Protein AF-0000000071239216 (afdb_homodimer)

Sequence (1006 aa):
MLRKLKETKEEILTMAYLRHILWLILILTFVYLTLVAFFNEQALPPDGHLFHMFSLFILAHIFGRIAHIVNLPTLLGMLAAGIIYGNLVEFELDKKLVSTIRSLALLIILLRAGLHLVPEYLRYLSFSSIRVIGIPFFVETLTVGAGSIVFFKFNFMWSLLIGFVLAAVSPAVVVPCMIRIQQSGLSEGKGIPTLNIAAASIDDVLSVTGFNIFLGFAIDTGEHSEMSTTMKLLQGPLQIILGIAFGLIMGFILWYIPEHYDNCDDDSKKHHVPRFLLLLMAGMFALFGSNYVEMEAAGPLAVLVMAFMATIKWSQNCWEEDNEHSLKVIWLILKRFLFCLIGCELKFNVLDADVVGKAVACLMIGIVLKVIVSYLVTYNIGLNHKERLFVAFSWVPKATVQAAIGPAALAIAVTEEDKINGKIILTAAALSILITAPLGAIFMDFLCTRLLTKPDINDNINNNNNMPIIMNNTHTSIINIRNSKNLDSPALSVKRFTVDLDLMLRKLKETKEEILTMAYLRHILWLILILTFVYLTLVAFFNEQALPPDGHLFHMFSLFILAHIFGRIAHIVNLPTLLGMLAAGIIYGNLVEFELDKKLVSTIRSLALLIILLRAGLHLVPEYLRYLSFSSIRVIGIPFFVETLTVGAGSIVFFKFNFMWSLLIGFVLAAVSPAVVVPCMIRIQQSGLSEGKGIPTLNIAAASIDDVLSVTGFNIFLGFAIDTGEHSEMSTTMKLLQGPLQIILGIAFGLIMGFILWYIPEHYDNCDDDSKKHHVPRFLLLLMAGMFALFGSNYVEMEAAGPLAVLVMAFMATIKWSQNCWEEDNEHSLKVIWLILKRFLFCLIGCELKFNVLDADVVGKAVACLMIGIVLKVIVSYLVTYNIGLNHKERLFVAFSWVPKATVQAAIGPAALAIAVTEEDKINGKIILTAAALSILITAPLGAIFMDFLCTRLLTKPDINDNINNNNNMPIIMNNTHTSIINIRNSKNLDSPALSVKRFTVDLDL

Solvent-accessible surface area (backbone atoms only — not comparable to full-atom values): 51146 Å² total; per-residue (Å²): 107,66,59,58,51,47,51,52,49,52,49,52,65,30,70,61,36,47,31,44,52,50,41,52,51,50,46,53,49,26,49,50,48,26,42,28,38,72,51,40,73,43,29,34,83,88,73,9,40,50,31,51,52,50,50,45,42,53,40,8,51,52,30,16,48,50,22,44,72,72,71,37,60,38,63,48,17,8,25,49,35,13,28,52,47,39,64,71,47,90,76,68,68,57,63,67,58,54,53,49,50,45,50,49,38,50,50,44,50,33,36,50,44,13,52,63,48,47,64,73,48,48,61,73,30,47,75,60,40,50,51,44,42,48,49,28,37,51,49,18,16,52,44,25,13,53,38,34,34,71,70,68,63,42,55,74,44,53,12,47,27,49,6,23,46,66,39,24,24,20,44,84,63,41,34,62,51,29,51,49,40,56,74,69,33,48,42,60,90,68,41,59,44,37,51,51,43,50,35,20,53,51,31,41,35,51,18,51,32,49,27,54,45,29,44,56,69,56,47,75,45,76,76,65,57,67,54,51,74,65,55,48,62,48,47,42,63,47,22,51,51,50,8,45,49,49,5,48,51,51,8,55,48,51,67,58,38,61,46,82,72,68,58,79,46,85,70,38,63,75,52,47,59,62,38,44,49,45,53,51,35,49,35,45,21,35,38,41,36,22,46,62,72,70,33,61,39,13,8,62,45,14,30,24,39,16,28,31,47,28,28,68,56,27,56,76,43,63,48,42,60,60,47,46,50,54,45,50,57,54,39,63,55,36,51,33,48,42,34,14,51,53,17,33,68,48,43,68,88,75,55,48,67,74,58,46,56,49,37,50,50,29,50,49,53,17,51,53,51,23,32,52,43,29,36,57,55,43,57,85,72,82,55,53,75,48,44,28,51,50,56,21,50,56,57,52,18,20,39,64,62,22,64,63,52,23,53,50,52,34,73,71,37,78,51,69,69,42,37,53,54,16,47,51,39,28,47,37,28,47,49,40,27,68,50,26,34,49,50,24,51,48,46,48,62,58,42,46,74,71,39,44,47,69,65,68,82,72,60,78,73,72,87,82,69,79,73,83,74,85,71,84,80,80,92,87,78,84,66,86,75,75,87,83,64,88,64,72,61,68,77,71,64,78,55,72,79,62,71,79,77,74,134,107,69,59,59,51,47,52,51,48,55,49,52,65,30,71,60,37,48,29,45,51,50,41,51,52,49,45,52,48,27,48,50,48,27,42,29,39,72,51,39,72,43,29,34,83,85,73,9,39,50,32,52,52,50,50,47,43,53,40,8,52,52,32,16,50,51,22,43,69,72,71,37,61,38,64,47,18,8,24,49,35,14,29,52,48,39,63,71,46,91,75,68,68,56,65,66,58,54,53,49,51,45,49,48,38,50,50,44,51,34,36,51,44,13,52,63,47,48,67,73,47,48,61,74,30,48,74,60,40,50,51,44,42,47,50,28,38,52,51,16,17,50,44,24,13,54,38,34,34,71,71,67,63,41,53,73,44,53,12,47,27,47,6,23,47,65,39,26,23,19,44,85,63,41,34,61,52,28,51,50,40,55,73,68,34,48,42,60,89,68,41,59,46,37,51,51,41,50,36,20,52,50,31,42,35,52,18,4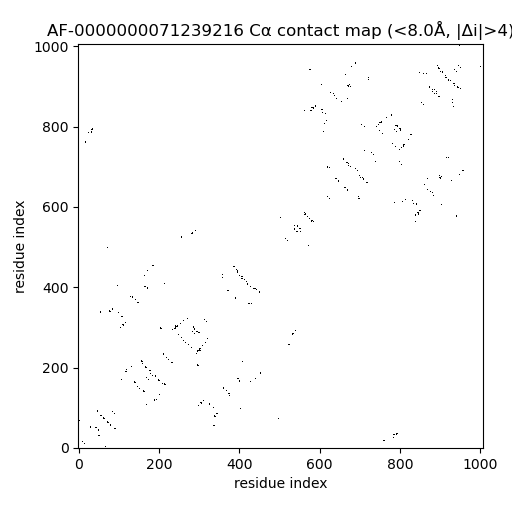9,31,49,26,54,44,29,44,57,68,57,47,75,46,76,76,62,56,69,54,51,72,64,53,48,61,48,46,41,63,47,23,51,52,50,9,44,52,50,5,46,52,52,8,55,47,51,66,56,37,61,49,83,70,68,57,78,46,85,70,38,63,74,51,46,58,61,38,45,50,44,54,50,36,49,35,45,20,36,40,39,35,22,47,63,73,71,33,62,39,13,6,61,45,14,30,25,38,17,29,32,48,27,27,67,55,25,57,77,44,64,50,42,60,60,48,45,49,55,44,51,56,54,38,62,56,35,52,34,48,42,34,14,51,53,16,32,70,48,44,68,89,75,57,48,68,72,59,46,55,49,35,50,51,29,49,50,54,17,50,53,51,23,31,53,44,28,38,57,54,42,59,83,73,82,56,52,74,47,45,26,51,49,56,21,49,57,57,55,16,21,39,63,64,21,64,62,52,23,53,51,53,34,74,70,37,77,51,70,68,42,37,52,54,15,47,50,40,28,49,36,26,47,48,41,27,68,52,25,32,50,49,24,51,49,44,48,63,57,42,46,74,70,40,44,47,68,66,68,82,74,62,78,73,73,86,81,69,78,74,82,74,84,72,83,78,79,90,87,79,87,67,90,75,75,88,82,63,89,65,70,64,68,77,72,65,80,58,73,80,64,73,84,74,77,128

Secondary structure (DSSP, 8-state):
-HHHHHHHHHHHTSHHHHHHHHHHHHHHHHHHHHHHHHHGGGTSTTT-HHHHHHHHHHHHHHHHHHHHHTTS-HHHHHHHHHHHHHHHS-----HHHHHHHHHHHHHHHHHHHHHT--HHHHHHHHHHHHHHHHHHHHHHHHHHHHHHHHHH---HHHHHHHHHHHHPPPHHHHHHHHHHHHHHTTTTTS-HHHHHHHHHHHHHHHHHHHHHHHHHHHS--TTGGGS-HHHHHHHHHHHHHHHHHHHHHHHHHHHHSS-S--SSSGGGGGGHHHHHHHHHHHHHHHHHHHHHTT-TTHHHHHHHHHHHHHHHHHHHHTHHHHHHHHHHHHHHHHHHHHHHHHHHT--GGG--HHHHHHHHHHHHHHHHHHHHHHHHHTTTSS--HHHHHHHHHHT----HHHHHHTTHHHHH--SHHHHHHHHHHHHHHHHHHHHHHHHHHHHHHHHHHHHSPP--SGGGSS--SSS-------S----------------------------/-HHHHHHHHHHHTSHHHHHHHHHHHHHHHHHHHHHHHHHGGGTSTTT-HHHHHHHHHHHHHHHHHHHHHTTS-HHHHHHHHHHHHHHHS-----HHHHHHHHHHHHHHHHHHHHHT--HHHHHHHHHHHHHHHHHHHHHHHHHHHHHHHHHH---HHHHHHHHHHHHPPPHHHHHHHHHHHHHHTTTTTS-HHHHHHHHHHHHHHHHHHHHHHHHHHHS--TTGGGS-HHHHHHHHHHHHHHHHHHHHHHHHHHHHSS-S--SSSGGGGGGHHHHHHHHHHHHHHHHHHHHHTT-TTHHHHHHHHHHHHHHHHHHHHT-HHHHHHHHHHHHHHHHHHHHHHHHHT--GGG--HHHHHHHHHHHHHHHHHHHHHHHHHTTTSS--HHHHHHHHHHT----HHHHHHTTHHHHH--SHHHHHHHHHHHHHHHHHHHHHHHHHHHHHHHHHHHHSPP--SGGGTT--SSS-------S----------------------------

InterPro domains:
  IPR006153 Cation/H+ exchanger, transmembrane domain [PF00999] (59-439)
  IPR038770 Sodium/solute symporter superfamily [G3DSA:1.20.1530.20] (47-447)
  IPR051843 Monovalent cation:proton antiporter 1 [PTHR31102] (13-467)

Structure (mmCIF, N/CA/C/O backbone):
data_AF-0000000071239216-model_v1
#
loop_
_entity.id
_entity.type
_entity.pdbx_description
1 polymer 'Sodium/hydrogen exchanger 9B2'
#
loop_
_atom_site.group_PDB
_atom_site.id
_atom_site.type_symbol
_atom_site.label_atom_id
_atom_site.label_alt_id
_atom_site.label_comp_id
_atom_site.label_asym_id
_atom_site.label_entity_id
_atom_site.label_seq_id
_atom_site.pdbx_PDB_ins_code
_atom_site.Cartn_x
_atom_site.Cartn_y
_atom_site.Cartn_z
_atom_site.occupancy
_atom_site.B_iso_or_equiv
_atom_site.auth_seq_id
_atom_site.auth_comp_id
_atom_site.auth_asym_id
_atom_site.auth_atom_id
_atom_site.pdbx_PDB_model_num
ATOM 1 N N . MET A 1 1 ? -11.891 10.102 37.219 1 36.94 1 MET A N 1
ATOM 2 C CA . MET A 1 1 ? -10.68 9.516 36.656 1 36.94 1 MET A CA 1
ATOM 3 C C . MET A 1 1 ? -10.594 8.031 36.938 1 36.94 1 MET A C 1
ATOM 5 O O . MET A 1 1 ? -10.352 7.219 36.062 1 36.94 1 MET A O 1
ATOM 9 N N . LEU A 1 2 ? -10.812 7.801 38.125 1 40.59 2 LEU A N 1
ATOM 10 C CA . LEU A 1 2 ? -10.703 6.43 38.625 1 40.59 2 LEU A CA 1
ATOM 11 C C . LEU A 1 2 ? -11.844 5.57 38.094 1 40.59 2 LEU A C 1
ATOM 13 O O . LEU A 1 2 ? -11.656 4.387 37.781 1 40.59 2 LEU A O 1
ATOM 17 N N . ARG A 1 3 ? -12.945 6.121 37.938 1 42.97 3 ARG A N 1
ATOM 18 C CA . ARG A 1 3 ? -14.086 5.332 37.5 1 42.97 3 ARG A CA 1
ATOM 19 C C . ARG A 1 3 ? -13.945 4.969 36.031 1 42.97 3 ARG A C 1
ATOM 21 O O . ARG A 1 3 ? -14.273 3.85 35.625 1 42.97 3 ARG A O 1
ATOM 28 N N . LYS A 1 4 ? -13.594 5.98 35.312 1 45.78 4 LYS A N 1
ATOM 29 C CA . LYS A 1 4 ? -13.398 5.711 33.875 1 45.78 4 LYS A CA 1
ATOM 30 C C . LYS A 1 4 ? -12.25 4.727 33.656 1 45.78 4 LYS A C 1
ATOM 32 O O . LYS A 1 4 ? -12.312 3.877 32.781 1 45.78 4 LYS A O 1
ATOM 37 N N . LEU A 1 5 ? -11.336 4.836 34.562 1 46.84 5 LEU A N 1
ATOM 38 C CA . LEU A 1 5 ? -10.297 3.809 34.562 1 46.84 5 LEU A CA 1
ATOM 39 C C . LEU A 1 5 ? -10.898 2.436 34.844 1 46.84 5 LEU A C 1
ATOM 41 O O . LEU A 1 5 ? -10.469 1.434 34.281 1 46.84 5 LEU A O 1
ATOM 45 N N . LYS A 1 6 ? -11.82 2.523 35.75 1 50.38 6 LYS A N 1
ATOM 46 C CA . LYS A 1 6 ? -12.484 1.273 36.125 1 50.38 6 LYS A CA 1
ATOM 47 C C . LYS A 1 6 ? -13.359 0.769 34.969 1 50.38 6 LYS A C 1
ATOM 49 O O . LYS A 1 6 ? -13.398 -0.433 34.688 1 50.38 6 LYS A O 1
ATOM 54 N N . GLU A 1 7 ? -14.062 1.554 34.281 1 51.59 7 GLU A N 1
ATOM 55 C CA . GLU A 1 7 ? -14.93 1.151 33.188 1 51.59 7 GLU A CA 1
ATOM 56 C C . GLU A 1 7 ? -14.125 0.692 31.984 1 51.59 7 GLU A C 1
ATOM 58 O O . GLU A 1 7 ? -14.5 -0.263 31.297 1 51.59 7 GLU A O 1
ATOM 63 N N . THR A 1 8 ? -13.094 1.378 31.672 1 51.38 8 THR A N 1
ATOM 64 C CA . THR A 1 8 ? -12.164 0.942 30.641 1 51.38 8 THR A CA 1
ATOM 65 C C . THR A 1 8 ? -11.531 -0.396 31 1 51.38 8 THR A C 1
ATOM 67 O O . THR A 1 8 ? -11.281 -1.229 30.125 1 51.38 8 THR A O 1
ATOM 70 N N . LYS A 1 9 ? -11.242 -0.506 32.344 1 49.84 9 LYS A N 1
ATOM 71 C CA . LYS A 1 9 ? -10.766 -1.801 32.812 1 49.84 9 LYS A CA 1
ATOM 72 C C . LYS A 1 9 ? -11.805 -2.895 32.562 1 49.84 9 LYS A C 1
ATOM 74 O O . LYS A 1 9 ? -11.453 -4.008 32.156 1 49.84 9 LYS A O 1
ATOM 79 N N . GLU A 1 10 ? -12.945 -2.654 32.812 1 52.94 10 GLU A N 1
ATOM 80 C CA . GLU A 1 10 ? -13.992 -3.65 32.594 1 52.94 10 GLU A CA 1
ATOM 81 C C . GLU A 1 10 ? -14.188 -3.938 31.109 1 52.94 10 GLU A C 1
ATOM 83 O O . GLU A 1 10 ? -14.492 -5.07 30.719 1 52.94 10 GLU A O 1
ATOM 88 N N . GLU A 1 11 ? -14.125 -2.988 30.281 1 52.09 11 GLU A N 1
ATOM 89 C CA . GLU A 1 11 ? -14.234 -3.184 28.828 1 52.09 11 GLU A CA 1
ATOM 90 C C . GLU A 1 11 ? -13.008 -3.906 28.281 1 52.09 11 GLU A C 1
ATOM 92 O O . GLU A 1 11 ? -13.125 -4.727 27.359 1 52.09 11 GLU A O 1
ATOM 97 N N . ILE A 1 12 ? -11.859 -3.498 28.766 1 52.5 12 ILE A N 1
ATOM 98 C CA . ILE A 1 12 ? -10.641 -4.223 28.422 1 52.5 12 ILE A CA 1
ATOM 99 C C . ILE A 1 12 ? -10.789 -5.691 28.797 1 52.5 12 ILE A C 1
ATOM 101 O O . ILE A 1 12 ? -10.273 -6.574 28.094 1 52.5 12 ILE A O 1
ATOM 105 N N . LEU A 1 13 ? -11.594 -5.852 29.859 1 54.41 13 LEU A N 1
ATOM 106 C CA . LEU A 1 13 ? -11.719 -7.219 30.359 1 54.41 13 LEU A CA 1
ATOM 107 C C . LEU A 1 13 ? -12.758 -7.996 29.547 1 54.41 13 LEU A C 1
ATOM 109 O O . LEU A 1 13 ? -13.008 -9.172 29.812 1 54.41 13 LEU A O 1
ATOM 113 N N . THR A 1 14 ? -13.289 -7.344 28.547 1 64.06 14 THR A N 1
ATOM 114 C CA . THR A 1 14 ? -14.266 -8.117 27.781 1 64.06 14 THR A CA 1
ATOM 115 C C . THR A 1 14 ? -13.57 -8.938 26.703 1 64.06 14 THR A C 1
ATOM 117 O O . THR A 1 14 ? -12.477 -8.586 26.25 1 64.06 14 THR A O 1
ATOM 120 N N . MET A 1 15 ? -13.984 -10.156 26.594 1 72.56 15 MET A N 1
ATOM 121 C CA . MET A 1 15 ? -13.469 -11.094 25.609 1 72.56 15 MET A CA 1
ATOM 122 C C . MET A 1 15 ? -13.273 -10.422 24.266 1 72.56 15 MET A C 1
ATOM 124 O O . MET A 1 15 ? -12.336 -10.742 23.531 1 72.56 15 MET A O 1
ATOM 128 N N . ALA A 1 16 ? -14.047 -9.43 24.109 1 72.94 16 ALA A N 1
ATOM 129 C CA . ALA A 1 16 ? -13.945 -8.703 22.844 1 72.94 16 ALA A CA 1
ATOM 130 C C . ALA A 1 16 ? -12.688 -7.844 22.812 1 72.94 16 ALA A C 1
ATOM 132 O O . ALA A 1 16 ? -12.008 -7.762 21.781 1 72.94 16 ALA A O 1
ATOM 133 N N . TYR A 1 17 ? -12.445 -7.316 23.953 1 74.12 17 TYR A N 1
ATOM 134 C CA . TYR A 1 17 ? -11.258 -6.469 24.016 1 74.12 17 TYR A CA 1
ATOM 135 C C . TYR A 1 17 ? -9.984 -7.309 23.938 1 74.12 17 TYR A C 1
ATOM 137 O O . TYR A 1 17 ? -9.023 -6.93 23.266 1 74.12 17 TYR A O 1
ATOM 145 N N . LEU A 1 18 ? -10.031 -8.414 24.562 1 76.44 18 LEU A N 1
ATOM 146 C CA . LEU A 1 18 ? -8.883 -9.305 24.516 1 76.44 18 LEU A CA 1
ATOM 147 C C . LEU A 1 18 ? -8.617 -9.789 23.094 1 76.44 18 LEU A C 1
ATOM 149 O O . LEU A 1 18 ? -7.461 -9.891 22.672 1 76.44 18 LEU A O 1
ATOM 153 N N . ARG A 1 19 ? -9.672 -10.062 22.422 1 80 19 ARG A N 1
ATOM 154 C CA . ARG A 1 19 ? -9.531 -10.5 21.031 1 80 19 ARG A CA 1
ATOM 155 C C . ARG A 1 19 ? -8.953 -9.391 20.156 1 80 19 ARG A C 1
ATOM 157 O O . ARG A 1 19 ? -8.148 -9.656 19.266 1 80 19 ARG A O 1
ATOM 164 N N . HIS A 1 20 ? -9.32 -8.258 20.5 1 79.19 20 HIS A N 1
ATOM 165 C CA . HIS A 1 20 ? -8.812 -7.121 19.75 1 79.19 20 HIS A CA 1
ATOM 166 C C . HIS A 1 20 ? -7.324 -6.902 20.016 1 79.19 20 HIS A C 1
ATOM 168 O O . HIS A 1 20 ? -6.559 -6.629 19.078 1 79.19 20 HIS A O 1
ATOM 174 N N . ILE A 1 21 ? -6.969 -7.059 21.219 1 79.38 21 ILE A N 1
ATOM 175 C CA . ILE A 1 21 ? -5.566 -6.879 21.578 1 79.38 21 ILE A CA 1
ATOM 176 C C . ILE A 1 21 ? -4.723 -7.98 20.938 1 79.38 21 ILE A C 1
ATOM 178 O O . ILE A 1 21 ? -3.621 -7.719 20.438 1 79.38 21 ILE A O 1
ATOM 182 N N . LEU A 1 22 ? -5.242 -9.133 20.984 1 83.5 22 LEU A N 1
ATOM 183 C CA . LEU A 1 22 ? -4.531 -10.242 20.359 1 83.5 22 LEU A CA 1
ATOM 184 C C . LEU A 1 22 ? -4.395 -10.031 18.859 1 83.5 22 LEU A C 1
ATOM 186 O O . LEU A 1 22 ? -3.354 -10.344 18.266 1 83.5 22 LEU A O 1
ATOM 190 N N . TRP A 1 23 ? -5.457 -9.539 18.297 1 84.12 23 TRP A N 1
ATOM 191 C CA . TRP A 1 23 ? -5.41 -9.219 16.875 1 84.12 23 TRP A CA 1
ATOM 192 C C . TRP A 1 23 ? -4.312 -8.195 16.594 1 84.12 23 TRP A C 1
ATOM 194 O O . TRP A 1 23 ? -3.525 -8.375 15.656 1 84.12 23 TRP A O 1
ATOM 204 N N . LEU A 1 24 ? -4.262 -7.223 17.391 1 82.62 24 LEU A N 1
ATOM 205 C CA . LEU A 1 24 ? -3.271 -6.168 17.219 1 82.62 24 LEU A CA 1
ATOM 206 C C . LEU A 1 24 ? -1.858 -6.719 17.375 1 82.62 24 LEU A C 1
ATOM 208 O O . LEU A 1 24 ? -0.971 -6.395 16.578 1 82.62 24 LEU A O 1
ATOM 212 N N . ILE A 1 25 ? -1.685 -7.543 18.312 1 85.12 25 ILE A N 1
ATOM 213 C CA . ILE A 1 25 ? -0.375 -8.133 18.562 1 85.12 25 ILE A CA 1
ATOM 214 C C . ILE A 1 25 ? 0.034 -9.008 17.391 1 85.12 25 ILE A C 1
ATOM 216 O O . ILE A 1 25 ? 1.177 -8.953 16.922 1 85.12 25 ILE A O 1
ATOM 220 N N . LEU A 1 26 ? -0.881 -9.758 16.953 1 88.19 26 LEU A N 1
ATOM 221 C CA . LEU A 1 26 ? -0.583 -10.672 15.844 1 88.19 26 LEU A CA 1
ATOM 222 C C . LEU A 1 26 ? -0.246 -9.891 14.578 1 88.19 26 LEU A C 1
ATOM 224 O O . LEU A 1 26 ? 0.735 -10.203 13.898 1 88.19 26 LEU A O 1
ATOM 228 N N . ILE A 1 27 ? -1.034 -8.906 14.297 1 87.56 27 ILE A N 1
ATOM 229 C CA . ILE A 1 27 ? -0.808 -8.125 13.086 1 87.56 27 ILE A CA 1
ATOM 230 C C . ILE A 1 27 ? 0.547 -7.426 13.164 1 87.56 27 ILE A C 1
ATOM 232 O O . ILE A 1 27 ? 1.316 -7.438 12.203 1 87.56 27 ILE A O 1
ATOM 236 N N . LEU A 1 28 ? 0.819 -6.883 14.266 1 86.12 28 LEU A N 1
ATOM 237 C CA . LEU A 1 28 ? 2.082 -6.172 14.43 1 86.12 28 LEU A CA 1
ATOM 238 C C . LEU A 1 28 ? 3.262 -7.133 14.352 1 86.12 28 LEU A C 1
ATOM 240 O O . LEU A 1 28 ? 4.297 -6.805 13.766 1 86.12 28 LEU A O 1
ATOM 244 N N . THR A 1 29 ? 3.096 -8.273 14.906 1 88.19 29 THR A N 1
ATOM 245 C CA . THR A 1 29 ? 4.152 -9.281 14.867 1 88.19 29 THR A CA 1
ATOM 246 C C . THR A 1 29 ? 4.398 -9.742 13.438 1 88.19 29 THR A C 1
ATOM 248 O O . THR A 1 29 ? 5.547 -9.812 12.984 1 88.19 29 THR A O 1
ATOM 251 N N . PHE A 1 30 ? 3.336 -10.023 12.719 1 90.44 30 PHE A N 1
ATOM 252 C CA . PHE A 1 30 ? 3.492 -10.516 11.352 1 90.44 30 PHE A CA 1
ATOM 253 C C . PHE A 1 30 ? 4.059 -9.422 10.445 1 90.44 30 PHE A C 1
ATOM 255 O O . PHE A 1 30 ? 4.871 -9.703 9.562 1 90.44 30 PHE A O 1
ATOM 262 N N . VAL A 1 31 ? 3.627 -8.234 10.664 1 87.81 31 VAL A N 1
ATOM 263 C CA . VAL A 1 31 ? 4.16 -7.129 9.875 1 87.81 31 VAL A CA 1
ATOM 264 C C . VAL A 1 31 ? 5.66 -6.992 10.125 1 87.81 31 VAL A C 1
ATOM 266 O O . VAL A 1 31 ? 6.449 -6.902 9.18 1 87.81 31 VAL A O 1
ATOM 269 N N . TYR A 1 32 ? 6.035 -7.055 11.352 1 87.88 32 TYR A N 1
ATOM 270 C CA . TYR A 1 32 ? 7.441 -6.879 11.695 1 87.88 32 TYR A CA 1
ATOM 271 C C . TYR A 1 32 ? 8.281 -8.031 11.148 1 87.88 32 TYR A C 1
ATOM 273 O O . TYR A 1 32 ? 9.344 -7.812 10.562 1 87.88 32 TYR A O 1
ATOM 281 N N . LEU A 1 33 ? 7.777 -9.188 11.32 1 87.12 33 LEU A N 1
ATOM 282 C CA . LEU A 1 33 ? 8.539 -10.352 10.867 1 87.12 33 LEU A CA 1
ATOM 283 C C . LEU A 1 33 ? 8.656 -10.367 9.352 1 87.12 33 LEU A C 1
ATOM 285 O O . LEU A 1 33 ? 9.672 -10.805 8.805 1 87.12 33 LEU A O 1
ATOM 289 N N . THR A 1 34 ? 7.625 -9.953 8.695 1 87.12 34 THR A N 1
ATOM 290 C CA . THR A 1 34 ? 7.688 -9.844 7.246 1 87.12 34 THR A CA 1
ATOM 291 C C . THR A 1 34 ? 8.711 -8.797 6.82 1 87.12 34 THR A C 1
ATOM 293 O O . THR A 1 34 ? 9.453 -9 5.855 1 87.12 34 THR A O 1
ATOM 296 N N . LEU A 1 35 ? 8.742 -7.711 7.5 1 84.94 35 LEU A N 1
ATOM 297 C CA . LEU A 1 35 ? 9.734 -6.684 7.219 1 84.94 35 LEU A CA 1
ATOM 298 C C . LEU A 1 35 ? 11.148 -7.23 7.406 1 84.94 35 LEU A C 1
ATOM 300 O O . LEU A 1 35 ? 12.047 -6.938 6.613 1 84.94 35 LEU A O 1
ATOM 304 N N . VAL A 1 36 ? 11.312 -7.996 8.453 1 86.38 36 VAL A N 1
ATOM 305 C CA . VAL A 1 36 ? 12.617 -8.602 8.719 1 86.38 36 VAL A CA 1
ATOM 306 C C . VAL A 1 36 ? 12.984 -9.562 7.59 1 86.38 36 VAL A C 1
ATOM 308 O O . VAL A 1 36 ? 14.125 -9.57 7.121 1 86.38 36 VAL A O 1
ATOM 311 N N . ALA A 1 37 ? 12 -10.266 7.195 1 83.19 37 ALA A N 1
ATOM 312 C CA . ALA A 1 37 ? 12.242 -11.25 6.145 1 83.19 37 ALA A CA 1
ATOM 313 C C . ALA A 1 37 ? 12.578 -10.562 4.824 1 83.19 37 ALA A C 1
ATOM 315 O O . ALA A 1 37 ? 13.422 -11.047 4.062 1 83.19 37 ALA A O 1
ATOM 316 N N . PHE A 1 38 ? 12.016 -9.438 4.578 1 79.94 38 PHE A N 1
ATOM 317 C CA . PHE A 1 38 ? 12.172 -8.766 3.293 1 79.94 38 PHE A CA 1
ATOM 318 C C . PHE A 1 38 ? 13.422 -7.891 3.289 1 79.94 38 PHE A C 1
ATOM 320 O O . PHE A 1 38 ? 14.148 -7.848 2.297 1 79.94 38 PHE A O 1
ATOM 327 N N . PHE A 1 39 ? 13.609 -7.125 4.387 1 79.19 39 PHE A N 1
ATOM 328 C CA . PHE A 1 39 ? 14.664 -6.113 4.367 1 79.19 39 PHE A CA 1
ATOM 329 C C . PHE A 1 39 ? 15.852 -6.559 5.207 1 79.19 39 PHE A C 1
ATOM 331 O O . PHE A 1 39 ? 16.906 -5.93 5.168 1 79.19 39 PHE A O 1
ATOM 338 N N . ASN A 1 40 ? 15.781 -7.625 5.91 1 81.5 40 ASN A N 1
ATOM 339 C CA . ASN A 1 40 ? 16.828 -8.266 6.703 1 81.5 40 ASN A CA 1
ATOM 340 C C . ASN A 1 40 ? 17.547 -7.262 7.594 1 81.5 40 ASN A C 1
ATOM 342 O O . ASN A 1 40 ? 17 -6.809 8.602 1 81.5 40 ASN A O 1
ATOM 346 N N . GLU A 1 41 ? 18.719 -6.641 7.039 1 78.06 41 GLU A N 1
ATOM 347 C CA . GLU A 1 41 ? 19.562 -5.809 7.883 1 78.06 41 GLU A CA 1
ATOM 348 C C . GLU A 1 41 ? 18.875 -4.492 8.234 1 78.06 41 GLU A C 1
ATOM 350 O O . GLU A 1 41 ? 19.078 -3.959 9.328 1 78.06 41 GLU A O 1
ATOM 355 N N . GLN A 1 42 ? 18 -4.07 7.457 1 82.12 42 GLN A N 1
ATOM 356 C CA . GLN A 1 42 ? 17.359 -2.783 7.699 1 82.12 42 GLN A CA 1
ATOM 357 C C . GLN A 1 42 ? 16.234 -2.916 8.727 1 82.12 42 GLN A C 1
ATOM 359 O O . GLN A 1 42 ? 15.797 -1.921 9.312 1 82.12 42 GLN A O 1
ATOM 364 N N . ALA A 1 43 ? 15.828 -4.172 8.945 1 83.62 43 ALA A N 1
ATOM 365 C CA . ALA A 1 43 ? 14.688 -4.371 9.836 1 83.62 43 ALA A CA 1
ATOM 366 C C . ALA A 1 43 ? 15.125 -4.996 11.164 1 83.62 43 ALA A C 1
ATOM 368 O O . ALA A 1 43 ? 14.344 -5.074 12.109 1 83.62 43 ALA A O 1
ATOM 369 N N . LEU A 1 44 ? 16.391 -5.363 11.273 1 79.94 44 LEU A N 1
ATOM 370 C CA . LEU A 1 44 ? 16.859 -6.059 12.469 1 79.94 44 LEU A CA 1
ATOM 371 C C . LEU A 1 44 ? 17.359 -5.066 13.516 1 79.94 44 LEU A C 1
ATOM 373 O O . LEU A 1 44 ? 17.891 -4.016 13.172 1 79.94 44 LEU A O 1
ATOM 377 N N . PRO A 1 45 ? 17.078 -5.391 14.797 1 80.81 45 PRO A N 1
ATOM 378 C CA . PRO A 1 45 ? 17.656 -4.602 15.883 1 80.81 45 PRO A CA 1
ATOM 379 C C . PRO A 1 45 ? 19.156 -4.828 16.031 1 80.81 45 PRO A C 1
ATOM 381 O O . PRO A 1 45 ? 19.672 -5.871 15.625 1 80.81 45 PRO A O 1
ATOM 384 N N . PRO A 1 46 ? 19.859 -3.652 16.422 1 78.56 46 PRO A N 1
ATOM 385 C CA . PRO A 1 46 ? 19.438 -2.404 17.062 1 78.56 46 PRO A CA 1
ATOM 386 C C . PRO A 1 46 ? 19.484 -1.211 16.109 1 78.56 46 PRO A C 1
ATOM 388 O O . PRO A 1 46 ? 18.969 -0.137 16.438 1 78.56 46 PRO A O 1
ATOM 391 N N . ASP A 1 47 ? 20.062 -1.49 14.938 1 78.81 47 ASP A N 1
ATOM 392 C CA . ASP A 1 47 ? 20.359 -0.321 14.117 1 78.81 47 ASP A CA 1
ATOM 393 C C . ASP A 1 47 ? 19.391 -0.219 12.938 1 78.81 47 ASP A C 1
ATOM 395 O O . ASP A 1 47 ? 19.422 0.752 12.18 1 78.81 47 ASP A O 1
ATOM 399 N N . GLY A 1 48 ? 18.562 -1.156 12.836 1 84.31 48 GLY A N 1
ATOM 400 C CA . GLY A 1 48 ? 17.672 -1.133 11.68 1 84.31 48 GLY A CA 1
ATOM 401 C C . GLY A 1 48 ? 16.672 0.012 11.711 1 84.31 48 GLY A C 1
ATOM 402 O O . GLY A 1 48 ? 15.977 0.203 12.711 1 84.31 48 GLY A O 1
ATOM 403 N N . HIS A 1 49 ? 16.641 0.809 10.672 1 86.5 49 HIS A N 1
ATOM 404 C CA . HIS A 1 49 ? 15.719 1.944 10.586 1 86.5 49 HIS A CA 1
ATOM 405 C C . HIS A 1 49 ? 14.266 1.493 10.695 1 86.5 49 HIS A C 1
ATOM 407 O O . HIS A 1 49 ? 13.453 2.17 11.32 1 86.5 49 HIS A O 1
ATOM 413 N N . LEU A 1 50 ? 14.086 0.343 10.133 1 85.69 50 LEU A N 1
ATOM 414 C CA . LEU A 1 50 ? 12.711 -0.141 10.141 1 85.69 50 LEU A CA 1
ATOM 415 C C . LEU A 1 50 ? 12.32 -0.641 11.531 1 85.69 50 LEU A C 1
ATOM 417 O O . LEU A 1 50 ? 11.156 -0.542 11.93 1 85.69 50 LEU A O 1
ATOM 421 N N . PHE A 1 51 ? 13.305 -1.146 12.188 1 86.94 51 PHE A N 1
ATOM 422 C CA . PHE A 1 51 ? 13.055 -1.549 13.562 1 86.94 51 PHE A CA 1
ATOM 423 C C . PHE A 1 51 ? 12.656 -0.349 14.414 1 86.94 51 PHE A C 1
ATOM 425 O O . PHE A 1 51 ? 11.688 -0.417 15.18 1 86.94 51 PHE A O 1
ATOM 432 N N . HIS A 1 52 ? 13.328 0.685 14.281 1 89.31 52 HIS A N 1
ATOM 433 C CA . HIS A 1 52 ? 13.062 1.889 15.062 1 89.31 52 HIS A CA 1
ATOM 434 C C . HIS A 1 52 ? 11.711 2.494 14.688 1 89.31 52 HIS A C 1
ATOM 436 O O . HIS A 1 52 ? 10.977 2.975 15.555 1 89.31 52 HIS A O 1
ATOM 442 N N . MET A 1 53 ? 11.469 2.486 13.414 1 88.38 53 MET A N 1
ATOM 443 C CA . MET A 1 53 ? 10.172 2.998 12.969 1 88.38 53 MET A CA 1
ATOM 444 C C . MET A 1 53 ? 9.031 2.176 13.547 1 88.38 53 MET A C 1
ATOM 446 O O . MET A 1 53 ? 8.016 2.729 13.984 1 88.38 53 MET A O 1
ATOM 450 N N . PHE A 1 54 ? 9.242 0.918 13.508 1 87.12 54 PHE A N 1
ATOM 451 C CA . PHE A 1 54 ? 8.219 0.024 14.039 1 87.12 54 PHE A CA 1
ATOM 452 C C . PHE A 1 54 ? 8.062 0.21 15.547 1 87.12 54 PHE A C 1
ATOM 454 O O . PHE A 1 54 ? 6.945 0.229 16.062 1 87.12 54 PHE A O 1
ATOM 461 N N . SER A 1 55 ? 9.148 0.29 16.234 1 89 55 SER A N 1
ATOM 462 C CA . SER A 1 55 ? 9.125 0.52 17.672 1 89 55 SER A CA 1
ATOM 463 C C . SER A 1 55 ? 8.43 1.837 18.016 1 89 55 SER A C 1
ATOM 465 O O . SER A 1 55 ? 7.652 1.908 18.969 1 89 55 SER A O 1
ATOM 467 N N . LEU A 1 56 ? 8.695 2.812 17.266 1 90.44 56 LEU A N 1
ATOM 468 C CA . LEU A 1 56 ? 8.078 4.117 17.469 1 90.44 56 LEU A CA 1
ATOM 469 C C . LEU A 1 56 ? 6.566 4.043 17.25 1 90.44 56 LEU A C 1
ATOM 471 O O . LEU A 1 56 ? 5.805 4.668 18 1 90.44 56 LEU A O 1
ATOM 475 N N . PHE A 1 57 ? 6.23 3.305 16.312 1 89.38 57 PHE A N 1
ATOM 476 C CA . PHE A 1 57 ? 4.809 3.146 16.031 1 89.38 57 PHE A CA 1
ATOM 477 C C . PHE A 1 57 ? 4.094 2.508 17.219 1 89.38 57 PHE A C 1
ATOM 479 O O . PHE A 1 57 ? 3.012 2.949 17.609 1 89.38 57 PHE A O 1
ATOM 486 N N . ILE A 1 58 ? 4.641 1.474 17.719 1 88.44 58 ILE A N 1
ATOM 487 C CA . ILE A 1 58 ? 4.043 0.758 18.844 1 88.44 58 ILE A CA 1
ATOM 488 C C . ILE A 1 58 ? 4.004 1.666 20.062 1 88.44 58 ILE A C 1
ATOM 490 O O . ILE A 1 58 ? 2.984 1.74 20.75 1 88.44 58 ILE A O 1
ATOM 494 N N . LEU A 1 59 ? 5.039 2.33 20.281 1 91.31 59 LEU A N 1
ATOM 495 C CA . LEU A 1 59 ? 5.105 3.223 21.422 1 91.31 59 LEU A CA 1
ATOM 496 C C . LEU A 1 59 ? 4.098 4.359 21.297 1 91.31 59 LEU A C 1
ATOM 498 O O . LEU A 1 59 ? 3.479 4.762 22.281 1 91.31 59 LEU A O 1
ATOM 502 N N . ALA A 1 60 ? 4.023 4.895 20.109 1 91.81 60 ALA A N 1
ATOM 503 C CA . ALA A 1 60 ? 3.057 5.961 19.875 1 91.81 60 ALA A CA 1
ATOM 504 C C . ALA A 1 60 ? 1.636 5.492 20.172 1 91.81 60 ALA A C 1
ATOM 506 O O . ALA A 1 60 ? 0.832 6.246 20.719 1 91.81 60 ALA A O 1
ATOM 507 N N . HIS A 1 61 ? 1.41 4.27 19.797 1 88 61 HIS A N 1
ATOM 508 C CA . HIS A 1 61 ? 0.092 3.707 20.078 1 88 61 HIS A CA 1
ATOM 509 C C . HIS A 1 61 ? -0.154 3.572 21.578 1 88 61 HIS A C 1
ATOM 511 O O . HIS A 1 61 ? -1.219 3.949 22.062 1 88 61 HIS A O 1
ATOM 517 N N . ILE A 1 62 ? 0.764 3.08 22.281 1 89.19 62 ILE A N 1
ATOM 518 C CA . ILE A 1 62 ? 0.635 2.84 23.719 1 89.19 62 ILE A CA 1
ATOM 519 C C . ILE A 1 62 ? 0.505 4.172 24.453 1 89.19 62 ILE A C 1
ATOM 521 O O . ILE A 1 62 ? -0.414 4.355 25.25 1 89.19 62 ILE A O 1
ATOM 525 N N . PHE A 1 63 ? 1.34 5.07 24.172 1 92.44 63 PHE A N 1
ATOM 526 C CA . PHE A 1 63 ? 1.333 6.355 24.859 1 92.44 63 PHE A CA 1
ATOM 527 C C . PHE A 1 63 ? 0.115 7.18 24.469 1 92.44 63 PHE A C 1
ATOM 529 O O . PHE A 1 63 ? -0.369 8 25.25 1 92.44 63 PHE A O 1
ATOM 536 N N . GLY A 1 64 ? -0.233 7.055 23.188 1 88.5 64 GLY A N 1
ATOM 537 C CA . GLY A 1 64 ? -1.478 7.691 22.797 1 88.5 64 GLY A CA 1
ATOM 538 C C . GLY A 1 64 ? -2.678 7.207 23.578 1 88.5 64 GLY A C 1
ATOM 539 O O . GLY A 1 64 ? -3.52 8.008 24 1 88.5 64 GLY A O 1
ATOM 540 N N . ARG A 1 65 ? -2.707 5.934 23.828 1 84.56 65 ARG A N 1
ATOM 541 C CA . ARG A 1 65 ? -3.781 5.344 24.625 1 84.56 65 ARG A CA 1
ATOM 542 C C . ARG A 1 65 ? -3.705 5.805 26.078 1 84.56 65 ARG A C 1
ATOM 544 O O . ARG A 1 65 ? -4.73 6.059 26.703 1 84.56 65 ARG A O 1
ATOM 551 N N . ILE A 1 66 ? -2.592 5.855 26.578 1 89.81 66 ILE A N 1
ATOM 552 C CA . ILE A 1 66 ? -2.391 6.32 27.953 1 89.81 66 ILE A CA 1
ATOM 553 C C . ILE A 1 66 ? -2.893 7.758 28.078 1 89.81 66 ILE A C 1
ATOM 555 O O . ILE A 1 66 ? -3.566 8.094 29.062 1 89.81 66 ILE A O 1
ATOM 559 N N . ALA A 1 67 ? -2.539 8.602 27.172 1 87.44 67 ALA A N 1
ATOM 560 C CA . ALA A 1 67 ? -2.996 9.984 27.188 1 87.44 67 ALA A CA 1
ATOM 561 C C . ALA A 1 67 ? -4.52 10.062 27.156 1 87.44 67 ALA A C 1
ATOM 563 O O . ALA A 1 67 ? -5.121 10.883 27.859 1 87.44 67 ALA A O 1
ATOM 564 N N . HIS A 1 68 ? -5.023 9.188 26.375 1 80.62 68 HIS A N 1
ATOM 565 C CA . HIS A 1 68 ? -6.48 9.141 26.281 1 80.62 68 HIS A CA 1
ATOM 566 C C . HIS A 1 68 ? -7.109 8.773 27.609 1 80.62 68 HIS A C 1
ATOM 568 O O . HIS A 1 68 ? -8.141 9.336 28 1 80.62 68 HIS A O 1
ATOM 574 N N . ILE A 1 69 ? -6.48 7.906 28.266 1 81.44 69 ILE A N 1
ATOM 575 C CA . ILE A 1 69 ? -6.984 7.434 29.562 1 81.44 69 ILE A CA 1
ATOM 576 C C . ILE A 1 69 ? -6.895 8.555 30.594 1 81.44 69 ILE A C 1
ATOM 578 O O . ILE A 1 69 ? -7.77 8.688 31.438 1 81.44 69 ILE A O 1
ATOM 582 N N . VAL A 1 70 ? -5.926 9.391 30.484 1 82.81 70 VAL A N 1
ATOM 583 C CA . VAL A 1 70 ? -5.746 10.492 31.422 1 82.81 70 VAL A CA 1
ATOM 584 C C . VAL A 1 70 ? -6.5 11.727 30.938 1 82.81 70 VAL A C 1
ATOM 586 O O . VAL A 1 70 ? -6.285 12.828 31.438 1 82.81 70 VAL A O 1
ATOM 589 N N . ASN A 1 71 ? -7.234 11.641 29.875 1 78.75 71 ASN A N 1
ATOM 590 C CA . ASN A 1 71 ? -8.102 12.68 29.328 1 78.75 71 ASN A CA 1
ATOM 591 C C . ASN A 1 71 ? -7.297 13.773 28.625 1 78.75 71 ASN A C 1
ATOM 593 O O . ASN A 1 71 ? -7.59 14.961 28.781 1 78.75 71 ASN A O 1
ATOM 597 N N . LEU A 1 72 ? -6.371 13.391 28.125 1 81.19 72 LEU A N 1
ATOM 598 C CA . LEU A 1 72 ? -5.57 14.273 27.281 1 81.19 72 LEU A CA 1
ATOM 599 C C . LEU A 1 72 ? -5.676 13.883 25.812 1 81.19 72 LEU A C 1
ATOM 601 O O . LEU A 1 72 ? -6.02 12.742 25.5 1 81.19 72 LEU A O 1
ATOM 605 N N . PRO A 1 73 ? -5.512 14.852 24.984 1 80.88 73 PRO A N 1
ATOM 606 C CA . PRO A 1 73 ? -5.488 14.5 23.562 1 80.88 73 PRO A CA 1
ATOM 607 C C . PRO A 1 73 ? -4.434 13.445 23.234 1 80.88 73 PRO A C 1
ATOM 609 O O . PRO A 1 73 ? -3.312 13.508 23.75 1 80.88 73 PRO A O 1
ATOM 612 N N . THR A 1 74 ? -4.773 12.523 22.406 1 86 74 THR A N 1
ATOM 613 C CA . THR A 1 74 ? -3.912 11.398 22.078 1 86 74 THR A CA 1
ATOM 614 C C . THR A 1 74 ? -2.617 11.867 21.438 1 86 74 THR A C 1
ATOM 616 O O . THR A 1 74 ? -1.573 11.227 21.578 1 86 74 THR A O 1
ATOM 619 N N . LEU A 1 75 ? -2.725 12.961 20.75 1 84.44 75 LEU A N 1
ATOM 620 C CA . LEU A 1 75 ? -1.544 13.469 20.062 1 84.44 75 LEU A CA 1
ATOM 621 C C . LEU A 1 75 ? -0.424 13.766 21.047 1 84.44 75 LEU A C 1
ATOM 623 O O . LEU A 1 75 ? 0.756 13.633 20.719 1 84.44 75 LEU A O 1
ATOM 627 N N . LEU A 1 76 ? -0.775 14.148 22.266 1 85.81 76 LEU A N 1
ATOM 628 C CA . LEU A 1 76 ? 0.213 14.453 23.297 1 85.81 76 LEU A CA 1
ATOM 629 C C . LEU A 1 76 ? 0.985 13.203 23.703 1 85.81 76 LEU A C 1
ATOM 631 O O . LEU A 1 76 ? 2.199 13.258 23.922 1 85.81 76 LEU A O 1
ATOM 635 N N . GLY A 1 77 ? 0.248 12.195 23.828 1 89.19 77 GLY A N 1
ATOM 636 C CA . GLY A 1 77 ? 0.911 10.938 24.141 1 89.19 77 GLY A CA 1
ATOM 637 C C . GLY A 1 77 ? 1.855 10.477 23.047 1 89.19 77 GLY A C 1
ATOM 638 O O . GLY A 1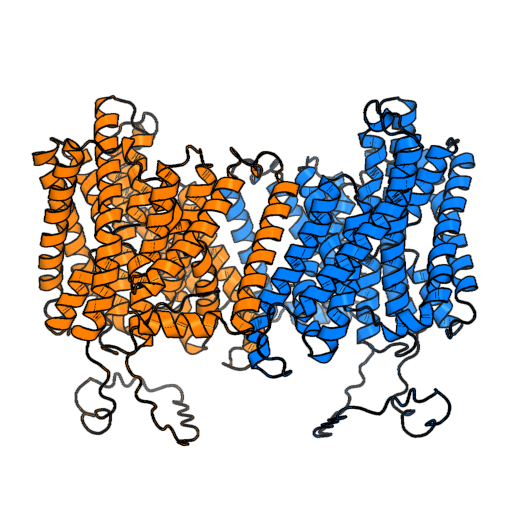 77 ? 2.955 10 23.328 1 89.19 77 GLY A O 1
ATOM 639 N N . MET A 1 78 ? 1.49 10.648 21.875 1 90.62 78 MET A N 1
ATOM 640 C CA . MET A 1 78 ? 2.314 10.25 20.734 1 90.62 78 MET A CA 1
ATOM 641 C C . MET A 1 78 ? 3.58 11.094 20.656 1 90.62 78 MET A C 1
ATOM 643 O O . MET A 1 78 ? 4.664 10.578 20.375 1 90.62 78 MET A O 1
ATOM 647 N N . LEU A 1 79 ? 3.367 12.359 20.891 1 88.06 79 LEU A N 1
ATOM 648 C CA . LEU A 1 79 ? 4.516 13.258 20.922 1 88.06 79 LEU A CA 1
ATOM 649 C C . LEU A 1 79 ? 5.484 12.875 22.031 1 88.06 79 LEU A C 1
ATOM 651 O O . LEU A 1 79 ? 6.699 12.852 21.812 1 88.06 79 LEU A O 1
ATOM 655 N N . ALA A 1 80 ? 4.957 12.602 23.156 1 91.44 80 ALA A N 1
ATOM 656 C CA . ALA A 1 80 ? 5.773 12.203 24.297 1 91.44 80 ALA A CA 1
ATOM 657 C C . ALA A 1 80 ? 6.566 10.938 24 1 91.44 80 ALA A C 1
ATOM 659 O O . ALA A 1 80 ? 7.734 10.82 24.375 1 91.44 80 ALA A O 1
ATOM 660 N N . ALA A 1 81 ? 5.918 10.016 23.375 1 93.56 81 ALA A N 1
ATOM 661 C CA . ALA A 1 81 ? 6.59 8.773 22.984 1 93.56 81 ALA A CA 1
ATOM 662 C C . ALA A 1 81 ? 7.809 9.062 22.109 1 93.56 81 ALA A C 1
ATOM 664 O O . ALA A 1 81 ? 8.875 8.469 22.312 1 93.56 81 ALA A O 1
ATOM 665 N N . GLY A 1 82 ? 7.684 9.891 21.141 1 91.88 82 GLY A N 1
ATOM 666 C CA . GLY A 1 82 ? 8.789 10.266 20.281 1 91.88 82 GLY A CA 1
ATOM 667 C C . GLY A 1 82 ? 9.922 10.953 21.016 1 91.88 82 GLY A C 1
ATOM 668 O O . GLY A 1 82 ? 11.094 10.664 20.766 1 91.88 82 GLY A O 1
ATOM 669 N N . ILE A 1 83 ? 9.547 11.812 21.938 1 89.5 83 ILE A N 1
ATOM 670 C CA . ILE A 1 83 ? 10.539 12.555 22.703 1 89.5 83 ILE A CA 1
ATOM 671 C C . ILE A 1 83 ? 11.352 11.586 23.562 1 89.5 83 ILE A C 1
ATOM 673 O O . ILE A 1 83 ? 12.578 11.648 23.594 1 89.5 83 ILE A O 1
ATOM 677 N N . ILE A 1 84 ? 10.648 10.734 24.203 1 92.94 84 ILE A N 1
ATOM 678 C CA . ILE A 1 84 ? 11.297 9.773 25.078 1 92.94 84 ILE A CA 1
ATOM 679 C C . ILE A 1 84 ? 12.203 8.852 24.266 1 92.94 84 ILE A C 1
ATOM 681 O O . ILE A 1 84 ? 13.375 8.664 24.609 1 92.94 84 ILE A O 1
ATOM 685 N N . TYR A 1 85 ? 11.719 8.344 23.219 1 92.19 85 TYR A N 1
ATOM 686 C CA . TYR A 1 85 ? 12.484 7.422 22.391 1 92.19 85 TYR A CA 1
ATOM 687 C C . TYR A 1 85 ? 13.68 8.125 21.766 1 92.19 85 TYR A C 1
ATOM 689 O O . TYR A 1 85 ? 14.773 7.566 21.703 1 92.19 85 TYR A O 1
ATOM 697 N N . GLY A 1 86 ? 13.523 9.281 21.281 1 89.5 86 GLY A N 1
ATOM 698 C CA . GLY A 1 86 ? 14.57 10.031 20.609 1 89.5 86 GLY A CA 1
ATOM 699 C C . GLY A 1 86 ? 15.711 10.406 21.547 1 89.5 86 GLY A C 1
ATOM 700 O O . GLY A 1 86 ? 16.859 10.523 21.109 1 89.5 86 GLY A O 1
ATOM 701 N N . ASN A 1 87 ? 15.414 10.578 22.781 1 90.88 87 ASN A N 1
ATOM 702 C CA . ASN A 1 87 ? 16.438 11.008 23.719 1 90.88 87 ASN A CA 1
ATOM 703 C C . ASN A 1 87 ? 17.047 9.82 24.453 1 90.88 87 ASN A C 1
ATOM 705 O O . ASN A 1 87 ? 18.141 9.93 25.016 1 90.88 87 ASN A O 1
ATOM 709 N N . LEU A 1 88 ? 16.406 8.664 24.453 1 89.06 88 LEU A N 1
ATOM 710 C CA . LEU A 1 88 ? 16.906 7.5 25.188 1 89.06 88 LEU A CA 1
ATOM 711 C C . LEU A 1 88 ? 17.688 6.574 24.25 1 89.06 88 LEU A C 1
ATOM 713 O O . LEU A 1 88 ? 18.625 5.902 24.688 1 89.06 88 LEU A O 1
ATOM 717 N N . VAL A 1 89 ? 17.25 6.469 23.094 1 86.94 89 VAL A N 1
ATOM 718 C CA . VAL A 1 89 ? 17.859 5.539 22.141 1 86.94 89 VAL A CA 1
ATOM 719 C C . VAL A 1 89 ? 18.578 6.316 21.047 1 86.94 89 VAL A C 1
ATOM 721 O O . VAL A 1 89 ? 18.031 7.266 20.484 1 86.94 89 VAL A O 1
ATOM 724 N N . GLU A 1 90 ? 19.812 6.008 20.844 1 82.44 90 GLU A N 1
ATOM 725 C CA . GLU A 1 90 ? 20.562 6.621 19.75 1 82.44 90 GLU A CA 1
ATOM 726 C C . GLU A 1 90 ? 20.344 5.871 18.438 1 82.44 90 GLU A C 1
ATOM 728 O O . GLU A 1 90 ? 20.703 4.699 18.328 1 82.44 90 GLU A O 1
ATOM 733 N N . PHE A 1 91 ? 19.625 6.43 17.609 1 83.62 91 PHE A N 1
ATOM 734 C CA . PHE A 1 91 ? 19.375 5.805 16.312 1 83.62 91 PHE A CA 1
ATOM 735 C C . PHE A 1 91 ? 19.297 6.855 15.211 1 83.62 91 PHE A C 1
ATOM 737 O O . PHE A 1 91 ? 19.172 8.047 15.492 1 83.62 91 PHE A O 1
ATOM 744 N N . GLU A 1 92 ? 19.594 6.41 13.977 1 80.5 92 GLU A N 1
ATOM 745 C CA . GLU A 1 92 ? 19.438 7.285 12.812 1 80.5 92 GLU A CA 1
ATOM 746 C C . GLU A 1 92 ? 18.375 6.758 11.867 1 80.5 92 GLU A C 1
ATOM 748 O O . GLU A 1 92 ? 18.422 5.602 11.445 1 80.5 92 GLU A O 1
ATOM 753 N N . LEU A 1 93 ? 17.375 7.547 11.773 1 83.44 93 LEU A N 1
ATOM 754 C CA . LEU A 1 93 ? 16.328 7.176 10.836 1 83.44 93 LEU A CA 1
ATOM 755 C C . LEU A 1 93 ? 16.656 7.664 9.43 1 83.44 93 LEU A C 1
ATOM 757 O O . LEU A 1 93 ? 17.422 8.625 9.258 1 83.44 93 LEU A O 1
ATOM 761 N N . ASP A 1 94 ? 16.156 6.984 8.469 1 83.19 94 ASP A N 1
ATOM 762 C CA . ASP A 1 94 ? 16.266 7.43 7.086 1 83.19 94 ASP A CA 1
ATOM 763 C C . ASP A 1 94 ? 15.531 8.75 6.871 1 83.19 94 ASP A C 1
ATOM 765 O O . ASP A 1 94 ? 14.305 8.797 6.957 1 83.19 94 ASP A O 1
ATOM 769 N N . LYS A 1 95 ? 16.25 9.797 6.602 1 80.19 95 LYS A N 1
ATOM 770 C CA . LYS A 1 95 ? 15.688 11.141 6.457 1 80.19 95 LYS A CA 1
ATOM 771 C C . LYS A 1 95 ? 14.641 11.188 5.348 1 80.19 95 LYS A C 1
ATOM 773 O O . LYS A 1 95 ? 13.641 11.891 5.461 1 80.19 95 LYS A O 1
ATOM 778 N N . LYS A 1 96 ? 14.914 10.461 4.328 1 82.38 96 LYS A N 1
ATOM 779 C CA . LYS A 1 96 ? 13.969 10.445 3.217 1 82.38 96 LYS A CA 1
ATOM 780 C C . LYS A 1 96 ? 12.648 9.797 3.627 1 82.38 96 LYS A C 1
ATOM 782 O O . LYS A 1 96 ? 11.57 10.297 3.279 1 82.38 96 LYS A O 1
ATOM 787 N N . LEU A 1 97 ? 12.742 8.773 4.359 1 82.44 97 LEU A N 1
ATOM 788 C CA . LEU A 1 97 ? 11.547 8.078 4.824 1 82.44 97 LEU A CA 1
ATOM 789 C C . LEU A 1 97 ? 10.734 8.969 5.766 1 82.44 97 LEU A C 1
ATOM 791 O O . LEU A 1 97 ? 9.508 9.039 5.66 1 82.44 97 LEU A O 1
ATOM 795 N N . VAL A 1 98 ? 11.391 9.625 6.645 1 84 98 VAL A N 1
ATOM 796 C CA . VAL A 1 98 ? 10.742 10.5 7.613 1 84 98 VAL A CA 1
ATOM 797 C C . VAL A 1 98 ? 10.023 11.633 6.891 1 84 98 VAL A C 1
ATOM 799 O O . VAL A 1 98 ? 8.859 11.922 7.176 1 84 98 VAL A O 1
ATOM 802 N N . SER A 1 99 ? 10.688 12.227 5.926 1 83.31 99 SER A N 1
ATOM 803 C CA . SER A 1 99 ? 10.117 13.328 5.16 1 83.31 99 SER A CA 1
ATOM 804 C C . SER A 1 99 ? 8.898 12.867 4.355 1 83.31 99 SER A C 1
ATOM 806 O O . SER A 1 99 ? 7.918 13.602 4.234 1 83.31 99 SER A O 1
ATOM 808 N N . THR A 1 100 ? 9.008 11.703 3.871 1 85.5 100 THR A N 1
ATOM 809 C CA . THR A 1 100 ? 7.914 11.156 3.076 1 85.5 100 THR A CA 1
ATOM 810 C C . THR A 1 100 ? 6.684 10.922 3.943 1 85.5 100 THR A C 1
ATOM 812 O O . THR A 1 100 ? 5.562 11.25 3.547 1 85.5 100 THR A O 1
ATOM 815 N N . ILE A 1 101 ? 6.836 10.383 5.062 1 87 101 ILE A N 1
ATOM 816 C CA . ILE A 1 101 ? 5.73 10.102 5.973 1 87 101 ILE A CA 1
ATOM 817 C C . ILE A 1 101 ? 5.07 11.414 6.395 1 87 101 ILE A C 1
ATOM 819 O O . ILE A 1 101 ? 3.842 11.516 6.438 1 87 101 ILE A O 1
ATOM 823 N N . ARG A 1 102 ? 5.84 12.352 6.684 1 84.19 102 ARG A N 1
ATOM 824 C CA . ARG A 1 102 ? 5.328 13.664 7.062 1 84.19 102 ARG A CA 1
ATOM 825 C C . ARG A 1 102 ? 4.496 14.273 5.934 1 84.19 102 ARG A C 1
ATOM 827 O O . ARG A 1 102 ? 3.432 14.836 6.176 1 84.19 102 ARG A O 1
ATOM 834 N N . SER A 1 103 ? 5.008 14.156 4.762 1 86.88 103 SER A N 1
ATOM 835 C CA . SER A 1 103 ? 4.309 14.68 3.596 1 86.88 103 SER A CA 1
ATOM 836 C C . SER A 1 103 ? 2.984 13.953 3.373 1 86.88 103 SER A C 1
ATOM 838 O O . SER A 1 103 ? 1.981 14.578 3.018 1 86.88 103 SER A O 1
ATOM 840 N N . LEU A 1 104 ? 3.057 12.703 3.576 1 89.62 104 LEU A N 1
ATOM 841 C CA . LEU A 1 104 ? 1.831 11.93 3.422 1 89.62 104 LEU A CA 1
ATOM 842 C C . LEU A 1 104 ? 0.801 12.32 4.477 1 89.62 104 LEU A C 1
ATOM 844 O O . LEU A 1 104 ? -0.395 12.398 4.184 1 89.62 104 LEU A O 1
ATOM 848 N N . ALA A 1 105 ? 1.259 12.469 5.648 1 88.25 105 ALA A N 1
ATOM 849 C CA . ALA A 1 105 ? 0.361 12.914 6.715 1 88.25 105 ALA A CA 1
ATOM 850 C C . ALA A 1 105 ? -0.275 14.258 6.375 1 88.25 105 ALA A C 1
ATOM 852 O O . ALA A 1 105 ? -1.478 14.453 6.566 1 88.25 105 ALA A O 1
ATOM 853 N N . LEU A 1 106 ? 0.5 15.109 5.898 1 84.56 106 LEU A N 1
ATOM 854 C CA . LEU A 1 106 ? 0.009 16.422 5.484 1 84.56 106 LEU A CA 1
ATOM 855 C C . LEU A 1 106 ? -1.009 16.281 4.355 1 84.56 106 LEU A C 1
ATOM 857 O O . LEU A 1 106 ? -2.035 16.969 4.355 1 84.56 106 LEU A O 1
ATOM 861 N N . LEU A 1 107 ? -0.67 15.43 3.436 1 91 107 LEU A N 1
ATOM 862 C CA . LEU A 1 107 ? -1.574 15.18 2.318 1 91 107 LEU A CA 1
ATOM 863 C C . LEU A 1 107 ? -2.947 14.742 2.816 1 91 107 LEU A C 1
ATOM 865 O O . LEU A 1 107 ? -3.967 15.305 2.418 1 91 107 LEU A O 1
ATOM 869 N N . ILE A 1 108 ? -2.945 13.812 3.688 1 90.75 108 ILE A N 1
ATOM 870 C CA . ILE A 1 108 ? -4.191 13.211 4.152 1 90.75 108 ILE A CA 1
ATOM 871 C C . ILE A 1 108 ? -4.984 14.234 4.961 1 90.75 108 ILE A C 1
ATOM 873 O O . ILE A 1 108 ? -6.199 14.367 4.789 1 90.75 108 ILE A O 1
ATOM 877 N N . ILE A 1 109 ? -4.379 14.914 5.797 1 85.62 109 ILE A N 1
ATOM 878 C CA . ILE A 1 109 ? -5.082 15.867 6.645 1 85.62 109 ILE A CA 1
ATOM 879 C C . ILE A 1 109 ? -5.652 17 5.789 1 85.62 109 ILE A C 1
ATOM 881 O O . ILE A 1 109 ? -6.754 17.484 6.051 1 85.62 109 ILE A O 1
ATOM 885 N N . LEU A 1 110 ? -4.934 17.453 4.781 1 88.12 110 LEU A N 1
ATOM 886 C CA . LEU A 1 110 ? -5.414 18.516 3.918 1 88.12 110 LEU A CA 1
ATOM 887 C C . LEU A 1 110 ? -6.586 18.047 3.068 1 88.12 110 LEU A C 1
ATOM 889 O O . LEU A 1 110 ? -7.496 18.828 2.771 1 88.12 110 LEU A O 1
ATOM 893 N N . LEU A 1 111 ? -6.48 16.828 2.65 1 92.62 111 LEU A N 1
ATOM 894 C CA . LEU A 1 111 ? -7.625 16.266 1.933 1 92.62 111 LEU A CA 1
ATOM 895 C C . LEU A 1 111 ? -8.867 16.25 2.816 1 92.62 111 LEU A C 1
ATOM 897 O O . LEU A 1 111 ? -9.953 16.625 2.375 1 92.62 111 LEU A O 1
ATOM 901 N N . ARG A 1 112 ? -8.711 15.836 4.004 1 88.31 112 ARG A N 1
ATOM 902 C CA . ARG A 1 112 ? -9.836 15.828 4.938 1 88.31 112 ARG A CA 1
ATOM 903 C C . ARG A 1 112 ? -10.352 17.234 5.188 1 88.31 112 ARG A C 1
ATOM 905 O O . ARG A 1 112 ? -11.562 17.469 5.219 1 88.31 112 ARG A O 1
ATOM 912 N N . ALA A 1 113 ? -9.445 18.094 5.414 1 86.38 113 ALA A N 1
ATOM 913 C CA . ALA A 1 113 ? -9.805 19.484 5.641 1 86.38 113 ALA A CA 1
ATOM 914 C C . ALA A 1 113 ? -10.617 20.047 4.477 1 86.38 113 ALA A C 1
ATOM 916 O O . ALA A 1 113 ? -11.641 20.703 4.688 1 86.38 113 ALA A O 1
ATOM 917 N N . GLY A 1 114 ? -10.195 19.812 3.301 1 88.38 114 GLY A N 1
ATOM 918 C CA . GLY A 1 114 ? -10.898 20.312 2.125 1 88.38 114 GLY A CA 1
ATOM 919 C C . GLY A 1 114 ? -12.297 19.75 1.99 1 88.38 114 GLY A C 1
ATOM 920 O O . GLY A 1 114 ? -13.219 20.469 1.571 1 88.38 114 GLY A O 1
ATOM 921 N N . LEU A 1 115 ? -12.453 18.531 2.342 1 88.94 115 LEU A N 1
ATOM 922 C CA . LEU A 1 115 ? -13.758 17.875 2.232 1 88.94 115 LEU A CA 1
ATOM 923 C C . LEU A 1 115 ? -14.727 18.453 3.26 1 88.94 115 LEU A C 1
ATOM 925 O O . LEU A 1 115 ? -15.945 18.312 3.115 1 88.94 115 LEU A O 1
ATOM 929 N N . HIS A 1 116 ? -14.219 19.031 4.305 1 82.94 116 HIS A N 1
ATOM 930 C CA . HIS A 1 116 ? -15.078 19.531 5.371 1 82.94 116 HIS A CA 1
ATOM 931 C C . HIS A 1 116 ? -15.305 21.031 5.246 1 82.94 116 HIS A C 1
ATOM 933 O O . HIS A 1 116 ? -15.953 21.641 6.098 1 82.94 116 HIS A O 1
ATOM 939 N N . LEU A 1 117 ? -14.742 21.609 4.23 1 84.5 117 LEU A N 1
ATOM 940 C CA . LEU A 1 117 ? -15.008 23.016 3.963 1 84.5 117 LEU A CA 1
ATOM 941 C C . LEU A 1 117 ? -16.406 23.203 3.363 1 84.5 117 LEU A C 1
ATOM 943 O O . LEU A 1 117 ? -16.797 22.453 2.467 1 84.5 117 LEU A O 1
ATOM 947 N N . VAL A 1 118 ? -17.125 24.094 3.934 1 80.62 118 VAL A N 1
ATOM 948 C CA . VAL A 1 118 ? -18.469 24.391 3.453 1 80.62 118 VAL A CA 1
ATOM 949 C C . VAL A 1 118 ? -18.453 25.656 2.604 1 80.62 118 VAL A C 1
ATOM 951 O O . VAL A 1 118 ? -18.203 26.75 3.113 1 80.62 118 VAL A O 1
ATOM 954 N N . PRO A 1 119 ? -18.719 25.469 1.342 1 79.12 119 PRO A N 1
ATOM 955 C CA . PRO A 1 119 ? -18.609 26.609 0.423 1 79.12 119 PRO A CA 1
ATOM 956 C C . PRO A 1 119 ? -19.5 27.781 0.833 1 79.12 119 PRO A C 1
ATOM 958 O O . PRO A 1 119 ? -19.109 28.938 0.656 1 79.12 119 PRO A O 1
ATOM 961 N N . GLU A 1 120 ? -20.672 27.562 1.337 1 76.75 120 GLU A N 1
ATOM 962 C CA . GLU A 1 120 ? -21.594 28.625 1.726 1 76.75 120 GLU A CA 1
ATOM 963 C C . GLU A 1 120 ? -20.969 29.531 2.789 1 76.75 120 GLU A C 1
ATOM 965 O O . GLU A 1 120 ? -21.109 30.75 2.721 1 76.75 120 GLU A O 1
ATOM 970 N N . TYR A 1 121 ? -20.297 28.969 3.611 1 73.88 121 TYR A N 1
ATOM 971 C CA . TYR A 1 121 ? -19.688 29.734 4.688 1 73.88 121 TYR A CA 1
ATOM 972 C C . TYR A 1 121 ? -18.453 30.484 4.191 1 73.88 121 TYR A C 1
ATOM 974 O O . TYR A 1 121 ? -18.188 31.609 4.609 1 73.88 121 TYR A O 1
ATOM 982 N N . LEU A 1 122 ? -17.734 29.859 3.338 1 73.56 122 LEU A N 1
ATOM 983 C CA . LEU A 1 122 ? -16.516 30.484 2.812 1 73.56 122 LEU A CA 1
ATOM 984 C C . LEU A 1 122 ? -16.859 31.703 1.968 1 73.56 122 LEU A C 1
ATOM 986 O O . LEU A 1 122 ? -16.125 32.688 1.975 1 73.56 122 LEU A O 1
ATOM 990 N N . ARG A 1 123 ? -17.906 31.5 1.258 1 72.5 123 ARG A N 1
ATOM 991 C CA . ARG A 1 123 ? -18.344 32.594 0.419 1 72.5 123 ARG A CA 1
ATOM 992 C C . ARG A 1 123 ? -18.75 33.812 1.269 1 72.5 123 ARG A C 1
ATOM 994 O O . ARG A 1 123 ? -18.516 34.938 0.896 1 72.5 123 ARG A O 1
ATOM 1001 N N . TYR A 1 124 ? -19.422 33.5 2.295 1 64.56 124 TYR A N 1
ATOM 1002 C CA . TYR A 1 124 ? -19.891 34.531 3.191 1 64.56 124 TYR A CA 1
ATOM 1003 C C . TYR A 1 124 ? -18.703 35.281 3.814 1 64.56 124 TYR A C 1
ATOM 1005 O O . TYR A 1 124 ? -18.75 36.5 3.963 1 64.56 124 TYR A O 1
ATOM 1013 N N . LEU A 1 125 ? -17.688 34.5 3.971 1 61.44 125 LEU A N 1
ATOM 1014 C CA . LEU A 1 125 ? -16.516 35.062 4.664 1 61.44 125 LEU A CA 1
ATOM 1015 C C . LEU A 1 125 ? -15.508 35.594 3.674 1 61.44 125 LEU A C 1
ATOM 1017 O O . LEU A 1 125 ? -14.492 36.188 4.074 1 61.44 125 LEU A O 1
ATOM 1021 N N . SER A 1 126 ? -15.711 35.531 2.396 1 65 126 SER A N 1
ATOM 1022 C CA . SER A 1 126 ? -14.703 35.688 1.354 1 65 126 SER A CA 1
ATOM 1023 C C . SER A 1 126 ? -13.805 36.906 1.635 1 65 126 SER A C 1
ATOM 1025 O O . SER A 1 126 ? -12.594 36.75 1.808 1 65 126 SER A O 1
ATOM 1027 N N . PHE A 1 127 ? -14.289 38.125 1.673 1 63.88 127 PHE A N 1
ATOM 1028 C CA . PHE A 1 127 ? -13.406 39.281 1.877 1 63.88 127 PHE A CA 1
ATOM 1029 C C . PHE A 1 127 ? -12.984 39.375 3.34 1 63.88 127 PHE A C 1
ATOM 1031 O O . PHE A 1 127 ? -11.828 39.656 3.641 1 63.88 127 PHE A O 1
ATOM 1038 N N . SER A 1 128 ? -13.883 39.062 4.191 1 68.44 128 SER A N 1
ATOM 1039 C CA . SER A 1 128 ? -13.609 39.125 5.621 1 68.44 128 SER A CA 1
ATOM 1040 C C . SER A 1 128 ? -12.672 38 6.055 1 68.44 128 SER A C 1
ATOM 1042 O O . SER A 1 128 ? -11.852 38.188 6.961 1 68.44 128 SER A O 1
ATOM 1044 N N . SER A 1 129 ? -12.734 37 5.242 1 73.62 129 SER A N 1
ATOM 1045 C CA . SER A 1 129 ? -11.906 35.844 5.605 1 73.62 129 SER A CA 1
ATOM 1046 C C . SER A 1 129 ? -10.438 36.125 5.324 1 73.62 129 SER A C 1
ATOM 1048 O O . SER A 1 129 ? -9.57 35.719 6.098 1 73.62 129 SER A O 1
ATOM 1050 N N . ILE A 1 130 ? -10.227 36.844 4.316 1 78.06 130 ILE A N 1
ATOM 1051 C CA . ILE A 1 130 ? -8.844 37.156 3.975 1 78.06 130 ILE A CA 1
ATOM 1052 C C . ILE A 1 130 ? -8.219 38 5.07 1 78.06 130 ILE A C 1
ATOM 1054 O O . ILE A 1 130 ? -7.078 37.781 5.477 1 78.06 130 ILE A O 1
ATOM 1058 N N . ARG A 1 131 ? -8.953 38.938 5.523 1 81.62 131 ARG A N 1
ATOM 1059 C CA . ARG A 1 131 ? -8.484 39.781 6.598 1 81.62 131 ARG A CA 1
ATOM 1060 C C . ARG A 1 131 ? -8.336 39.031 7.902 1 81.62 131 ARG A C 1
ATOM 1062 O O . ARG A 1 131 ? -7.348 39.188 8.625 1 81.62 131 ARG A O 1
ATOM 1069 N N . VAL A 1 132 ? -9.305 38.188 8.133 1 83.81 132 VAL A N 1
ATOM 1070 C CA . VAL A 1 132 ? -9.352 37.469 9.391 1 83.81 132 VAL A CA 1
ATOM 1071 C C . VAL A 1 132 ? -8.211 36.469 9.453 1 83.81 132 VAL A C 1
ATOM 1073 O O . VAL A 1 132 ? -7.621 36.219 10.516 1 83.81 132 VAL A O 1
ATOM 1076 N N . ILE A 1 133 ? -7.859 35.969 8.266 1 84.69 133 ILE A N 1
ATOM 1077 C CA . ILE A 1 133 ? -6.805 34.969 8.227 1 84.69 133 ILE A CA 1
ATOM 1078 C C . ILE A 1 133 ? -5.445 35.656 8.062 1 84.69 133 ILE A C 1
ATOM 1080 O O . ILE A 1 133 ? -4.484 35.312 8.758 1 84.69 133 ILE A O 1
ATOM 1084 N N . GLY A 1 134 ? -5.309 36.656 7.289 1 89.19 134 GLY A N 1
ATOM 1085 C CA . GLY A 1 134 ? -4.059 37.281 6.906 1 89.19 134 GLY A CA 1
ATOM 1086 C C . GLY A 1 134 ? -3.467 38.156 8 1 89.19 134 GLY A C 1
ATOM 1087 O O . GLY A 1 134 ? -2.279 38.062 8.312 1 89.19 134 GLY A O 1
ATOM 1088 N N . ILE A 1 135 ? -4.27 38.906 8.609 1 92.5 135 ILE A N 1
ATOM 1089 C CA . ILE A 1 135 ? -3.777 39.938 9.539 1 92.5 135 ILE A CA 1
ATOM 1090 C C . ILE A 1 135 ? -3.129 39.25 10.742 1 92.5 135 ILE A C 1
ATOM 1092 O O . ILE A 1 135 ? -1.986 39.562 11.094 1 92.5 135 ILE A O 1
ATOM 1096 N N . PRO A 1 136 ? -3.855 38.344 11.398 1 94.75 136 PRO A N 1
ATOM 1097 C CA . PRO A 1 136 ? -3.205 37.719 12.539 1 94.75 136 PRO A CA 1
ATOM 1098 C C . PRO A 1 136 ? -1.913 37 12.164 1 94.75 136 PRO A C 1
ATOM 1100 O O . PRO A 1 136 ? -0.951 37 12.938 1 94.75 136 PRO A O 1
ATOM 1103 N N . PHE A 1 137 ? -1.865 36.406 11.023 1 94.56 137 PHE A N 1
ATOM 1104 C CA . PHE A 1 137 ? -0.682 35.688 10.555 1 94.56 137 PHE A CA 1
ATOM 1105 C C . PHE A 1 137 ? 0.5 36.625 10.406 1 94.56 137 PHE A C 1
ATOM 1107 O O . PHE A 1 137 ? 1.59 36.344 10.922 1 94.56 137 PHE A O 1
ATOM 1114 N N . PHE A 1 138 ? 0.297 37.719 9.75 1 95.62 138 PHE A N 1
ATOM 1115 C CA . PHE A 1 138 ? 1.383 38.656 9.477 1 95.62 138 PHE A CA 1
ATOM 1116 C C . PHE A 1 138 ? 1.788 39.406 10.742 1 95.62 138 PHE A C 1
ATOM 1118 O O . PHE A 1 138 ? 2.961 39.719 10.93 1 95.62 138 PHE A O 1
ATOM 1125 N N . VAL A 1 139 ? 0.84 39.625 11.555 1 96.25 139 VAL A N 1
ATOM 1126 C CA . VAL A 1 139 ? 1.166 40.281 12.812 1 96.25 139 VAL A CA 1
ATOM 1127 C C . VAL A 1 139 ? 2.062 39.375 13.656 1 96.25 139 VAL A C 1
ATOM 1129 O O . VAL A 1 139 ? 3.045 39.844 14.242 1 96.25 139 VAL A O 1
ATOM 1132 N N . GLU A 1 140 ? 1.677 38.156 13.719 1 96.75 140 GLU A N 1
ATOM 1133 C CA . GLU A 1 140 ? 2.516 37.219 14.469 1 96.75 140 GLU A CA 1
ATOM 1134 C C . GLU A 1 140 ? 3.895 37.094 13.828 1 96.75 140 GLU A C 1
ATOM 1136 O O . GLU A 1 140 ? 4.91 37.062 14.523 1 96.75 140 GLU A O 1
ATOM 1141 N N . THR A 1 141 ? 3.959 37 12.531 1 96.88 141 THR A N 1
ATOM 1142 C CA . THR A 1 141 ? 5.215 36.906 11.797 1 96.88 141 THR A CA 1
ATOM 1143 C C . THR A 1 141 ? 6.129 38.062 12.102 1 96.88 141 THR A C 1
ATOM 1145 O O . THR A 1 141 ? 7.305 37.906 12.43 1 96.88 141 THR A O 1
ATOM 1148 N N . LEU A 1 142 ? 5.566 39.25 12.07 1 97 142 LEU A N 1
ATOM 1149 C CA . LEU A 1 142 ? 6.348 40.469 12.273 1 97 142 LEU A CA 1
ATOM 1150 C C . LEU A 1 142 ? 6.738 40.594 13.742 1 97 142 LEU A C 1
ATOM 1152 O O . LEU A 1 142 ? 7.832 41.094 14.047 1 97 142 LEU A O 1
ATOM 1156 N N . THR A 1 143 ? 5.852 40.219 14.602 1 97.5 143 THR A N 1
ATOM 1157 C CA . THR A 1 143 ? 6.145 40.312 16.031 1 97.5 143 THR A CA 1
ATOM 1158 C C . THR A 1 143 ? 7.277 39.375 16.406 1 97.5 143 THR A C 1
ATOM 1160 O O . THR A 1 143 ? 8.203 39.75 17.125 1 97.5 143 THR A O 1
ATOM 1163 N N . VAL A 1 144 ? 7.176 38.188 15.945 1 97.19 144 VAL A N 1
ATOM 1164 C CA . VAL A 1 144 ? 8.227 37.219 16.219 1 97.19 144 VAL A CA 1
ATOM 1165 C C . VAL A 1 144 ? 9.531 37.656 15.547 1 97.19 144 VAL A C 1
ATOM 1167 O O . VAL A 1 144 ? 10.609 37.531 16.125 1 97.19 144 VAL A O 1
ATOM 1170 N N . GLY A 1 145 ? 9.438 38.125 14.328 1 96.69 145 GLY A N 1
ATOM 1171 C CA . GLY A 1 145 ? 10.602 38.688 13.656 1 96.69 145 GLY A CA 1
ATOM 1172 C C . GLY A 1 145 ? 11.273 39.812 14.43 1 96.69 145 GLY A C 1
ATOM 1173 O O . GLY A 1 145 ? 12.492 39.781 14.625 1 96.69 145 GLY A O 1
ATOM 1174 N N . ALA A 1 146 ? 10.508 40.719 14.898 1 96.75 146 ALA A N 1
ATOM 1175 C CA . ALA A 1 146 ? 11.023 41.812 15.688 1 96.75 146 ALA A CA 1
ATOM 1176 C C . ALA A 1 146 ? 11.633 41.312 17 1 96.75 146 ALA A C 1
ATOM 1178 O O . ALA A 1 146 ? 12.688 41.812 17.422 1 96.75 146 ALA A O 1
ATOM 1179 N N . GLY A 1 147 ? 10.953 40.469 17.625 1 96.44 147 GLY A N 1
ATOM 1180 C CA . GLY A 1 147 ? 11.484 39.875 18.828 1 96.44 147 GLY A CA 1
ATOM 1181 C C . GLY A 1 147 ? 12.82 39.156 18.625 1 96.44 147 GLY A C 1
ATOM 1182 O O . GLY A 1 147 ? 13.711 39.25 19.469 1 96.44 147 GLY A O 1
ATOM 1183 N N . SER A 1 148 ? 12.984 38.531 17.5 1 96.12 148 SER A N 1
ATOM 1184 C CA . SER A 1 148 ? 14.211 37.812 17.234 1 96.12 148 SER A CA 1
ATOM 1185 C C . SER A 1 148 ? 15.383 38.75 17 1 96.12 148 SER A C 1
ATOM 1187 O O . SER A 1 148 ? 16.531 38.375 17.266 1 96.12 148 SER A O 1
ATOM 1189 N N . ILE A 1 149 ? 15.141 39.938 16.469 1 96 149 ILE A N 1
ATOM 1190 C CA . ILE A 1 149 ? 16.188 40.938 16.297 1 96 149 ILE A CA 1
ATOM 1191 C C . ILE A 1 149 ? 16.688 41.406 17.672 1 96 149 ILE A C 1
ATOM 1193 O O . ILE A 1 149 ? 17.891 41.562 17.875 1 96 149 ILE A O 1
ATOM 1197 N N . VAL A 1 150 ? 15.828 41.5 18.578 1 95.19 150 VAL A N 1
ATOM 1198 C CA . VAL A 1 150 ? 16.156 42 19.906 1 95.19 150 VAL A CA 1
ATOM 1199 C C . VAL A 1 150 ? 16.797 40.906 20.734 1 95.19 150 VAL A C 1
ATOM 1201 O O . VAL A 1 150 ? 17.828 41.125 21.391 1 95.19 150 VAL A O 1
ATOM 1204 N N . PHE A 1 151 ? 16.297 39.75 20.672 1 94.94 151 PHE A N 1
ATOM 1205 C CA . PHE A 1 151 ? 16.734 38.688 21.562 1 94.94 151 PHE A CA 1
ATOM 1206 C C . PHE A 1 151 ? 17.953 37.969 21 1 94.94 151 PHE A C 1
ATOM 1208 O O . PHE A 1 151 ? 18.844 37.562 21.75 1 94.94 151 PHE A O 1
ATOM 1215 N N . PHE A 1 152 ? 18.031 37.781 19.641 1 95.12 152 PHE A N 1
ATOM 1216 C CA . PHE A 1 152 ? 19.078 36.969 19.047 1 95.12 152 PHE A CA 1
ATOM 1217 C C . PHE A 1 152 ? 19.984 37.781 18.141 1 95.12 152 PHE A C 1
ATOM 1219 O O . PHE A 1 152 ? 20.969 37.281 17.609 1 95.12 152 PHE A O 1
ATOM 1226 N N . LYS A 1 153 ? 19.656 39 17.859 1 93.75 153 LYS A N 1
ATOM 1227 C CA . LYS A 1 153 ? 20.422 39.906 17.016 1 93.75 153 LYS A CA 1
ATOM 1228 C C . LYS A 1 153 ? 20.469 39.406 15.57 1 93.75 153 LYS A C 1
ATOM 1230 O O . LYS A 1 153 ? 21.516 39.406 14.93 1 93.75 153 LYS A O 1
ATOM 1235 N N . PHE A 1 154 ? 19.312 38.906 15.203 1 94.81 154 PHE A N 1
ATOM 1236 C CA . PHE A 1 154 ? 19.172 38.438 13.828 1 94.81 154 PHE A CA 1
ATOM 1237 C C . PHE A 1 154 ? 19.203 39.625 12.859 1 94.81 154 PHE A C 1
ATOM 1239 O O . PHE A 1 154 ? 18.797 40.719 13.211 1 94.81 154 PHE A O 1
ATOM 1246 N N . ASN A 1 155 ? 19.766 39.438 11.688 1 93.56 155 ASN A N 1
ATOM 1247 C CA . ASN A 1 155 ? 19.547 40.375 10.609 1 93.56 155 ASN A CA 1
ATOM 1248 C C . ASN A 1 155 ? 18.109 40.312 10.086 1 93.56 155 ASN A C 1
ATOM 1250 O O . ASN A 1 155 ? 17.328 39.438 10.5 1 93.56 155 ASN A O 1
ATOM 1254 N N . PHE A 1 156 ? 17.75 41.188 9.234 1 93.5 156 PHE A N 1
ATOM 1255 C CA . PHE A 1 156 ? 16.391 41.375 8.766 1 93.5 156 PHE A CA 1
ATOM 1256 C C . PHE A 1 156 ? 15.898 40.094 8.07 1 93.5 156 PHE A C 1
ATOM 1258 O O . PHE A 1 156 ? 14.766 39.656 8.289 1 93.5 156 PHE A O 1
ATOM 1265 N N . MET A 1 157 ? 16.688 39.469 7.332 1 91.69 157 MET A N 1
ATOM 1266 C CA . MET A 1 157 ? 16.297 38.281 6.57 1 91.69 157 MET A CA 1
ATOM 1267 C C . MET A 1 157 ? 16.047 37.094 7.492 1 91.69 157 MET A C 1
ATOM 1269 O O . MET A 1 157 ? 15.047 36.406 7.367 1 91.69 157 MET A O 1
ATOM 1273 N N . TRP A 1 158 ? 16.906 36.875 8.414 1 94.44 158 TRP A N 1
ATOM 1274 C CA . TRP A 1 158 ? 16.781 35.781 9.367 1 94.44 158 TRP A CA 1
ATOM 1275 C C . TRP A 1 158 ? 15.594 36.031 10.297 1 94.44 158 TRP A C 1
ATOM 1277 O O . TRP A 1 158 ? 14.953 35.062 10.75 1 94.44 158 TRP A O 1
ATOM 1287 N N . SER A 1 159 ? 15.391 37.312 10.57 1 96.31 159 SER A N 1
ATOM 1288 C CA . SER A 1 159 ? 14.289 37.625 11.461 1 96.31 159 SER A CA 1
ATOM 1289 C C . SER A 1 159 ? 12.945 37.281 10.828 1 96.31 159 SER A C 1
ATOM 1291 O O . SER A 1 159 ? 12.055 36.781 11.508 1 96.31 159 SER A O 1
ATOM 1293 N N . LEU A 1 160 ? 12.758 37.562 9.602 1 94.56 160 LEU A N 1
ATOM 1294 C CA . LEU A 1 160 ? 11.516 37.188 8.922 1 94.56 160 LEU A CA 1
ATOM 1295 C C . LEU A 1 160 ? 11.422 35.688 8.719 1 94.56 160 LEU A C 1
ATOM 1297 O O . LEU A 1 160 ? 10.32 35.125 8.742 1 94.56 160 LEU A O 1
ATOM 1301 N N . LEU A 1 161 ? 12.562 35.125 8.578 1 93.94 161 LEU A N 1
ATOM 1302 C CA . LEU A 1 161 ? 12.586 33.656 8.414 1 93.94 161 LEU A CA 1
ATOM 1303 C C . LEU A 1 161 ? 11.992 32.969 9.633 1 93.94 161 LEU A C 1
ATOM 1305 O O . LEU A 1 161 ? 11.109 32.125 9.5 1 93.94 161 LEU A O 1
ATOM 1309 N N . ILE A 1 162 ? 12.445 33.312 10.758 1 95.38 162 ILE A N 1
ATOM 1310 C CA . ILE A 1 162 ? 11.945 32.688 11.977 1 95.38 162 ILE A CA 1
ATOM 1311 C C . ILE A 1 162 ? 10.477 33.062 12.18 1 95.38 162 ILE A C 1
ATOM 1313 O O . ILE A 1 162 ? 9.695 32.25 12.688 1 95.38 162 ILE A O 1
ATOM 1317 N N . GLY A 1 163 ? 10.094 34.281 11.828 1 96.25 163 GLY A N 1
ATOM 1318 C CA . GLY A 1 163 ? 8.703 34.719 11.906 1 96.25 163 GLY A CA 1
ATOM 1319 C C . GLY A 1 163 ? 7.766 33.844 11.078 1 96.25 163 GLY A C 1
ATOM 1320 O O . GLY A 1 163 ? 6.727 33.406 11.57 1 96.25 163 GLY A O 1
ATOM 1321 N N . PHE A 1 164 ? 8.164 33.531 9.891 1 94.25 164 PHE A N 1
ATOM 1322 C CA . PHE A 1 164 ? 7.336 32.719 9 1 94.25 164 PHE A CA 1
ATOM 1323 C C . PHE A 1 164 ? 7.273 31.281 9.492 1 94.25 164 PHE A C 1
ATOM 1325 O O . PHE A 1 164 ? 6.258 30.609 9.32 1 94.25 164 PHE A O 1
ATOM 1332 N N . VAL A 1 165 ? 8.281 30.828 10.102 1 93.69 165 VAL A N 1
ATOM 1333 C CA . VAL A 1 165 ? 8.305 29.469 10.625 1 93.69 165 VAL A CA 1
ATOM 1334 C C . VAL A 1 165 ? 7.332 29.344 11.797 1 93.69 165 VAL A C 1
ATOM 1336 O O . VAL A 1 165 ? 6.559 28.391 11.867 1 93.69 165 VAL A O 1
ATOM 1339 N N . LEU A 1 166 ? 7.273 30.312 12.625 1 95.31 166 LEU A N 1
ATOM 1340 C CA . LEU A 1 166 ? 6.555 30.188 13.891 1 95.31 166 LEU A CA 1
ATOM 1341 C C . LEU A 1 166 ? 5.105 30.625 13.734 1 95.31 166 LEU A C 1
ATOM 1343 O O . LEU A 1 166 ? 4.258 30.312 14.57 1 95.31 166 LEU A O 1
ATOM 1347 N N . ALA A 1 167 ? 4.797 31.328 12.711 1 94.38 167 ALA A N 1
ATOM 1348 C CA . ALA A 1 167 ? 3.479 31.938 12.594 1 94.38 167 ALA A CA 1
ATOM 1349 C C . ALA A 1 167 ? 2.443 30.938 12.094 1 94.38 167 ALA A C 1
ATOM 1351 O O . ALA A 1 167 ? 1.239 31.141 12.266 1 94.38 167 ALA A O 1
ATOM 1352 N N . ALA A 1 168 ? 2.818 29.875 11.57 1 92.25 168 ALA A N 1
ATOM 1353 C CA . ALA A 1 168 ? 1.899 28.922 10.953 1 92.25 168 ALA A CA 1
ATOM 1354 C C . ALA A 1 168 ? 1.146 28.125 12.016 1 92.25 168 ALA A C 1
ATOM 1356 O O . ALA A 1 168 ? 1.739 27.688 13 1 92.25 168 ALA A O 1
ATOM 1357 N N . VAL A 1 169 ? -0.216 28.047 11.781 1 92.69 169 VAL A N 1
ATOM 1358 C CA . VAL A 1 169 ? -1.073 27.219 12.625 1 92.69 169 VAL A CA 1
ATOM 1359 C C . VAL A 1 169 ? -1.096 25.781 12.094 1 92.69 169 VAL A C 1
ATOM 1361 O O . VAL A 1 169 ? -1.104 25.562 10.875 1 92.69 169 VAL A O 1
ATOM 1364 N N . SER A 1 170 ? -1.146 24.828 12.945 1 89.94 170 SER A N 1
ATOM 1365 C CA . SER A 1 170 ? -1.038 23.422 12.523 1 89.94 170 SER A CA 1
ATOM 1366 C C . SER A 1 170 ? -2.406 22.844 12.195 1 89.94 170 SER A C 1
ATOM 1368 O O . SER A 1 170 ? -3.223 22.625 13.094 1 89.94 170 SER A O 1
ATOM 1370 N N . PRO A 1 171 ? -2.598 22.469 10.969 1 87.75 171 PRO A N 1
ATOM 1371 C CA . PRO A 1 171 ? -3.848 21.781 10.617 1 87.75 171 PRO A CA 1
ATOM 1372 C C . PRO A 1 171 ? -3.988 20.422 11.297 1 87.75 171 PRO A C 1
ATOM 1374 O O . PRO A 1 171 ? -5.105 19.984 11.586 1 87.75 171 PRO A O 1
ATOM 1377 N N . ALA A 1 172 ? -2.875 19.766 11.5 1 86.19 172 ALA A N 1
ATOM 1378 C CA . ALA A 1 172 ? -2.895 18.438 12.086 1 86.19 172 ALA A CA 1
ATOM 1379 C C . ALA A 1 172 ? -3.539 18.453 13.469 1 86.19 172 ALA A C 1
ATOM 1381 O O . ALA A 1 172 ? -4.137 17.453 13.891 1 86.19 172 ALA A O 1
ATOM 1382 N N . VAL A 1 173 ? -3.455 19.547 14.109 1 87.31 173 VAL A N 1
ATOM 1383 C CA . VAL A 1 173 ? -4.02 19.656 15.453 1 87.31 173 VAL A CA 1
ATOM 1384 C C . VAL A 1 173 ? -5.422 20.266 15.375 1 87.31 173 VAL A C 1
ATOM 1386 O O . VAL A 1 173 ? -6.348 19.781 16.031 1 87.31 173 VAL A O 1
ATOM 1389 N N . VAL A 1 174 ? -5.613 21.172 14.547 1 90.31 174 VAL A N 1
ATOM 1390 C CA . VAL A 1 174 ? -6.828 21.969 14.523 1 90.31 174 VAL A CA 1
ATOM 1391 C C . VAL A 1 174 ? -7.922 21.25 13.742 1 90.31 174 VAL A C 1
ATOM 1393 O O . VAL A 1 174 ? -9.078 21.219 14.172 1 90.31 174 VAL A O 1
ATOM 1396 N N . VAL A 1 175 ? -7.539 20.641 12.68 1 87.38 175 VAL A N 1
ATOM 1397 C CA . VAL A 1 175 ? -8.516 20.109 11.734 1 87.38 175 VAL A CA 1
ATOM 1398 C C . VAL A 1 175 ? -9.32 19 12.383 1 87.38 175 VAL A C 1
ATOM 1400 O O . VAL A 1 175 ? -10.555 19 12.336 1 87.38 175 VAL A O 1
ATOM 1403 N N . PRO A 1 176 ? -8.688 18.078 12.984 1 85.69 176 PRO A N 1
ATOM 1404 C CA . PRO A 1 176 ? -9.5 17.031 13.609 1 85.69 176 PRO A CA 1
ATOM 1405 C C . PRO A 1 176 ? -10.445 17.578 14.68 1 85.69 176 PRO A C 1
ATOM 1407 O O . PRO A 1 176 ? -11.57 17.094 14.812 1 85.69 176 PRO A O 1
ATOM 1410 N N . CYS A 1 177 ? -10.039 18.547 15.367 1 86.12 177 CYS A N 1
ATOM 1411 C CA . CYS A 1 177 ? -10.883 19.156 16.375 1 86.12 177 CYS A CA 1
ATOM 1412 C C . CYS A 1 177 ? -12.07 19.875 15.734 1 86.12 177 CYS A C 1
ATOM 1414 O O . CYS A 1 177 ? -13.203 19.766 16.219 1 86.12 177 CYS A O 1
ATOM 1416 N N . MET A 1 178 ? -11.844 20.5 14.703 1 88.62 178 MET A N 1
ATOM 1417 C CA . MET A 1 178 ? -12.891 21.234 14.008 1 88.62 178 MET A CA 1
ATOM 1418 C C . MET A 1 178 ? -13.898 20.266 13.375 1 88.62 178 MET A C 1
ATOM 1420 O O . MET A 1 178 ? -15.094 20.562 13.32 1 88.62 178 MET A O 1
ATOM 1424 N N . ILE A 1 179 ? -13.344 19.234 12.852 1 84.94 179 ILE A N 1
ATOM 1425 C CA . ILE A 1 179 ? -14.234 18.234 12.281 1 84.94 179 ILE A CA 1
ATOM 1426 C C . ILE A 1 179 ? -15.156 17.688 13.367 1 84.94 179 ILE A C 1
ATOM 1428 O O . ILE A 1 179 ? -16.359 17.516 13.141 1 84.94 179 ILE A O 1
ATOM 1432 N N . ARG A 1 180 ? -14.617 17.5 14.477 1 82.62 180 ARG A N 1
ATOM 1433 C CA . ARG A 1 180 ? -15.414 17.016 15.594 1 82.62 180 ARG A CA 1
ATOM 1434 C C . ARG A 1 180 ? -16.469 18.031 16 1 82.62 180 ARG A C 1
ATOM 1436 O O . ARG A 1 180 ? -17.609 17.672 16.297 1 82.62 180 ARG A O 1
ATOM 1443 N N . ILE A 1 181 ? -16.109 19.188 16.062 1 84.5 181 ILE A N 1
ATOM 1444 C CA . ILE A 1 181 ? -17.016 20.266 16.422 1 84.5 181 ILE A CA 1
ATOM 1445 C C . ILE A 1 181 ? -18.125 20.375 15.375 1 84.5 181 ILE A C 1
ATOM 1447 O O . ILE A 1 181 ? -19.312 20.516 15.727 1 84.5 181 ILE A O 1
ATOM 1451 N N . GLN A 1 182 ? -17.781 20.219 14.172 1 83.44 182 GLN A N 1
ATOM 1452 C CA . GLN A 1 182 ? -18.75 20.266 13.086 1 83.44 182 GLN A CA 1
ATOM 1453 C C . GLN A 1 182 ? -19.734 19.109 13.188 1 83.44 182 GLN A C 1
ATOM 1455 O O . GLN A 1 182 ? -20.953 19.297 13.016 1 83.44 182 GLN A O 1
ATOM 1460 N N . GLN A 1 183 ? -19.25 18.047 13.484 1 78.69 183 GLN A N 1
ATOM 1461 C CA . GLN A 1 183 ? -20.094 16.859 13.578 1 78.69 183 GLN A CA 1
ATOM 1462 C C . GLN A 1 183 ? -20.984 16.906 14.82 1 78.69 183 GLN A C 1
ATOM 1464 O O . GLN A 1 183 ? -22.078 16.344 14.828 1 78.69 183 GLN A O 1
ATOM 1469 N N . SER A 1 184 ? -20.578 17.609 15.852 1 78.25 184 SER A N 1
ATOM 1470 C CA . SER A 1 184 ? -21.344 17.719 17.094 1 78.25 184 SER A CA 1
ATOM 1471 C C . SER A 1 184 ? -22.438 18.75 16.969 1 78.25 184 SER A C 1
ATOM 1473 O O . SER A 1 184 ? -23.375 18.781 17.766 1 78.25 184 SER A O 1
ATOM 1475 N N . GLY A 1 185 ? -22.312 19.547 15.977 1 76.06 185 GLY A N 1
ATOM 1476 C CA . GLY A 1 185 ? -23.344 20.547 15.727 1 76.06 185 GLY A CA 1
ATOM 1477 C C . GLY A 1 185 ? -23.172 21.797 16.594 1 76.06 185 GLY A C 1
ATOM 1478 O O . GLY A 1 185 ? -24.078 22.625 16.672 1 76.06 185 GLY A O 1
ATOM 1479 N N . LEU A 1 186 ? -22.125 21.875 17.328 1 73.25 186 LEU A N 1
ATOM 1480 C CA . LEU A 1 186 ? -21.859 23.062 18.141 1 73.25 186 LEU A CA 1
ATOM 1481 C C . LEU A 1 186 ? -21.766 24.312 17.266 1 73.25 186 LEU A C 1
ATOM 1483 O O . LEU A 1 186 ? -21.047 24.328 16.281 1 73.25 186 LEU A O 1
ATOM 1487 N N . SER A 1 187 ? -22.5 25.375 17.703 1 67.31 187 SER A N 1
ATOM 1488 C CA . SER A 1 187 ? -22.547 26.641 16.984 1 67.31 187 SER A CA 1
ATOM 1489 C C . SER A 1 187 ? -22.719 26.422 15.484 1 67.31 187 SER A C 1
ATOM 1491 O O . SER A 1 187 ? -22.016 27.016 14.664 1 67.31 187 SER A O 1
ATOM 1493 N N . GLU A 1 188 ? -23.625 25.453 15.32 1 69.31 188 GLU A N 1
ATOM 1494 C CA . GLU A 1 188 ? -23.938 25.078 13.945 1 69.31 188 GLU A CA 1
ATOM 1495 C C . GLU A 1 188 ? -24.453 26.281 13.148 1 69.31 188 GLU A C 1
ATOM 1497 O O . GLU A 1 188 ? -25.172 27.125 13.688 1 69.31 188 GLU A O 1
ATOM 1502 N N . GLY A 1 189 ? -23.953 26.547 12.047 1 65.88 189 GLY A N 1
ATOM 1503 C CA . GLY A 1 189 ? -24.484 27.594 11.18 1 65.88 189 GLY A CA 1
ATOM 1504 C C . GLY A 1 189 ? -23.609 28.844 11.164 1 65.88 189 GLY A C 1
ATOM 1505 O O . GLY A 1 189 ? -23.891 29.781 10.414 1 65.88 189 GLY A O 1
ATOM 1506 N N . LYS A 1 190 ? -22.672 28.859 12.055 1 76.94 190 LYS A N 1
ATOM 1507 C CA . LYS A 1 190 ? -21.875 30.078 12.094 1 76.94 190 LYS A CA 1
ATOM 1508 C C . LYS A 1 190 ? -20.562 29.906 11.328 1 76.94 190 LYS A C 1
ATOM 1510 O O . LYS A 1 190 ? -19.797 30.859 11.156 1 76.94 190 LYS A O 1
ATOM 1515 N N . GLY A 1 191 ? -20.188 28.719 10.953 1 83.69 191 GLY A N 1
ATOM 1516 C CA . GLY A 1 191 ? -19.078 28.469 10.055 1 83.69 191 GLY A CA 1
ATOM 1517 C C . GLY A 1 191 ? -17.734 28.5 10.758 1 83.69 191 GLY A C 1
ATOM 1518 O O . GLY A 1 191 ? -16.703 28.781 10.125 1 83.69 191 GLY A O 1
ATOM 1519 N N . ILE A 1 192 ? -17.672 28.344 12.078 1 86.81 192 ILE A N 1
ATOM 1520 C CA . ILE A 1 192 ? -16.453 28.438 12.875 1 86.81 192 ILE A CA 1
ATOM 1521 C C . ILE A 1 192 ? -15.477 27.344 12.43 1 86.81 192 ILE A C 1
ATOM 1523 O O . ILE A 1 192 ? -14.305 27.625 12.148 1 86.81 192 ILE A O 1
ATOM 1527 N N . PRO A 1 193 ? -15.969 26.094 12.281 1 88 193 PRO A N 1
ATOM 1528 C CA . PRO A 1 193 ? -15.047 25.047 11.836 1 88 193 PRO A CA 1
ATOM 1529 C C . PRO A 1 193 ? -14.469 25.312 10.453 1 88 193 PRO A C 1
ATOM 1531 O O . PRO A 1 193 ? -13.273 25.125 10.227 1 88 193 PRO A O 1
ATOM 1534 N N . THR A 1 194 ? -15.234 25.828 9.562 1 86.38 194 THR A N 1
ATOM 1535 C CA . THR A 1 194 ? -14.812 26.125 8.195 1 86.38 194 THR A CA 1
ATOM 1536 C C . THR A 1 194 ? -13.758 27.234 8.195 1 86.38 194 THR A C 1
ATOM 1538 O O . THR A 1 194 ? -12.75 27.125 7.492 1 86.38 194 THR A O 1
ATOM 1541 N N . LEU A 1 195 ? -13.992 28.203 8.992 1 86.31 195 LEU A N 1
ATOM 1542 C CA . LEU A 1 195 ? -13.062 29.328 9.086 1 86.31 195 LEU A CA 1
ATOM 1543 C C . LEU A 1 195 ? -11.711 28.859 9.625 1 86.31 195 LEU A C 1
ATOM 1545 O O . LEU A 1 195 ? -10.664 29.219 9.086 1 86.31 195 LEU A O 1
ATOM 1549 N N . ASN A 1 196 ? -11.742 28.094 10.641 1 89.62 196 ASN A N 1
ATOM 1550 C CA . ASN A 1 196 ? -10.508 27.625 11.266 1 89.62 196 ASN A CA 1
ATOM 1551 C C . ASN A 1 196 ? -9.734 26.672 10.352 1 89.62 196 ASN A C 1
ATOM 1553 O O . ASN A 1 196 ? -8.508 26.75 10.281 1 89.62 196 ASN A O 1
ATOM 1557 N N . ILE A 1 197 ? -10.43 25.828 9.695 1 87.44 197 ILE A N 1
ATOM 1558 C CA . ILE A 1 197 ? -9.789 24.891 8.773 1 87.44 197 ILE A CA 1
ATOM 1559 C C . ILE A 1 197 ? -9.141 25.672 7.629 1 87.44 197 ILE A C 1
ATOM 1561 O O . ILE A 1 197 ? -7.992 25.406 7.27 1 87.44 197 ILE A O 1
ATOM 1565 N N . ALA A 1 198 ? -9.852 26.609 7.105 1 84.06 198 ALA A N 1
ATOM 1566 C CA . ALA A 1 198 ? -9.336 27.422 6.016 1 84.06 198 ALA A CA 1
ATOM 1567 C C . ALA A 1 198 ? -8.125 28.234 6.465 1 84.06 198 ALA A C 1
ATOM 1569 O O . ALA A 1 198 ? -7.117 28.312 5.758 1 84.06 198 ALA A O 1
ATOM 1570 N N . ALA A 1 199 ? -8.258 28.781 7.609 1 87.75 199 ALA A N 1
ATOM 1571 C CA . ALA A 1 199 ? -7.184 29.609 8.148 1 87.75 199 ALA A CA 1
ATOM 1572 C C . ALA A 1 199 ? -5.914 28.781 8.359 1 87.75 199 ALA A C 1
ATOM 1574 O O . ALA A 1 199 ? -4.82 29.203 7.98 1 87.75 199 ALA A O 1
ATOM 1575 N N . ALA A 1 200 ? -6.031 27.656 8.953 1 88.81 200 ALA A N 1
ATOM 1576 C CA . ALA A 1 200 ? -4.883 26.797 9.227 1 88.81 200 ALA A CA 1
ATOM 1577 C C . ALA A 1 200 ? -4.195 26.375 7.93 1 88.81 200 ALA A C 1
ATOM 1579 O O . ALA A 1 200 ? -2.967 26.297 7.867 1 88.81 200 ALA A O 1
ATOM 1580 N N . SER A 1 201 ? -4.969 26.156 6.953 1 83.19 201 SER A N 1
ATOM 1581 C CA . SER A 1 201 ? -4.43 25.703 5.676 1 83.19 201 SER A CA 1
ATOM 1582 C C . SER A 1 201 ? -3.732 26.828 4.934 1 83.19 201 SER A C 1
ATOM 1584 O O . SER A 1 201 ? -2.646 26.641 4.379 1 83.19 201 SER A O 1
ATOM 1586 N N . ILE A 1 202 ? -4.34 27.953 4.938 1 82.62 202 ILE A N 1
ATOM 1587 C CA . ILE A 1 202 ? -3.768 29.109 4.254 1 82.62 202 ILE A CA 1
ATOM 1588 C C . ILE A 1 202 ? -2.5 29.562 4.973 1 82.62 202 ILE A C 1
ATOM 1590 O O . ILE A 1 202 ? -1.518 29.953 4.336 1 82.62 202 ILE A O 1
ATOM 1594 N N . ASP A 1 203 ? -2.527 29.516 6.281 1 89.06 203 ASP A N 1
ATOM 1595 C CA . ASP A 1 203 ? -1.349 29.844 7.074 1 89.06 203 ASP A CA 1
ATOM 1596 C C . ASP A 1 203 ? -0.148 29 6.652 1 89.06 203 ASP A C 1
ATOM 1598 O O . ASP A 1 203 ? 0.973 29.5 6.566 1 89.06 203 ASP A O 1
ATOM 1602 N N . ASP A 1 204 ? -0.433 27.781 6.434 1 85.06 204 ASP A N 1
ATOM 1603 C CA . ASP A 1 204 ? 0.643 26.875 6.051 1 85.06 204 ASP A CA 1
ATOM 1604 C C . ASP A 1 204 ? 1.252 27.266 4.711 1 85.06 204 ASP A C 1
ATOM 1606 O O . ASP A 1 204 ? 2.473 27.219 4.539 1 85.06 204 ASP A O 1
ATOM 1610 N N . VAL A 1 205 ? 0.41 27.672 3.814 1 79.94 205 VAL A N 1
ATOM 1611 C CA . VAL A 1 205 ? 0.869 28.062 2.486 1 79.94 205 VAL A CA 1
ATOM 1612 C C . VAL A 1 205 ? 1.696 29.344 2.582 1 79.94 205 VAL A C 1
ATOM 1614 O O . VAL A 1 205 ? 2.77 29.438 1.981 1 79.94 205 VAL A O 1
ATOM 1617 N N . LEU A 1 206 ? 1.228 30.234 3.33 1 85.31 206 LEU A N 1
ATOM 1618 C CA . LEU A 1 206 ? 1.921 31.5 3.486 1 85.31 206 LEU A CA 1
ATOM 1619 C C . LEU A 1 206 ? 3.256 31.312 4.199 1 85.31 206 LEU A C 1
ATOM 1621 O O . LEU A 1 206 ? 4.258 31.922 3.82 1 85.31 206 LEU A O 1
ATOM 1625 N N . SER A 1 207 ? 3.195 30.516 5.133 1 91.25 207 SER A N 1
ATOM 1626 C CA . SER A 1 207 ? 4.395 30.266 5.93 1 91.25 207 SER A CA 1
ATOM 1627 C C . SER A 1 207 ? 5.492 29.625 5.09 1 91.25 207 SER A C 1
ATOM 1629 O O . SER A 1 207 ? 6.625 30.109 5.062 1 91.25 207 SER A O 1
ATOM 1631 N N . VAL A 1 208 ? 5.18 28.578 4.414 1 84.12 208 VAL A N 1
ATOM 1632 C CA . VAL A 1 208 ? 6.164 27.859 3.615 1 84.12 208 VAL A CA 1
ATOM 1633 C C . VAL A 1 208 ? 6.668 28.75 2.482 1 84.12 208 VAL A C 1
ATOM 1635 O O . VAL A 1 208 ? 7.863 28.766 2.184 1 84.12 208 VAL A O 1
ATOM 1638 N N . THR A 1 209 ? 5.789 29.469 1.893 1 81.69 209 THR A N 1
ATOM 1639 C CA . THR A 1 209 ? 6.16 30.375 0.819 1 81.69 209 THR A CA 1
ATOM 1640 C C . THR A 1 209 ? 7.102 31.469 1.334 1 81.69 209 THR A C 1
ATOM 1642 O O . THR A 1 209 ? 8.148 31.719 0.738 1 81.69 209 THR A O 1
ATOM 1645 N N . GLY A 1 210 ? 6.703 32.125 2.32 1 86.62 210 GLY A N 1
ATOM 1646 C CA . GLY A 1 210 ? 7.547 33.156 2.902 1 86.62 210 GLY A CA 1
ATOM 1647 C C . GLY A 1 210 ? 8.898 32.625 3.359 1 86.62 210 GLY A C 1
ATOM 1648 O O . GLY A 1 210 ? 9.922 33.281 3.129 1 86.62 210 GLY A O 1
ATOM 1649 N N . PHE A 1 211 ? 8.883 31.484 3.98 1 88.75 211 PHE A N 1
ATOM 1650 C CA . PHE A 1 211 ? 10.117 30.875 4.445 1 88.75 211 PHE A CA 1
ATOM 1651 C C . PHE A 1 211 ? 11.078 30.641 3.285 1 88.75 211 PHE A C 1
ATOM 1653 O O . PHE A 1 211 ? 12.266 30.969 3.377 1 88.75 211 PHE A O 1
ATOM 1660 N N . ASN A 1 212 ? 10.562 30.109 2.258 1 79 212 ASN A N 1
ATOM 1661 C CA . ASN A 1 212 ? 11.414 29.781 1.114 1 79 212 ASN A CA 1
ATOM 1662 C C . ASN A 1 212 ? 11.984 31.047 0.474 1 79 212 ASN A C 1
ATOM 1664 O O . ASN A 1 212 ? 13.141 31.062 0.042 1 79 212 ASN A O 1
ATOM 1668 N N . ILE A 1 213 ? 11.227 32.062 0.399 1 79.5 213 ILE A N 1
ATOM 1669 C CA . ILE A 1 213 ? 11.664 33.344 -0.166 1 79.5 213 ILE A CA 1
ATOM 1670 C C . ILE A 1 213 ? 12.805 33.906 0.673 1 79.5 213 ILE A C 1
ATOM 1672 O O . ILE A 1 213 ? 13.867 34.25 0.142 1 79.5 213 ILE A O 1
ATOM 1676 N N . PHE A 1 214 ? 12.656 33.938 1.915 1 87 214 PHE A N 1
ATOM 1677 C CA . PHE A 1 214 ? 13.625 34.594 2.773 1 87 214 PHE A CA 1
ATOM 1678 C C . PHE A 1 214 ? 14.82 33.688 3.045 1 87 214 PHE A C 1
ATOM 1680 O O . PHE A 1 214 ? 15.914 34.188 3.354 1 87 214 PHE A O 1
ATOM 1687 N N . LEU A 1 215 ? 14.578 32.375 3 1 85.56 215 LEU A N 1
ATOM 1688 C CA . LEU A 1 215 ? 15.703 31.469 3.08 1 85.56 215 LEU A CA 1
ATOM 1689 C C . LEU A 1 215 ? 16.688 31.703 1.936 1 85.56 215 LEU A C 1
ATOM 1691 O O . LEU A 1 215 ? 17.906 31.656 2.133 1 85.56 215 LEU A O 1
ATOM 1695 N N . GLY A 1 216 ? 16.156 31.906 0.759 1 78.69 216 GLY A N 1
ATOM 1696 C CA . GLY A 1 216 ? 16.984 32.188 -0.397 1 78.69 216 GLY A CA 1
ATOM 1697 C C . GLY A 1 216 ? 17.797 33.469 -0.233 1 78.69 216 GLY A C 1
ATOM 1698 O O . GLY A 1 216 ? 18.922 33.562 -0.752 1 78.69 216 GLY A O 1
ATOM 1699 N N . PHE A 1 217 ? 17.281 34.406 0.53 1 81.31 217 PHE A N 1
ATOM 1700 C CA . PHE A 1 217 ? 17.969 35.656 0.746 1 81.31 217 PHE A CA 1
ATOM 1701 C C . PHE A 1 217 ? 18.938 35.562 1.907 1 81.31 217 PHE A C 1
ATOM 1703 O O . PHE A 1 217 ? 19.984 36.219 1.917 1 81.31 217 PHE A O 1
ATOM 1710 N N . ALA A 1 218 ? 18.609 34.75 2.832 1 85.44 218 ALA A N 1
ATOM 1711 C CA . ALA A 1 218 ? 19.422 34.656 4.043 1 85.44 218 ALA A CA 1
ATOM 1712 C C . ALA A 1 218 ? 20.688 33.844 3.789 1 85.44 218 ALA A C 1
ATOM 1714 O O . ALA A 1 218 ? 21.766 34.188 4.289 1 85.44 218 ALA A O 1
ATOM 1715 N N . ILE A 1 219 ? 20.5 32.719 3.115 1 81.44 219 ILE A N 1
ATOM 1716 C CA . ILE A 1 219 ? 21.641 31.859 2.871 1 81.44 219 ILE A CA 1
ATOM 1717 C C . ILE A 1 219 ? 22 31.875 1.387 1 81.44 219 ILE A C 1
ATOM 1719 O O . ILE A 1 219 ? 21.172 31.516 0.541 1 81.44 219 ILE A O 1
ATOM 1723 N N . ASP A 1 220 ? 23 32.438 0.985 1 66 220 ASP A N 1
ATOM 1724 C CA . ASP A 1 220 ? 23.484 32.531 -0.392 1 66 220 ASP A CA 1
ATOM 1725 C C . ASP A 1 220 ? 24.094 31.188 -0.822 1 66 220 ASP A C 1
ATOM 1727 O O . ASP A 1 220 ? 25.25 30.906 -0.488 1 66 220 ASP A O 1
ATOM 1731 N N . THR A 1 221 ? 23.234 30.203 -0.96 1 57.66 221 THR A N 1
ATOM 1732 C CA . THR A 1 221 ? 23.891 29 -1.454 1 57.66 221 THR A CA 1
ATOM 1733 C C . THR A 1 221 ? 24.203 29.125 -2.941 1 57.66 221 THR A C 1
ATOM 1735 O O . THR A 1 221 ? 23.406 29.688 -3.705 1 57.66 221 THR A O 1
ATOM 1738 N N . GLY A 1 222 ? 25.406 29.219 -3.322 1 51.38 222 GLY A N 1
ATOM 1739 C CA . GLY A 1 222 ? 25.891 29.297 -4.688 1 51.38 222 GLY A CA 1
ATOM 1740 C C . GLY A 1 222 ? 24.844 28.922 -5.723 1 51.38 222 GLY A C 1
ATOM 1741 O O . GLY A 1 222 ? 24.75 29.547 -6.777 1 51.38 222 GLY A O 1
ATOM 1742 N N . GLU A 1 223 ? 24.219 27.969 -5.527 1 48.22 223 GLU A N 1
ATOM 1743 C CA . GLU A 1 223 ? 23.281 27.453 -6.516 1 48.22 223 GLU A CA 1
ATOM 1744 C C . GLU A 1 223 ? 22.031 28.297 -6.59 1 48.22 223 GLU A C 1
ATOM 1746 O O . GLU A 1 223 ? 21.469 28.5 -7.672 1 48.22 223 GLU A O 1
ATOM 1751 N N . HIS A 1 224 ? 21.453 28.719 -5.586 1 50.38 224 HIS A N 1
ATOM 1752 C CA . HIS A 1 224 ? 20.281 29.562 -5.586 1 50.38 224 HIS A CA 1
ATOM 1753 C C . HIS A 1 224 ? 20.641 31.016 -5.914 1 50.38 224 HIS A C 1
ATOM 1755 O O . HIS A 1 224 ? 19.766 31.875 -6.016 1 50.38 224 HIS A O 1
ATOM 1761 N N . SER A 1 225 ? 21.844 31.312 -5.82 1 49.16 225 SER A N 1
ATOM 1762 C CA . SER A 1 225 ? 22.344 32.656 -6.145 1 49.16 225 SER A CA 1
ATOM 1763 C C . SER A 1 225 ? 21.969 33.062 -7.562 1 49.16 225 SER A C 1
ATOM 1765 O O . SER A 1 225 ? 21.859 34.25 -7.863 1 49.16 225 SER A O 1
ATOM 1767 N N . GLU A 1 226 ? 21.953 32 -8.336 1 50.88 226 GLU A N 1
ATOM 1768 C CA . GLU A 1 226 ? 21.766 32.469 -9.703 1 50.88 226 GLU A CA 1
ATOM 1769 C C . GLU A 1 226 ? 20.328 32.938 -9.938 1 50.88 226 GLU A C 1
ATOM 1771 O O . GLU A 1 226 ? 20.016 33.469 -11.008 1 50.88 226 GLU A O 1
ATOM 1776 N N . MET A 1 227 ? 19.453 32.5 -9.141 1 54.66 227 MET A N 1
ATOM 1777 C CA . MET A 1 227 ? 18.109 32.969 -9.469 1 54.66 227 MET A CA 1
ATOM 1778 C C . MET A 1 227 ? 17.969 34.438 -9.07 1 54.66 227 MET A C 1
ATOM 1780 O O . MET A 1 227 ? 18.281 34.812 -7.941 1 54.66 227 MET A O 1
ATOM 1784 N N . SER A 1 228 ? 17.844 35.312 -10.016 1 60.69 228 SER A N 1
ATOM 1785 C CA . SER A 1 228 ? 17.641 36.75 -9.82 1 60.69 228 SER A CA 1
ATOM 1786 C C . SER A 1 228 ? 16.625 37 -8.711 1 60.69 228 SER A C 1
ATOM 1788 O O . SER A 1 228 ? 15.766 36.156 -8.43 1 60.69 228 SER A O 1
ATOM 1790 N N . THR A 1 229 ? 16.922 37.875 -7.785 1 63.28 229 THR A N 1
ATOM 1791 C CA . THR A 1 229 ? 16.062 38.344 -6.707 1 63.28 229 THR A CA 1
ATOM 1792 C C . THR A 1 229 ? 14.602 38.438 -7.168 1 63.28 229 THR A C 1
ATOM 1794 O O . THR A 1 229 ? 13.688 38.062 -6.422 1 63.28 229 THR A O 1
ATOM 1797 N N . THR A 1 230 ? 14.438 38.75 -8.398 1 64.31 230 THR A N 1
ATOM 1798 C CA . THR A 1 230 ? 13.094 38.938 -8.945 1 64.31 230 THR A CA 1
ATOM 1799 C C . THR A 1 230 ? 12.406 37.562 -9.102 1 64.31 230 THR A C 1
ATOM 1801 O O . THR A 1 230 ? 11.219 37.438 -8.82 1 64.31 230 THR A O 1
ATOM 1804 N N . MET A 1 231 ? 13.203 36.625 -9.414 1 65.19 231 MET A N 1
ATOM 1805 C CA . MET A 1 231 ? 12.609 35.312 -9.648 1 65.19 231 MET A CA 1
ATOM 1806 C C . MET A 1 231 ? 12.227 34.656 -8.336 1 65.19 231 MET A C 1
ATOM 1808 O O . MET A 1 231 ? 11.219 33.969 -8.258 1 65.19 231 MET A O 1
ATOM 1812 N N . LYS A 1 232 ? 12.922 35 -7.352 1 65.88 232 LYS A N 1
ATOM 1813 C CA . LYS A 1 232 ? 12.609 34.406 -6.047 1 65.88 232 LYS A CA 1
ATOM 1814 C C . LYS A 1 232 ? 11.312 35 -5.484 1 65.88 232 LYS A C 1
ATOM 1816 O O . LYS A 1 232 ? 10.516 34.281 -4.887 1 65.88 232 LYS A O 1
ATOM 1821 N N . LEU A 1 233 ? 11.148 36.25 -5.797 1 66.94 233 LEU A N 1
ATOM 1822 C CA . LEU A 1 233 ? 9.961 36.938 -5.293 1 66.94 233 LEU A CA 1
ATOM 1823 C C . LEU A 1 233 ? 8.719 36.5 -6.062 1 66.94 233 LEU A C 1
ATOM 1825 O O . LEU A 1 233 ? 7.633 36.406 -5.488 1 66.94 233 LEU A O 1
ATOM 1829 N N . LEU A 1 234 ? 8.914 36.156 -7.285 1 73.5 234 LEU A N 1
ATOM 1830 C CA . LEU A 1 234 ? 7.777 35.781 -8.117 1 73.5 234 LEU A CA 1
ATOM 1831 C C . LEU A 1 234 ? 7.395 34.312 -7.902 1 73.5 234 LEU A C 1
ATOM 1833 O O . LEU A 1 234 ? 6.285 33.906 -8.25 1 73.5 234 LEU A O 1
ATOM 1837 N N . GLN A 1 235 ? 8.273 33.656 -7.309 1 75.19 235 GLN A N 1
ATOM 1838 C CA . GLN A 1 235 ? 8.023 32.25 -7.082 1 75.19 235 GLN A CA 1
ATOM 1839 C C . GLN A 1 235 ? 6.879 32.031 -6.094 1 75.19 235 GLN A C 1
ATOM 1841 O O . GLN A 1 235 ? 6.117 31.078 -6.211 1 75.19 235 GLN A O 1
ATOM 1846 N N . GLY A 1 236 ? 6.695 32.969 -5.199 1 75.56 236 GLY A N 1
ATOM 1847 C CA . GLY A 1 236 ? 5.633 32.875 -4.211 1 75.56 236 GLY A CA 1
ATOM 1848 C C . GLY A 1 236 ? 4.246 32.938 -4.816 1 75.56 236 GLY A C 1
ATOM 1849 O O . GLY A 1 236 ? 3.508 31.953 -4.832 1 75.56 236 GLY A O 1
ATOM 1850 N N . PRO A 1 237 ? 3.967 34.094 -5.438 1 79.5 237 PRO A N 1
ATOM 1851 C CA . PRO A 1 237 ? 2.65 34.219 -6.062 1 79.5 237 PRO A CA 1
ATOM 1852 C C . PRO A 1 237 ? 2.393 33.156 -7.137 1 79.5 237 PRO A C 1
ATOM 1854 O O . PRO A 1 237 ? 1.258 32.719 -7.305 1 79.5 237 PRO A O 1
ATOM 1857 N N . LEU A 1 238 ? 3.383 32.812 -7.801 1 83.56 238 LEU A N 1
ATOM 1858 C CA . LEU A 1 238 ? 3.223 31.797 -8.844 1 83.56 238 LEU A CA 1
ATOM 1859 C C . LEU A 1 238 ? 2.826 30.453 -8.242 1 83.56 238 LEU A C 1
ATOM 1861 O O . LEU A 1 238 ? 2.018 29.734 -8.828 1 83.56 238 LEU A O 1
ATOM 1865 N N . GLN A 1 239 ? 3.381 30.141 -7.18 1 85 239 GLN A N 1
ATOM 1866 C CA . GLN A 1 239 ? 3.057 28.891 -6.516 1 85 239 GLN A CA 1
ATOM 1867 C C . GLN A 1 239 ? 1.592 28.859 -6.09 1 85 239 GLN A C 1
ATOM 1869 O O . GLN A 1 239 ? 0.925 27.828 -6.219 1 85 239 GLN A O 1
ATOM 1874 N N . ILE A 1 240 ? 1.193 29.938 -5.656 1 82.94 240 ILE A N 1
ATOM 1875 C CA . ILE A 1 240 ? -0.191 30.031 -5.203 1 82.94 240 ILE A CA 1
ATOM 1876 C C . ILE A 1 240 ? -1.134 29.875 -6.395 1 82.94 240 ILE A C 1
ATOM 1878 O O . ILE A 1 240 ? -2.09 29.094 -6.34 1 82.94 240 ILE A O 1
ATOM 1882 N N . ILE A 1 241 ? -0.814 30.531 -7.449 1 89.12 241 ILE A N 1
ATOM 1883 C CA . ILE A 1 241 ? -1.659 30.5 -8.641 1 89.12 241 ILE A CA 1
ATOM 1884 C C . ILE A 1 241 ? -1.676 29.078 -9.211 1 89.12 241 ILE A C 1
ATOM 1886 O O . ILE A 1 241 ? -2.738 28.547 -9.547 1 89.12 241 ILE A O 1
ATOM 1890 N N . LEU A 1 242 ? -0.549 28.531 -9.266 1 90.38 242 LEU A N 1
ATOM 1891 C CA . LEU A 1 242 ? -0.448 27.188 -9.82 1 90.38 242 LEU A CA 1
ATOM 1892 C C . LEU A 1 242 ? -1.166 26.172 -8.93 1 90.38 242 LEU A C 1
ATOM 1894 O O . LEU A 1 242 ? -1.807 25.25 -9.43 1 90.38 242 LEU A O 1
ATOM 1898 N N . GLY A 1 243 ? -0.98 26.281 -7.668 1 91.31 243 GLY A N 1
ATOM 1899 C CA . GLY A 1 243 ? -1.665 25.406 -6.73 1 91.31 243 GLY A CA 1
ATOM 1900 C C . GLY A 1 243 ? -3.176 25.484 -6.836 1 91.31 243 GLY A C 1
ATOM 1901 O O . GLY A 1 243 ? -3.854 24.453 -6.926 1 91.31 243 GLY A O 1
ATOM 1902 N N . ILE A 1 244 ? -3.641 26.688 -6.93 1 90.62 244 ILE A N 1
ATOM 1903 C CA . ILE A 1 244 ? -5.082 26.906 -7.027 1 90.62 244 ILE A CA 1
ATOM 1904 C C . ILE A 1 244 ? -5.586 26.391 -8.375 1 90.62 244 ILE A C 1
ATOM 1906 O O . ILE A 1 244 ? -6.621 25.734 -8.445 1 90.62 244 ILE A O 1
ATOM 1910 N N . ALA A 1 245 ? -4.875 26.734 -9.398 1 94.56 245 ALA A N 1
ATOM 1911 C CA . ALA A 1 245 ? -5.273 26.312 -10.734 1 94.56 245 ALA A CA 1
ATOM 1912 C C . ALA A 1 245 ? -5.367 24.781 -10.828 1 94.56 245 ALA A C 1
ATOM 1914 O O . ALA A 1 245 ? -6.367 24.25 -11.312 1 94.56 245 ALA A O 1
ATOM 1915 N N . PHE A 1 246 ? -4.363 24.156 -10.391 1 94.38 246 PHE A N 1
ATOM 1916 C CA . PHE A 1 246 ? -4.371 22.703 -10.406 1 94.38 246 PHE A CA 1
ATOM 1917 C C . PHE A 1 246 ? -5.523 22.156 -9.57 1 94.38 246 PHE A C 1
ATOM 1919 O O . PHE A 1 246 ? -6.207 21.219 -9.992 1 94.38 246 PHE A O 1
ATOM 1926 N N . GLY A 1 247 ? -5.656 22.656 -8.391 1 95.06 247 GLY A N 1
ATOM 1927 C CA . GLY A 1 247 ? -6.73 22.203 -7.52 1 95.06 247 GLY A CA 1
ATOM 1928 C C . GLY A 1 247 ? -8.109 22.359 -8.133 1 95.06 247 GLY A C 1
ATOM 1929 O O . GLY A 1 247 ? -8.938 21.453 -8.062 1 95.06 247 GLY A O 1
ATOM 1930 N N . LEU A 1 248 ? -8.305 23.484 -8.773 1 94.56 248 LEU A N 1
ATOM 1931 C CA . LEU A 1 248 ? -9.594 23.766 -9.391 1 94.56 248 LEU A CA 1
ATOM 1932 C C . LEU A 1 248 ? -9.844 22.828 -10.57 1 94.56 248 LEU A C 1
ATOM 1934 O O . LEU A 1 248 ? -10.93 22.266 -10.703 1 94.56 248 LEU A O 1
ATOM 1938 N N . ILE A 1 249 ? -8.891 22.688 -11.359 1 95.56 249 ILE A N 1
ATOM 1939 C CA . ILE A 1 249 ? -9.023 21.859 -12.547 1 95.56 249 ILE A CA 1
ATOM 1940 C C . ILE A 1 249 ? -9.266 20.406 -12.133 1 95.56 249 ILE A C 1
ATOM 1942 O O . ILE A 1 249 ? -10.203 19.766 -12.609 1 95.56 249 ILE A O 1
ATOM 1946 N N . MET A 1 250 ? -8.438 19.953 -11.297 1 94.38 250 MET A N 1
ATOM 1947 C CA . MET A 1 250 ? -8.562 18.562 -10.875 1 94.38 250 MET A CA 1
ATOM 1948 C C . MET A 1 250 ? -9.852 18.328 -10.102 1 94.38 250 MET A C 1
ATOM 1950 O O . MET A 1 250 ? -10.469 17.266 -10.203 1 94.38 250 MET A O 1
ATOM 1954 N N . GLY A 1 251 ? -10.18 19.25 -9.227 1 93.56 251 GLY A N 1
ATOM 1955 C CA . GLY A 1 251 ? -11.453 19.156 -8.547 1 93.56 251 GLY A CA 1
ATOM 1956 C C . GLY A 1 251 ? -12.633 19.062 -9.492 1 93.56 251 GLY A C 1
ATOM 1957 O O . GLY A 1 251 ? -13.57 18.297 -9.25 1 93.56 251 GLY A O 1
ATOM 1958 N N . PHE A 1 252 ? -12.555 19.859 -10.531 1 92.38 252 PHE A N 1
ATOM 1959 C CA . PHE A 1 252 ? -13.602 19.844 -11.547 1 92.38 252 PHE A CA 1
ATOM 1960 C C . PHE A 1 252 ? -13.648 18.484 -12.258 1 92.38 252 PHE A C 1
ATOM 1962 O O . PHE A 1 252 ? -14.727 17.969 -12.539 1 92.38 252 PHE A O 1
ATOM 1969 N N . ILE A 1 253 ? -12.594 17.953 -12.523 1 92.38 253 ILE A N 1
ATOM 1970 C CA . ILE A 1 253 ? -12.5 16.656 -13.18 1 92.38 253 ILE A CA 1
ATOM 1971 C C . ILE A 1 253 ? -13.109 15.578 -12.281 1 92.38 253 ILE A C 1
ATOM 1973 O O . ILE A 1 253 ? -13.797 14.672 -12.758 1 92.38 253 ILE A O 1
ATOM 1977 N N . LEU A 1 254 ? -12.93 15.664 -11.031 1 90.88 254 LEU A N 1
ATOM 1978 C CA . LEU A 1 254 ? -13.414 14.688 -10.062 1 90.88 254 LEU A CA 1
ATOM 1979 C C . LEU A 1 254 ? -14.938 14.734 -9.961 1 90.88 254 LEU A C 1
ATOM 1981 O O . LEU A 1 254 ? -15.555 13.82 -9.414 1 90.88 254 LEU A O 1
ATOM 1985 N N . TRP A 1 255 ? -15.508 15.812 -10.469 1 86.81 255 TRP A N 1
ATOM 1986 C CA . TRP A 1 255 ? -16.953 15.906 -10.5 1 86.81 255 TRP A CA 1
ATOM 1987 C C . TRP A 1 255 ? -17.547 14.883 -11.461 1 86.81 255 TRP A C 1
ATOM 1989 O O . TRP A 1 255 ? -18.656 14.383 -11.234 1 86.81 255 TRP A O 1
ATOM 1999 N N . TYR A 1 256 ? -16.766 14.57 -12.453 1 83.38 256 TYR A N 1
ATOM 2000 C CA . TYR A 1 256 ? -17.359 13.789 -13.539 1 83.38 256 TYR A CA 1
ATOM 2001 C C . TYR A 1 256 ? -16.719 12.414 -13.625 1 83.38 256 TYR A C 1
ATOM 2003 O O . TYR A 1 256 ? -17.297 11.492 -14.203 1 83.38 256 TYR A O 1
ATOM 2011 N N . ILE A 1 257 ? -15.523 12.281 -13.266 1 81.5 257 ILE A N 1
ATOM 2012 C CA . ILE A 1 257 ? -14.781 11.023 -13.32 1 81.5 257 ILE A CA 1
ATOM 2013 C C . ILE A 1 257 ? -14.68 10.422 -11.922 1 81.5 257 ILE A C 1
ATOM 2015 O O . ILE A 1 257 ? -14.289 11.102 -10.969 1 81.5 257 ILE A O 1
ATOM 2019 N N . PRO A 1 258 ? -15.07 8.906 -11.539 1 70.06 258 PRO A N 1
ATOM 2020 C CA . PRO A 1 258 ? -15.344 7.84 -12.508 1 70.06 258 PRO A CA 1
ATOM 2021 C C . PRO A 1 258 ? -16.828 7.746 -12.883 1 70.06 258 PRO A C 1
ATOM 2023 O O . PRO A 1 258 ? -17.688 8.016 -12.047 1 70.06 258 PRO A O 1
ATOM 2026 N N . GLU A 1 259 ? -17.734 7.859 -13.359 1 55.53 259 GLU A N 1
ATOM 2027 C CA . GLU A 1 259 ? -19.078 8.203 -13.781 1 55.53 259 GLU A CA 1
ATOM 2028 C C . GLU A 1 259 ? -20.109 7.32 -13.086 1 55.53 259 GLU A C 1
ATOM 2030 O O . GLU A 1 259 ? -21.219 7.773 -12.766 1 55.53 259 GLU A O 1
ATOM 2035 N N . HIS A 1 260 ? -20.188 6.023 -13.016 1 52.97 260 HIS A N 1
ATOM 2036 C CA . HIS A 1 260 ? -21.516 5.723 -13.547 1 52.97 260 HIS A CA 1
ATOM 2037 C C . HIS A 1 260 ? -22.594 6.488 -12.789 1 52.97 260 HIS A C 1
ATOM 2039 O O . HIS A 1 260 ? -23.5 7.074 -13.398 1 52.97 260 HIS A O 1
ATOM 2045 N N . TYR A 1 261 ? -23.359 5.66 -11.898 1 46 261 TYR A N 1
ATOM 2046 C CA . TYR A 1 261 ? -24.75 5.785 -11.453 1 46 261 TYR A CA 1
ATOM 2047 C C . TYR A 1 261 ? -24.844 6.719 -10.25 1 46 261 TYR A C 1
ATOM 2049 O O . TYR A 1 261 ? -24.109 6.574 -9.281 1 46 261 TYR A O 1
ATOM 2057 N N . ASP A 1 262 ? -25.047 8.008 -10.523 1 45.69 262 ASP A N 1
ATOM 2058 C CA . ASP A 1 262 ? -25.469 9.164 -9.742 1 45.69 262 ASP A CA 1
ATOM 2059 C C . ASP A 1 262 ? -26.234 8.734 -8.492 1 45.69 262 ASP A C 1
ATOM 2061 O O . ASP A 1 262 ? -26.422 9.523 -7.566 1 45.69 262 ASP A O 1
ATOM 2065 N N . ASN A 1 263 ? -27.266 7.988 -8.461 1 47.19 263 ASN A N 1
ATOM 2066 C CA . ASN A 1 263 ? -28.234 8.172 -7.383 1 47.19 263 ASN A CA 1
ATOM 2067 C C . ASN A 1 263 ? -27.719 7.59 -6.07 1 47.19 263 ASN A C 1
ATOM 2069 O O . ASN A 1 263 ? -26.906 6.668 -6.07 1 47.19 263 ASN A O 1
ATOM 2073 N N . CYS A 1 264 ? -27.703 8.469 -5.059 1 49.97 264 CYS A N 1
ATOM 2074 C CA . CYS A 1 264 ? -27.469 8.062 -3.676 1 49.97 264 CYS A CA 1
ATOM 2075 C C . CYS A 1 264 ? -27.812 6.59 -3.475 1 49.97 264 CYS A C 1
ATOM 2077 O O . CYS A 1 264 ? -28.047 6.152 -2.348 1 49.97 264 CYS A O 1
ATOM 2079 N N . ASP A 1 265 ? -27.984 5.762 -4.547 1 50 265 ASP A N 1
ATOM 2080 C CA . ASP A 1 265 ? -28.453 4.398 -4.344 1 50 265 ASP A CA 1
ATOM 2081 C C . ASP A 1 265 ? -27.297 3.457 -4.012 1 50 265 ASP A C 1
ATOM 2083 O O . ASP A 1 265 ? -26.141 3.812 -4.191 1 50 265 ASP A O 1
ATOM 2087 N N . ASP A 1 266 ? -27.547 2.373 -3.33 1 50.59 266 ASP A N 1
ATOM 2088 C CA . ASP A 1 266 ? -26.766 1.263 -2.793 1 50.59 266 ASP A CA 1
ATOM 2089 C C . ASP A 1 266 ? -25.656 0.858 -3.754 1 50.59 266 ASP A C 1
ATOM 2091 O O . ASP A 1 266 ? -24.578 0.406 -3.326 1 50.59 266 ASP A O 1
ATOM 2095 N N . ASP A 1 267 ? -25.875 1.092 -4.973 1 49.84 267 ASP A N 1
ATOM 2096 C CA . ASP A 1 267 ? -24.922 0.643 -5.984 1 49.84 267 ASP A CA 1
ATOM 2097 C C . ASP A 1 267 ? -23.734 1.604 -6.094 1 49.84 267 ASP A C 1
ATOM 2099 O O . ASP A 1 267 ? -22.766 1.314 -6.781 1 49.84 267 ASP A O 1
ATOM 2103 N N . SER A 1 268 ? -24 2.707 -5.535 1 51.12 268 SER A N 1
ATOM 2104 C CA . SER A 1 268 ? -23.016 3.777 -5.629 1 51.12 268 SER A CA 1
ATOM 2105 C C . SER A 1 268 ? -21.734 3.416 -4.883 1 51.12 268 SER A C 1
ATOM 2107 O O . SER A 1 268 ? -20.656 3.939 -5.188 1 51.12 268 SER A O 1
ATOM 2109 N N . LYS A 1 269 ? -21.828 2.457 -4.141 1 55.25 269 LYS A N 1
ATOM 2110 C CA . LYS A 1 269 ? -20.688 2.074 -3.312 1 55.25 269 LYS A CA 1
ATOM 2111 C C . LYS A 1 269 ? -19.625 1.359 -4.137 1 55.25 269 LYS A C 1
ATOM 2113 O O . LYS A 1 269 ? -18.438 1.382 -3.787 1 55.25 269 LYS A O 1
ATOM 2118 N N . LYS A 1 270 ? -20.172 0.975 -5.312 1 57.81 270 LYS A N 1
ATOM 2119 C CA . LYS A 1 270 ? -19.25 0.201 -6.137 1 57.81 270 LYS A CA 1
ATOM 2120 C C . LYS A 1 270 ? -18.141 1.087 -6.699 1 57.81 270 LYS A C 1
ATOM 2122 O O . LYS A 1 270 ? -17.031 0.61 -6.98 1 57.81 270 LYS A O 1
ATOM 2127 N N . HIS A 1 271 ? -18.453 2.477 -6.73 1 66.56 271 HIS A N 1
ATOM 2128 C CA . HIS A 1 271 ? -17.453 3.297 -7.391 1 66.56 271 HIS A CA 1
ATOM 2129 C C . HIS A 1 271 ? -16.719 4.188 -6.387 1 66.56 271 HIS A C 1
ATOM 2131 O O . HIS A 1 271 ? -16.078 5.168 -6.773 1 66.56 271 HIS A O 1
ATOM 2137 N N . HIS A 1 272 ? -16.828 3.949 -5.16 1 76.56 272 HIS A N 1
ATOM 2138 C CA . HIS A 1 272 ? -16.156 4.719 -4.125 1 76.56 272 HIS A CA 1
ATOM 2139 C C . HIS A 1 272 ? -14.641 4.555 -4.219 1 76.56 272 HIS A C 1
ATOM 2141 O O . HIS A 1 272 ? -13.906 5.539 -4.164 1 76.56 272 HIS A O 1
ATOM 2147 N N . VAL A 1 273 ? -14.266 3.412 -4.582 1 77.69 273 VAL A N 1
ATOM 2148 C CA . VAL A 1 273 ? -12.836 3.098 -4.531 1 77.69 273 VAL A CA 1
ATOM 2149 C C . VAL A 1 273 ? -12.109 3.811 -5.672 1 77.69 273 VAL A C 1
ATOM 2151 O O . VAL A 1 273 ? -11.109 4.492 -5.445 1 77.69 273 VAL A O 1
ATOM 2154 N N . PRO A 1 274 ? -12.703 3.799 -6.859 1 80.5 274 PRO A N 1
ATOM 2155 C CA . PRO A 1 274 ? -12.008 4.504 -7.938 1 80.5 274 PRO A CA 1
ATOM 2156 C C . PRO A 1 274 ? -11.953 6.012 -7.719 1 80.5 274 PRO A C 1
ATOM 2158 O O . PRO A 1 274 ? -10.977 6.66 -8.094 1 80.5 274 PRO A O 1
ATOM 2161 N N . ARG A 1 275 ? -13.031 6.539 -7.164 1 86.12 275 ARG A N 1
ATOM 2162 C CA . ARG A 1 275 ? -13.047 7.973 -6.883 1 86.12 275 ARG A CA 1
ATOM 2163 C C . ARG A 1 275 ? -12.008 8.336 -5.832 1 86.12 275 ARG A C 1
ATOM 2165 O O . ARG A 1 275 ? -11.281 9.32 -5.98 1 86.12 275 ARG A O 1
ATOM 2172 N N . PHE A 1 276 ? -11.977 7.535 -4.832 1 88.31 276 PHE A N 1
ATOM 2173 C CA . PHE A 1 276 ? -11.023 7.75 -3.748 1 88.31 276 PHE A CA 1
ATOM 2174 C C . PHE A 1 276 ? -9.594 7.637 -4.258 1 88.31 276 PHE A C 1
ATOM 2176 O O . PHE A 1 276 ? -8.734 8.445 -3.896 1 88.31 276 PHE A O 1
ATOM 2183 N N . LEU A 1 277 ? -9.336 6.691 -5.055 1 87.38 277 LEU A N 1
ATOM 2184 C CA . LEU A 1 277 ? -7.988 6.461 -5.574 1 87.38 277 LEU A CA 1
ATOM 2185 C C . LEU A 1 277 ? -7.531 7.633 -6.434 1 87.38 277 LEU A C 1
ATOM 2187 O O . LEU A 1 277 ? -6.371 8.039 -6.371 1 87.38 277 LEU A O 1
ATOM 2191 N N . LEU A 1 278 ? -8.438 8.109 -7.242 1 90.44 278 LEU A N 1
ATOM 2192 C CA . LEU A 1 278 ? -8.078 9.242 -8.094 1 90.44 278 LEU A CA 1
ATOM 2193 C C . LEU A 1 278 ? -7.773 10.477 -7.254 1 90.44 278 LEU A C 1
ATOM 2195 O O . LEU A 1 278 ? -6.824 11.211 -7.547 1 90.44 278 LEU A O 1
ATOM 2199 N N . LEU A 1 279 ? -8.594 10.711 -6.262 1 93.06 279 LEU A N 1
ATOM 2200 C CA . LEU A 1 279 ? -8.359 11.828 -5.348 1 93.06 279 LEU A CA 1
ATOM 2201 C C . LEU A 1 279 ? -6.992 11.703 -4.68 1 93.06 279 LEU A C 1
ATOM 2203 O O . LEU A 1 279 ? -6.223 12.664 -4.652 1 93.06 279 LEU A O 1
ATOM 2207 N N . LEU A 1 280 ? -6.723 10.539 -4.215 1 93.38 280 LEU A N 1
ATOM 2208 C CA . LEU A 1 280 ? -5.48 10.289 -3.492 1 93.38 280 LEU A CA 1
ATOM 2209 C C . LEU A 1 280 ? -4.277 10.43 -4.418 1 93.38 280 LEU A C 1
ATOM 2211 O O . LEU A 1 280 ? -3.293 11.078 -4.066 1 93.38 280 LEU A O 1
ATOM 2215 N N . MET A 1 281 ? -4.348 9.891 -5.574 1 92.56 281 MET A N 1
ATOM 2216 C CA . MET A 1 281 ? -3.211 9.906 -6.488 1 92.56 281 MET A CA 1
ATOM 2217 C C . MET A 1 281 ? -2.984 11.312 -7.047 1 92.56 281 MET A C 1
ATOM 2219 O O . MET A 1 281 ? -1.842 11.719 -7.254 1 92.56 281 MET A O 1
ATOM 2223 N N . ALA A 1 282 ? -4.07 11.961 -7.348 1 94.12 282 ALA A N 1
ATOM 2224 C CA . ALA A 1 282 ? -3.936 13.344 -7.781 1 94.12 282 ALA A CA 1
ATOM 2225 C C . ALA A 1 282 ? -3.289 14.203 -6.695 1 94.12 282 ALA A C 1
ATOM 2227 O O . ALA A 1 282 ? -2.453 15.055 -6.984 1 94.12 282 ALA A O 1
ATOM 2228 N N . GLY A 1 283 ? -3.721 13.969 -5.484 1 94.5 283 GLY A N 1
ATOM 2229 C CA . GLY A 1 283 ? -3.113 14.672 -4.363 1 94.5 283 GLY A CA 1
ATOM 2230 C C . GLY A 1 283 ? -1.641 14.352 -4.188 1 94.5 283 GLY A C 1
ATOM 2231 O O . GLY A 1 283 ? -0.832 15.25 -3.93 1 94.5 283 GLY A O 1
ATOM 2232 N N . MET A 1 284 ? -1.336 13.125 -4.297 1 93.5 284 MET A N 1
ATOM 2233 C CA . MET A 1 284 ? 0.06 12.711 -4.191 1 93.5 284 MET A CA 1
ATOM 2234 C C . MET A 1 284 ? 0.909 13.375 -5.273 1 93.5 284 MET A C 1
ATOM 2236 O O . MET A 1 284 ? 2.02 13.836 -5 1 93.5 284 MET A O 1
ATOM 2240 N N . PHE A 1 285 ? 0.404 13.406 -6.398 1 93.12 285 PHE A N 1
ATOM 2241 C CA . PHE A 1 285 ? 1.113 14.055 -7.496 1 93.12 285 PHE A CA 1
ATOM 2242 C C . PHE A 1 285 ? 1.301 15.547 -7.211 1 93.12 285 PHE A C 1
ATOM 2244 O O . PHE A 1 285 ? 2.379 16.094 -7.445 1 93.12 285 PHE A O 1
ATOM 2251 N N . ALA A 1 286 ? 0.25 16.125 -6.801 1 92.69 286 ALA A N 1
ATOM 2252 C CA . ALA A 1 286 ? 0.328 17.547 -6.508 1 92.69 286 ALA A CA 1
ATOM 2253 C C . ALA A 1 286 ? 1.388 17.844 -5.449 1 92.69 286 ALA A C 1
ATOM 2255 O O . ALA A 1 286 ? 2.189 18.766 -5.602 1 92.69 286 ALA A O 1
ATOM 2256 N N . LEU A 1 287 ? 1.373 17.078 -4.461 1 89.62 287 LEU A N 1
ATOM 2257 C CA . LEU A 1 287 ? 2.271 17.312 -3.334 1 89.62 287 LEU A CA 1
ATOM 2258 C C . LEU A 1 287 ? 3.711 16.984 -3.709 1 89.62 287 LEU A C 1
ATOM 2260 O O . LEU A 1 287 ? 4.602 17.828 -3.58 1 89.62 287 LEU A O 1
ATOM 2264 N N . PHE A 1 288 ? 3.967 15.82 -4.207 1 88.81 288 PHE A N 1
ATOM 2265 C CA . PHE A 1 288 ? 5.328 15.383 -4.504 1 88.81 288 PHE A CA 1
ATOM 2266 C C . PHE A 1 288 ? 5.816 15.992 -5.812 1 88.81 288 PHE A C 1
ATOM 2268 O O . PHE A 1 288 ? 7.012 16.25 -5.973 1 88.81 288 PHE A O 1
ATOM 2275 N N . GLY A 1 289 ? 4.91 16.156 -6.746 1 87.62 289 GLY A N 1
ATOM 2276 C CA . GLY A 1 289 ? 5.277 16.812 -7.988 1 87.62 289 GLY A CA 1
ATOM 2277 C C . GLY A 1 289 ? 5.73 18.25 -7.789 1 87.62 289 GLY A C 1
ATOM 2278 O O . GLY A 1 289 ? 6.672 18.703 -8.438 1 87.62 289 GLY A O 1
ATOM 2279 N N . SER A 1 290 ? 5.027 18.922 -6.926 1 88 290 SER A N 1
ATOM 2280 C CA . SER A 1 290 ? 5.406 20.297 -6.648 1 88 290 SER A CA 1
ATOM 2281 C C . SER A 1 290 ? 6.773 20.375 -5.977 1 88 290 SER A C 1
ATOM 2283 O O . SER A 1 290 ? 7.555 21.297 -6.238 1 88 290 SER A O 1
ATOM 2285 N N . ASN A 1 291 ? 7.051 19.438 -5.133 1 81.56 291 ASN A N 1
ATOM 2286 C CA . ASN A 1 291 ? 8.367 19.375 -4.5 1 81.56 291 ASN A CA 1
ATOM 2287 C C . ASN A 1 291 ? 9.469 19.125 -5.523 1 81.56 291 ASN A C 1
ATOM 2289 O O . ASN A 1 291 ? 10.57 19.656 -5.395 1 81.56 291 ASN A O 1
ATOM 2293 N N . TYR A 1 292 ? 9.133 18.297 -6.473 1 82.06 292 TYR A N 1
ATOM 2294 C CA . TYR A 1 292 ? 10.086 17.953 -7.52 1 82.06 292 TYR A CA 1
ATOM 2295 C C . TYR A 1 292 ? 10.484 19.172 -8.328 1 82.06 292 TYR A C 1
ATOM 2297 O O . TYR A 1 292 ? 11.641 19.297 -8.742 1 82.06 292 TYR A O 1
ATOM 2305 N N . VAL A 1 293 ? 9.562 20.141 -8.539 1 82.06 293 VAL A N 1
ATOM 2306 C CA . VAL A 1 293 ? 9.828 21.328 -9.328 1 82.06 293 VAL A CA 1
ATOM 2307 C C . VAL A 1 293 ? 10.227 22.484 -8.406 1 82.06 293 VAL A C 1
ATOM 2309 O O . VAL A 1 293 ? 10.234 23.641 -8.828 1 82.06 293 VAL A O 1
ATOM 2312 N N . GLU A 1 294 ? 10.398 22.219 -7.133 1 78.06 294 GLU A N 1
ATOM 2313 C CA . GLU A 1 294 ? 10.852 23.188 -6.133 1 78.06 294 GLU A CA 1
ATOM 2314 C C . GLU A 1 294 ? 9.797 24.25 -5.867 1 78.06 294 GLU A C 1
ATOM 2316 O O . GLU A 1 294 ? 10.117 25.438 -5.754 1 78.06 294 GLU A O 1
ATOM 2321 N N . MET A 1 295 ? 8.625 23.938 -6.039 1 82.69 295 MET A N 1
ATOM 2322 C CA . MET A 1 295 ? 7.484 24.781 -5.668 1 82.69 295 MET A CA 1
ATOM 2323 C C . MET A 1 295 ? 6.699 24.156 -4.523 1 82.69 295 MET A C 1
ATOM 2325 O O . MET A 1 295 ? 5.527 23.797 -4.684 1 82.69 295 MET A O 1
ATOM 2329 N N . GLU A 1 296 ? 7.188 24.141 -3.4 1 78.12 296 GLU A N 1
ATOM 2330 C CA . GLU A 1 296 ? 6.727 23.344 -2.264 1 78.12 296 GLU A CA 1
ATOM 2331 C C . GLU A 1 296 ? 5.391 23.859 -1.739 1 78.12 296 GLU A C 1
ATOM 2333 O O . GLU A 1 296 ? 4.586 23.094 -1.206 1 78.12 296 GLU A O 1
ATOM 2338 N N . ALA A 1 297 ? 5.137 25.141 -1.957 1 79 297 ALA A N 1
ATOM 2339 C CA . ALA A 1 297 ? 3.912 25.719 -1.408 1 79 297 ALA A CA 1
ATOM 2340 C C . ALA A 1 297 ? 2.711 25.406 -2.295 1 79 297 ALA A C 1
ATOM 2342 O O . ALA A 1 297 ? 1.563 25.469 -1.845 1 79 297 ALA A O 1
ATOM 2343 N N . ALA A 1 298 ? 2.955 25.094 -3.486 1 86.75 298 ALA A N 1
ATOM 2344 C CA . ALA A 1 298 ? 1.873 24.859 -4.438 1 86.75 298 ALA A CA 1
ATOM 2345 C C . ALA A 1 298 ? 1.155 23.547 -4.137 1 86.75 298 ALA A C 1
ATOM 2347 O O . ALA A 1 298 ? -0.062 23.438 -4.309 1 86.75 298 ALA A O 1
ATOM 2348 N N . GLY A 1 299 ? 1.869 22.578 -3.723 1 88.75 299 GLY A N 1
ATOM 2349 C CA . GLY A 1 299 ? 1.324 21.25 -3.498 1 88.75 299 GLY A CA 1
ATOM 2350 C C . GLY A 1 299 ? 0.217 21.234 -2.461 1 88.75 299 GLY A C 1
ATOM 2351 O O . GLY A 1 299 ? -0.92 20.859 -2.768 1 88.75 299 GLY A O 1
ATOM 2352 N N . PRO A 1 300 ? 0.521 21.656 -1.27 1 86.56 300 PRO A N 1
ATOM 2353 C CA . PRO A 1 300 ? -0.495 21.656 -0.214 1 86.56 300 PRO A CA 1
ATOM 2354 C C . PRO A 1 300 ? -1.736 22.453 -0.589 1 86.56 300 PRO A C 1
ATOM 2356 O O . PRO A 1 300 ? -2.859 22.031 -0.3 1 86.56 300 PRO A O 1
ATOM 2359 N N . LEU A 1 301 ? -1.531 23.562 -1.19 1 87.94 301 LEU A N 1
ATOM 2360 C CA . LEU A 1 301 ? -2.664 24.375 -1.604 1 87.94 301 LEU A CA 1
ATOM 2361 C C . LEU A 1 301 ? -3.496 23.672 -2.664 1 87.94 301 LEU A C 1
ATOM 2363 O O . LEU A 1 301 ? -4.727 23.703 -2.627 1 87.94 301 LEU A O 1
ATOM 2367 N N . ALA A 1 302 ? -2.816 23.062 -3.572 1 93.5 302 ALA A N 1
ATOM 2368 C CA . ALA A 1 302 ? -3.506 22.312 -4.617 1 93.5 302 ALA A CA 1
ATOM 2369 C C . ALA A 1 302 ? -4.371 21.219 -4.02 1 93.5 302 ALA A C 1
ATOM 2371 O O . ALA A 1 302 ? -5.512 21.016 -4.445 1 93.5 302 ALA A O 1
ATOM 2372 N N . VAL A 1 303 ? -3.85 20.531 -3.062 1 93.12 303 VAL A N 1
ATOM 2373 C CA . VAL A 1 303 ? -4.551 19.422 -2.422 1 93.12 303 VAL A CA 1
ATOM 2374 C C . VAL A 1 303 ? -5.797 19.938 -1.714 1 93.12 303 VAL A C 1
ATOM 2376 O O . VAL A 1 303 ? -6.883 19.375 -1.86 1 93.12 303 VAL A O 1
ATOM 2379 N N . LEU A 1 304 ? -5.68 21 -1.023 1 89.25 304 LEU A N 1
ATOM 2380 C CA . LEU A 1 304 ? -6.793 21.594 -0.289 1 89.25 304 LEU A CA 1
ATOM 2381 C C . LEU A 1 304 ? -7.891 22.047 -1.244 1 89.25 304 LEU A C 1
ATOM 2383 O O . LEU A 1 304 ? -9.062 21.734 -1.054 1 89.25 304 LEU A O 1
ATOM 2387 N N . VAL A 1 305 ? -7.496 22.781 -2.23 1 91.44 305 VAL A N 1
ATOM 2388 C CA . VAL A 1 305 ? -8.445 23.344 -3.189 1 91.44 305 VAL A CA 1
ATOM 2389 C C . VAL A 1 305 ? -9.117 22.203 -3.965 1 91.44 305 VAL A C 1
ATOM 2391 O O . VAL A 1 305 ? -10.32 22.266 -4.238 1 91.44 305 VAL A O 1
ATOM 2394 N N . MET A 1 306 ? -8.352 21.234 -4.309 1 95.19 306 MET A N 1
ATOM 2395 C CA . MET A 1 306 ? -8.898 20.094 -5.035 1 95.19 306 MET A CA 1
ATOM 2396 C C . MET A 1 306 ? -9.977 19.391 -4.215 1 95.19 306 MET A C 1
ATOM 2398 O O . MET A 1 306 ? -11.07 19.125 -4.715 1 95.19 306 MET A O 1
ATOM 2402 N N . ALA A 1 307 ? -9.688 19.078 -3.021 1 93.06 307 ALA A N 1
ATOM 2403 C CA . ALA A 1 307 ? -10.648 18.406 -2.145 1 93.06 307 ALA A CA 1
ATOM 2404 C C . ALA A 1 307 ? -11.891 19.266 -1.929 1 93.06 307 ALA A C 1
ATOM 2406 O O . ALA A 1 307 ? -13.008 18.75 -1.919 1 93.06 307 ALA A O 1
ATOM 2407 N N . PHE A 1 308 ? -11.711 20.531 -1.791 1 90.25 308 PHE A N 1
ATOM 2408 C CA . PHE A 1 308 ? -12.82 21.469 -1.603 1 90.25 308 PHE A CA 1
ATOM 2409 C C . PHE A 1 308 ? -13.711 21.5 -2.84 1 90.25 308 PHE A C 1
ATOM 2411 O O . PHE A 1 308 ? -14.938 21.422 -2.732 1 90.25 308 PHE A O 1
ATOM 2418 N N . MET A 1 309 ? -13.055 21.656 -3.951 1 91.56 309 MET A N 1
ATOM 2419 C CA . MET A 1 309 ? -13.797 21.688 -5.207 1 91.56 309 MET A CA 1
ATOM 2420 C C . MET A 1 309 ? -14.555 20.391 -5.426 1 91.56 309 MET A C 1
ATOM 2422 O O . MET A 1 309 ? -15.703 20.391 -5.863 1 91.56 309 MET A O 1
ATOM 2426 N N . ALA A 1 310 ? -13.977 19.344 -5.148 1 91.25 310 ALA A N 1
ATOM 2427 C CA . ALA A 1 310 ? -14.609 18.031 -5.312 1 91.25 310 ALA A CA 1
ATOM 2428 C C . ALA A 1 310 ? -15.828 17.891 -4.41 1 91.25 310 ALA A C 1
ATOM 2430 O O . ALA A 1 310 ? -16.859 17.359 -4.832 1 91.25 310 ALA A O 1
ATOM 2431 N N . THR A 1 311 ? -15.727 18.359 -3.215 1 88.12 311 THR A N 1
ATOM 2432 C CA . THR A 1 311 ? -16.781 18.172 -2.217 1 88.12 311 THR A CA 1
ATOM 2433 C C . THR A 1 311 ? -18.031 18.938 -2.602 1 88.12 311 THR A C 1
ATOM 2435 O O . THR A 1 311 ? -19.141 18.547 -2.227 1 88.12 311 THR A O 1
ATOM 2438 N N . ILE A 1 312 ? -17.938 20.047 -3.291 1 86.75 312 ILE A N 1
ATOM 2439 C CA . ILE A 1 312 ? -19.078 20.859 -3.689 1 86.75 312 ILE A CA 1
ATOM 2440 C C . ILE A 1 312 ? -20.109 19.984 -4.414 1 86.75 312 ILE A C 1
ATOM 2442 O O . ILE A 1 312 ? -21.297 20.016 -4.094 1 86.75 312 ILE A O 1
ATOM 2446 N N . LYS A 1 313 ? -19.703 19.141 -5.258 1 84.69 313 LYS A N 1
ATOM 2447 C CA . LYS A 1 313 ? -20.609 18.266 -5.98 1 84.69 313 LYS A CA 1
ATOM 2448 C C . LYS A 1 313 ? -20.828 16.953 -5.23 1 84.69 313 LYS A C 1
ATOM 2450 O O . LYS A 1 313 ? -21.906 16.359 -5.277 1 84.69 313 LYS A O 1
ATOM 2455 N N . TRP A 1 314 ? -19.781 16.469 -4.625 1 84.25 314 TRP A N 1
ATOM 2456 C CA . TRP A 1 314 ? -19.844 15.195 -3.926 1 84.25 314 TRP A CA 1
ATOM 2457 C C . TRP A 1 314 ? -20.859 15.258 -2.781 1 84.25 314 TRP A C 1
ATOM 2459 O O . TRP A 1 314 ? -21.484 14.25 -2.441 1 84.25 314 TRP A O 1
ATOM 2469 N N . SER A 1 315 ? -20.953 16.391 -2.143 1 78.81 315 SER A N 1
ATOM 2470 C CA . SER A 1 315 ? -21.875 16.547 -1.022 1 78.81 315 SER A CA 1
ATOM 2471 C C . SER A 1 315 ? -23.312 16.391 -1.47 1 78.81 315 SER A C 1
ATOM 2473 O O . SER A 1 315 ? -24.172 15.938 -0.695 1 78.81 315 SER A O 1
ATOM 2475 N N . GLN A 1 316 ? -23.578 16.672 -2.674 1 75.38 316 GLN A N 1
ATOM 2476 C CA . GLN A 1 316 ? -24.922 16.531 -3.225 1 75.38 316 GLN A CA 1
ATOM 2477 C C . GLN A 1 316 ? -25.266 15.062 -3.457 1 75.38 316 GLN A C 1
ATOM 2479 O O . GLN A 1 316 ? -26.438 14.672 -3.371 1 75.38 316 GLN A O 1
ATOM 2484 N N . ASN A 1 317 ? -24.297 14.211 -3.684 1 72.69 317 ASN A N 1
ATOM 2485 C CA . ASN A 1 317 ? -24.531 12.812 -4.012 1 72.69 317 ASN A CA 1
ATOM 2486 C C . ASN A 1 317 ? -24.109 11.891 -2.867 1 72.69 317 ASN A C 1
ATOM 2488 O O . ASN A 1 317 ? -24.078 10.672 -3.023 1 72.69 317 ASN A O 1
ATOM 2492 N N . CYS A 1 318 ? -23.75 12.391 -1.724 1 69.88 318 CYS A N 1
ATOM 2493 C CA . CYS A 1 318 ? -23.375 11.664 -0.515 1 69.88 318 CYS A CA 1
ATOM 2494 C C . CYS A 1 318 ? -22.062 10.906 -0.712 1 69.88 318 CYS A C 1
ATOM 2496 O O . CYS A 1 318 ? -21.875 9.836 -0.136 1 69.88 318 CYS A O 1
ATOM 2498 N N . TRP A 1 319 ? -21.344 11.391 -1.653 1 72.88 319 TRP A N 1
ATOM 2499 C CA . TRP A 1 319 ? -20.062 10.727 -1.922 1 72.88 319 TRP A CA 1
ATOM 2500 C C . TRP A 1 319 ? -19 11.172 -0.927 1 72.88 319 TRP A C 1
ATOM 2502 O O . TRP A 1 319 ? -17.969 10.508 -0.771 1 72.88 319 TRP A O 1
ATOM 2512 N N . GLU A 1 320 ? -19.266 12.219 -0.239 1 78.81 320 GLU A N 1
ATOM 2513 C CA . GLU A 1 320 ? -18.281 12.844 0.636 1 78.81 320 GLU A CA 1
ATOM 2514 C C . GLU A 1 320 ? -18.031 12 1.883 1 78.81 320 GLU A C 1
ATOM 2516 O O . GLU A 1 320 ? -16.906 11.891 2.354 1 78.81 320 GLU A O 1
ATOM 2521 N N . GLU A 1 321 ? -19.016 11.352 2.316 1 76.62 321 GLU A N 1
ATOM 2522 C CA . GLU A 1 321 ? -18.922 10.609 3.568 1 76.62 321 GLU A CA 1
ATOM 2523 C C . GLU A 1 321 ? -18 9.398 3.418 1 76.62 321 GLU A C 1
ATOM 2525 O O . GLU A 1 321 ? -17.156 9.133 4.281 1 76.62 321 GLU A O 1
ATOM 2530 N N . ASP A 1 322 ? -18.156 8.758 2.305 1 78 322 ASP A N 1
ATOM 2531 C CA . ASP A 1 322 ? -17.344 7.559 2.084 1 78 322 ASP A CA 1
ATOM 2532 C C . ASP A 1 322 ? -15.875 7.914 1.905 1 78 322 ASP A C 1
ATOM 2534 O O . ASP A 1 322 ? -15 7.234 2.439 1 78 322 ASP A O 1
ATOM 2538 N N . ASN A 1 323 ? -15.656 8.938 1.181 1 84.62 323 ASN A N 1
ATOM 2539 C CA . ASN A 1 323 ? -14.281 9.367 0.966 1 84.62 323 ASN A CA 1
ATOM 2540 C C . ASN A 1 323 ? -13.648 9.891 2.254 1 84.62 323 ASN A C 1
ATOM 2542 O O . ASN A 1 323 ? -12.477 9.625 2.527 1 84.62 323 ASN A O 1
ATOM 2546 N N . GLU A 1 324 ? -14.438 10.547 3.035 1 85.31 324 GLU A N 1
ATOM 2547 C CA . GLU A 1 324 ? -13.945 11.062 4.312 1 85.31 324 GLU A CA 1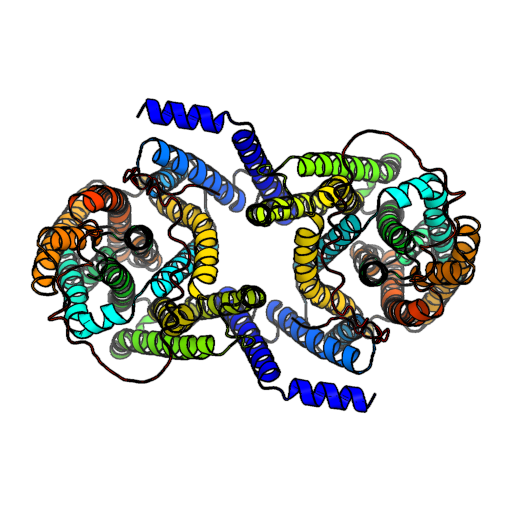
ATOM 2548 C C . GLU A 1 324 ? -13.617 9.914 5.27 1 85.31 324 GLU A C 1
ATOM 2550 O O . GLU A 1 324 ? -12.633 9.984 6.012 1 85.31 324 GLU A O 1
ATOM 2555 N N . HIS A 1 325 ? -14.461 8.969 5.223 1 82.06 325 HIS A N 1
ATOM 2556 C CA . HIS A 1 325 ? -14.219 7.82 6.086 1 82.06 325 HIS A CA 1
ATOM 2557 C C . HIS A 1 325 ? -12.906 7.137 5.738 1 82.06 325 HIS A C 1
ATOM 2559 O O . HIS A 1 325 ? -12.133 6.777 6.629 1 82.06 325 HIS A O 1
ATOM 2565 N N . SER A 1 326 ? -12.688 6.984 4.488 1 85.06 326 SER A N 1
ATOM 2566 C CA . SER A 1 326 ? -11.445 6.363 4.051 1 85.06 326 SER A CA 1
ATOM 2567 C C . SER A 1 326 ? -10.234 7.195 4.461 1 85.06 326 SER A C 1
ATOM 2569 O O . SER A 1 326 ? -9.227 6.652 4.914 1 85.06 326 SER A O 1
ATOM 2571 N N . LEU A 1 327 ? -10.336 8.445 4.332 1 89.5 327 LEU A N 1
ATOM 2572 C CA . LEU A 1 327 ? -9.242 9.336 4.703 1 89.5 327 LEU A CA 1
ATOM 2573 C C . LEU A 1 327 ? -9.016 9.32 6.211 1 89.5 327 LEU A C 1
ATOM 2575 O O . LEU A 1 327 ? -7.875 9.391 6.672 1 89.5 327 LEU A O 1
ATOM 2579 N N . LYS A 1 328 ? -10.086 9.188 6.926 1 86.06 328 LYS A N 1
ATOM 2580 C CA . LYS A 1 328 ? -10.008 9.148 8.383 1 86.06 328 LYS A CA 1
ATOM 2581 C C . LYS A 1 328 ? -9.227 7.93 8.859 1 86.06 328 LYS A C 1
ATOM 2583 O O . LYS A 1 328 ? -8.391 8.031 9.766 1 86.06 328 LYS A O 1
ATOM 2588 N N . VAL A 1 329 ? -9.422 6.898 8.25 1 81.81 329 VAL A N 1
ATOM 2589 C CA . VAL A 1 329 ? -8.75 5.652 8.617 1 81.81 329 VAL A CA 1
ATOM 2590 C C . VAL A 1 329 ? -7.254 5.773 8.352 1 81.81 329 VAL A C 1
ATOM 2592 O O . VAL A 1 329 ? -6.434 5.402 9.195 1 81.81 329 VAL A O 1
ATOM 2595 N N . ILE A 1 330 ? -6.902 6.273 7.23 1 87.88 330 ILE A N 1
ATOM 2596 C CA . ILE A 1 330 ? -5.496 6.453 6.883 1 87.88 330 ILE A CA 1
ATOM 2597 C C . ILE A 1 330 ? -4.844 7.43 7.855 1 87.88 330 ILE A C 1
ATOM 2599 O O . ILE A 1 330 ? -3.707 7.227 8.281 1 87.88 330 ILE A O 1
ATOM 2603 N N . TRP A 1 331 ? -5.582 8.391 8.203 1 87.5 331 TRP A N 1
ATOM 2604 C CA . TRP A 1 331 ? -5.074 9.414 9.117 1 87.5 331 TRP A CA 1
ATOM 2605 C C . TRP A 1 331 ? -4.758 8.812 10.484 1 87.5 331 TRP A C 1
ATOM 2607 O O . TRP A 1 331 ? -3.781 9.203 11.133 1 87.5 331 TRP A O 1
ATOM 2617 N N . LEU A 1 332 ? -5.504 7.906 10.922 1 84 332 LEU A N 1
ATOM 2618 C CA . LEU A 1 332 ? -5.305 7.289 12.227 1 84 332 LEU A CA 1
ATOM 2619 C C . LEU A 1 332 ? -3.939 6.613 12.305 1 84 332 LEU A C 1
ATOM 2621 O O . LEU A 1 332 ? -3.297 6.621 13.359 1 84 332 LEU A O 1
ATOM 2625 N N . ILE A 1 333 ? -3.514 6.145 11.188 1 85.44 333 ILE A N 1
ATOM 2626 C CA . ILE A 1 333 ? -2.219 5.477 11.141 1 85.44 333 ILE A CA 1
ATOM 2627 C C . ILE A 1 333 ? -1.105 6.512 11.008 1 85.44 333 ILE A C 1
ATOM 2629 O O . ILE A 1 333 ? -0.126 6.477 11.758 1 85.44 333 ILE A O 1
ATOM 2633 N N . LEU A 1 334 ? -1.315 7.41 10.125 1 88.19 334 LEU A N 1
ATOM 2634 C CA . LEU A 1 334 ? -0.274 8.391 9.828 1 88.19 334 LEU A CA 1
ATOM 2635 C C . LEU A 1 334 ? -0.071 9.344 10.992 1 88.19 334 LEU A C 1
ATOM 2637 O O . LEU A 1 334 ? 1.043 9.82 11.227 1 88.19 334 LEU A O 1
ATOM 2641 N N . LYS A 1 335 ? -1.192 9.602 11.711 1 87.81 335 LYS A N 1
ATOM 2642 C CA . LYS A 1 335 ? -1.13 10.492 12.867 1 87.81 335 LYS A CA 1
ATOM 2643 C C . LYS A 1 335 ? -0.137 9.984 13.906 1 87.81 335 LYS A C 1
ATOM 2645 O O . LYS A 1 335 ? 0.614 10.766 14.492 1 87.81 335 LYS A O 1
ATOM 2650 N N . ARG A 1 336 ? -0.06 8.727 14.078 1 88.75 336 ARG A N 1
ATOM 2651 C CA . ARG A 1 336 ? 0.853 8.102 15.031 1 88.75 336 ARG A CA 1
ATOM 2652 C C . ARG A 1 336 ? 2.305 8.289 14.602 1 88.75 336 ARG A C 1
ATOM 2654 O O . ARG A 1 336 ? 3.162 8.625 15.422 1 88.75 336 ARG A O 1
ATOM 2661 N N . PHE A 1 337 ? 2.469 8.156 13.352 1 89.38 337 PHE A N 1
ATOM 2662 C CA . PHE A 1 337 ? 3.822 8.32 12.836 1 89.38 337 PHE A CA 1
ATOM 2663 C C . PHE A 1 337 ? 4.234 9.789 12.859 1 89.38 337 PHE A C 1
ATOM 2665 O O . PHE A 1 337 ? 5.355 10.117 13.258 1 89.38 337 PHE A O 1
ATOM 2672 N N . LEU A 1 338 ? 3.314 10.578 12.461 1 87.19 338 LEU A N 1
ATOM 2673 C CA . LEU A 1 338 ? 3.633 12 12.312 1 87.19 338 LEU A CA 1
ATOM 2674 C C . LEU A 1 338 ? 4.094 12.594 13.641 1 87.19 338 LEU A C 1
ATOM 2676 O O . LEU A 1 338 ? 5.195 13.141 13.727 1 87.19 338 LEU A O 1
ATOM 2680 N N . PHE A 1 339 ? 3.354 12.383 14.695 1 87.31 339 PHE A N 1
ATOM 2681 C CA . PHE A 1 339 ? 3.629 13.07 15.953 1 87.31 339 PHE A CA 1
ATOM 2682 C C . PHE A 1 339 ? 4.77 12.391 16.703 1 87.31 339 PHE A C 1
ATOM 2684 O O . PHE A 1 339 ? 5.547 13.055 17.391 1 87.31 339 PHE A O 1
ATOM 2691 N N . CYS A 1 340 ? 4.855 11.164 16.5 1 90.25 340 CYS A N 1
ATOM 2692 C CA . CYS A 1 340 ? 5.992 10.477 17.094 1 90.25 340 CYS A CA 1
ATOM 2693 C C . CYS A 1 340 ? 7.301 10.914 16.453 1 90.25 340 CYS A C 1
ATOM 2695 O O . CYS A 1 340 ? 8.297 11.117 17.141 1 90.25 340 CYS A O 1
ATOM 2697 N N . LEU A 1 341 ? 7.309 11.039 15.219 1 87.44 341 LEU A N 1
ATOM 2698 C CA . LEU A 1 341 ? 8.508 11.445 14.492 1 87.44 341 LEU A CA 1
ATOM 2699 C C . LEU A 1 341 ? 8.883 12.883 14.828 1 87.44 341 LEU A C 1
ATOM 2701 O O . LEU A 1 341 ? 10.07 13.219 14.938 1 87.44 341 LEU A O 1
ATOM 2705 N N . ILE A 1 342 ? 7.875 13.703 14.922 1 83.38 342 ILE A N 1
ATOM 2706 C CA . ILE A 1 342 ? 8.117 15.078 15.344 1 83.38 342 ILE A CA 1
ATOM 2707 C C . ILE A 1 342 ? 8.781 15.086 16.719 1 83.38 342 ILE A C 1
ATOM 2709 O O . ILE A 1 342 ? 9.75 15.812 16.953 1 83.38 342 ILE A O 1
ATOM 2713 N N . GLY A 1 343 ? 8.312 14.266 17.594 1 85.69 343 GLY A N 1
ATOM 2714 C CA . GLY A 1 343 ? 8.883 14.164 18.938 1 85.69 343 GLY A CA 1
ATOM 2715 C C . GLY A 1 343 ? 10.32 13.672 18.938 1 85.69 343 GLY A C 1
ATOM 2716 O O . GLY A 1 343 ? 11.148 14.164 19.703 1 85.69 343 GLY A O 1
ATOM 2717 N N . CYS A 1 344 ? 10.625 12.797 18.062 1 86.25 344 CYS A N 1
ATOM 2718 C CA . CYS A 1 344 ? 11.961 12.211 17.984 1 86.25 344 CYS A CA 1
ATOM 2719 C C . CYS A 1 344 ? 12.992 13.266 17.609 1 86.25 344 CYS A C 1
ATOM 2721 O O . CYS A 1 344 ? 14.172 13.133 17.953 1 86.25 344 CYS A O 1
ATOM 2723 N N . GLU A 1 345 ? 12.594 14.219 16.922 1 77.94 345 GLU A N 1
ATOM 2724 C CA . GLU A 1 345 ? 13.5 15.258 16.453 1 77.94 345 GLU A CA 1
ATOM 2725 C C . GLU A 1 345 ? 13.805 16.266 17.578 1 77.94 345 GLU A C 1
ATOM 2727 O O . GLU A 1 345 ? 14.75 17.047 17.469 1 77.94 345 GLU A O 1
ATOM 2732 N N . LEU A 1 346 ? 13.008 16.188 18.562 1 78.94 346 LEU A N 1
ATOM 2733 C CA . LEU A 1 346 ? 13.203 17.078 19.703 1 78.94 346 LEU A CA 1
ATOM 2734 C C . LEU A 1 346 ? 14.227 16.516 20.672 1 78.94 346 LEU A C 1
ATOM 2736 O O . LEU A 1 346 ? 13.859 15.883 21.672 1 78.94 346 LEU A O 1
ATOM 2740 N N . LYS A 1 347 ? 15.453 16.812 20.359 1 81.88 347 LYS A N 1
ATOM 2741 C CA . LYS A 1 347 ? 16.531 16.328 21.219 1 81.88 347 LYS A CA 1
ATOM 2742 C C . LYS A 1 347 ? 16.906 17.375 22.266 1 81.88 347 LYS A C 1
ATOM 2744 O O . LYS A 1 347 ? 17.109 18.547 21.938 1 81.88 347 LYS A O 1
ATOM 2749 N N . PHE A 1 348 ? 17.062 16.953 23.453 1 80.5 348 PHE A N 1
ATOM 2750 C CA . PHE A 1 348 ? 17.328 17.844 24.562 1 80.5 348 PHE A CA 1
ATOM 2751 C C . PHE A 1 348 ? 18.797 18.281 24.562 1 80.5 348 PHE A C 1
ATOM 2753 O O . PHE A 1 348 ? 19.125 19.359 25.062 1 80.5 348 PHE A O 1
ATOM 2760 N N . ASN A 1 349 ? 19.594 17.469 23.969 1 75.75 349 ASN A N 1
ATOM 2761 C CA . ASN A 1 349 ? 21.016 17.797 23.953 1 75.75 349 ASN A CA 1
ATOM 2762 C C . ASN A 1 349 ? 21.312 19 23.062 1 75.75 349 ASN A C 1
ATOM 2764 O O . ASN A 1 349 ? 22.312 19.688 23.25 1 75.75 349 ASN A O 1
ATOM 2768 N N . VAL A 1 350 ? 20.406 19.266 22.156 1 67.81 350 VAL A N 1
ATOM 2769 C CA . VAL A 1 350 ? 20.641 20.359 21.219 1 67.81 350 VAL A CA 1
ATOM 2770 C C . VAL A 1 350 ? 20.016 21.641 21.766 1 67.81 350 VAL A C 1
ATOM 2772 O O . VAL A 1 350 ? 20.297 22.734 21.266 1 67.81 350 VAL A O 1
ATOM 2775 N N . LEU A 1 351 ? 19.328 21.516 22.812 1 74.38 351 LEU A N 1
ATOM 2776 C CA . LEU A 1 351 ? 18.625 22.672 23.359 1 74.38 351 LEU A CA 1
ATOM 2777 C C . LEU A 1 351 ? 19.516 23.453 24.328 1 74.38 351 LEU A C 1
ATOM 2779 O O . LEU A 1 351 ? 19.859 22.938 25.406 1 74.38 351 LEU A O 1
ATOM 2783 N N . ASP A 1 352 ? 20.109 24.547 23.812 1 79.44 352 ASP A N 1
ATOM 2784 C CA . ASP A 1 352 ? 20.859 25.469 24.672 1 79.44 352 ASP A CA 1
ATOM 2785 C C . ASP A 1 352 ? 19.922 26.297 25.531 1 79.44 352 ASP A C 1
ATOM 2787 O O . ASP A 1 352 ? 19.031 26.984 25.031 1 79.44 352 ASP A O 1
ATOM 2791 N N . ALA A 1 353 ? 20.078 26.328 26.828 1 82.38 353 ALA A N 1
ATOM 2792 C CA . ALA A 1 353 ? 19.203 26.953 27.797 1 82.38 353 ALA A CA 1
ATOM 2793 C C . ALA A 1 353 ? 19 28.438 27.5 1 82.38 353 ALA A C 1
ATOM 2795 O O . ALA A 1 353 ? 17.891 28.969 27.641 1 82.38 353 ALA A O 1
ATOM 2796 N N . ASP A 1 354 ? 20.125 29.047 27.109 1 85.12 354 ASP A N 1
ATOM 2797 C CA . ASP A 1 354 ? 20.031 30.484 26.812 1 85.12 354 ASP A CA 1
ATOM 2798 C C . ASP A 1 354 ? 19.141 30.734 25.609 1 85.12 354 ASP A C 1
ATOM 2800 O O . ASP A 1 354 ? 18.344 31.672 25.594 1 85.12 354 ASP A O 1
ATOM 2804 N N . VAL A 1 355 ? 19.281 29.906 24.672 1 89.69 355 VAL A N 1
ATOM 2805 C CA . VAL A 1 355 ? 18.5 30.031 23.453 1 89.69 355 VAL A CA 1
ATOM 2806 C C . VAL A 1 355 ? 17.047 29.656 23.75 1 89.69 355 VAL A C 1
ATOM 2808 O O . VAL A 1 355 ? 16.125 30.297 23.219 1 89.69 355 VAL A O 1
ATOM 2811 N N . VAL A 1 356 ? 16.844 28.766 24.656 1 91.88 356 VAL A N 1
ATOM 2812 C CA . VAL A 1 356 ? 15.508 28.266 24.969 1 91.88 356 VAL A CA 1
ATOM 2813 C C . VAL A 1 356 ? 14.672 29.391 25.594 1 91.88 356 VAL A C 1
ATOM 2815 O O . VAL A 1 356 ? 13.539 29.625 25.172 1 91.88 356 VAL A O 1
ATOM 2818 N N . GLY A 1 357 ? 15.227 29.984 26.562 1 92.62 357 GLY A N 1
ATOM 2819 C CA . GLY A 1 357 ? 14.5 31.062 27.219 1 92.62 357 GLY A CA 1
ATOM 2820 C C . GLY A 1 357 ? 14.102 32.188 26.281 1 92.62 357 GLY A C 1
ATOM 2821 O O . GLY A 1 357 ? 12.961 32.656 26.312 1 92.62 357 GLY A O 1
ATOM 2822 N N . LYS A 1 358 ? 15.008 32.594 25.469 1 94.5 358 LYS A N 1
ATOM 2823 C CA . LYS A 1 358 ? 14.75 33.688 24.516 1 94.5 358 LYS A CA 1
ATOM 2824 C C . LYS A 1 358 ? 13.734 33.25 23.453 1 94.5 358 LYS A C 1
ATOM 2826 O O . LYS A 1 358 ? 12.883 34.062 23.062 1 94.5 358 LYS A O 1
ATOM 2831 N N . ALA A 1 359 ? 13.898 32.062 23.062 1 94.06 359 ALA A N 1
ATOM 2832 C CA . ALA A 1 359 ? 12.977 31.531 22.062 1 94.06 359 ALA A CA 1
ATOM 2833 C C . ALA A 1 359 ? 11.555 31.453 22.594 1 94.06 359 ALA A C 1
ATOM 2835 O O . ALA A 1 359 ? 10.602 31.781 21.891 1 94.06 359 ALA A O 1
ATOM 2836 N N . VAL A 1 360 ? 11.398 31.031 23.812 1 94.12 360 VAL A N 1
ATOM 2837 C CA . VAL A 1 360 ? 10.086 30.938 24.438 1 94.12 360 VAL A CA 1
ATOM 2838 C C . VAL A 1 360 ? 9.477 32.312 24.594 1 94.12 360 VAL A C 1
ATOM 2840 O O . VAL A 1 360 ? 8.273 32.5 24.375 1 94.12 360 VAL A O 1
ATOM 2843 N N . ALA A 1 361 ? 10.305 33.188 24.984 1 94.75 361 ALA A N 1
ATOM 2844 C CA . ALA A 1 361 ? 9.82 34.562 25.125 1 94.75 361 ALA A CA 1
ATOM 2845 C C . ALA A 1 361 ? 9.312 35.125 23.797 1 94.75 361 ALA A C 1
ATOM 2847 O O . ALA A 1 361 ? 8.242 35.719 23.734 1 94.75 361 ALA A O 1
ATOM 2848 N N . CYS A 1 362 ? 10.086 34.969 22.828 1 94.56 362 CYS A N 1
ATOM 2849 C CA . CYS A 1 362 ? 9.703 35.406 21.484 1 94.56 362 CYS A CA 1
ATOM 2850 C C . CYS A 1 362 ? 8.406 34.75 21.047 1 94.56 362 CYS A C 1
ATOM 2852 O O . CYS A 1 362 ? 7.527 35.406 20.484 1 94.56 362 CYS A O 1
ATOM 2854 N N . LEU A 1 363 ? 8.305 33.469 21.266 1 95.12 363 LEU A N 1
ATOM 2855 C CA . LEU A 1 363 ? 7.129 32.688 20.906 1 95.12 363 LEU A CA 1
ATOM 2856 C C . LEU A 1 363 ? 5.895 33.188 21.641 1 95.12 363 LEU A C 1
ATOM 2858 O O . LEU A 1 363 ? 4.836 33.375 21.047 1 95.12 363 LEU A O 1
ATOM 2862 N N . MET A 1 364 ? 6.027 33.406 22.922 1 95.69 364 MET A N 1
ATOM 2863 C CA . MET A 1 364 ? 4.902 33.844 23.75 1 95.69 364 MET A CA 1
ATOM 2864 C C . MET A 1 364 ? 4.406 35.219 23.344 1 95.69 364 MET A C 1
ATOM 2866 O O . MET A 1 364 ? 3.199 35.469 23.312 1 95.69 364 MET A O 1
ATOM 2870 N N . ILE A 1 365 ? 5.309 36.062 23.109 1 95.94 365 ILE A N 1
ATOM 2871 C CA . ILE A 1 365 ? 4.926 37.406 22.688 1 95.94 365 ILE A CA 1
ATOM 2872 C C . ILE A 1 365 ? 4.156 37.312 21.359 1 95.94 365 ILE A C 1
ATOM 2874 O O . ILE A 1 365 ? 3.137 38 21.203 1 95.94 365 ILE A O 1
ATOM 2878 N N . GLY A 1 366 ? 4.672 36.594 20.453 1 95.75 366 GLY A N 1
ATOM 2879 C CA . GLY A 1 366 ? 3.992 36.375 19.188 1 95.75 366 GLY A CA 1
ATOM 2880 C C . GLY A 1 366 ? 2.602 35.812 19.344 1 95.75 366 GLY A C 1
ATOM 2881 O O . GLY A 1 366 ? 1.646 36.281 18.734 1 95.75 366 GLY A O 1
ATOM 2882 N N . ILE A 1 367 ? 2.441 34.781 20.172 1 95.56 367 ILE A N 1
ATOM 2883 C CA . ILE A 1 367 ? 1.176 34.094 20.375 1 95.56 367 ILE A CA 1
ATOM 2884 C C . ILE A 1 367 ? 0.166 35.031 21.031 1 95.56 367 ILE A C 1
ATOM 2886 O O . ILE A 1 367 ? -0.998 35.094 20.625 1 95.56 367 ILE A O 1
ATOM 2890 N N . VAL A 1 368 ? 0.602 35.75 22.047 1 95.94 368 VAL A N 1
ATOM 2891 C CA . VAL A 1 368 ? -0.288 36.625 22.766 1 95.94 368 VAL A CA 1
ATOM 2892 C C . VAL A 1 368 ? -0.82 37.719 21.812 1 95.94 368 VAL A C 1
ATOM 2894 O O . VAL A 1 368 ? -2.02 38 21.797 1 95.94 368 VAL A O 1
ATOM 2897 N N . LEU A 1 369 ? 0.032 38.281 21.078 1 96.25 369 LEU A N 1
ATOM 2898 C CA . LEU A 1 369 ? -0.404 39.312 20.141 1 96.25 369 LEU A CA 1
ATOM 2899 C C . LEU A 1 369 ? -1.315 38.719 19.062 1 96.25 369 LEU A C 1
ATOM 2901 O O . LEU A 1 369 ? -2.256 39.375 18.625 1 96.25 369 LEU A O 1
ATOM 2905 N N . LYS A 1 370 ? -0.981 37.562 18.609 1 95.69 370 LYS A N 1
ATOM 2906 C CA . LYS A 1 370 ? -1.835 36.906 17.625 1 95.69 370 LYS A CA 1
ATOM 2907 C C . LYS A 1 370 ? -3.24 36.688 18.172 1 95.69 370 LYS A C 1
ATOM 2909 O O . LYS A 1 370 ? -4.23 36.875 17.469 1 95.69 370 LYS A O 1
ATOM 2914 N N . VAL A 1 371 ? -3.318 36.219 19.375 1 94.75 371 VAL A N 1
ATOM 2915 C CA . VAL A 1 371 ? -4.605 35.969 20.016 1 94.75 371 VAL A CA 1
ATOM 2916 C C . VAL A 1 371 ? -5.406 37.25 20.125 1 94.75 371 VAL A C 1
ATOM 2918 O O . VAL A 1 371 ? -6.602 37.281 19.828 1 94.75 371 VAL A O 1
ATOM 2921 N N . ILE A 1 372 ? -4.734 38.281 20.469 1 95.88 372 ILE A N 1
ATOM 2922 C CA . ILE A 1 372 ? -5.395 39.562 20.625 1 95.88 372 ILE A CA 1
ATOM 2923 C C . ILE A 1 372 ? -5.887 40.062 19.266 1 95.88 372 ILE A C 1
ATOM 2925 O O . ILE A 1 372 ? -7.043 40.469 19.125 1 95.88 372 ILE A O 1
ATOM 2929 N N . VAL A 1 373 ? -5.051 40.031 18.328 1 95.31 373 VAL A N 1
ATOM 2930 C CA . VAL A 1 373 ? -5.387 40.5 17 1 95.31 373 VAL A CA 1
ATOM 2931 C C . VAL A 1 373 ? -6.488 39.656 16.391 1 95.31 373 VAL A C 1
ATOM 2933 O O . VAL A 1 373 ? -7.395 40.156 15.727 1 95.31 373 VAL A O 1
ATOM 2936 N N . SER A 1 374 ? -6.383 38.344 16.562 1 93.5 374 SER A N 1
ATOM 2937 C CA . SER A 1 374 ? -7.406 37.438 16.047 1 93.5 374 SER A CA 1
ATOM 2938 C C . SER A 1 374 ? -8.773 37.75 16.656 1 93.5 374 SER A C 1
ATOM 2940 O O . SER A 1 374 ? -9.789 37.719 15.961 1 93.5 374 SER A O 1
ATOM 2942 N N . TYR A 1 375 ? -8.758 38 17.922 1 93.69 375 TYR A N 1
ATOM 2943 C CA . TYR A 1 375 ? -10 38.375 18.609 1 93.69 375 TYR A CA 1
ATOM 2944 C C . TYR A 1 375 ? -10.578 39.656 18.047 1 93.69 375 TYR A C 1
ATOM 2946 O O . TYR A 1 375 ? -11.797 39.781 17.875 1 93.69 375 TYR A O 1
ATOM 2954 N N . LEU A 1 376 ? -9.766 40.562 17.719 1 93.19 376 LEU A N 1
ATOM 2955 C CA . LEU A 1 376 ? -10.211 41.844 17.25 1 93.19 376 LEU A CA 1
ATOM 2956 C C . LEU A 1 376 ? -10.68 41.781 15.805 1 93.19 376 LEU A C 1
ATOM 2958 O O . LEU A 1 376 ? -11.664 42.438 15.438 1 93.19 376 LEU A O 1
ATOM 2962 N N . VAL A 1 377 ? -10.016 41.031 15.016 1 90.69 377 VAL A N 1
ATOM 2963 C CA . VAL A 1 377 ? -10.312 41.031 13.586 1 90.69 377 VAL A CA 1
ATOM 2964 C C . VAL A 1 377 ? -11.602 40.219 13.336 1 90.69 377 VAL A C 1
ATOM 2966 O O . VAL A 1 377 ? -12.242 40.406 12.297 1 90.69 377 VAL A O 1
ATOM 2969 N N . THR A 1 378 ? -11.906 39.375 14.227 1 88.62 378 THR A N 1
ATOM 2970 C CA . THR A 1 378 ? -13.125 38.594 14.07 1 88.62 378 THR A CA 1
ATOM 2971 C C . THR A 1 378 ? -14.336 39.375 14.555 1 88.62 378 THR A C 1
ATOM 2973 O O . THR A 1 378 ? -15.445 38.844 14.648 1 88.62 378 THR A O 1
ATOM 2976 N N . TYR A 1 379 ? -14.016 40.625 14.641 1 83.81 379 TYR A N 1
ATOM 2977 C CA . TYR A 1 379 ? -15.117 41.5 15.031 1 83.81 379 TYR A CA 1
ATOM 2978 C C . TYR A 1 379 ? -16.078 41.719 13.867 1 83.81 379 TYR A C 1
ATOM 2980 O O . TYR A 1 379 ? -15.648 41.969 12.734 1 83.81 379 TYR A O 1
ATOM 2988 N N . ASN A 1 380 ? -17.375 41.406 13.961 1 76.81 380 ASN A N 1
ATOM 2989 C CA . ASN A 1 380 ? -18.453 41.719 13.023 1 76.81 380 ASN A CA 1
ATOM 2990 C C . ASN A 1 380 ? -18.609 40.625 11.961 1 76.81 380 ASN A C 1
ATOM 2992 O O . ASN A 1 380 ? -18.969 40.938 10.82 1 76.81 380 ASN A O 1
ATOM 2996 N N . ILE A 1 381 ? -18.078 39.594 12.195 1 79.88 381 ILE A N 1
ATOM 2997 C CA . ILE A 1 381 ? -18.297 38.531 11.227 1 79.88 381 ILE A CA 1
ATOM 2998 C C . ILE A 1 381 ? -19.422 37.625 11.711 1 79.88 381 ILE A C 1
ATOM 3000 O O . ILE A 1 381 ? -19.531 36.469 11.266 1 79.88 381 ILE A O 1
ATOM 3004 N N . GLY A 1 382 ? -20.203 38.094 12.633 1 79.06 382 GLY A N 1
ATOM 3005 C CA . GLY A 1 382 ? -21.375 37.344 13.062 1 79.06 382 GLY A CA 1
ATOM 3006 C C . GLY A 1 382 ? -21.094 36.375 14.211 1 79.06 382 GLY A C 1
ATOM 3007 O O . GLY A 1 382 ? -21.875 35.469 14.461 1 79.06 382 GLY A O 1
ATOM 3008 N N . LEU A 1 383 ? -19.938 36.562 14.852 1 86.81 383 LEU A N 1
ATOM 3009 C CA . LEU A 1 383 ? -19.609 35.688 15.984 1 86.81 383 LEU A CA 1
ATOM 3010 C C . LEU A 1 383 ? -19.766 36.438 17.297 1 86.81 383 LEU A C 1
ATOM 3012 O O . LEU A 1 383 ? -19.578 37.656 17.359 1 86.81 383 LEU A O 1
ATOM 3016 N N . ASN A 1 384 ? -20.188 35.719 18.297 1 88.44 384 ASN A N 1
ATOM 3017 C CA . ASN A 1 384 ? -20.281 36.281 19.641 1 88.44 384 ASN A CA 1
ATOM 3018 C C . ASN A 1 384 ? -18.922 36.312 20.328 1 88.44 384 ASN A C 1
ATOM 3020 O O . ASN A 1 384 ? -17.938 35.844 19.781 1 88.44 384 ASN A O 1
ATOM 3024 N N . HIS A 1 385 ? -18.875 37 21.453 1 91.31 385 HIS A N 1
ATOM 3025 C CA . HIS A 1 385 ? -17.625 37.188 22.156 1 91.31 385 HIS A CA 1
ATOM 3026 C C . HIS A 1 385 ? -16.984 35.875 22.547 1 91.31 385 HIS A C 1
ATOM 3028 O O . HIS A 1 385 ? -15.766 35.719 22.453 1 91.31 385 HIS A O 1
ATOM 3034 N N . LYS A 1 386 ? -17.75 34.938 22.922 1 91.75 386 LYS A N 1
ATOM 3035 C CA . LYS A 1 386 ? -17.234 33.625 23.312 1 91.75 386 LYS A CA 1
ATOM 3036 C C . LYS A 1 386 ? -16.703 32.844 22.109 1 91.75 386 LYS A C 1
ATOM 3038 O O . LYS A 1 386 ? -15.656 32.188 22.203 1 91.75 386 LYS A O 1
ATOM 3043 N N . GLU A 1 387 ? -17.406 32.969 21.109 1 91.38 387 GLU A N 1
ATOM 3044 C CA . GLU A 1 387 ? -17.016 32.281 19.875 1 91.38 387 GLU A CA 1
ATOM 3045 C C . GLU A 1 387 ? -15.742 32.906 19.297 1 91.38 387 GLU A C 1
ATOM 3047 O O . GLU A 1 387 ? -14.875 32.188 18.781 1 91.38 387 GLU A O 1
ATOM 3052 N N . ARG A 1 388 ? -15.648 34.188 19.422 1 92 388 ARG A N 1
ATOM 3053 C CA . ARG A 1 388 ? -14.453 34.906 18.938 1 92 388 ARG A CA 1
ATOM 3054 C C . ARG A 1 388 ? -13.227 34.5 19.75 1 92 388 ARG A C 1
ATOM 3056 O O . ARG A 1 388 ? -12.133 34.344 19.188 1 92 388 ARG A O 1
ATOM 3063 N N . LEU A 1 389 ? -13.445 34.344 20.984 1 92.25 389 LEU A N 1
ATOM 3064 C CA . LEU A 1 389 ? -12.359 33.906 21.859 1 92.25 389 LEU A CA 1
ATOM 3065 C C . LEU A 1 389 ? -11.922 32.469 21.516 1 92.25 389 LEU A C 1
ATOM 3067 O O . LEU A 1 389 ? -10.734 32.156 21.531 1 92.25 389 LEU A O 1
ATOM 3071 N N . PHE A 1 390 ? -12.875 31.656 21.188 1 93 390 PHE A N 1
ATOM 3072 C CA . PHE A 1 390 ? -12.562 30.281 20.797 1 93 390 PHE A CA 1
ATOM 3073 C C . PHE A 1 390 ? -11.727 30.266 19.516 1 93 390 PHE A C 1
ATOM 3075 O O . PHE A 1 390 ? -10.742 29.531 19.422 1 93 390 PHE A O 1
ATOM 3082 N N . VAL A 1 391 ? -12.109 31.062 18.578 1 90.94 391 VAL A N 1
ATOM 3083 C CA . VAL A 1 391 ? -11.391 31.141 17.312 1 90.94 391 VAL A CA 1
ATOM 3084 C C . VAL A 1 391 ? -9.961 31.625 17.547 1 90.94 391 VAL A C 1
ATOM 3086 O O . VAL A 1 391 ? -9.016 31.078 16.969 1 90.94 391 VAL A O 1
ATOM 3089 N N . ALA A 1 392 ? -9.828 32.562 18.391 1 92.44 392 ALA A N 1
ATOM 3090 C CA . ALA A 1 392 ? -8.508 33.125 18.672 1 92.44 392 ALA A CA 1
ATOM 3091 C C . ALA A 1 392 ? -7.59 32.062 19.312 1 92.44 392 ALA A C 1
ATOM 3093 O O . ALA A 1 392 ? -6.418 31.969 18.938 1 92.44 392 ALA A O 1
ATOM 3094 N N . PHE A 1 393 ? -8.07 31.266 20.156 1 91.88 393 PHE A N 1
ATOM 3095 C CA . PHE A 1 393 ? -7.266 30.281 20.844 1 91.88 393 PHE A CA 1
ATOM 3096 C C . PHE A 1 393 ? -7.008 29.078 19.953 1 91.88 393 PHE A C 1
ATOM 3098 O O . PHE A 1 393 ? -6.004 28.375 20.109 1 91.88 393 PHE A O 1
ATOM 3105 N N . SER A 1 394 ? -7.883 28.844 19.016 1 92.25 394 SER A N 1
ATOM 3106 C CA . SER A 1 394 ? -7.73 27.703 18.109 1 92.25 394 SER A CA 1
ATOM 3107 C C . SER A 1 394 ? -6.559 27.906 17.156 1 92.25 394 SER A C 1
ATOM 3109 O O . SER A 1 394 ? -6.102 26.969 16.516 1 92.25 394 SER A O 1
ATOM 3111 N N . TRP A 1 395 ? -6.008 29.078 17.078 1 92.25 395 TRP A N 1
ATOM 3112 C CA . TRP A 1 395 ? -4.938 29.391 16.141 1 92.25 395 TRP A CA 1
ATOM 3113 C C . TRP A 1 395 ? -3.58 29.375 16.828 1 92.25 395 TRP A C 1
ATOM 3115 O O . TRP A 1 395 ? -2.578 29.812 16.25 1 92.25 395 TRP A O 1
ATOM 3125 N N . VAL A 1 396 ? -3.518 28.797 17.953 1 92 396 VAL A N 1
ATOM 3126 C CA . VAL A 1 396 ? -2.311 28.797 18.781 1 92 396 VAL A CA 1
ATOM 3127 C C . VAL A 1 396 ? -1.448 27.594 18.438 1 92 396 VAL A C 1
ATOM 3129 O O . VAL A 1 396 ? -0.223 27.703 18.344 1 92 396 VAL A O 1
ATOM 3132 N N . PRO A 1 397 ? -1.998 26.469 18.141 1 93.06 397 PRO A N 1
ATOM 3133 C CA . PRO A 1 397 ? -1.176 25.266 17.984 1 93.06 397 PRO A CA 1
ATOM 3134 C C . PRO A 1 397 ? -0.288 25.328 16.75 1 93.06 397 PRO A C 1
ATOM 3136 O O . PRO A 1 397 ? -0.74 25.734 15.672 1 93.06 397 PRO A O 1
ATOM 3139 N N . LYS A 1 398 ? 0.983 24.906 16.969 1 91.75 398 LYS A N 1
ATOM 3140 C CA . LYS A 1 398 ? 2.008 24.844 15.93 1 91.75 398 LYS A CA 1
ATOM 3141 C C . LYS A 1 398 ? 2.678 23.469 15.891 1 91.75 398 LYS A C 1
ATOM 3143 O O . LYS A 1 398 ? 3.129 22.969 16.922 1 91.75 398 LYS A O 1
ATOM 3148 N N . ALA A 1 399 ? 2.752 22.828 14.656 1 86.88 399 ALA A N 1
ATOM 3149 C CA . ALA A 1 399 ? 3.371 21.5 14.688 1 86.88 399 ALA A CA 1
ATOM 3150 C C . ALA A 1 399 ? 3.91 21.109 13.312 1 86.88 399 ALA A C 1
ATOM 3152 O O . ALA A 1 399 ? 5.105 21.266 13.047 1 86.88 399 ALA A O 1
ATOM 3153 N N . THR A 1 400 ? 3.111 20.859 12.328 1 80.06 400 THR A N 1
ATOM 3154 C CA . THR A 1 400 ? 3.445 20.188 11.07 1 80.06 400 THR A CA 1
ATOM 3155 C C . THR A 1 400 ? 4.438 21.016 10.266 1 80.06 400 THR A C 1
ATOM 3157 O O . THR A 1 400 ? 5.461 20.5 9.805 1 80.06 400 THR A O 1
ATOM 3160 N N . VAL A 1 401 ? 4.148 22.266 10.078 1 84.69 401 VAL A N 1
ATOM 3161 C CA . VAL A 1 401 ? 5.008 23.109 9.258 1 84.69 401 VAL A CA 1
ATOM 3162 C C . VAL A 1 401 ? 6.328 23.359 9.984 1 84.69 401 VAL A C 1
ATOM 3164 O O . VAL A 1 401 ? 7.398 23.328 9.367 1 84.69 401 VAL A O 1
ATOM 3167 N N . GLN A 1 402 ? 6.285 23.625 11.281 1 88.56 402 GLN A N 1
ATOM 3168 C CA . GLN A 1 402 ? 7.492 23.859 12.07 1 88.56 402 GLN A CA 1
ATOM 3169 C C . GLN A 1 402 ? 8.414 22.641 12.023 1 88.56 402 GLN A C 1
ATOM 3171 O O . GLN A 1 402 ? 9.641 22.781 11.945 1 88.56 402 GLN A O 1
ATOM 3176 N N . ALA A 1 403 ? 7.836 21.547 12.055 1 81.75 403 ALA A N 1
ATOM 3177 C CA . ALA A 1 403 ? 8.625 20.312 12.008 1 81.75 403 ALA A CA 1
ATOM 3178 C C . ALA A 1 403 ? 9.242 20.109 10.625 1 81.75 403 ALA A C 1
ATOM 3180 O O . ALA A 1 403 ? 10.344 19.562 10.5 1 81.75 403 ALA A O 1
ATOM 3181 N N . ALA A 1 404 ? 8.625 20.594 9.68 1 78.19 404 ALA A N 1
ATOM 3182 C CA . ALA A 1 404 ? 9.062 20.375 8.305 1 78.19 404 ALA A CA 1
ATOM 3183 C C . ALA A 1 404 ? 10.156 21.359 7.918 1 78.19 404 ALA A C 1
ATOM 3185 O O . ALA A 1 404 ? 11.172 20.984 7.336 1 78.19 404 ALA A O 1
ATOM 3186 N N . ILE A 1 405 ? 9.945 22.625 8.227 1 85.56 405 ILE A N 1
ATOM 3187 C CA . ILE A 1 405 ? 10.852 23.625 7.684 1 85.56 405 ILE A CA 1
ATOM 3188 C C . ILE A 1 405 ? 11.812 24.109 8.773 1 85.56 405 ILE A C 1
ATOM 3190 O O . ILE A 1 405 ? 12.828 24.734 8.484 1 85.56 405 ILE A O 1
ATOM 3194 N N . GLY A 1 406 ? 11.578 23.766 9.961 1 85.25 406 GLY A N 1
ATOM 3195 C CA . GLY A 1 406 ? 12.43 24.172 11.062 1 85.25 406 GLY A CA 1
ATOM 3196 C C . GLY A 1 406 ? 13.883 23.781 10.859 1 85.25 406 GLY A C 1
ATOM 3197 O O . GLY A 1 406 ? 14.773 24.641 10.938 1 85.25 406 GLY A O 1
ATOM 3198 N N . PRO A 1 407 ? 14.102 22.578 10.469 1 83.12 407 PRO A N 1
ATOM 3199 C CA . PRO A 1 407 ? 15.492 22.141 10.305 1 83.12 407 PRO A CA 1
ATOM 3200 C C . PRO A 1 407 ? 16.094 22.562 8.969 1 83.12 407 PRO A C 1
ATOM 3202 O O . PRO A 1 407 ? 17.312 22.438 8.766 1 83.12 407 PRO A O 1
ATOM 3205 N N . ALA A 1 408 ? 15.328 23.062 8.109 1 80.81 408 ALA A N 1
ATOM 3206 C CA . ALA A 1 408 ? 15.734 23.281 6.727 1 80.81 408 ALA A CA 1
ATOM 3207 C C . ALA A 1 408 ? 16.844 24.312 6.641 1 80.81 408 ALA A C 1
ATOM 3209 O O . ALA A 1 408 ? 17.797 24.156 5.863 1 80.81 408 ALA A O 1
ATOM 3210 N N . ALA A 1 409 ? 16.781 25.328 7.434 1 84.44 409 ALA A N 1
ATOM 3211 C CA . ALA A 1 409 ? 17.797 26.391 7.402 1 84.44 409 ALA A CA 1
ATOM 3212 C C . ALA A 1 409 ? 19.141 25.859 7.883 1 84.44 409 ALA A C 1
ATOM 3214 O O . ALA A 1 409 ? 20.188 26.188 7.297 1 84.44 409 ALA A O 1
ATOM 3215 N N . LEU A 1 410 ? 19.109 25.125 8.867 1 85.5 410 LEU A N 1
ATOM 3216 C CA . LEU A 1 410 ? 20.344 24.562 9.406 1 85.5 410 LEU A CA 1
ATOM 3217 C C . LEU A 1 410 ? 20.969 23.578 8.422 1 85.5 410 LEU A C 1
ATOM 3219 O O . LEU A 1 410 ? 22.188 23.5 8.312 1 85.5 410 LEU A O 1
ATOM 3223 N N . ALA A 1 411 ? 20.203 22.891 7.758 1 79.38 411 ALA A N 1
ATOM 3224 C CA . ALA A 1 411 ? 20.656 21.859 6.828 1 79.38 411 ALA A CA 1
ATOM 3225 C C . ALA A 1 411 ? 21.469 22.469 5.684 1 79.38 411 ALA A C 1
ATOM 3227 O O . ALA A 1 411 ? 22.375 21.828 5.145 1 79.38 411 ALA A O 1
ATOM 3228 N N . ILE A 1 412 ? 21.234 23.672 5.289 1 79.38 412 ILE A N 1
ATOM 3229 C CA . ILE A 1 412 ? 21.922 24.25 4.133 1 79.38 412 ILE A CA 1
ATOM 3230 C C . ILE A 1 412 ? 22.906 25.312 4.598 1 79.38 412 ILE A C 1
ATOM 3232 O O . ILE A 1 412 ? 23.562 25.953 3.775 1 79.38 412 ILE A O 1
ATOM 3236 N N . ALA A 1 413 ? 23 25.453 5.879 1 85.06 413 ALA A N 1
ATOM 3237 C CA . ALA A 1 413 ? 23.891 26.469 6.434 1 85.06 413 ALA A CA 1
ATOM 3238 C C . ALA A 1 413 ? 25.359 26.125 6.188 1 85.06 413 ALA A C 1
ATOM 3240 O O . ALA A 1 413 ? 25.766 24.984 6.402 1 85.06 413 ALA A O 1
ATOM 3241 N N . VAL A 1 414 ? 26.062 27.047 5.68 1 83.38 414 VAL A N 1
ATOM 3242 C CA . VAL A 1 414 ? 27.453 26.812 5.355 1 83.38 414 VAL A CA 1
ATOM 3243 C C . VAL A 1 414 ? 28.359 27.578 6.324 1 83.38 414 VAL A C 1
ATOM 3245 O O . VAL A 1 414 ? 29.266 27 6.93 1 83.38 414 VAL A O 1
ATOM 3248 N N . THR A 1 415 ? 28.062 28.812 6.5 1 89.19 415 THR A N 1
ATOM 3249 C CA . THR A 1 415 ? 28.891 29.656 7.371 1 89.19 415 THR A CA 1
ATOM 3250 C C . THR A 1 415 ? 28.578 29.375 8.836 1 89.19 415 THR A C 1
ATOM 3252 O O . THR A 1 415 ? 27.484 28.891 9.164 1 89.19 415 THR A O 1
ATOM 3255 N N . GLU A 1 416 ? 29.484 29.641 9.672 1 90.19 416 GLU A N 1
ATOM 3256 C CA . GLU A 1 416 ? 29.281 29.422 11.109 1 90.19 416 GLU A CA 1
ATOM 3257 C C . GLU A 1 416 ? 28.125 30.266 11.633 1 90.19 416 GLU A C 1
ATOM 3259 O O . GLU A 1 416 ? 27.375 29.812 12.492 1 90.19 416 GLU A O 1
ATOM 3264 N N . GLU A 1 417 ? 28.094 31.469 11.227 1 89.88 417 GLU A N 1
ATOM 3265 C CA . GLU A 1 417 ? 26.984 32.344 11.625 1 89.88 417 GLU A CA 1
ATOM 3266 C C . GLU A 1 417 ? 25.641 31.75 11.188 1 89.88 417 GLU A C 1
ATOM 3268 O O . GLU A 1 417 ? 24.672 31.797 11.938 1 89.88 417 GLU A O 1
ATOM 3273 N N . ASP A 1 418 ? 25.609 31.234 10 1 90.69 418 ASP A N 1
ATOM 3274 C CA . ASP A 1 418 ? 24.391 30.625 9.484 1 90.69 418 ASP A CA 1
ATOM 3275 C C . ASP A 1 418 ? 24.016 29.375 10.281 1 90.69 418 ASP A C 1
ATOM 3277 O O . ASP A 1 418 ? 22.828 29.109 10.5 1 90.69 418 ASP A O 1
ATOM 3281 N N . LYS A 1 419 ? 24.984 28.703 10.672 1 88.69 419 LYS A N 1
ATOM 3282 C CA . LYS A 1 419 ? 24.734 27.5 11.453 1 88.69 419 LYS A CA 1
ATOM 3283 C C . LYS A 1 419 ? 24.141 27.844 12.812 1 88.69 419 LYS A C 1
ATOM 3285 O O . LYS A 1 419 ? 23.219 27.156 13.289 1 88.69 419 LYS A O 1
ATOM 3290 N N . ILE A 1 420 ? 24.688 28.859 13.367 1 89.5 420 ILE A N 1
ATOM 3291 C CA . ILE A 1 420 ? 24.172 29.297 14.664 1 89.5 420 ILE A CA 1
ATOM 3292 C C . ILE A 1 420 ? 22.734 29.75 14.516 1 89.5 420 ILE A C 1
ATOM 3294 O O . ILE A 1 420 ? 21.859 29.359 15.312 1 89.5 420 ILE A O 1
ATOM 3298 N N . ASN A 1 421 ? 22.469 30.562 13.555 1 92.5 421 ASN A N 1
ATOM 3299 C CA . ASN A 1 421 ? 21.109 31.047 13.297 1 92.5 421 ASN A CA 1
ATOM 3300 C C . ASN A 1 421 ? 20.156 29.891 12.984 1 92.5 421 ASN A C 1
ATOM 3302 O O . ASN A 1 421 ? 19.016 29.891 13.453 1 92.5 421 ASN A O 1
ATOM 3306 N N . GLY A 1 422 ? 20.641 29 12.219 1 90 422 GLY A N 1
ATOM 3307 C CA . GLY A 1 422 ? 19.844 27.828 11.898 1 90 422 GLY A CA 1
ATOM 3308 C C . GLY A 1 422 ? 19.484 27 13.117 1 90 422 GLY A C 1
ATOM 3309 O O . GLY A 1 422 ? 18.375 26.484 13.227 1 90 422 GLY A O 1
ATOM 3310 N N . LYS A 1 423 ? 20.391 26.891 13.961 1 88.12 423 LYS A N 1
ATOM 3311 C CA . LYS A 1 423 ? 20.156 26.156 15.195 1 88.12 423 LYS A CA 1
ATOM 3312 C C . LYS A 1 423 ? 19.109 26.844 16.062 1 88.12 423 LYS A C 1
ATOM 3314 O O . LYS A 1 423 ? 18.297 26.172 16.719 1 88.12 423 LYS A O 1
ATOM 3319 N N . ILE A 1 424 ? 19.156 28.078 16.109 1 91.88 424 ILE A N 1
ATOM 3320 C CA . ILE A 1 424 ? 18.188 28.859 16.875 1 91.88 424 ILE A CA 1
ATOM 3321 C C . ILE A 1 424 ? 16.781 28.625 16.312 1 91.88 424 ILE A C 1
ATOM 3323 O O . ILE A 1 424 ? 15.836 28.391 17.062 1 91.88 424 ILE A O 1
ATOM 3327 N N . ILE A 1 425 ? 16.641 28.656 15.023 1 92.25 425 ILE A N 1
ATOM 3328 C CA . ILE A 1 425 ? 15.352 28.453 14.383 1 92.25 425 ILE A CA 1
ATOM 3329 C C . ILE A 1 425 ? 14.852 27.031 14.656 1 92.25 425 ILE A C 1
ATOM 3331 O O . ILE A 1 425 ? 13.672 26.828 14.945 1 92.25 425 ILE A O 1
ATOM 3335 N N . LEU A 1 426 ? 15.773 26.156 14.539 1 87.69 426 LEU A N 1
ATOM 3336 C CA . LEU A 1 426 ? 15.422 24.781 14.836 1 87.69 426 LEU A CA 1
ATOM 3337 C C . LEU A 1 426 ? 14.914 24.641 16.266 1 87.69 426 LEU A C 1
ATOM 3339 O O . LEU A 1 426 ? 13.898 23.984 16.5 1 87.69 426 LEU A O 1
ATOM 3343 N N . THR A 1 427 ? 15.562 25.203 17.141 1 87.5 427 THR A N 1
ATOM 3344 C CA . THR A 1 427 ? 15.188 25.156 18.547 1 87.5 427 THR A CA 1
ATOM 3345 C C . THR A 1 427 ? 13.844 25.828 18.781 1 87.5 427 THR A C 1
ATOM 3347 O O . THR A 1 427 ? 12.992 25.312 19.5 1 87.5 427 THR A O 1
ATOM 3350 N N . ALA A 1 428 ? 13.688 26.953 18.219 1 91.88 428 ALA A N 1
ATOM 3351 C CA . ALA A 1 428 ? 12.43 27.672 18.359 1 91.88 428 ALA A CA 1
ATOM 3352 C C . ALA A 1 428 ? 11.266 26.875 17.797 1 91.88 428 ALA A C 1
ATOM 3354 O O . ALA A 1 428 ? 10.18 26.844 18.391 1 91.88 428 ALA A O 1
ATOM 3355 N N . ALA A 1 429 ? 11.477 26.328 16.656 1 90.62 429 ALA A N 1
ATOM 3356 C CA . ALA A 1 429 ? 10.453 25.484 16.047 1 90.62 429 ALA A CA 1
ATOM 3357 C C . ALA A 1 429 ? 10.094 24.312 16.938 1 90.62 429 ALA A C 1
ATOM 3359 O O . ALA A 1 429 ? 8.914 24.016 17.156 1 90.62 429 ALA A O 1
ATOM 3360 N N . ALA A 1 430 ? 11.055 23.703 17.453 1 85.56 430 ALA A N 1
ATOM 3361 C CA . ALA A 1 430 ? 10.852 22.562 18.344 1 85.56 430 ALA A CA 1
ATOM 3362 C C . ALA A 1 430 ? 10.062 22.969 19.578 1 85.56 430 ALA A C 1
ATOM 3364 O O . ALA A 1 430 ? 9.133 22.266 20 1 85.56 430 ALA A O 1
ATOM 3365 N N . LEU A 1 431 ? 10.414 24.016 20.125 1 88.44 431 LEU A N 1
ATOM 3366 C CA . LEU A 1 431 ? 9.75 24.5 21.328 1 88.44 431 LEU A CA 1
ATOM 3367 C C . LEU A 1 431 ? 8.312 24.906 21.031 1 88.44 431 LEU A C 1
ATOM 3369 O O . LEU A 1 431 ? 7.426 24.734 21.875 1 88.44 431 LEU A O 1
ATOM 3373 N N . SER A 1 432 ? 8.141 25.516 19.891 1 93 432 SER A N 1
ATOM 3374 C CA . SER A 1 432 ? 6.789 25.891 19.516 1 93 432 SER A CA 1
ATOM 3375 C C . SER A 1 432 ? 5.867 24.688 19.438 1 93 432 SER A C 1
ATOM 3377 O O . SER A 1 432 ? 4.707 24.75 19.859 1 93 432 SER A O 1
ATOM 3379 N N . ILE A 1 433 ? 6.328 23.625 18.938 1 88.25 433 ILE A N 1
ATOM 3380 C CA . ILE A 1 433 ? 5.555 22.391 18.859 1 88.25 433 ILE A CA 1
ATOM 3381 C C . ILE A 1 433 ? 5.273 21.844 20.266 1 88.25 433 ILE A C 1
ATOM 3383 O O . ILE A 1 433 ? 4.125 21.547 20.594 1 88.25 433 ILE A O 1
ATOM 3387 N N . LEU A 1 434 ? 6.312 21.812 21.047 1 85.12 434 LEU A N 1
ATOM 3388 C CA . LEU A 1 434 ? 6.258 21.219 22.375 1 85.12 434 LEU A CA 1
ATOM 3389 C C . LEU A 1 434 ? 5.266 21.969 23.25 1 85.12 434 LEU A C 1
ATOM 3391 O O . LEU A 1 434 ? 4.559 21.359 24.062 1 85.12 434 LEU A O 1
ATOM 3395 N N . ILE A 1 435 ? 5.176 23.172 23.062 1 89.5 435 ILE A N 1
ATOM 3396 C CA . ILE A 1 435 ? 4.383 23.984 23.969 1 89.5 435 ILE A CA 1
ATOM 3397 C C . ILE A 1 435 ? 2.98 24.188 23.406 1 89.5 435 ILE A C 1
ATOM 3399 O O . ILE A 1 435 ? 1.985 23.953 24.094 1 89.5 435 ILE A O 1
ATOM 3403 N N . THR A 1 436 ? 2.896 24.531 22.188 1 93 436 THR A N 1
ATOM 3404 C CA . THR A 1 436 ? 1.633 25.031 21.656 1 93 436 THR A CA 1
ATOM 3405 C C . THR A 1 436 ? 0.744 23.875 21.203 1 93 436 THR A C 1
ATOM 3407 O O . THR A 1 436 ? -0.484 23.984 21.25 1 93 436 THR A O 1
ATOM 3410 N N . ALA A 1 437 ? 1.338 22.859 20.688 1 87.62 437 ALA A N 1
ATOM 3411 C CA . ALA A 1 437 ? 0.515 21.75 20.203 1 87.62 437 ALA A CA 1
ATOM 3412 C C . ALA A 1 437 ? -0.312 21.141 21.328 1 87.62 437 ALA A C 1
ATOM 3414 O O . ALA A 1 437 ? -1.537 21.047 21.219 1 87.62 437 ALA A O 1
ATOM 3415 N N . PRO A 1 438 ? 0.314 20.75 22.406 1 86 438 PRO A N 1
ATOM 3416 C CA . PRO A 1 438 ? -0.474 20.219 23.516 1 86 438 PRO A CA 1
ATOM 3417 C C . PRO A 1 438 ? -1.425 21.25 24.125 1 86 438 PRO A C 1
ATOM 3419 O O . PRO A 1 438 ? -2.586 20.922 24.406 1 86 438 PRO A O 1
ATOM 3422 N N . LEU A 1 439 ? -0.955 22.391 24.297 1 88.44 439 LEU A N 1
ATOM 3423 C CA . LEU A 1 439 ? -1.783 23.438 24.891 1 88.44 439 LEU A CA 1
ATOM 3424 C C . LEU A 1 439 ? -2.967 23.766 24 1 88.44 439 LEU A C 1
ATOM 3426 O O . LEU A 1 439 ? -4.086 23.953 24.484 1 88.44 439 LEU A O 1
ATOM 3430 N N . GLY A 1 440 ? -2.66 23.891 22.766 1 89.38 440 GLY A N 1
ATOM 3431 C CA . GLY A 1 440 ? -3.732 24.156 21.828 1 89.38 440 GLY A CA 1
ATOM 3432 C C . GLY A 1 440 ? -4.789 23.062 21.797 1 89.38 440 GLY A C 1
ATOM 3433 O O . GLY A 1 440 ? -5.988 23.359 21.797 1 89.38 440 GLY A O 1
ATOM 3434 N N . ALA A 1 441 ? -4.336 21.875 21.812 1 86.75 441 ALA A N 1
ATOM 3435 C CA . ALA A 1 441 ? -5.258 20.75 21.812 1 86.75 441 ALA A CA 1
ATOM 3436 C C . ALA A 1 441 ? -6.109 20.734 23.078 1 86.75 441 ALA A C 1
ATOM 3438 O O . ALA A 1 441 ? -7.324 20.516 23.016 1 86.75 441 ALA A O 1
ATOM 3439 N N . ILE A 1 442 ? -5.48 20.969 24.172 1 86.94 442 ILE A N 1
ATOM 3440 C CA . ILE A 1 442 ? -6.184 20.984 25.453 1 86.94 442 ILE A CA 1
ATOM 3441 C C . ILE A 1 442 ? -7.176 22.141 25.5 1 86.94 442 ILE A C 1
ATOM 3443 O O . ILE A 1 442 ? -8.336 21.953 25.875 1 86.94 442 ILE A O 1
ATOM 3447 N N . PHE A 1 443 ? -6.758 23.234 25.062 1 88.31 443 PHE A N 1
ATOM 3448 C CA . PHE A 1 443 ? -7.609 24.422 25.078 1 88.31 443 PHE A CA 1
ATOM 3449 C C . PHE A 1 443 ? -8.828 24.219 24.188 1 88.31 443 PHE A C 1
ATOM 3451 O O . PHE A 1 443 ? -9.953 24.547 24.578 1 88.31 443 PHE A O 1
ATOM 3458 N N . MET A 1 444 ? -8.609 23.703 23.031 1 88.69 444 MET A N 1
ATOM 3459 C CA . MET A 1 444 ? -9.727 23.516 22.109 1 88.69 444 MET A CA 1
ATOM 3460 C C . MET A 1 444 ? -10.719 22.484 22.656 1 88.69 444 MET A C 1
ATOM 3462 O O . MET A 1 444 ? -11.93 22.656 22.531 1 88.69 444 MET A O 1
ATOM 3466 N N . ASP A 1 445 ? -10.195 21.547 23.266 1 82.5 445 ASP A N 1
ATOM 3467 C CA . ASP A 1 445 ? -11.07 20.531 23.844 1 82.5 445 ASP A CA 1
ATOM 3468 C C . ASP A 1 445 ? -11.859 21.094 25.031 1 82.5 445 ASP A C 1
ATOM 3470 O O . ASP A 1 445 ? -13.039 20.781 25.188 1 82.5 445 ASP A O 1
ATOM 3474 N N . PHE A 1 446 ? -11.211 21.875 25.781 1 83.31 446 PHE A N 1
ATOM 3475 C CA . PHE A 1 446 ? -11.82 22.391 26.984 1 83.31 446 PHE A CA 1
ATOM 3476 C C . PHE A 1 446 ? -12.727 23.578 26.672 1 83.31 446 PHE A C 1
ATOM 3478 O O . PHE A 1 446 ? -13.805 23.719 27.25 1 83.31 446 PHE A O 1
ATOM 3485 N N . LEU A 1 447 ? -12.391 24.359 25.812 1 86.19 447 LEU A N 1
ATOM 3486 C CA . LEU A 1 447 ? -13.094 25.609 25.547 1 86.19 447 LEU A CA 1
ATOM 3487 C C . LEU A 1 447 ? -14.258 25.391 24.578 1 86.19 447 LEU A C 1
ATOM 3489 O O . LEU A 1 447 ? -15.195 26.188 24.531 1 86.19 447 LEU A O 1
ATOM 3493 N N . CYS A 1 448 ? -14.133 24.359 23.875 1 83.31 448 CYS A N 1
ATOM 3494 C CA . CYS A 1 448 ? -15.195 24.109 22.906 1 83.31 448 CYS A CA 1
ATOM 3495 C C . CYS A 1 448 ? -16.547 23.938 23.594 1 83.31 448 CYS A C 1
ATOM 3497 O O . CYS A 1 448 ? -17.547 24.5 23.156 1 83.31 448 CYS A O 1
ATOM 3499 N N . THR A 1 449 ? -16.625 23.297 24.656 1 80.88 449 THR A N 1
ATOM 3500 C CA . THR A 1 449 ? -17.875 23 25.359 1 80.88 449 THR A CA 1
ATOM 3501 C C . THR A 1 449 ? -18.312 24.203 26.203 1 80.88 449 THR A C 1
ATOM 3503 O O . THR A 1 449 ? -19.484 24.359 26.516 1 80.88 449 THR A O 1
ATOM 3506 N N . ARG A 1 450 ? -17.344 25.031 26.438 1 83.5 450 ARG A N 1
ATOM 3507 C CA . ARG A 1 450 ? -17.656 26.141 27.344 1 83.5 450 ARG A CA 1
ATOM 3508 C C . ARG A 1 450 ? -17.984 27.406 26.562 1 83.5 450 ARG A C 1
ATOM 3510 O O . ARG A 1 450 ? -18.797 28.219 27.016 1 83.5 450 ARG A O 1
ATOM 3517 N N . LEU A 1 451 ? -17.422 27.531 25.469 1 86.62 451 LEU A N 1
ATOM 3518 C CA . LEU A 1 451 ? -17.547 28.797 24.766 1 86.62 451 LEU A CA 1
ATOM 3519 C C . LEU A 1 451 ? -18.5 28.656 23.594 1 86.62 451 LEU A C 1
ATOM 3521 O O . LEU A 1 451 ? -19.094 29.656 23.141 1 86.62 451 LEU A O 1
ATOM 3525 N N . LEU A 1 452 ? -18.703 27.5 23.109 1 85.81 452 LEU A N 1
ATOM 3526 C CA . LEU A 1 452 ? -19.562 27.344 21.938 1 85.81 452 LEU A CA 1
ATOM 3527 C C . LEU A 1 452 ? -20.984 26.969 22.344 1 85.81 452 LEU A C 1
ATOM 3529 O O . LEU A 1 452 ? -21.188 26.328 23.375 1 85.81 452 LEU A O 1
ATOM 3533 N N . THR A 1 453 ? -21.984 27.422 21.484 1 76.38 453 THR A N 1
ATOM 3534 C CA . THR A 1 453 ? -23.406 27.266 21.797 1 76.38 453 THR A CA 1
ATOM 3535 C C . THR A 1 453 ? -23.938 25.953 21.219 1 76.38 453 THR A C 1
ATOM 3537 O O . THR A 1 453 ? -23.625 25.594 20.078 1 76.38 453 THR A O 1
ATOM 3540 N N . LYS A 1 454 ? -24.734 25.328 21.984 1 68.88 454 LYS A N 1
ATOM 3541 C CA . LYS A 1 454 ? -25.375 24.094 21.562 1 68.88 454 LYS A CA 1
ATOM 3542 C C . LYS A 1 454 ? -26.578 24.391 20.656 1 68.88 454 LYS A C 1
ATOM 3544 O O . LYS A 1 454 ? -27.25 25.406 20.812 1 68.88 454 LYS A O 1
ATOM 3549 N N . PRO A 1 455 ? -26.781 23.688 19.609 1 61.25 455 PRO A N 1
ATOM 3550 C CA . PRO A 1 455 ? -27.953 23.922 18.781 1 61.25 455 PRO A CA 1
ATOM 3551 C C . PRO A 1 455 ? -29.266 23.891 19.562 1 61.25 455 PRO A C 1
ATOM 3553 O O . PRO A 1 455 ? -29.391 23.141 20.531 1 61.25 455 PRO A O 1
ATOM 3556 N N . ASP A 1 456 ? -30.031 24.984 19.688 1 49.38 456 ASP A N 1
ATOM 3557 C CA . ASP A 1 456 ? -31.344 24.969 20.312 1 49.38 456 ASP A CA 1
ATOM 3558 C C . ASP A 1 456 ? -32.25 23.938 19.625 1 49.38 456 ASP A C 1
ATOM 3560 O O . ASP A 1 456 ? -32.469 24 18.422 1 49.38 456 ASP A O 1
ATOM 3564 N N . ILE A 1 457 ? -32.438 22.812 19.984 1 45 457 ILE A N 1
ATOM 3565 C CA . ILE A 1 457 ? -33.469 21.922 19.484 1 45 457 ILE A CA 1
ATOM 3566 C C . ILE A 1 457 ? -34.781 22.703 19.297 1 45 457 ILE A C 1
ATOM 3568 O O . ILE A 1 457 ? -35.562 22.422 18.375 1 45 457 ILE A O 1
ATOM 3572 N N . ASN A 1 458 ? -35.25 23.594 20.141 1 37.31 458 AS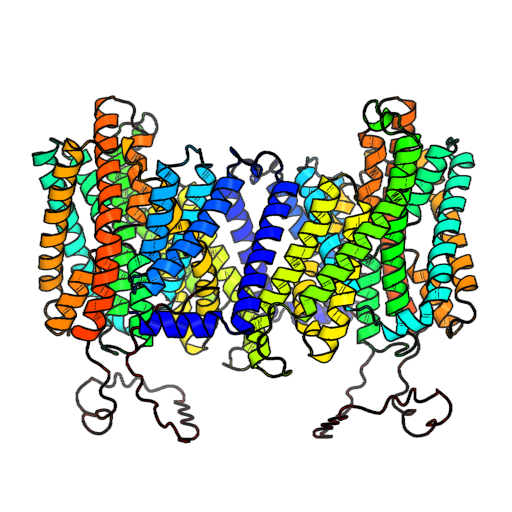N A N 1
ATOM 3573 C CA . ASN A 1 458 ? -36.594 24.172 20.109 1 37.31 458 ASN A CA 1
ATOM 3574 C C . ASN A 1 458 ? -36.719 25.25 19.031 1 37.31 458 ASN A C 1
ATOM 3576 O O . ASN A 1 458 ? -37.812 25.75 18.75 1 37.31 458 ASN A O 1
ATOM 3580 N N . ASP A 1 459 ? -35.781 26 18.594 1 36.91 459 ASP A N 1
ATOM 3581 C CA . ASP A 1 459 ? -36.062 27.203 17.828 1 36.91 459 ASP A CA 1
ATOM 3582 C C . ASP A 1 459 ? -36.406 26.859 16.375 1 36.91 459 ASP A C 1
ATOM 3584 O O . ASP A 1 459 ? -36.531 27.734 15.531 1 36.91 459 ASP A O 1
ATOM 3588 N N . ASN A 1 460 ? -36.406 25.703 15.781 1 35.19 460 ASN A N 1
ATOM 3589 C CA . ASN A 1 460 ? -37.062 25.609 14.492 1 35.19 460 ASN A CA 1
ATOM 3590 C C . ASN A 1 460 ? -38.5 26.109 14.562 1 35.19 460 ASN A C 1
ATOM 3592 O O . ASN A 1 460 ? -39.25 26.031 13.586 1 35.19 460 ASN A O 1
ATOM 3596 N N . ILE A 1 461 ? -39.281 26.109 15.625 1 31.89 461 ILE A N 1
ATOM 3597 C CA . ILE A 1 461 ? -40.688 26.453 15.328 1 31.89 461 ILE A CA 1
ATOM 3598 C C . ILE A 1 461 ? -40.75 27.938 14.938 1 31.89 461 ILE A C 1
ATOM 3600 O O . ILE A 1 461 ? -41.438 28.281 13.977 1 31.89 461 ILE A O 1
ATOM 3604 N N . ASN A 1 462 ? -40.375 29.047 15.656 1 29.67 462 ASN A N 1
ATOM 3605 C CA . ASN A 1 462 ? -41 30.344 15.398 1 29.67 462 ASN A CA 1
ATOM 3606 C C . ASN A 1 462 ? -40.188 31.156 14.391 1 29.67 462 ASN A C 1
ATOM 3608 O O . ASN A 1 462 ? -40.719 32.031 13.703 1 29.67 462 ASN A O 1
ATOM 3612 N N . ASN A 1 463 ? -38.906 31.578 14.461 1 29.27 463 ASN A N 1
ATOM 3613 C CA . ASN A 1 463 ? -38.406 32.781 13.758 1 29.27 463 ASN A CA 1
ATOM 3614 C C . ASN A 1 463 ? -38.062 32.469 12.305 1 29.27 463 ASN A C 1
ATOM 3616 O O . ASN A 1 463 ? -37 31.922 12.016 1 29.27 463 ASN A O 1
ATOM 3620 N N . ASN A 1 464 ? -39 32.219 11.234 1 29.36 464 ASN A N 1
ATOM 3621 C CA . ASN A 1 464 ? -39.188 32.25 9.789 1 29.36 464 ASN A CA 1
ATOM 3622 C C . ASN A 1 464 ? -38.531 33.5 9.195 1 29.36 464 ASN A C 1
ATOM 3624 O O . ASN A 1 464 ? -38.594 33.719 7.988 1 29.36 464 ASN A O 1
ATOM 3628 N N . ASN A 1 465 ? -38.469 34.719 9.789 1 26.08 465 ASN A N 1
ATOM 3629 C CA . ASN A 1 465 ? -38.438 35.938 9.008 1 26.08 465 ASN A CA 1
ATOM 3630 C C . ASN A 1 465 ? -37.094 36.125 8.305 1 26.08 465 ASN A C 1
ATOM 3632 O O . ASN A 1 465 ? -37.062 36.438 7.113 1 26.08 465 ASN A O 1
ATOM 3636 N N . ASN A 1 466 ? -36 36.781 8.852 1 26.53 466 ASN A N 1
ATOM 3637 C CA . ASN A 1 466 ? -35.188 37.781 8.148 1 26.53 466 ASN A CA 1
ATOM 3638 C C . ASN A 1 466 ? -34.094 37.094 7.355 1 26.53 466 ASN A C 1
ATOM 3640 O O . ASN A 1 466 ? -33.156 37.781 6.914 1 26.53 466 ASN A O 1
ATOM 3644 N N . MET A 1 467 ? -33.625 35.844 7.539 1 27.05 467 MET A N 1
ATOM 3645 C CA . MET A 1 467 ? -32.5 35.688 6.637 1 27.05 467 MET A CA 1
ATOM 3646 C C . MET A 1 467 ? -32.969 35.625 5.188 1 27.05 467 MET A C 1
ATOM 3648 O O . MET A 1 467 ? -33.969 34.938 4.895 1 27.05 467 MET A O 1
ATOM 3652 N N . PRO A 1 468 ? -32.625 36.562 4.191 1 26.11 468 PRO A N 1
ATOM 3653 C CA . PRO A 1 468 ? -33.062 36.531 2.799 1 26.11 468 PRO A CA 1
ATOM 3654 C C . PRO A 1 468 ? -33.031 35.156 2.184 1 26.11 468 PRO A C 1
ATOM 3656 O O . PRO A 1 468 ? -32.062 34.406 2.408 1 26.11 468 PRO A O 1
ATOM 3659 N N . ILE A 1 469 ? -34.188 34.438 1.961 1 27.97 469 ILE A N 1
ATOM 3660 C CA . ILE A 1 469 ? -34.5 33.281 1.1 1 27.97 469 ILE A CA 1
ATOM 3661 C C . ILE A 1 469 ? -33.844 33.469 -0.264 1 27.97 469 ILE A C 1
ATOM 3663 O O . ILE A 1 469 ? -34.219 34.375 -1.021 1 27.97 469 ILE A O 1
ATOM 3667 N N . ILE A 1 470 ? -32.531 33.438 -0.445 1 26.62 470 ILE A N 1
ATOM 3668 C CA . ILE A 1 470 ? -32.156 33.438 -1.853 1 26.62 470 ILE A CA 1
ATOM 3669 C C . ILE A 1 470 ? -33 32.406 -2.611 1 26.62 470 ILE A C 1
ATOM 3671 O O . ILE A 1 470 ? -32.938 31.203 -2.344 1 26.62 470 ILE A O 1
ATOM 3675 N N . MET A 1 471 ? -34.281 32.688 -3.107 1 23.86 471 MET A N 1
ATOM 3676 C CA . MET A 1 471 ? -35.344 32.062 -3.9 1 23.86 471 MET A CA 1
ATOM 3677 C C . MET A 1 471 ? -34.812 31.547 -5.23 1 23.86 471 MET A C 1
ATOM 3679 O O . MET A 1 471 ? -35.031 32.156 -6.273 1 23.86 471 MET A O 1
ATOM 3683 N N . ASN A 1 472 ? -33.594 31.297 -5.66 1 23.38 472 ASN A N 1
ATOM 3684 C CA . ASN A 1 472 ? -33.688 30.781 -7.02 1 23.38 472 ASN A CA 1
ATOM 3685 C C . ASN A 1 472 ? -34.562 29.516 -7.078 1 23.38 472 ASN A C 1
ATOM 3687 O O . ASN A 1 472 ? -34.562 28.719 -6.148 1 23.38 472 ASN A O 1
ATOM 3691 N N . ASN A 1 473 ? -35.688 29.281 -7.918 1 23.53 473 ASN A N 1
ATOM 3692 C CA . ASN A 1 473 ? -36.812 28.484 -8.352 1 23.53 473 ASN A CA 1
ATOM 3693 C C . ASN A 1 473 ? -36.406 27.031 -8.602 1 23.53 473 ASN A C 1
ATOM 3695 O O . ASN A 1 473 ? -37.25 26.188 -8.898 1 23.53 473 ASN A O 1
ATOM 3699 N N . THR A 1 474 ? -35.375 26.578 -9.344 1 22.48 474 THR A N 1
ATOM 3700 C CA . THR A 1 474 ? -35.625 25.328 -10.023 1 22.48 474 THR A CA 1
ATOM 3701 C C . THR A 1 474 ? -35.875 24.203 -9.016 1 22.48 474 THR A C 1
ATOM 3703 O O . THR A 1 474 ? -36.875 23.484 -9.094 1 22.48 474 THR A O 1
ATOM 3706 N N . HIS A 1 475 ? -35.188 22.844 -9.227 1 22.84 475 HIS A N 1
ATOM 3707 C CA . HIS A 1 475 ? -35.625 21.469 -8.977 1 22.84 475 HIS A CA 1
ATOM 3708 C C . HIS A 1 475 ? -35.844 21.234 -7.488 1 22.84 475 HIS A C 1
ATOM 3710 O O . HIS A 1 475 ? -35.344 21.969 -6.648 1 22.84 475 HIS A O 1
ATOM 3716 N N . THR A 1 476 ? -36.5 19.797 -7.172 1 21.34 476 THR A N 1
ATOM 3717 C CA . THR A 1 476 ? -37.344 18.984 -6.312 1 21.34 476 THR A CA 1
ATOM 3718 C C . THR A 1 476 ? -36.656 18.719 -4.969 1 21.34 476 THR A C 1
ATOM 3720 O O . THR A 1 476 ? -35.531 18.25 -4.926 1 21.34 476 THR A O 1
ATOM 3723 N N . SER A 1 477 ? -37.281 19.156 -3.855 1 22.58 477 SER A N 1
ATOM 3724 C CA . SER A 1 477 ? -37.094 19.188 -2.406 1 22.58 477 SER A CA 1
ATOM 3725 C C . SER A 1 477 ? -37.281 17.797 -1.803 1 22.58 477 SER A C 1
ATOM 3727 O O . SER A 1 477 ? -38.312 17.5 -1.22 1 22.58 477 SER A O 1
ATOM 3729 N N . ILE A 1 478 ? -37 16.531 -2.422 1 21.05 478 ILE A N 1
ATOM 3730 C CA . ILE A 1 478 ? -37.562 15.367 -1.735 1 21.05 478 ILE A CA 1
ATOM 3731 C C . ILE A 1 478 ? -37.031 15.305 -0.307 1 21.05 478 ILE A C 1
ATOM 3733 O O . ILE A 1 478 ? -35.844 15.148 -0.095 1 21.05 478 ILE A O 1
ATOM 3737 N N . ILE A 1 479 ? -37.844 15.883 0.696 1 22.31 479 ILE A N 1
ATOM 3738 C CA . ILE A 1 479 ? -37.844 15.898 2.154 1 22.31 479 ILE A CA 1
ATOM 3739 C C . ILE A 1 479 ? -38.156 14.492 2.682 1 22.31 479 ILE A C 1
ATOM 3741 O O . ILE A 1 479 ? -38.656 14.336 3.797 1 22.31 479 ILE A O 1
ATOM 3745 N N . ASN A 1 480 ? -37.938 13.266 2.107 1 21.89 480 ASN A N 1
ATOM 3746 C CA . ASN A 1 480 ? -38.5 12.141 2.832 1 21.89 480 ASN A CA 1
ATOM 3747 C C . ASN A 1 480 ? -38 12.102 4.281 1 21.89 480 ASN A C 1
ATOM 3749 O O . ASN A 1 480 ? -36.844 11.875 4.539 1 21.89 480 ASN A O 1
ATOM 3753 N N . ILE A 1 481 ? -38.781 12.859 5.246 1 21.25 481 ILE A N 1
ATOM 3754 C CA . ILE A 1 481 ? -38.781 12.875 6.703 1 21.25 481 ILE A CA 1
ATOM 3755 C C . ILE A 1 481 ? -39.156 11.5 7.242 1 21.25 481 ILE A C 1
ATOM 3757 O O . ILE A 1 481 ? -40.344 11.164 7.297 1 21.25 481 ILE A O 1
ATOM 3761 N N . ARG A 1 482 ? -38.75 10.305 6.828 1 23.17 482 ARG A N 1
ATOM 3762 C CA . ARG A 1 482 ? -39.25 9.07 7.406 1 23.17 482 ARG A CA 1
ATOM 3763 C C . ARG A 1 482 ? -39.469 9.227 8.906 1 23.17 482 ARG A C 1
ATOM 3765 O O . ARG A 1 482 ? -38.906 10.125 9.539 1 23.17 482 ARG A O 1
ATOM 3772 N N . ASN A 1 483 ? -40.094 8.023 9.664 1 21.45 483 ASN A N 1
ATOM 3773 C CA . ASN A 1 483 ? -40.719 7.688 10.93 1 21.45 483 ASN A CA 1
ATOM 3774 C C . ASN A 1 483 ? -39.906 8.188 12.117 1 21.45 483 ASN A C 1
ATOM 3776 O O . ASN A 1 483 ? -38.688 8.133 12.086 1 21.45 483 ASN A O 1
ATOM 3780 N N . SER A 1 484 ? -40.562 9.016 13.031 1 20.67 484 SER A N 1
ATOM 3781 C CA . SER A 1 484 ? -40.406 9.562 14.383 1 20.67 484 SER A CA 1
ATOM 3782 C C . SER A 1 484 ? -40.156 8.461 15.406 1 20.67 484 SER A C 1
ATOM 3784 O O . SER A 1 484 ? -41 8.203 16.266 1 20.67 484 SER A O 1
ATOM 3786 N N . LYS A 1 485 ? -40.156 7.145 15.117 1 24.8 485 LYS A N 1
ATOM 3787 C CA . LYS A 1 485 ? -40.031 6.262 16.266 1 24.8 485 LYS A CA 1
ATOM 3788 C C . LYS A 1 485 ? -39.094 6.867 17.312 1 24.8 485 LYS A C 1
ATOM 3790 O O . LYS A 1 485 ? -38.281 7.75 17 1 24.8 485 LYS A O 1
ATOM 3795 N N . ASN A 1 486 ? -39.125 6.113 18.625 1 23.03 486 ASN A N 1
ATOM 3796 C CA . ASN A 1 486 ? -38.625 6.438 19.953 1 23.03 486 ASN A CA 1
ATOM 3797 C C . ASN A 1 486 ? -37.219 7.059 19.875 1 23.03 486 ASN A C 1
ATOM 3799 O O . ASN A 1 486 ? -36.219 6.34 19.797 1 23.03 486 ASN A O 1
ATOM 3803 N N . LEU A 1 487 ? -37.219 8.109 19.172 1 23.94 487 LEU A N 1
ATOM 3804 C 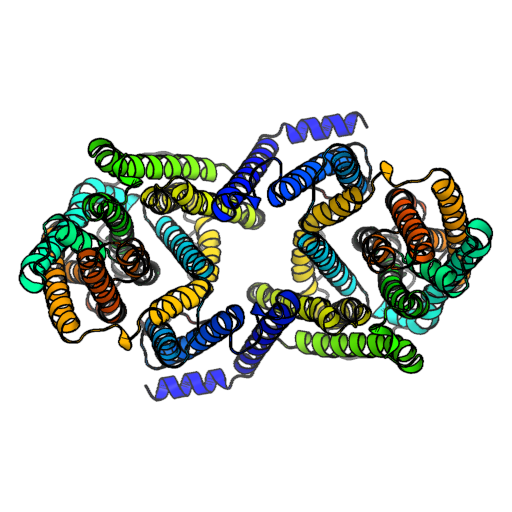CA . LEU A 1 487 ? -36 8.914 19.281 1 23.94 487 LEU A CA 1
ATOM 3805 C C . LEU A 1 487 ? -35.75 9.32 20.719 1 23.94 487 LEU A C 1
ATOM 3807 O O . LEU A 1 487 ? -36.188 10.383 21.172 1 23.94 487 LEU A O 1
ATOM 3811 N N . ASP A 1 488 ? -36.375 8.508 21.734 1 23.45 488 ASP A N 1
ATOM 3812 C CA . ASP A 1 488 ? -35.75 8.836 23.016 1 23.45 488 ASP A CA 1
ATOM 3813 C C . ASP A 1 488 ? -34.281 9.211 22.828 1 23.45 488 ASP A C 1
ATOM 3815 O O . ASP A 1 488 ? -33.5 8.414 22.312 1 23.45 488 ASP A O 1
ATOM 3819 N N . SER A 1 489 ? -34.25 10.359 22.484 1 23.59 489 SER A N 1
ATOM 3820 C CA . SER A 1 489 ? -33.031 11.148 22.328 1 23.59 489 SER A CA 1
ATOM 3821 C C . SER A 1 489 ? -32.031 10.844 23.438 1 23.59 489 SER A C 1
ATOM 3823 O O . SER A 1 489 ? -32.25 11.156 24.609 1 23.59 489 SER A O 1
ATOM 3825 N N . PRO A 1 490 ? -31.625 9.617 23.656 1 27.09 490 PRO A N 1
ATOM 3826 C CA . PRO A 1 490 ? -30.766 9.648 24.844 1 27.09 490 PRO A CA 1
ATOM 3827 C C . PRO A 1 490 ? -29.938 10.93 24.922 1 27.09 490 PRO A C 1
ATOM 3829 O O . PRO A 1 490 ? -29.625 11.531 23.891 1 27.09 490 PRO A O 1
ATOM 3832 N N . ALA A 1 491 ? -30.25 11.898 25.922 1 25.92 491 ALA A N 1
ATOM 3833 C CA . ALA A 1 491 ? -29.375 12.992 26.328 1 25.92 491 ALA A CA 1
ATOM 3834 C C . ALA A 1 491 ? -27.922 12.727 25.938 1 25.92 491 ALA A C 1
ATOM 3836 O O . ALA A 1 491 ? -27.328 11.734 26.344 1 25.92 491 ALA A O 1
ATOM 3837 N N . LEU A 1 492 ? -27.734 13.031 24.797 1 26.33 492 LEU A N 1
ATOM 3838 C CA . LEU A 1 492 ? -26.328 13.109 24.391 1 26.33 492 LEU A CA 1
ATOM 3839 C C . LEU A 1 492 ? -25.469 13.68 25.5 1 26.33 492 LEU A C 1
ATOM 3841 O O . LEU A 1 492 ? -25.547 14.875 25.797 1 26.33 492 LEU A O 1
ATOM 3845 N N . SER A 1 493 ? -25.609 13.195 26.781 1 25.53 493 SER A N 1
ATOM 3846 C CA . SER A 1 493 ? -24.5 13.555 27.672 1 25.53 493 SER A CA 1
ATOM 3847 C C . SER A 1 493 ? -23.234 13.883 26.875 1 25.53 493 SER A C 1
ATOM 3849 O O . SER A 1 493 ? -22.812 13.102 26.031 1 25.53 493 SER A O 1
ATOM 3851 N N . VAL A 1 494 ? -23.203 15.18 26.484 1 26.56 494 VAL A N 1
ATOM 3852 C CA . VAL A 1 494 ? -21.922 15.75 26.031 1 26.56 494 VAL A CA 1
ATOM 3853 C C . VAL A 1 494 ? -20.766 14.969 26.641 1 26.56 494 VAL A C 1
ATOM 3855 O O . VAL A 1 494 ? -20.297 15.297 27.734 1 26.56 494 VAL A O 1
ATOM 3858 N N . LYS A 1 495 ? -21 13.719 26.891 1 28.91 495 LYS A N 1
ATOM 3859 C CA . LYS A 1 495 ? -19.781 13.016 27.266 1 28.91 495 LYS A CA 1
ATOM 3860 C C . LYS A 1 495 ? -18.578 13.516 26.469 1 28.91 495 LYS A C 1
ATOM 3862 O O . LYS A 1 495 ? -18.719 13.828 25.281 1 28.91 495 LYS A O 1
ATOM 3867 N N . ARG A 1 496 ? -17.656 14 27.312 1 27.53 496 ARG A N 1
ATOM 3868 C CA . ARG A 1 496 ? -16.344 14.438 26.828 1 27.53 496 ARG A CA 1
ATOM 3869 C C . ARG A 1 496 ? -15.992 13.727 25.531 1 27.53 496 ARG A C 1
ATOM 3871 O O . ARG A 1 496 ? -16.25 12.531 25.375 1 27.53 496 ARG A O 1
ATOM 3878 N N . PHE A 1 497 ? -16.234 14.477 24.484 1 30.88 497 PHE A N 1
ATOM 3879 C CA . PHE A 1 497 ? -15.742 14.109 23.156 1 30.88 497 PHE A CA 1
ATOM 3880 C C . PHE A 1 497 ? -14.562 13.156 23.281 1 30.88 497 PHE A C 1
ATOM 3882 O O . PHE A 1 497 ? -13.406 13.594 23.359 1 30.88 497 PHE A O 1
ATOM 3889 N N . THR A 1 498 ? -14.711 12.258 24.203 1 27.03 498 THR A N 1
ATOM 3890 C CA . THR A 1 498 ? -13.57 11.359 24.156 1 27.03 498 THR A CA 1
ATOM 3891 C C . THR A 1 498 ? -13.297 10.906 22.734 1 27.03 498 THR A C 1
ATOM 3893 O O . THR A 1 498 ? -14.227 10.617 21.969 1 27.03 498 THR A O 1
ATOM 3896 N N . VAL A 1 499 ? -12.188 11.383 22.203 1 30.7 499 VAL A N 1
ATOM 3897 C CA . VAL A 1 499 ? -11.414 11.055 21 1 30.7 499 VAL A CA 1
ATOM 3898 C C . VAL A 1 499 ? -11.695 9.617 20.578 1 30.7 499 VAL A C 1
ATOM 3900 O O . VAL A 1 499 ? -11.516 8.688 21.375 1 30.7 499 VAL A O 1
ATOM 3903 N N . ASP A 1 500 ? -12.867 9.383 19.984 1 31.58 500 ASP A N 1
ATOM 3904 C CA . ASP A 1 500 ? -13.117 8.117 19.297 1 31.58 500 ASP A CA 1
ATOM 3905 C C . ASP A 1 500 ? -11.812 7.41 18.969 1 31.58 500 ASP A C 1
ATOM 3907 O O . ASP A 1 500 ? -10.961 7.961 18.266 1 31.58 500 ASP A O 1
ATOM 3911 N N . LEU A 1 501 ? -11.398 6.809 19.828 1 29.09 501 LEU A N 1
ATOM 3912 C CA . LEU A 1 501 ? -10.25 5.91 19.797 1 29.09 501 LEU A CA 1
ATOM 3913 C C . LEU A 1 501 ? -10.07 5.301 18.422 1 29.09 501 LEU A C 1
ATOM 3915 O O . LEU A 1 501 ? -11 5.285 17.609 1 29.09 501 LEU A O 1
ATOM 3919 N N . ASP A 1 502 ? -9.086 4.277 18.469 1 31.75 502 ASP A N 1
ATOM 3920 C CA . ASP A 1 502 ? -7.977 3.412 18.078 1 31.75 502 ASP A CA 1
ATOM 3921 C C . ASP A 1 502 ? -8.453 2.289 17.156 1 31.75 502 ASP A C 1
ATOM 3923 O O . ASP A 1 502 ? -9.578 1.799 17.297 1 31.75 502 ASP A O 1
ATOM 3927 N N . LEU A 1 503 ? -7.871 2.232 16.062 1 30.38 503 LEU A N 1
ATOM 3928 C CA . LEU A 1 503 ? -7.836 0.952 15.367 1 30.38 503 LEU A CA 1
ATOM 3929 C C . LEU A 1 503 ? -7.941 -0.207 16.344 1 30.38 503 LEU A C 1
ATOM 3931 O O . LEU A 1 503 ? -7.234 -0.23 17.359 1 30.38 503 LEU A O 1
ATOM 3935 N N . MET B 1 1 ? -17.297 -12.93 -34.219 1 38.47 1 MET B N 1
ATOM 3936 C CA . MET B 1 1 ? -16.109 -12.141 -33.906 1 38.47 1 MET B CA 1
ATOM 3937 C C . MET B 1 1 ? -16.328 -10.664 -34.219 1 38.47 1 MET B C 1
ATOM 3939 O O . MET B 1 1 ? -16.047 -9.805 -33.375 1 38.47 1 MET B O 1
ATOM 3943 N N . LEU B 1 2 ? -16.797 -10.5 -35.344 1 40.75 2 LEU B N 1
ATOM 3944 C CA . LEU B 1 2 ? -17 -9.141 -35.844 1 40.75 2 LEU B CA 1
ATOM 3945 C C . LEU B 1 2 ? -18.141 -8.461 -35.062 1 40.75 2 LEU B C 1
ATOM 3947 O O . LEU B 1 2 ? -18.078 -7.262 -34.812 1 40.75 2 LEU B O 1
ATOM 3951 N N . ARG B 1 3 ? -19.047 -9.188 -34.688 1 42.62 3 ARG B N 1
ATOM 3952 C CA . ARG B 1 3 ? -20.188 -8.586 -34 1 42.62 3 ARG B CA 1
ATOM 3953 C C . ARG B 1 3 ? -19.828 -8.148 -32.594 1 42.62 3 ARG B C 1
ATOM 3955 O O . ARG B 1 3 ? -20.234 -7.086 -32.125 1 42.62 3 ARG B O 1
ATOM 3962 N N . LYS B 1 4 ? -19.172 -9.078 -31.938 1 45.53 4 LYS B N 1
ATOM 3963 C CA . LYS B 1 4 ? -18.75 -8.719 -30.594 1 45.53 4 LYS B CA 1
ATOM 3964 C C . LYS B 1 4 ? -17.766 -7.555 -30.625 1 45.53 4 LYS B C 1
ATOM 3966 O O . LYS B 1 4 ? -17.797 -6.688 -29.75 1 45.53 4 LYS B O 1
ATOM 3971 N N . LEU B 1 5 ? -17.062 -7.547 -31.719 1 47.38 5 LEU B N 1
ATOM 3972 C CA . LEU B 1 5 ? -16.234 -6.367 -31.938 1 47.38 5 LEU B CA 1
ATOM 3973 C C . LEU B 1 5 ? -17.094 -5.117 -32.094 1 47.38 5 LEU B C 1
ATOM 3975 O O . LEU B 1 5 ? -16.734 -4.047 -31.609 1 47.38 5 LEU B O 1
ATOM 3979 N N . LYS B 1 6 ? -18.172 -5.352 -32.75 1 50.28 6 LYS B N 1
ATOM 3980 C CA . LYS B 1 6 ? -19.094 -4.238 -32.938 1 50.28 6 LYS B CA 1
ATOM 3981 C C . LYS B 1 6 ? -19.781 -3.854 -31.641 1 50.28 6 LYS B C 1
ATOM 3983 O O . LYS B 1 6 ? -19.969 -2.668 -31.359 1 50.28 6 LYS B O 1
ATOM 3988 N N . GLU B 1 7 ? -20.203 -4.727 -30.891 1 51.41 7 GLU B N 1
ATOM 3989 C CA . GLU B 1 7 ? -20.891 -4.445 -29.625 1 51.41 7 GLU B CA 1
ATOM 3990 C C . GLU B 1 7 ? -19.938 -3.84 -28.609 1 51.41 7 GLU B C 1
ATOM 3992 O O . GLU B 1 7 ? -20.312 -2.936 -27.859 1 51.41 7 GLU B O 1
ATOM 3997 N N . THR B 1 8 ? -18.781 -4.355 -28.531 1 51.69 8 THR B N 1
ATOM 3998 C CA . THR B 1 8 ? -17.75 -3.758 -27.703 1 51.69 8 THR B CA 1
ATOM 3999 C C . THR B 1 8 ? -17.422 -2.344 -28.172 1 51.69 8 THR B C 1
ATOM 4001 O O . THR B 1 8 ? -17.141 -1.46 -27.359 1 51.69 8 THR B O 1
ATOM 4004 N N . LYS B 1 9 ? -17.438 -2.207 -29.516 1 50.34 9 LYS B N 1
ATOM 4005 C CA . LYS B 1 9 ? -17.281 -0.863 -30.062 1 50.34 9 LYS B CA 1
ATOM 4006 C C . LYS B 1 9 ? -18.406 0.053 -29.594 1 50.34 9 LYS B C 1
ATOM 4008 O O . LYS B 1 9 ? -18.172 1.216 -29.266 1 50.34 9 LYS B O 1
ATOM 4013 N N . GLU B 1 10 ? -19.516 -0.357 -29.578 1 53.47 10 GLU B N 1
ATOM 4014 C CA . GLU B 1 10 ? -20.641 0.469 -29.141 1 53.47 10 GLU B CA 1
ATOM 4015 C C . GLU B 1 10 ? -20.562 0.75 -27.641 1 53.47 10 GLU B C 1
ATOM 4017 O O . GLU B 1 10 ? -20.953 1.828 -27.188 1 53.47 10 GLU B O 1
ATOM 4022 N N . GLU B 1 11 ? -20.172 -0.158 -26.875 1 52.56 11 GLU B N 1
ATOM 4023 C CA . GLU B 1 11 ? -20 0.038 -25.438 1 52.56 11 GLU B CA 1
ATOM 4024 C C . GLU B 1 11 ? -18.828 0.954 -25.141 1 52.56 11 GLU B C 1
ATOM 4026 O O . GLU B 1 11 ? -18.875 1.759 -24.203 1 52.56 11 GLU B O 1
ATOM 4031 N N . ILE B 1 12 ? -17.766 0.737 -25.859 1 53.19 12 ILE B N 1
ATOM 4032 C CA . ILE B 1 12 ? -16.625 1.638 -25.75 1 53.19 12 ILE B CA 1
ATOM 4033 C C . ILE B 1 12 ? -17.047 3.066 -26.078 1 53.19 12 ILE B C 1
ATOM 4035 O O . ILE B 1 12 ? -16.547 4.023 -25.484 1 53.19 12 ILE B O 1
ATOM 4039 N N . LEU B 1 13 ? -18.062 3.086 -26.938 1 54.72 13 LEU B N 1
ATOM 4040 C CA . LEU B 1 13 ? -18.469 4.418 -27.359 1 54.72 13 LEU B CA 1
ATOM 4041 C C . LEU B 1 13 ? -19.453 5.035 -26.375 1 54.72 13 LEU B C 1
ATOM 4043 O O . LEU B 1 13 ? -19.906 6.16 -26.562 1 54.72 13 LEU B O 1
ATOM 4047 N N . THR B 1 14 ? -19.688 4.316 -25.281 1 63.62 14 THR B N 1
ATOM 4048 C CA . THR B 1 14 ? -20.609 4.934 -24.328 1 63.62 14 THR B CA 1
ATOM 4049 C C . THR B 1 14 ? -19.859 5.891 -23.406 1 63.62 14 THR B C 1
ATOM 4051 O O . THR B 1 14 ? -18.656 5.742 -23.188 1 63.62 14 THR B O 1
ATOM 4054 N N . MET B 1 15 ? -20.469 7.016 -23.156 1 72.25 15 MET B N 1
ATOM 4055 C CA . MET B 1 15 ? -19.922 8.055 -22.281 1 72.25 15 MET B CA 1
ATOM 4056 C C . MET B 1 15 ? -19.359 7.438 -21 1 72.25 15 MET B C 1
ATOM 4058 O O . MET B 1 15 ? -18.359 7.922 -20.469 1 72.25 15 MET B O 1
ATOM 4062 N N . ALA B 1 16 ? -19.922 6.355 -20.703 1 72.62 16 ALA B N 1
ATOM 4063 C CA . ALA B 1 16 ? -19.453 5.684 -19.5 1 72.62 16 ALA B CA 1
ATOM 4064 C C . ALA B 1 16 ? -18.094 5.043 -19.719 1 72.62 16 ALA B C 1
ATOM 4066 O O . ALA B 1 16 ? -17.219 5.09 -18.859 1 72.62 16 ALA B O 1
ATOM 4067 N N . TYR B 1 17 ? -18 4.543 -20.906 1 73.75 17 TYR B N 1
ATOM 4068 C CA . TYR B 1 17 ? -16.719 3.9 -21.219 1 73.75 17 TYR B CA 1
ATOM 4069 C C . TYR B 1 17 ? -15.617 4.938 -21.391 1 73.75 17 TYR B C 1
ATOM 4071 O O . TYR B 1 17 ? -14.492 4.734 -20.922 1 73.75 17 TYR B O 1
ATOM 4079 N N . LEU B 1 18 ? -15.969 6 -21.969 1 76.06 18 LEU B N 1
ATOM 4080 C CA . LEU B 1 18 ? -14.992 7.07 -22.156 1 76.06 18 LEU B CA 1
ATOM 4081 C C . LEU B 1 18 ? -14.531 7.621 -20.812 1 76.06 18 LEU B C 1
ATOM 4083 O O . LEU B 1 18 ? -13.352 7.922 -20.625 1 76.06 18 LEU B O 1
ATOM 4087 N N . ARG B 1 19 ? -15.461 7.73 -19.922 1 79.75 19 ARG B N 1
ATOM 4088 C CA . ARG B 1 19 ? -15.117 8.211 -18.594 1 79.75 19 ARG B CA 1
ATOM 4089 C C . ARG B 1 19 ? -14.203 7.227 -17.875 1 79.75 19 ARG B C 1
ATOM 4091 O O . ARG B 1 19 ? -13.289 7.633 -17.156 1 79.75 19 ARG B O 1
ATOM 4098 N N . HIS B 1 20 ? -14.438 6.051 -18.141 1 79.12 20 HIS B N 1
ATOM 4099 C CA . HIS B 1 20 ? -13.609 5.031 -17.516 1 79.12 20 HIS B CA 1
ATOM 4100 C C . HIS B 1 20 ? -12.188 5.051 -18.078 1 79.12 20 HIS B C 1
ATOM 4102 O O . HIS B 1 20 ? -11.219 4.922 -17.328 1 79.12 20 HIS B O 1
ATOM 4108 N N . ILE B 1 21 ? -12.109 5.234 -19.312 1 79.06 21 ILE B N 1
ATOM 4109 C CA . ILE B 1 21 ? -10.805 5.281 -19.953 1 79.06 21 ILE B CA 1
ATOM 4110 C C . ILE B 1 21 ? -10.039 6.516 -19.484 1 79.06 21 ILE B C 1
ATOM 4112 O O . ILE B 1 21 ? -8.836 6.449 -19.219 1 79.06 21 ILE B O 1
ATOM 4116 N N . LEU B 1 22 ? -10.742 7.574 -19.406 1 83.31 22 LEU B N 1
ATOM 4117 C CA . LEU B 1 22 ? -10.109 8.797 -18.938 1 83.31 22 LEU B CA 1
ATOM 4118 C C . LEU B 1 22 ? -9.641 8.641 -17.484 1 83.31 22 LEU B C 1
ATOM 4120 O O . LEU B 1 22 ? -8.562 9.125 -17.125 1 83.31 22 LEU B O 1
ATOM 4124 N N . TRP B 1 23 ? -10.469 7.984 -16.75 1 84.06 23 TRP B N 1
ATOM 4125 C CA . TRP B 1 23 ? -10.086 7.699 -15.367 1 84.06 23 TRP B CA 1
ATOM 4126 C C . TRP B 1 23 ? -8.797 6.879 -15.32 1 84.06 23 TRP B C 1
ATOM 4128 O O . TRP B 1 23 ? -7.883 7.199 -14.562 1 84.06 23 TRP B O 1
ATOM 4138 N N . LEU B 1 24 ? -8.766 5.914 -16.141 1 82.25 24 LEU B N 1
ATOM 4139 C CA . LEU B 1 24 ? -7.598 5.039 -16.172 1 82.25 24 LEU B CA 1
ATOM 4140 C C . LEU B 1 24 ? -6.352 5.809 -16.609 1 82.25 24 LEU B C 1
ATOM 4142 O O . LEU B 1 24 ? -5.285 5.648 -16.016 1 82.25 24 LEU B O 1
ATOM 4146 N N . ILE B 1 25 ? -6.496 6.625 -17.531 1 84.94 25 ILE B N 1
ATOM 4147 C CA . ILE B 1 25 ? -5.379 7.41 -18.047 1 84.94 25 ILE B CA 1
ATOM 4148 C C . ILE B 1 25 ? -4.887 8.367 -16.969 1 84.94 25 ILE B C 1
ATOM 4150 O O . ILE B 1 25 ? -3.682 8.508 -16.75 1 84.94 25 ILE B O 1
ATOM 4154 N N . LEU B 1 26 ? -5.809 8.969 -16.344 1 88.19 26 LEU B N 1
ATOM 4155 C CA . LEU B 1 26 ? -5.441 9.938 -15.312 1 88.19 26 LEU B CA 1
ATOM 4156 C C . LEU B 1 26 ? -4.738 9.25 -14.148 1 88.19 26 LEU B C 1
ATOM 4158 O O . LEU B 1 26 ? -3.703 9.727 -13.68 1 88.19 26 LEU B O 1
ATOM 4162 N N . ILE B 1 27 ? -5.285 8.156 -13.734 1 87.31 27 ILE B N 1
ATOM 4163 C CA . ILE B 1 27 ? -4.695 7.453 -12.602 1 87.31 27 ILE B CA 1
ATOM 4164 C C . ILE B 1 27 ? -3.289 6.977 -12.961 1 87.31 27 ILE B C 1
ATOM 4166 O O . ILE B 1 27 ? -2.354 7.129 -12.172 1 87.31 27 ILE B O 1
ATOM 4170 N N . LEU B 1 28 ? -3.16 6.461 -14.094 1 85.88 28 LEU B N 1
ATOM 4171 C CA . LEU B 1 28 ? -1.861 5.957 -14.523 1 85.88 28 LEU B CA 1
ATOM 4172 C C . LEU B 1 28 ? -0.857 7.098 -14.672 1 85.88 28 LEU B C 1
ATOM 4174 O O . LEU B 1 28 ? 0.312 6.949 -14.305 1 85.88 28 LEU B O 1
ATOM 4178 N N . THR B 1 29 ? -1.31 8.188 -15.164 1 87.94 29 THR B N 1
ATOM 4179 C CA . THR B 1 29 ? -0.441 9.344 -15.328 1 87.94 29 THR B CA 1
ATOM 4180 C C . THR B 1 29 ? 0.008 9.875 -13.969 1 87.94 29 THR B C 1
ATOM 4182 O O . THR B 1 29 ? 1.195 10.141 -13.758 1 87.94 29 THR B O 1
ATOM 4185 N N . PHE B 1 30 ? -0.917 9.992 -13.055 1 90.19 30 PHE B N 1
ATOM 4186 C CA . PHE B 1 30 ? -0.573 10.531 -11.742 1 90.19 30 PHE B CA 1
ATOM 4187 C C . PHE B 1 30 ? 0.331 9.562 -10.984 1 90.19 30 PHE B C 1
ATOM 4189 O O . PHE B 1 30 ? 1.251 9.992 -10.281 1 90.19 30 PHE B O 1
ATOM 4196 N N . VAL B 1 31 ? 0.06 8.328 -11.117 1 87.62 31 VAL B N 1
ATOM 4197 C CA . VAL B 1 31 ? 0.913 7.336 -10.469 1 87.62 31 VAL B CA 1
ATOM 4198 C C . VAL B 1 31 ? 2.332 7.438 -11.016 1 87.62 31 VAL B C 1
ATOM 4200 O O . VAL B 1 31 ? 3.299 7.496 -10.258 1 87.62 31 VAL B O 1
ATOM 4203 N N . TYR B 1 32 ? 2.434 7.523 -12.297 1 87.5 32 TYR B N 1
ATOM 4204 C CA . TYR B 1 32 ? 3.754 7.57 -12.922 1 87.5 32 TYR B CA 1
ATOM 4205 C C . TYR B 1 32 ? 4.488 8.852 -12.539 1 87.5 32 TYR B C 1
ATOM 4207 O O . TYR B 1 32 ? 5.672 8.812 -12.188 1 87.5 32 TYR B O 1
ATOM 4215 N N . LEU B 1 33 ? 3.787 9.906 -12.586 1 86.81 33 LEU B N 1
ATOM 4216 C CA . LEU B 1 33 ? 4.426 11.18 -12.281 1 86.81 33 LEU B CA 1
ATOM 4217 C C . LEU B 1 33 ? 4.84 11.25 -10.812 1 86.81 33 LEU B C 1
ATOM 4219 O O . LEU B 1 33 ? 5.863 11.852 -10.484 1 86.81 33 LEU B O 1
ATOM 4223 N N . THR B 1 34 ? 4.047 10.68 -9.977 1 86.81 34 THR B N 1
ATOM 4224 C CA . THR B 1 34 ? 4.414 10.617 -8.562 1 86.81 34 THR B CA 1
ATOM 4225 C C . THR B 1 34 ? 5.656 9.75 -8.367 1 86.81 34 THR B C 1
ATOM 4227 O O . THR B 1 34 ? 6.535 10.086 -7.574 1 86.81 34 THR B O 1
ATOM 4230 N N . LEU B 1 35 ? 5.715 8.68 -9.062 1 84.75 35 LEU B N 1
ATOM 4231 C CA . LEU B 1 35 ? 6.902 7.832 -9 1 84.75 35 LEU B CA 1
ATOM 4232 C C . LEU B 1 35 ? 8.141 8.594 -9.469 1 84.75 35 LEU B C 1
ATOM 4234 O O . LEU B 1 35 ? 9.211 8.461 -8.875 1 84.75 35 LEU B O 1
ATOM 4238 N N . VAL B 1 36 ? 7.973 9.352 -10.516 1 86.12 36 VAL B N 1
ATOM 4239 C CA . VAL B 1 36 ? 9.078 10.148 -11.031 1 86.12 36 VAL B CA 1
ATOM 4240 C C . VAL B 1 36 ? 9.508 11.18 -9.984 1 86.12 36 VAL B C 1
ATOM 4242 O O . VAL B 1 36 ? 10.703 11.375 -9.758 1 86.12 36 VAL B O 1
ATOM 4245 N N . ALA B 1 37 ? 8.516 11.711 -9.383 1 82.88 37 ALA B N 1
ATOM 4246 C CA . ALA B 1 37 ? 8.812 12.734 -8.391 1 82.88 37 ALA B CA 1
ATOM 4247 C C . ALA B 1 37 ? 9.516 12.133 -7.176 1 82.88 37 ALA B C 1
ATOM 4249 O O . ALA B 1 37 ? 10.406 12.766 -6.598 1 82.88 37 ALA B O 1
ATOM 4250 N N . PHE B 1 38 ? 9.195 10.938 -6.836 1 79.56 38 PHE B N 1
ATOM 4251 C CA . PHE B 1 38 ? 9.719 10.312 -5.625 1 79.56 38 PHE B CA 1
ATOM 4252 C C . PHE B 1 38 ? 11.07 9.656 -5.891 1 79.56 38 PHE B C 1
ATOM 4254 O O . PHE B 1 38 ? 11.984 9.75 -5.074 1 79.56 38 PHE B O 1
ATOM 4261 N N . PHE B 1 39 ? 11.148 8.914 -7.008 1 78.94 39 PHE B N 1
ATOM 4262 C CA . PHE B 1 39 ? 12.328 8.086 -7.227 1 78.94 39 PHE B CA 1
ATOM 4263 C C . PHE B 1 39 ? 13.234 8.703 -8.281 1 78.94 39 PHE B C 1
ATOM 4265 O O . PHE B 1 39 ? 14.367 8.25 -8.477 1 78.94 39 PHE B O 1
ATOM 4272 N N . ASN B 1 40 ? 12.844 9.727 -8.938 1 81.31 40 ASN B N 1
ATOM 4273 C CA . ASN B 1 40 ? 13.586 10.516 -9.922 1 81.31 40 ASN B CA 1
ATOM 4274 C C . ASN B 1 40 ? 14.266 9.625 -10.961 1 81.31 40 ASN B C 1
ATOM 4276 O O . ASN B 1 40 ? 13.602 9.07 -11.836 1 81.31 40 ASN B O 1
ATOM 4280 N N . GLU B 1 41 ? 15.609 9.211 -10.664 1 77.81 41 GLU B N 1
ATOM 4281 C CA . GLU B 1 41 ? 16.391 8.508 -11.68 1 77.81 41 GLU B CA 1
ATOM 4282 C C . GLU B 1 41 ? 15.867 7.094 -11.906 1 77.81 41 GLU B C 1
ATOM 4284 O O . GLU B 1 41 ? 15.922 6.578 -13.023 1 77.81 41 GLU B O 1
ATOM 4289 N N . GLN B 1 42 ? 15.242 6.551 -10.969 1 81.81 42 GLN B N 1
ATOM 4290 C CA . GLN B 1 42 ? 14.773 5.176 -11.094 1 81.81 42 GLN B CA 1
ATOM 4291 C C . GLN B 1 42 ? 13.461 5.113 -11.875 1 81.81 42 GLN B C 1
ATOM 4293 O O . GLN B 1 42 ? 13.086 4.055 -12.375 1 81.81 42 GLN B O 1
ATOM 4298 N N . ALA B 1 43 ? 12.828 6.273 -11.984 1 83 43 ALA B N 1
ATOM 4299 C CA . ALA B 1 43 ? 11.516 6.277 -12.625 1 83 43 ALA B CA 1
ATOM 4300 C C . ALA B 1 43 ? 11.578 6.941 -14 1 83 43 ALA B C 1
ATOM 4302 O O . ALA B 1 43 ? 10.617 6.867 -14.773 1 83 43 ALA B O 1
ATOM 4303 N N . LEU B 1 44 ? 12.711 7.508 -14.352 1 79.62 44 LEU B N 1
ATOM 4304 C CA . LEU B 1 44 ? 12.812 8.25 -15.602 1 79.62 44 LEU B CA 1
ATOM 4305 C C . LEU B 1 44 ? 13.234 7.336 -16.75 1 79.62 44 LEU B C 1
ATOM 4307 O O . LEU B 1 44 ? 13.992 6.387 -16.547 1 79.62 44 LEU B O 1
ATOM 4311 N N . PRO B 1 45 ? 12.648 7.59 -17.938 1 80.44 45 PRO B N 1
ATOM 4312 C CA . PRO B 1 45 ? 13.117 6.891 -19.141 1 80.44 45 PRO B CA 1
ATOM 4313 C C . PRO B 1 45 ? 14.5 7.348 -19.578 1 80.44 45 PRO B C 1
ATOM 4315 O O . PRO B 1 45 ? 14.914 8.469 -19.281 1 80.44 45 PRO B O 1
ATOM 4318 N N . PRO B 1 46 ? 15.297 6.293 -20.141 1 78.25 46 PRO B N 1
ATOM 4319 C CA . PRO B 1 46 ? 14.961 4.984 -20.688 1 78.25 46 PRO B CA 1
ATOM 4320 C C . PRO B 1 46 ? 15.391 3.828 -19.797 1 78.25 46 PRO B C 1
ATOM 4322 O O . PRO B 1 46 ? 15 2.682 -20.016 1 78.25 46 PRO B O 1
ATOM 4325 N N . ASP B 1 47 ? 16.125 4.227 -18.766 1 78.56 47 ASP B N 1
ATOM 4326 C CA . ASP B 1 47 ? 16.766 3.135 -18.047 1 78.56 47 ASP B CA 1
ATOM 4327 C C . ASP B 1 47 ? 16.078 2.898 -16.703 1 78.56 47 ASP B C 1
ATOM 4329 O O . ASP B 1 47 ? 16.422 1.963 -15.969 1 78.56 47 ASP B O 1
ATOM 4333 N N . GLY B 1 48 ? 15.141 3.682 -16.391 1 84.31 48 GLY B N 1
ATOM 4334 C CA . GLY B 1 48 ? 14.523 3.537 -15.094 1 84.31 48 GLY B CA 1
ATOM 4335 C C . GLY B 1 48 ? 13.742 2.246 -14.945 1 84.31 48 GLY B C 1
ATOM 4336 O O . GLY B 1 48 ? 12.898 1.924 -15.781 1 84.31 48 GLY B O 1
ATOM 4337 N N . HIS B 1 49 ? 14.047 1.474 -13.93 1 86.19 49 HIS B N 1
ATOM 4338 C CA . HIS B 1 49 ? 13.367 0.208 -13.688 1 86.19 49 HIS B CA 1
ATOM 4339 C C . HIS B 1 49 ? 11.867 0.416 -13.492 1 86.19 49 HIS B C 1
ATOM 4341 O O . HIS B 1 49 ? 11.055 -0.397 -13.945 1 86.19 49 HIS B O 1
ATOM 4347 N N . LEU B 1 50 ? 11.609 1.53 -12.883 1 85.62 50 LEU B N 1
ATOM 4348 C CA . LEU B 1 50 ? 10.203 1.784 -12.609 1 85.62 50 LEU B CA 1
ATOM 4349 C C . LEU B 1 50 ? 9.469 2.191 -13.883 1 85.62 50 LEU B C 1
ATOM 4351 O O . LEU B 1 50 ? 8.281 1.895 -14.047 1 85.62 50 LEU B O 1
ATOM 4355 N N . PHE B 1 51 ? 10.203 2.84 -14.703 1 86.69 51 PHE B N 1
ATOM 4356 C CA . PHE B 1 51 ? 9.625 3.174 -16 1 86.69 51 PHE B CA 1
ATOM 4357 C C . PHE B 1 51 ? 9.258 1.911 -16.766 1 86.69 51 PHE B C 1
ATOM 4359 O O . PHE B 1 51 ? 8.156 1.812 -17.328 1 86.69 51 PHE B O 1
ATOM 4366 N N . HIS B 1 52 ? 10.102 1.006 -16.797 1 89 52 HIS B N 1
ATOM 4367 C CA . HIS B 1 52 ? 9.875 -0.237 -17.531 1 89 52 HIS B CA 1
ATOM 4368 C C . HIS B 1 52 ? 8.75 -1.047 -16.891 1 89 52 HIS B C 1
ATOM 4370 O O . HIS B 1 52 ? 7.945 -1.654 -17.609 1 89 52 HIS B O 1
ATOM 4376 N N . MET B 1 53 ? 8.758 -1.056 -15.609 1 88.25 53 MET B N 1
ATOM 4377 C CA . MET B 1 53 ? 7.684 -1.76 -14.914 1 88.25 53 MET B CA 1
ATOM 4378 C C . MET B 1 53 ? 6.328 -1.142 -15.25 1 88.25 53 MET B C 1
ATOM 4380 O O . MET B 1 53 ? 5.352 -1.859 -15.477 1 88.25 53 MET B O 1
ATOM 4384 N N . PHE B 1 54 ? 6.344 0.128 -15.219 1 86.88 54 PHE B N 1
ATOM 4385 C CA . PHE B 1 54 ? 5.105 0.835 -15.516 1 86.88 54 PHE B CA 1
ATOM 4386 C C . PHE B 1 54 ? 4.688 0.604 -16.969 1 86.88 54 PHE B C 1
ATOM 4388 O O . PHE B 1 54 ? 3.504 0.398 -17.25 1 86.88 54 PHE B O 1
ATOM 4395 N N . SER B 1 55 ? 5.602 0.686 -17.875 1 88.69 55 SER B N 1
ATOM 4396 C CA . SER B 1 55 ? 5.324 0.429 -19.281 1 88.69 55 SER B CA 1
ATOM 4397 C C . SER B 1 55 ? 4.801 -0.987 -19.484 1 88.69 55 SER B C 1
ATOM 4399 O O . SER B 1 55 ? 3.863 -1.2 -20.266 1 88.69 55 SER B O 1
ATOM 4401 N N . LEU B 1 56 ? 5.367 -1.899 -18.828 1 90.31 56 LEU B N 1
ATOM 4402 C CA . LEU B 1 56 ? 4.938 -3.291 -18.922 1 90.31 56 LEU B CA 1
ATOM 4403 C C . LEU B 1 56 ? 3.51 -3.457 -18.406 1 90.31 56 LEU B C 1
ATOM 4405 O O . LEU B 1 56 ? 2.723 -4.207 -19 1 90.31 56 LEU B O 1
ATOM 4409 N N . PHE B 1 57 ? 3.246 -2.756 -17.391 1 89 57 PHE B N 1
ATOM 4410 C CA . PHE B 1 57 ? 1.901 -2.826 -16.844 1 89 57 PHE B CA 1
ATOM 4411 C C . PHE B 1 57 ? 0.87 -2.328 -17.844 1 89 57 PHE B C 1
ATOM 4413 O O . PHE B 1 57 ? -0.179 -2.951 -18.016 1 89 57 PHE B O 1
ATOM 4420 N N . ILE B 1 58 ? 1.135 -1.229 -18.422 1 88.19 58 ILE B N 1
ATOM 4421 C CA . ILE B 1 58 ? 0.219 -0.637 -19.391 1 88.19 58 ILE B CA 1
ATOM 4422 C C . ILE B 1 58 ? 0.076 -1.56 -20.594 1 88.19 58 ILE B C 1
ATOM 4424 O O . ILE B 1 58 ? -1.035 -1.807 -21.062 1 88.19 58 ILE B O 1
ATOM 4428 N N . LEU B 1 59 ? 1.142 -2.059 -21.031 1 91.12 59 LEU B N 1
ATOM 4429 C CA . LEU B 1 59 ? 1.117 -2.949 -22.188 1 91.12 59 LEU B CA 1
ATOM 4430 C C . LEU B 1 59 ? 0.351 -4.23 -21.859 1 91.12 59 LEU B C 1
ATOM 4432 O O . LEU B 1 59 ? -0.382 -4.746 -22.719 1 91.12 59 LEU B O 1
ATOM 4436 N N . ALA B 1 60 ? 0.6 -4.754 -20.703 1 91.69 60 ALA B N 1
ATOM 4437 C CA . ALA B 1 60 ? -0.115 -5.953 -20.281 1 91.69 60 ALA B CA 1
ATOM 4438 C C . ALA B 1 60 ? -1.623 -5.723 -20.281 1 91.69 60 ALA B C 1
ATOM 4440 O O . ALA B 1 60 ? -2.393 -6.602 -20.672 1 91.69 60 ALA B O 1
ATOM 4441 N N . HIS B 1 61 ? -1.964 -4.547 -19.859 1 87.75 61 HIS B N 1
ATOM 4442 C CA . HIS B 1 61 ? -3.383 -4.207 -19.844 1 87.75 61 HIS B CA 1
ATOM 4443 C C . HIS B 1 61 ? -3.945 -4.141 -21.266 1 87.75 61 HIS B C 1
ATOM 4445 O O . HIS B 1 61 ? -5.012 -4.691 -21.531 1 87.75 61 HIS B O 1
ATOM 4451 N N . ILE B 1 62 ? -3.277 -3.521 -22.125 1 88.94 62 ILE B N 1
ATOM 4452 C CA . ILE B 1 62 ? -3.729 -3.33 -23.5 1 88.94 62 ILE B CA 1
ATOM 4453 C C . ILE B 1 62 ? -3.789 -4.676 -24.219 1 88.94 62 ILE B C 1
ATOM 4455 O O . ILE B 1 62 ? -4.809 -5.023 -24.828 1 88.94 62 ILE B O 1
ATOM 4459 N N . PHE B 1 63 ? -2.783 -5.438 -24.141 1 92.31 63 PHE B N 1
ATOM 4460 C CA . PHE B 1 63 ? -2.725 -6.719 -24.828 1 92.31 63 PHE B CA 1
ATOM 4461 C C . PHE B 1 63 ? -3.688 -7.719 -24.203 1 92.31 63 PHE B C 1
ATOM 4463 O O . PHE B 1 63 ? -4.184 -8.617 -24.891 1 92.31 63 PHE B O 1
ATOM 4470 N N . GLY B 1 64 ? -3.777 -7.629 -22.875 1 88.38 64 GLY B N 1
ATOM 4471 C CA . GLY B 1 64 ? -4.797 -8.453 -22.25 1 88.38 64 GLY B CA 1
ATOM 4472 C C . GLY B 1 64 ? -6.195 -8.18 -22.781 1 88.38 64 GLY B C 1
ATOM 4473 O O . GLY B 1 64 ? -6.961 -9.109 -23.016 1 88.38 64 GLY B O 1
ATOM 4474 N N . ARG B 1 65 ? -6.484 -6.938 -22.984 1 84.31 65 ARG B N 1
ATOM 4475 C CA . ARG B 1 65 ? -7.777 -6.543 -23.547 1 84.31 65 ARG B CA 1
ATOM 4476 C C . ARG B 1 65 ? -7.922 -7.008 -24.984 1 84.31 65 ARG B C 1
ATOM 4478 O O . ARG B 1 65 ? -9 -7.438 -25.406 1 84.31 65 ARG B O 1
ATOM 4485 N N . ILE B 1 66 ? -6.949 -6.887 -25.719 1 89.62 66 ILE B N 1
ATOM 4486 C CA . ILE B 1 66 ? -6.957 -7.336 -27.094 1 89.62 66 ILE B CA 1
ATOM 4487 C C . ILE B 1 66 ? -7.238 -8.836 -27.156 1 89.62 66 ILE B C 1
ATOM 4489 O O . ILE B 1 66 ? -8.031 -9.297 -27.984 1 89.62 66 ILE B O 1
ATOM 4493 N N . ALA B 1 67 ? -6.57 -9.602 -26.344 1 87.19 67 ALA B N 1
ATOM 4494 C CA . ALA B 1 67 ? -6.789 -11.047 -26.281 1 87.19 67 ALA B CA 1
ATOM 4495 C C . ALA B 1 67 ? -8.242 -11.367 -25.953 1 87.19 67 ALA B C 1
ATOM 4497 O O . ALA B 1 67 ? -8.828 -12.281 -26.531 1 87.19 67 ALA B O 1
ATOM 4498 N N . HIS B 1 68 ? -8.711 -10.57 -25.062 1 80.56 68 HIS B N 1
ATOM 4499 C CA . HIS B 1 68 ? -10.102 -10.758 -24.672 1 80.56 68 HIS B CA 1
ATOM 4500 C C . HIS B 1 68 ? -11.047 -10.516 -25.844 1 80.56 68 HIS B C 1
ATOM 4502 O O . HIS B 1 68 ? -12.023 -11.242 -26.031 1 80.56 68 HIS B O 1
ATOM 4508 N N . ILE B 1 69 ? -10.719 -9.562 -26.594 1 81.19 69 ILE B N 1
ATOM 4509 C CA . ILE B 1 69 ? -11.539 -9.203 -27.75 1 81.19 69 ILE B CA 1
ATOM 4510 C C . ILE B 1 69 ? -11.484 -10.312 -28.797 1 81.19 69 ILE B C 1
ATOM 4512 O O . ILE B 1 69 ? -12.484 -10.594 -29.453 1 81.19 69 ILE B O 1
ATOM 4516 N N . VAL B 1 70 ? -10.391 -10.984 -28.906 1 82.62 70 VAL B N 1
ATOM 4517 C CA . VAL B 1 70 ? -10.234 -12.055 -29.875 1 82.62 70 VAL B CA 1
ATOM 4518 C C . VAL B 1 70 ? -10.664 -13.383 -29.266 1 82.62 70 VAL B C 1
ATOM 4520 O O . VAL B 1 70 ? -10.383 -14.453 -29.812 1 82.62 70 VAL B O 1
ATOM 4523 N N . ASN B 1 71 ? -11.18 -13.398 -28.078 1 78.69 71 ASN B N 1
ATOM 4524 C CA . ASN B 1 71 ? -11.734 -14.547 -27.375 1 78.69 71 ASN B CA 1
ATOM 4525 C C . ASN B 1 71 ? -10.648 -15.492 -26.891 1 78.69 71 ASN B C 1
ATOM 4527 O O . ASN B 1 71 ? -10.773 -16.719 -27 1 78.69 71 ASN B O 1
ATOM 4531 N N . LEU B 1 72 ? -9.711 -14.945 -26.578 1 81 72 LEU B N 1
ATOM 4532 C CA . LEU B 1 72 ? -8.625 -15.688 -25.938 1 81 72 LEU B CA 1
ATOM 4533 C C . LEU B 1 72 ? -8.5 -15.289 -24.469 1 81 72 LEU B C 1
ATOM 4535 O O . LEU B 1 72 ? -8.945 -14.211 -24.062 1 81 72 LEU B O 1
ATOM 4539 N N . PRO B 1 73 ? -8.008 -16.219 -23.703 1 80.75 73 PRO B N 1
ATOM 4540 C CA . PRO B 1 73 ? -7.754 -15.844 -22.312 1 80.75 73 PRO B CA 1
ATOM 4541 C C . PRO B 1 73 ? -6.84 -14.633 -22.188 1 80.75 73 PRO B C 1
ATOM 4543 O O . PRO B 1 73 ? -5.848 -14.523 -22.906 1 80.75 73 PRO B O 1
ATOM 4546 N N . THR B 1 74 ? -7.145 -13.75 -21.281 1 85.88 74 THR B N 1
ATOM 4547 C CA . THR B 1 74 ? -6.43 -12.484 -21.125 1 85.88 74 THR B CA 1
ATOM 4548 C C . THR B 1 74 ? -4.969 -12.734 -20.75 1 85.88 74 THR B C 1
ATOM 4550 O O . THR B 1 74 ? -4.094 -11.938 -21.094 1 85.88 74 THR B O 1
ATOM 4553 N N . LEU B 1 75 ? -4.754 -13.836 -20.078 1 84.12 75 LEU B N 1
ATOM 4554 C CA . LEU B 1 75 ? -3.395 -14.133 -19.656 1 84.12 75 LEU B CA 1
ATOM 4555 C C . LEU B 1 75 ? -2.463 -14.266 -20.859 1 84.12 75 LEU B C 1
ATOM 4557 O O . LEU B 1 75 ? -1.279 -13.93 -20.766 1 84.12 75 LEU B O 1
ATOM 4561 N N . LEU B 1 76 ? -2.988 -14.703 -21.984 1 85.69 76 LEU B N 1
ATOM 4562 C CA . LEU B 1 76 ? -2.191 -14.867 -23.188 1 85.69 76 LEU B CA 1
ATOM 4563 C C . LEU B 1 76 ? -1.729 -13.516 -23.719 1 85.69 76 LEU B C 1
ATOM 4565 O O . LEU B 1 76 ? -0.59 -13.375 -24.188 1 85.69 76 LEU B O 1
ATOM 4569 N N . GLY B 1 77 ? -2.625 -12.641 -23.688 1 89.06 77 GLY B N 1
ATOM 4570 C CA . GLY B 1 77 ? -2.25 -11.297 -24.094 1 89.06 77 GLY B CA 1
ATOM 4571 C C . GLY B 1 77 ? -1.188 -10.672 -23.203 1 89.06 77 GLY B C 1
ATOM 4572 O O . GLY B 1 77 ? -0.261 -10.031 -23.703 1 89.06 77 GLY B O 1
ATOM 4573 N N . MET B 1 78 ? -1.285 -10.883 -21.984 1 90.5 78 MET B N 1
ATOM 4574 C CA . MET B 1 78 ? -0.324 -10.336 -21.031 1 90.5 78 MET B CA 1
ATOM 4575 C C . MET B 1 78 ? 1.052 -10.969 -21.234 1 90.5 78 MET B C 1
ATOM 4577 O O . MET B 1 78 ? 2.07 -10.273 -21.172 1 90.5 78 MET B O 1
ATOM 4581 N N . LEU B 1 79 ? 1.003 -12.242 -21.453 1 87.94 79 LEU B N 1
ATOM 4582 C CA . LEU B 1 79 ? 2.25 -12.945 -21.719 1 87.94 79 LEU B CA 1
ATOM 4583 C C . LEU B 1 79 ? 2.9 -12.43 -23 1 87.94 79 LEU B C 1
ATOM 4585 O O . LEU B 1 79 ? 4.113 -12.203 -23.047 1 87.94 79 LEU B O 1
ATOM 4589 N N . ALA B 1 80 ? 2.123 -12.266 -24 1 91.31 80 ALA B N 1
ATOM 4590 C CA . ALA B 1 80 ? 2.615 -11.766 -25.281 1 91.31 80 ALA B CA 1
ATOM 4591 C C . ALA B 1 80 ? 3.236 -10.383 -25.125 1 91.31 80 ALA B C 1
ATOM 4593 O O . ALA B 1 80 ? 4.27 -10.086 -25.719 1 91.31 80 ALA B O 1
ATOM 4594 N N . ALA B 1 81 ? 2.59 -9.562 -24.359 1 93.5 81 ALA B N 1
ATOM 4595 C CA . ALA B 1 81 ? 3.117 -8.227 -24.094 1 93.5 81 ALA B CA 1
ATOM 4596 C C . ALA B 1 81 ? 4.516 -8.297 -23.5 1 93.5 81 ALA B C 1
ATOM 4598 O O . ALA B 1 81 ? 5.41 -7.547 -23.891 1 93.5 81 ALA B O 1
ATOM 4599 N N . GLY B 1 82 ? 4.73 -9.125 -22.531 1 91.81 82 GLY B N 1
ATOM 4600 C CA . GLY B 1 82 ? 6.035 -9.297 -21.906 1 91.81 82 GLY B CA 1
ATOM 4601 C C . GLY B 1 82 ? 7.09 -9.805 -22.875 1 91.81 82 GLY B C 1
ATOM 4602 O O . GLY B 1 82 ? 8.227 -9.336 -22.859 1 91.81 82 GLY B O 1
ATOM 4603 N N . ILE B 1 83 ? 6.676 -10.727 -23.703 1 89.44 83 ILE B N 1
ATOM 4604 C CA . ILE B 1 83 ? 7.602 -11.305 -24.672 1 89.44 83 ILE B CA 1
ATOM 4605 C C . ILE B 1 83 ? 8.047 -10.234 -25.672 1 89.44 83 ILE B C 1
ATOM 4607 O O . ILE B 1 83 ? 9.242 -10.102 -25.953 1 89.44 83 ILE B O 1
ATOM 4611 N N . ILE B 1 84 ? 7.109 -9.523 -26.125 1 92.81 84 ILE B N 1
ATOM 4612 C CA . ILE B 1 84 ? 7.406 -8.492 -27.109 1 92.81 84 ILE B CA 1
ATOM 4613 C C . ILE B 1 84 ? 8.305 -7.426 -26.484 1 92.81 84 ILE B C 1
ATOM 4615 O O . ILE B 1 84 ? 9.328 -7.055 -27.047 1 92.81 84 ILE B O 1
ATOM 4619 N N . TYR B 1 85 ? 7.941 -6.973 -25.344 1 92.12 85 TYR B N 1
ATOM 4620 C CA . TYR B 1 85 ? 8.711 -5.93 -24.672 1 92.12 85 TYR B CA 1
ATOM 4621 C C . TYR B 1 85 ? 10.109 -6.422 -24.312 1 92.12 85 TYR B C 1
ATOM 4623 O O . TYR B 1 85 ? 11.086 -5.695 -24.469 1 92.12 85 TYR B O 1
ATOM 4631 N N . GLY B 1 86 ? 10.234 -7.578 -23.828 1 89.44 86 GLY B N 1
ATOM 4632 C CA . GLY B 1 86 ? 11.508 -8.141 -23.406 1 89.44 86 GLY B CA 1
ATOM 4633 C C . GLY B 1 86 ? 12.477 -8.336 -24.562 1 89.44 86 GLY B C 1
ATOM 4634 O O . GLY B 1 86 ? 13.695 -8.273 -24.359 1 89.44 86 GLY B O 1
ATOM 4635 N N . ASN B 1 87 ? 11.961 -8.578 -25.703 1 90.75 87 ASN B N 1
ATOM 4636 C CA . ASN B 1 87 ? 12.836 -8.852 -26.844 1 90.75 87 ASN B CA 1
ATOM 4637 C C . ASN B 1 87 ? 13.086 -7.59 -27.672 1 90.75 87 ASN B C 1
ATOM 4639 O O . ASN B 1 87 ? 14.055 -7.527 -28.422 1 90.75 87 ASN B O 1
ATOM 4643 N N . LEU B 1 88 ? 12.266 -6.562 -27.531 1 88.81 88 LEU B N 1
ATOM 4644 C CA . LEU B 1 88 ? 12.422 -5.344 -28.312 1 88.81 88 LEU B CA 1
ATOM 4645 C C . LEU B 1 88 ? 13.211 -4.289 -27.547 1 88.81 88 LEU B C 1
ATOM 4647 O O . LEU B 1 88 ? 13.93 -3.486 -28.141 1 88.81 88 LEU B O 1
ATOM 4651 N N . VAL B 1 89 ? 13.031 -4.223 -26.312 1 86.56 89 VAL B N 1
ATOM 4652 C CA . VAL B 1 89 ? 13.648 -3.195 -25.5 1 86.56 89 VAL B CA 1
ATOM 4653 C C . VAL B 1 89 ? 14.695 -3.826 -24.578 1 86.56 89 VAL B C 1
ATOM 4655 O O . VAL B 1 89 ? 14.438 -4.844 -23.938 1 86.56 89 VAL B O 1
ATOM 4658 N N . GLU B 1 90 ? 15.875 -3.322 -24.609 1 82 90 GLU B N 1
ATOM 4659 C CA . GLU B 1 90 ? 16.922 -3.787 -23.703 1 82 90 GLU B CA 1
ATOM 4660 C C . GLU B 1 90 ? 16.859 -3.059 -22.375 1 82 90 GLU B C 1
ATOM 4662 O O . GLU B 1 90 ? 17.031 -1.84 -22.312 1 82 90 GLU B O 1
ATOM 4667 N N . PHE B 1 91 ? 16.422 -3.715 -21.422 1 83.56 91 PHE B N 1
ATOM 4668 C CA . PHE B 1 91 ? 16.328 -3.115 -20.094 1 83.56 91 PHE B CA 1
ATOM 4669 C C . PHE B 1 91 ? 16.656 -4.141 -19.016 1 83.56 91 PHE B C 1
ATOM 4671 O O . PHE B 1 91 ? 16.688 -5.34 -19.281 1 83.56 91 PHE B O 1
ATOM 4678 N N . GLU B 1 92 ? 17.109 -3.613 -17.859 1 80.56 92 GLU B N 1
ATOM 4679 C CA . GLU B 1 92 ? 17.344 -4.477 -16.703 1 80.56 92 GLU B CA 1
ATOM 4680 C C . GLU B 1 92 ? 16.406 -4.117 -15.555 1 80.56 92 GLU B C 1
ATOM 4682 O O . GLU B 1 92 ? 16.328 -2.957 -15.148 1 80.56 92 GLU B O 1
ATOM 4687 N N . LEU B 1 93 ? 15.609 -5.059 -15.273 1 83.5 93 LEU B N 1
ATOM 4688 C CA . LEU B 1 93 ? 14.719 -4.852 -14.141 1 83.5 93 LEU B CA 1
ATOM 4689 C C . LEU B 1 93 ? 15.406 -5.246 -12.836 1 83.5 93 LEU B C 1
ATOM 4691 O O . LEU B 1 93 ? 16.328 -6.055 -12.836 1 83.5 93 LEU B O 1
ATOM 4695 N N . ASP B 1 94 ? 14.984 -4.633 -11.789 1 83.19 94 ASP B N 1
ATOM 4696 C CA . ASP B 1 94 ? 15.453 -5.023 -10.469 1 83.19 94 ASP B CA 1
ATOM 4697 C C . ASP B 1 94 ? 15.008 -6.441 -10.117 1 83.19 94 ASP B C 1
ATOM 4699 O O . ASP B 1 94 ? 13.812 -6.695 -9.953 1 83.19 94 ASP B O 1
ATOM 4703 N N . LYS B 1 95 ? 15.93 -7.355 -10.016 1 80.19 95 LYS B N 1
ATOM 4704 C CA . LYS B 1 95 ? 15.641 -8.766 -9.781 1 80.19 95 LYS B CA 1
ATOM 4705 C C . LYS B 1 95 ? 14.867 -8.961 -8.484 1 80.19 95 LYS B C 1
ATOM 4707 O O . LYS B 1 95 ? 13.992 -9.828 -8.406 1 80.19 95 LYS B O 1
ATOM 4712 N N . LYS B 1 96 ? 15.211 -8.18 -7.531 1 82.5 96 LYS B N 1
ATOM 4713 C CA . LYS B 1 96 ? 14.516 -8.297 -6.25 1 82.5 96 LYS B CA 1
ATOM 4714 C C . LYS B 1 96 ? 13.055 -7.887 -6.375 1 82.5 96 LYS B C 1
ATOM 4716 O O . LYS B 1 96 ? 12.164 -8.547 -5.824 1 82.5 96 LYS B O 1
ATOM 4721 N N . LEU B 1 97 ? 12.828 -6.867 -7.098 1 82.5 97 LEU B N 1
ATOM 4722 C CA . LEU B 1 97 ? 11.469 -6.391 -7.301 1 82.5 97 LEU B CA 1
ATOM 4723 C C . LEU B 1 97 ? 10.641 -7.414 -8.078 1 82.5 97 LEU B C 1
ATOM 4725 O O . LEU B 1 97 ? 9.492 -7.684 -7.723 1 82.5 97 LEU B O 1
ATOM 4729 N N . VAL B 1 98 ? 11.203 -7.973 -9.07 1 83.94 98 VAL B N 1
ATOM 4730 C CA . VAL B 1 98 ? 10.523 -8.961 -9.906 1 83.94 98 VAL B CA 1
ATOM 4731 C C . VAL B 1 98 ? 10.164 -10.188 -9.07 1 83.94 98 VAL B C 1
ATOM 4733 O O . VAL B 1 98 ? 9.031 -10.664 -9.117 1 83.94 98 VAL B O 1
ATOM 4736 N N . SER B 1 99 ? 11.102 -10.648 -8.273 1 83.31 99 SER B N 1
ATOM 4737 C CA . SER B 1 99 ? 10.875 -11.812 -7.422 1 83.31 99 SER B CA 1
ATOM 4738 C C . SER B 1 99 ? 9.789 -11.547 -6.383 1 83.31 99 SER B C 1
ATOM 4740 O O . SER B 1 99 ? 8.984 -12.422 -6.078 1 83.31 99 SER B O 1
ATOM 4742 N N . THR B 1 100 ? 9.797 -10.367 -5.914 1 85.5 100 THR B N 1
ATOM 4743 C CA . THR B 1 100 ? 8.812 -9.992 -4.906 1 85.5 100 THR B CA 1
ATOM 4744 C C . THR B 1 100 ? 7.41 -9.977 -5.504 1 85.5 100 THR B C 1
ATOM 4746 O O . THR B 1 100 ? 6.465 -10.484 -4.898 1 85.5 100 THR B O 1
ATOM 4749 N N . ILE B 1 101 ? 7.242 -9.438 -6.621 1 87 101 ILE B N 1
ATOM 4750 C CA . ILE B 1 101 ? 5.945 -9.367 -7.285 1 87 101 ILE B CA 1
ATOM 4751 C C . ILE B 1 101 ? 5.438 -10.773 -7.586 1 87 101 ILE B C 1
ATOM 4753 O O . ILE B 1 101 ? 4.262 -11.07 -7.383 1 87 101 ILE B O 1
ATOM 4757 N N . ARG B 1 102 ? 6.281 -11.57 -8.039 1 84.25 102 ARG B N 1
ATOM 4758 C CA . ARG B 1 102 ? 5.926 -12.961 -8.32 1 84.25 102 ARG B CA 1
ATOM 4759 C C . ARG B 1 102 ? 5.453 -13.672 -7.062 1 84.25 102 ARG B C 1
ATOM 4761 O O . ARG B 1 102 ? 4.465 -14.406 -7.094 1 84.25 102 ARG B O 1
ATOM 4768 N N . SER B 1 103 ? 6.16 -13.461 -6.012 1 86.75 103 SER B N 1
ATOM 4769 C CA . SER B 1 103 ? 5.805 -14.078 -4.738 1 86.75 103 SER B CA 1
ATOM 4770 C C . SER B 1 103 ? 4.453 -13.57 -4.238 1 86.75 103 SER B C 1
ATOM 4772 O O . SER B 1 103 ? 3.658 -14.344 -3.701 1 86.75 103 SER B O 1
ATOM 4774 N N . LEU B 1 104 ? 4.281 -12.328 -4.43 1 89.56 104 LEU B N 1
ATOM 4775 C CA . LEU B 1 104 ? 3.002 -11.758 -4.016 1 89.56 104 LEU B CA 1
ATOM 4776 C C . LEU B 1 104 ? 1.859 -12.336 -4.848 1 89.56 104 LEU B C 1
ATOM 4778 O O . LEU B 1 104 ? 0.776 -12.602 -4.32 1 89.56 104 LEU B O 1
ATOM 4782 N N . ALA B 1 105 ? 2.086 -12.43 -6.09 1 88.19 105 ALA B N 1
ATOM 4783 C CA . ALA B 1 105 ? 1.077 -13.031 -6.961 1 88.19 105 ALA B CA 1
ATOM 4784 C C . ALA B 1 105 ? 0.752 -14.453 -6.52 1 88.19 105 ALA B C 1
ATOM 4786 O O . ALA B 1 105 ? -0.417 -14.844 -6.469 1 88.19 105 ALA B O 1
ATOM 4787 N N . LEU B 1 106 ? 1.736 -15.156 -6.227 1 84.5 106 LEU B N 1
ATOM 4788 C CA . LEU B 1 106 ? 1.557 -16.516 -5.742 1 84.5 106 LEU B CA 1
ATOM 4789 C C . LEU B 1 106 ? 0.778 -16.531 -4.43 1 84.5 106 LEU B C 1
ATOM 4791 O O . LEU B 1 106 ? -0.104 -17.375 -4.238 1 84.5 106 LEU B O 1
ATOM 4795 N N . LEU B 1 107 ? 1.149 -15.625 -3.584 1 90.94 107 LEU B N 1
ATOM 4796 C CA . LEU B 1 107 ? 0.46 -15.508 -2.303 1 90.94 107 LEU B CA 1
ATOM 4797 C C . LEU B 1 107 ? -1.037 -15.305 -2.51 1 90.94 107 LEU B C 1
ATOM 4799 O O . LEU B 1 107 ? -1.852 -16.016 -1.923 1 90.94 107 LEU B O 1
ATOM 4803 N N . ILE B 1 108 ? -1.365 -14.398 -3.35 1 90.69 108 ILE B N 1
ATOM 4804 C CA . ILE B 1 108 ? -2.76 -14.016 -3.545 1 90.69 108 ILE B CA 1
ATOM 4805 C C . ILE B 1 108 ? -3.523 -15.172 -4.195 1 90.69 108 ILE B C 1
ATOM 4807 O O . ILE B 1 108 ? -4.641 -15.492 -3.783 1 90.69 108 ILE B O 1
ATOM 4811 N N . ILE B 1 109 ? -2.992 -15.742 -5.141 1 85.44 109 ILE B N 1
ATOM 4812 C CA . ILE B 1 109 ? -3.688 -16.812 -5.848 1 85.44 109 ILE B CA 1
ATOM 4813 C C . ILE B 1 109 ? -3.885 -18 -4.914 1 85.44 109 ILE B C 1
ATOM 4815 O O . ILE B 1 109 ? -4.922 -18.672 -4.957 1 85.44 109 ILE B O 1
ATOM 4819 N N . LEU B 1 110 ? -2.916 -18.328 -4.078 1 88 110 LEU B N 1
ATOM 4820 C CA . LEU B 1 110 ? -3.035 -19.453 -3.15 1 88 110 LEU B CA 1
ATOM 4821 C C . LEU B 1 110 ? -4.074 -19.156 -2.074 1 88 110 LEU B C 1
ATOM 4823 O O . LEU B 1 110 ? -4.77 -20.062 -1.613 1 88 110 LEU B O 1
ATOM 4827 N N . LEU B 1 111 ? -4.086 -17.922 -1.664 1 92.56 111 LEU B N 1
ATOM 4828 C CA . LEU B 1 111 ? -5.137 -17.547 -0.721 1 92.56 111 LEU B CA 1
ATOM 4829 C C . LEU B 1 111 ? -6.516 -17.75 -1.337 1 92.56 111 LEU B C 1
ATOM 4831 O O . LEU B 1 111 ? -7.418 -18.281 -0.691 1 92.56 111 LEU B O 1
ATOM 4835 N N . ARG B 1 112 ? -6.672 -17.328 -2.529 1 88.12 112 ARG B N 1
ATOM 4836 C CA . ARG B 1 112 ? -7.945 -17.516 -3.215 1 88.12 112 ARG B CA 1
ATOM 4837 C C . ARG B 1 112 ? -8.266 -19 -3.377 1 88.12 112 ARG B C 1
ATOM 4839 O O . ARG B 1 112 ? -9.406 -19.422 -3.166 1 88.12 112 ARG B O 1
ATOM 4846 N N . ALA B 1 113 ? -7.301 -19.703 -3.789 1 86.25 113 ALA B N 1
ATOM 4847 C CA . ALA B 1 113 ? -7.461 -21.141 -3.959 1 86.25 113 ALA B CA 1
ATOM 4848 C C . ALA B 1 113 ? -7.926 -21.797 -2.664 1 86.25 113 ALA B C 1
ATOM 4850 O O . ALA B 1 113 ? -8.852 -22.625 -2.672 1 86.25 113 ALA B O 1
ATOM 4851 N N . GLY B 1 114 ? -7.32 -21.484 -1.593 1 88.31 114 GLY B N 1
ATOM 4852 C CA . GLY B 1 114 ? -7.68 -22.062 -0.309 1 88.31 114 GLY B CA 1
ATOM 4853 C C . GLY B 1 114 ? -9.094 -21.734 0.117 1 88.31 114 GLY B C 1
ATOM 4854 O O . GLY B 1 114 ? -9.781 -22.578 0.7 1 88.31 114 GLY B O 1
ATOM 4855 N N . LEU B 1 115 ? -9.508 -20.562 -0.173 1 88.81 115 LEU B N 1
ATOM 4856 C CA . LEU B 1 115 ? -10.852 -20.141 0.206 1 88.81 115 LEU B CA 1
ATOM 4857 C C . LEU B 1 115 ? -11.906 -20.875 -0.61 1 88.81 115 LEU B C 1
ATOM 4859 O O . LEU B 1 115 ? -13.078 -20.922 -0.218 1 88.81 115 LEU B O 1
ATOM 4863 N N . HIS B 1 116 ? -11.531 -21.391 -1.744 1 82.69 116 HIS B N 1
ATOM 4864 C CA . HIS B 1 116 ? -12.5 -22.031 -2.621 1 82.69 116 HIS B CA 1
ATOM 4865 C C . HIS B 1 116 ? -12.445 -23.547 -2.482 1 82.69 116 HIS B C 1
ATOM 4867 O O . HIS B 1 116 ? -13.148 -24.266 -3.193 1 82.69 116 HIS B O 1
ATOM 4873 N N . LEU B 1 117 ? -11.602 -24 -1.607 1 84.25 117 LEU B N 1
ATOM 4874 C CA . LEU B 1 117 ? -11.578 -25.438 -1.313 1 84.25 117 LEU B CA 1
ATOM 4875 C C . LEU B 1 117 ? -12.773 -25.828 -0.449 1 84.25 117 LEU B C 1
ATOM 4877 O O . LEU B 1 117 ? -13.094 -25.141 0.521 1 84.25 117 LEU B O 1
ATOM 4881 N N . VAL B 1 118 ? -13.445 -26.844 -0.876 1 80.25 118 VAL B N 1
ATOM 4882 C CA . VAL B 1 118 ? -14.602 -27.344 -0.139 1 80.25 118 VAL B CA 1
ATOM 4883 C C . VAL B 1 118 ? -14.211 -28.578 0.671 1 80.25 118 VAL B C 1
ATOM 4885 O O . VAL B 1 118 ? -13.891 -29.625 0.103 1 80.25 118 VAL B O 1
ATOM 4888 N N . PRO B 1 119 ? -14.25 -28.406 1.963 1 79 119 PRO B N 1
ATOM 4889 C CA . PRO B 1 119 ? -13.773 -29.484 2.822 1 79 119 PRO B CA 1
ATOM 4890 C C . PRO B 1 119 ? -14.516 -30.797 2.584 1 79 119 PRO B C 1
ATOM 4892 O O . PRO B 1 119 ? -13.922 -31.875 2.662 1 79 119 PRO B O 1
ATOM 4895 N N . GLU B 1 120 ? -15.789 -30.781 2.328 1 76.5 120 GLU B N 1
ATOM 4896 C CA . GLU B 1 120 ? -16.594 -31.984 2.119 1 76.5 120 GLU B CA 1
ATOM 4897 C C . GLU B 1 120 ? -16.062 -32.812 0.941 1 76.5 120 GLU B C 1
ATOM 4899 O O . GLU B 1 120 ? -15.977 -34.031 1.017 1 76.5 120 GLU B O 1
ATOM 4904 N N . TYR B 1 121 ? -15.664 -32.156 0.005 1 73.69 121 TYR B N 1
ATOM 4905 C CA . TYR B 1 121 ? -15.164 -32.812 -1.185 1 73.69 121 TYR B CA 1
ATOM 4906 C C . TYR B 1 121 ? -13.758 -33.344 -0.957 1 73.69 121 TYR B C 1
ATOM 4908 O O . TYR B 1 121 ? -13.414 -34.438 -1.431 1 73.69 121 TYR B O 1
ATOM 4916 N N . LEU B 1 122 ? -12.977 -32.594 -0.254 1 73.31 122 LEU B N 1
ATOM 4917 C CA . LEU B 1 122 ? -11.602 -33 0.003 1 73.31 122 LEU B CA 1
ATOM 4918 C C . LEU B 1 122 ? -11.555 -34.25 0.882 1 73.31 122 LEU B C 1
ATOM 4920 O O . LEU B 1 122 ? -10.688 -35.125 0.711 1 73.31 122 LEU B O 1
ATOM 4924 N N . ARG B 1 123 ? -12.453 -34.219 1.8 1 72.5 123 ARG B N 1
ATOM 4925 C CA . ARG B 1 123 ? -12.523 -35.344 2.693 1 72.5 123 ARG B CA 1
ATOM 4926 C C . ARG B 1 123 ? -12.906 -36.625 1.932 1 72.5 123 ARG B C 1
ATOM 4928 O O . ARG B 1 123 ? -12.406 -37.719 2.227 1 72.5 123 ARG B O 1
ATOM 4935 N N . TYR B 1 124 ? -13.812 -36.438 1.066 1 64.5 124 TYR B N 1
ATOM 4936 C CA . TYR B 1 124 ? -14.281 -37.562 0.27 1 64.5 124 TYR B CA 1
ATOM 4937 C C . TYR B 1 124 ? -13.156 -38.125 -0.59 1 64.5 124 TYR B C 1
ATOM 4939 O O . TYR B 1 124 ? -13.023 -39.344 -0.735 1 64.5 124 TYR B O 1
ATOM 4947 N N . LEU B 1 125 ? -12.312 -37.188 -0.958 1 61.5 125 LEU B N 1
ATOM 4948 C CA . LEU B 1 125 ? -11.258 -37.562 -1.886 1 61.5 125 LEU B CA 1
ATOM 4949 C C . LEU B 1 125 ? -9.984 -37.938 -1.133 1 61.5 125 LEU B C 1
ATOM 4951 O O . LEU B 1 125 ? -9 -38.375 -1.741 1 61.5 125 LEU B O 1
ATOM 4955 N N . SER B 1 126 ? -9.93 -37.844 0.169 1 64.88 126 SER B N 1
ATOM 4956 C CA . SER B 1 126 ? -8.711 -37.812 0.976 1 64.88 126 SER B CA 1
ATOM 4957 C C . SER B 1 126 ? -7.711 -38.875 0.5 1 64.88 126 SER B C 1
ATOM 4959 O O . SER B 1 126 ? -6.602 -38.531 0.082 1 64.88 126 SER B O 1
ATOM 4961 N N . PHE B 1 127 ? -7.988 -40.156 0.551 1 63.81 127 PHE B N 1
ATOM 4962 C CA . PHE B 1 127 ? -6.992 -41.156 0.151 1 63.81 127 PHE B CA 1
ATOM 4963 C C . PHE B 1 127 ? -6.875 -41.219 -1.366 1 63.81 127 PHE B C 1
ATOM 4965 O O . PHE B 1 127 ? -5.77 -41.344 -1.902 1 63.81 127 PHE B O 1
ATOM 4972 N N . SER B 1 128 ? -7.957 -41.062 -2.018 1 68.38 128 SER B N 1
ATOM 4973 C CA . SER B 1 128 ? -7.973 -41.094 -3.475 1 68.38 128 SER B CA 1
ATOM 4974 C C . SER B 1 128 ? -7.332 -39.844 -4.066 1 68.38 128 SER B C 1
ATOM 4976 O O . SER B 1 128 ? -6.703 -39.906 -5.125 1 68.38 128 SER B O 1
ATOM 4978 N N . SER B 1 129 ? -7.391 -38.844 -3.244 1 73.38 129 SER B N 1
ATOM 4979 C CA . SER B 1 129 ? -6.844 -37.594 -3.744 1 73.38 129 SER B CA 1
ATOM 4980 C C . SER B 1 129 ? -5.32 -37.625 -3.777 1 73.38 129 SER B C 1
ATOM 4982 O O . SER B 1 129 ? -4.703 -37.094 -4.703 1 73.38 129 SER B O 1
ATOM 4984 N N . ILE B 1 130 ? -4.801 -38.281 -2.832 1 77.75 130 ILE B N 1
ATOM 4985 C CA . ILE B 1 130 ? -3.346 -38.375 -2.783 1 77.75 130 ILE B CA 1
ATOM 4986 C C . ILE B 1 130 ? -2.832 -39.125 -3.996 1 77.75 130 ILE B C 1
ATOM 4988 O O . ILE B 1 130 ? -1.845 -38.75 -4.621 1 77.75 130 ILE B O 1
ATOM 4992 N N . ARG B 1 131 ? -3.494 -40.156 -4.316 1 81.56 131 ARG B N 1
ATOM 4993 C CA . ARG B 1 131 ? -3.119 -40.969 -5.48 1 81.56 131 ARG B CA 1
ATOM 4994 C C . ARG B 1 131 ? -3.367 -40.188 -6.773 1 81.56 131 ARG B C 1
ATOM 4996 O O . ARG B 1 131 ? -2.531 -40.219 -7.68 1 81.56 131 ARG B O 1
ATOM 5003 N N . VAL B 1 132 ? -4.477 -39.531 -6.789 1 83.69 132 VAL B N 1
ATOM 5004 C CA . VAL B 1 132 ? -4.895 -38.844 -8.008 1 83.69 132 VAL B CA 1
ATOM 5005 C C . VAL B 1 132 ? -3.965 -37.656 -8.273 1 83.69 132 VAL B C 1
ATOM 5007 O O . VAL B 1 132 ? -3.65 -37.375 -9.43 1 83.69 132 VAL B O 1
ATOM 5010 N N . ILE B 1 133 ? -3.457 -37.125 -7.176 1 84.69 133 ILE B N 1
ATOM 5011 C CA . ILE B 1 133 ? -2.592 -35.969 -7.332 1 84.69 133 ILE B CA 1
ATOM 5012 C C . ILE B 1 133 ? -1.138 -36.406 -7.457 1 84.69 133 ILE B C 1
ATOM 5014 O O . ILE B 1 133 ? -0.405 -35.938 -8.328 1 84.69 133 ILE B O 1
ATOM 5018 N N . GLY B 1 134 ? -0.685 -37.375 -6.746 1 89.12 134 GLY B N 1
ATOM 5019 C CA . GLY B 1 134 ? 0.704 -37.781 -6.637 1 89.12 134 GLY B CA 1
ATOM 5020 C C . GLY B 1 134 ? 1.188 -38.562 -7.844 1 89.12 134 GLY B C 1
ATOM 5021 O O . GLY B 1 134 ? 2.256 -38.281 -8.391 1 89.12 134 GLY B O 1
ATOM 5022 N N . ILE B 1 135 ? 0.417 -39.469 -8.297 1 92.38 135 ILE B N 1
ATOM 5023 C CA . ILE B 1 135 ? 0.867 -40.406 -9.32 1 92.38 135 ILE B CA 1
ATOM 5024 C C . ILE B 1 135 ? 1.137 -39.656 -10.625 1 92.38 135 ILE B C 1
ATOM 5026 O O . ILE B 1 135 ? 2.219 -39.781 -11.203 1 92.38 135 ILE B O 1
ATOM 5030 N N . PRO B 1 136 ? 0.155 -38.875 -11.094 1 94.62 136 PRO B N 1
ATOM 5031 C CA . PRO B 1 136 ? 0.445 -38.156 -12.336 1 94.62 136 PRO B CA 1
ATOM 5032 C C . PRO B 1 136 ? 1.654 -37.25 -12.211 1 94.62 136 PRO B C 1
ATOM 5034 O O . PRO B 1 136 ? 2.428 -37.094 -13.164 1 94.62 136 PRO B O 1
ATOM 5037 N N . PHE B 1 137 ? 1.826 -36.625 -11.102 1 94.5 137 PHE B N 1
ATOM 5038 C CA . PHE B 1 137 ? 2.949 -35.719 -10.875 1 94.5 137 PHE B CA 1
ATOM 5039 C C . PHE B 1 137 ? 4.273 -36.469 -10.984 1 94.5 137 PHE B C 1
ATOM 5041 O O . PHE B 1 137 ? 5.176 -36.031 -11.703 1 94.5 137 PHE B O 1
ATOM 5048 N N . PHE B 1 138 ? 4.391 -37.562 -10.312 1 95.5 138 PHE B N 1
ATOM 5049 C CA . PHE B 1 138 ? 5.645 -38.312 -10.281 1 95.5 138 PHE B CA 1
ATOM 5050 C C . PHE B 1 138 ? 5.898 -39 -11.617 1 95.5 138 PHE B C 1
ATOM 5052 O O . PHE B 1 138 ? 7.047 -39.156 -12.039 1 95.5 138 PHE B O 1
ATOM 5059 N N . VAL B 1 139 ? 4.855 -39.406 -12.227 1 96.19 139 VAL B N 1
ATOM 5060 C CA . VAL B 1 139 ? 5.023 -40 -13.539 1 96.19 139 VAL B CA 1
ATOM 5061 C C . VAL B 1 139 ? 5.57 -39 -14.523 1 96.19 139 VAL B C 1
ATOM 5063 O O . VAL B 1 139 ? 6.477 -39.281 -15.305 1 96.19 139 VAL B O 1
ATOM 5066 N N . GLU B 1 140 ? 4.988 -37.844 -14.484 1 96.69 140 GLU B N 1
ATOM 5067 C CA . GLU B 1 140 ? 5.496 -36.812 -15.375 1 96.69 140 GLU B CA 1
ATOM 5068 C C . GLU B 1 140 ? 6.938 -36.438 -15.023 1 96.69 140 GLU B C 1
ATOM 5070 O O . GLU B 1 140 ? 7.77 -36.25 -15.914 1 96.69 140 GLU B O 1
ATOM 5075 N N . THR B 1 141 ? 7.246 -36.312 -13.773 1 96.81 141 THR B N 1
ATOM 5076 C CA . THR B 1 141 ? 8.586 -35.969 -13.312 1 96.81 141 THR B CA 1
ATOM 5077 C C . THR B 1 141 ? 9.602 -37 -13.812 1 96.81 141 THR B C 1
ATOM 5079 O O . THR B 1 141 ? 10.641 -36.656 -14.359 1 96.81 141 THR B O 1
ATOM 5082 N N . LEU B 1 142 ? 9.25 -38.25 -13.68 1 96.94 142 LEU B N 1
ATOM 5083 C CA . LEU B 1 142 ? 10.156 -39.312 -14.062 1 96.94 142 LEU B CA 1
ATOM 5084 C C . LEU B 1 142 ? 10.266 -39.438 -15.578 1 96.94 142 LEU B C 1
ATOM 5086 O O . LEU B 1 142 ? 11.336 -39.75 -16.109 1 96.94 142 LEU B O 1
ATOM 5090 N N . THR B 1 143 ? 9.164 -39.219 -16.234 1 97.44 143 THR B N 1
ATOM 5091 C CA . THR B 1 143 ? 9.18 -39.281 -17.688 1 97.44 143 THR B CA 1
ATOM 5092 C C . THR B 1 143 ? 10.039 -38.188 -18.281 1 97.44 143 THR B C 1
ATOM 5094 O O . THR B 1 143 ? 10.852 -38.406 -19.172 1 97.44 143 THR B O 1
ATOM 5097 N N . VAL B 1 144 ? 9.844 -37.031 -17.797 1 97.12 144 VAL B N 1
ATOM 5098 C CA . VAL B 1 144 ? 10.648 -35.906 -18.266 1 97.12 144 VAL B CA 1
ATOM 5099 C C . VAL B 1 144 ? 12.109 -36.125 -17.875 1 97.12 144 VAL B C 1
ATOM 5101 O O . VAL B 1 144 ? 13.016 -35.812 -18.656 1 97.12 144 VAL B O 1
ATOM 5104 N N . GLY B 1 145 ? 12.344 -36.562 -16.656 1 96.62 145 GLY B N 1
ATOM 5105 C CA . GLY B 1 145 ? 13.695 -36.906 -16.25 1 96.62 145 GLY B CA 1
ATOM 5106 C C . GLY B 1 145 ? 14.367 -37.938 -17.172 1 96.62 145 GLY B C 1
ATOM 5107 O O . GLY B 1 145 ? 15.5 -37.719 -17.609 1 96.62 145 GLY B O 1
ATOM 5108 N N . ALA B 1 146 ? 13.688 -38.969 -17.484 1 96.62 146 ALA B N 1
ATOM 5109 C CA . ALA B 1 146 ? 14.211 -40 -18.375 1 96.62 146 ALA B CA 1
ATOM 5110 C C . ALA B 1 146 ? 14.453 -39.406 -19.781 1 96.62 146 ALA B C 1
ATOM 5112 O O . ALA B 1 146 ? 15.461 -39.719 -20.406 1 96.62 146 ALA B O 1
ATOM 5113 N N . GLY B 1 147 ? 13.523 -38.688 -20.234 1 96.38 147 GLY B N 1
ATOM 5114 C CA . GLY B 1 147 ? 13.695 -38.031 -21.516 1 96.38 147 GLY B CA 1
ATOM 5115 C C . GLY B 1 147 ? 14.914 -37.125 -21.578 1 96.38 147 GLY B C 1
ATOM 5116 O O . GLY B 1 147 ? 15.617 -37.094 -22.594 1 96.38 147 GLY B O 1
ATOM 5117 N N . SER B 1 148 ? 15.188 -36.469 -20.5 1 96.12 148 SER B N 1
ATOM 5118 C CA . SER B 1 148 ? 16.297 -35.531 -20.469 1 96.12 148 SER B CA 1
ATOM 5119 C C . SER B 1 148 ? 17.641 -36.25 -20.5 1 96.12 148 SER B C 1
ATOM 5121 O O . SER B 1 148 ? 18.641 -35.719 -20.984 1 96.12 148 SER B O 1
ATOM 5123 N N . ILE B 1 149 ? 17.719 -37.469 -19.938 1 95.94 149 ILE B N 1
ATOM 5124 C CA . ILE B 1 149 ? 18.922 -38.281 -20 1 95.94 149 ILE B CA 1
ATOM 5125 C C . ILE B 1 149 ? 19.203 -38.688 -21.453 1 95.94 149 ILE B C 1
ATOM 5127 O O . ILE B 1 149 ? 20.344 -38.656 -21.891 1 95.94 149 ILE B O 1
ATOM 5131 N N . VAL B 1 150 ? 18.188 -38.938 -22.172 1 95.12 150 VAL B N 1
ATOM 5132 C CA . VAL B 1 150 ? 18.328 -39.406 -23.547 1 95.12 150 VAL B CA 1
ATOM 5133 C C . VAL B 1 150 ? 18.609 -38.25 -24.469 1 95.12 150 VAL B C 1
ATOM 5135 O O . VAL B 1 150 ? 19.5 -38.312 -25.328 1 95.12 150 VAL B O 1
ATOM 5138 N N . PHE B 1 151 ? 17.953 -37.156 -24.297 1 94.88 151 PHE B N 1
ATOM 5139 C CA . PHE B 1 151 ? 18.016 -36.062 -25.25 1 94.88 151 PHE B CA 1
ATOM 5140 C C . PHE B 1 151 ? 19.188 -35.156 -24.922 1 94.88 151 PHE B C 1
ATOM 5142 O O . PHE B 1 151 ? 19.828 -34.594 -25.828 1 94.88 151 PHE B O 1
ATOM 5149 N N . PHE B 1 152 ? 19.516 -34.938 -23.609 1 95.06 152 PHE B N 1
ATOM 5150 C CA . PHE B 1 152 ? 20.516 -33.938 -23.234 1 95.06 152 PHE B CA 1
ATOM 5151 C C . PHE B 1 152 ? 21.703 -34.625 -22.547 1 95.06 152 PHE B C 1
ATOM 5153 O O . PHE B 1 152 ? 22.672 -33.938 -22.203 1 95.06 152 PHE B O 1
ATOM 5160 N N . LYS B 1 153 ? 21.641 -35.844 -22.219 1 93.56 153 LYS B N 1
ATOM 5161 C CA . LYS B 1 153 ? 22.703 -36.594 -21.562 1 93.56 153 LYS B CA 1
ATOM 5162 C C . LYS B 1 153 ? 22.953 -36.094 -20.141 1 93.56 153 LYS B C 1
ATOM 5164 O O . LYS B 1 153 ? 24.109 -35.906 -19.734 1 93.56 153 LYS B O 1
ATOM 5169 N N . PHE B 1 154 ? 21.844 -35.75 -19.547 1 94.81 154 PHE B N 1
ATOM 5170 C CA . PHE B 1 154 ? 21.922 -35.312 -18.156 1 94.81 154 PHE B CA 1
ATOM 5171 C C . PHE B 1 154 ? 22.328 -36.438 -17.234 1 94.81 154 PHE B C 1
ATOM 5173 O O . PHE B 1 154 ? 22.031 -37.625 -17.516 1 94.81 154 PHE B O 1
ATOM 5180 N N . ASN B 1 155 ? 23.062 -36.125 -16.203 1 93.44 155 ASN B N 1
ATOM 5181 C CA . ASN B 1 155 ? 23.219 -37.094 -15.109 1 93.44 155 ASN B CA 1
ATOM 5182 C C . ASN B 1 155 ? 21.938 -37.25 -14.305 1 93.44 155 ASN B C 1
ATOM 5184 O O . ASN B 1 155 ? 20.969 -36.531 -14.531 1 93.44 155 ASN B O 1
ATOM 5188 N N . PHE B 1 156 ? 21.906 -38.188 -13.43 1 93.44 156 PHE B N 1
ATOM 5189 C CA . PHE B 1 156 ? 20.719 -38.562 -12.688 1 93.44 156 PHE B CA 1
ATOM 5190 C C . PHE B 1 156 ? 20.172 -37.375 -11.883 1 93.44 156 PHE B C 1
ATOM 5192 O O . PHE B 1 156 ? 18.969 -37.125 -11.859 1 93.44 156 PHE B O 1
ATOM 5199 N N . MET B 1 157 ? 20.984 -36.625 -11.305 1 91.56 157 MET B N 1
ATOM 5200 C CA . MET B 1 157 ? 20.562 -35.5 -10.453 1 91.56 157 MET B CA 1
ATOM 5201 C C . MET B 1 157 ? 19.953 -34.375 -11.289 1 91.56 157 MET B C 1
ATOM 5203 O O . MET B 1 157 ? 18.891 -33.844 -10.953 1 91.56 157 MET B O 1
ATOM 5207 N N . TRP B 1 158 ? 20.562 -34.062 -12.367 1 94.38 158 TRP B N 1
ATOM 5208 C CA . TRP B 1 158 ? 20.062 -33 -13.258 1 94.38 158 TRP B CA 1
ATOM 5209 C C . TRP B 1 158 ? 18.766 -33.438 -13.938 1 94.38 158 TRP B C 1
ATOM 5211 O O . TRP B 1 158 ? 17.906 -32.594 -14.227 1 94.38 158 TRP B O 1
ATOM 5221 N N . SER B 1 159 ? 18.734 -34.75 -14.172 1 96.25 159 SER B N 1
ATOM 5222 C CA . SER B 1 159 ? 17.531 -35.281 -14.828 1 96.25 159 SER B CA 1
ATOM 5223 C C . SER B 1 159 ? 16.312 -35.125 -13.938 1 96.25 159 SER B C 1
ATOM 5225 O O . SER B 1 159 ? 15.227 -34.781 -14.406 1 96.25 159 SER B O 1
ATOM 5227 N N . LEU B 1 160 ? 16.422 -35.406 -12.695 1 94.5 160 LEU B N 1
ATOM 5228 C CA . LEU B 1 160 ? 15.305 -35.25 -11.773 1 94.5 160 LEU B CA 1
ATOM 5229 C C . LEU B 1 160 ? 15.008 -33.75 -11.531 1 94.5 160 LEU B C 1
ATOM 5231 O O . LEU B 1 160 ? 13.852 -33.375 -11.328 1 94.5 160 LEU B O 1
ATOM 5235 N N . LEU B 1 161 ? 16.047 -33 -11.609 1 93.81 161 LEU B N 1
ATOM 5236 C CA . LEU B 1 161 ? 15.867 -31.562 -11.43 1 93.81 161 LEU B CA 1
ATOM 5237 C C . LEU B 1 161 ? 14.93 -31 -12.492 1 93.81 161 LEU B C 1
ATOM 5239 O O . LEU B 1 161 ? 13.969 -30.297 -12.164 1 93.81 161 LEU B O 1
ATOM 5243 N N . ILE B 1 162 ? 15.211 -31.297 -13.703 1 95.31 162 ILE B N 1
ATOM 5244 C CA . ILE B 1 162 ? 14.375 -30.781 -14.781 1 95.31 162 ILE B CA 1
ATOM 5245 C C . ILE B 1 162 ? 12.977 -31.375 -14.688 1 95.31 162 ILE B C 1
ATOM 5247 O O . ILE B 1 162 ? 11.984 -30.719 -15.016 1 95.31 162 ILE B O 1
ATOM 5251 N N . GLY B 1 163 ? 12.867 -32.625 -14.281 1 96.19 163 GLY B N 1
ATOM 5252 C CA . GLY B 1 163 ? 11.578 -33.281 -14.086 1 96.19 163 GLY B CA 1
ATOM 5253 C C . GLY B 1 163 ? 10.703 -32.562 -13.07 1 96.19 163 GLY B C 1
ATOM 5254 O O . GLY B 1 163 ? 9.523 -32.281 -13.336 1 96.19 163 GLY B O 1
ATOM 5255 N N . PHE B 1 164 ? 11.273 -32.188 -11.977 1 94.12 164 PHE B N 1
ATOM 5256 C CA . PHE B 1 164 ? 10.523 -31.5 -10.93 1 94.12 164 PHE B CA 1
ATOM 5257 C C . PHE B 1 164 ? 10.133 -30.094 -11.375 1 94.12 164 PHE B C 1
ATOM 5259 O O . PHE B 1 164 ? 9.078 -29.578 -10.984 1 94.12 164 PHE B O 1
ATOM 5266 N N . VAL B 1 165 ? 10.922 -29.484 -12.172 1 93.62 165 VAL B N 1
ATOM 5267 C CA . VAL B 1 165 ? 10.617 -28.141 -12.664 1 93.62 165 VAL B CA 1
ATOM 5268 C C . VAL B 1 165 ? 9.422 -28.188 -13.609 1 93.62 165 VAL B C 1
ATOM 5270 O O . VAL B 1 165 ? 8.5 -27.375 -13.508 1 93.62 165 VAL B O 1
ATOM 5273 N N . LEU B 1 166 ? 9.344 -29.188 -14.422 1 95.25 166 LEU B N 1
ATOM 5274 C CA . LEU B 1 166 ? 8.375 -29.188 -15.516 1 95.25 166 LEU B CA 1
ATOM 5275 C C . LEU B 1 166 ? 7.078 -29.859 -15.078 1 95.25 166 LEU B C 1
ATOM 5277 O O . LEU B 1 166 ? 6.039 -29.703 -15.727 1 95.25 166 LEU B O 1
ATOM 5281 N N . ALA B 1 167 ? 7.102 -30.578 -14.023 1 94.31 167 ALA B N 1
ATOM 5282 C CA . ALA B 1 167 ? 5.953 -31.406 -13.656 1 94.31 167 ALA B CA 1
ATOM 5283 C C . ALA B 1 167 ? 4.891 -30.578 -12.945 1 94.31 167 ALA B C 1
ATOM 5285 O O . ALA B 1 167 ? 3.727 -30.969 -12.867 1 94.31 167 ALA B O 1
ATOM 5286 N N . ALA B 1 168 ? 5.195 -29.469 -12.477 1 92.12 168 ALA B N 1
ATOM 5287 C CA . ALA B 1 168 ? 4.273 -28.672 -11.68 1 92.12 168 ALA B CA 1
ATOM 5288 C C . ALA B 1 168 ? 3.205 -28.016 -12.555 1 92.12 168 ALA B C 1
ATOM 5290 O O . ALA B 1 168 ? 3.506 -27.5 -13.633 1 92.12 168 ALA B O 1
ATOM 5291 N N . VAL B 1 169 ? 1.925 -28.141 -12.055 1 92.44 169 VAL B N 1
ATOM 5292 C CA . VAL B 1 169 ? 0.793 -27.484 -12.688 1 92.44 169 VAL B CA 1
ATOM 5293 C C . VAL B 1 169 ? 0.648 -26.062 -12.133 1 92.44 169 VAL B C 1
ATOM 5295 O O . VAL B 1 169 ? 0.849 -25.828 -10.938 1 92.44 169 VAL B O 1
ATOM 5298 N N . SER B 1 170 ? 0.267 -25.141 -12.945 1 89.81 170 SER B N 1
ATOM 5299 C CA . SER B 1 170 ? 0.229 -23.734 -12.531 1 89.81 170 SER B CA 1
ATOM 5300 C C . SER B 1 170 ? -1.122 -23.375 -11.922 1 89.81 170 SER B C 1
ATOM 5302 O O . SER B 1 170 ? -2.129 -23.297 -12.633 1 89.81 170 SER B O 1
ATOM 5304 N N . PRO B 1 171 ? -1.125 -23 -10.68 1 87.56 171 PRO B N 1
ATOM 5305 C CA . PRO B 1 171 ? -2.369 -22.531 -10.078 1 87.56 171 PRO B CA 1
ATOM 5306 C C . PRO B 1 171 ? -2.863 -21.219 -10.688 1 87.56 171 PRO B C 1
ATOM 5308 O O . PRO B 1 171 ? -4.07 -20.969 -10.742 1 87.56 171 PRO B O 1
ATOM 5311 N N . ALA B 1 172 ? -1.928 -20.406 -11.109 1 86.12 172 ALA B N 1
ATOM 5312 C CA . ALA B 1 172 ? -2.277 -19.109 -11.656 1 86.12 172 ALA B CA 1
ATOM 5313 C C . ALA B 1 172 ? -3.18 -19.25 -12.883 1 86.12 172 ALA B C 1
ATOM 5315 O O . ALA B 1 172 ? -3.998 -18.375 -13.164 1 86.12 172 ALA B O 1
ATOM 5316 N N . VAL B 1 173 ? -3.057 -20.328 -13.539 1 87.19 173 VAL B N 1
ATOM 5317 C CA . VAL B 1 173 ? -3.859 -20.547 -14.734 1 87.19 173 VAL B CA 1
ATOM 5318 C C . VAL B 1 173 ? -5.098 -21.375 -14.383 1 87.19 173 VAL B C 1
ATOM 5320 O O . VAL B 1 173 ? -6.207 -21.062 -14.828 1 87.19 173 VAL B O 1
ATOM 5323 N N . VAL B 1 174 ? -4.965 -22.281 -13.547 1 90.12 174 VAL B N 1
ATOM 5324 C CA . VAL B 1 174 ? -6 -23.281 -13.289 1 90.12 174 VAL B CA 1
ATOM 5325 C C . VAL B 1 174 ? -7.016 -22.719 -12.297 1 90.12 174 VAL B C 1
ATOM 5327 O O . VAL B 1 174 ? -8.227 -22.875 -12.477 1 90.12 174 VAL B O 1
ATOM 5330 N N . VAL B 1 175 ? -6.527 -22.031 -11.32 1 87.31 175 VAL B N 1
ATOM 5331 C CA . VAL B 1 175 ? -7.367 -21.672 -10.188 1 87.31 175 VAL B CA 1
ATOM 5332 C C . VAL B 1 175 ? -8.461 -20.703 -10.648 1 87.31 175 VAL B C 1
ATOM 5334 O O . VAL B 1 175 ? -9.641 -20.906 -10.352 1 87.31 175 VAL B O 1
ATOM 5337 N N . PRO B 1 176 ? -8.117 -19.703 -11.352 1 85.5 176 PRO B N 1
ATOM 5338 C CA . PRO B 1 176 ? -9.195 -18.812 -11.789 1 85.5 176 PRO B CA 1
ATOM 5339 C C . PRO B 1 176 ? -10.234 -19.516 -12.641 1 85.5 176 PRO B C 1
ATOM 5341 O O . PRO B 1 176 ? -11.43 -19.219 -12.547 1 85.5 176 PRO B O 1
ATOM 5344 N N . CYS B 1 177 ? -9.828 -20.422 -13.414 1 86 177 CYS B N 1
ATOM 5345 C CA . CYS B 1 177 ? -10.75 -21.188 -14.242 1 86 177 CYS B CA 1
ATOM 5346 C C . CYS B 1 177 ? -11.648 -22.062 -13.383 1 86 177 CYS B C 1
ATOM 5348 O O . CYS B 1 177 ? -12.859 -22.141 -13.617 1 86 177 CYS B O 1
ATOM 5350 N N . MET B 1 178 ? -11.117 -22.625 -12.43 1 88.44 178 MET B N 1
ATOM 5351 C CA . MET B 1 178 ? -11.875 -23.516 -11.547 1 88.44 178 MET B CA 1
ATOM 5352 C C . MET B 1 178 ? -12.875 -22.719 -10.711 1 88.44 178 MET B C 1
ATOM 5354 O O . MET B 1 178 ? -13.969 -23.203 -10.422 1 88.44 178 MET B O 1
ATOM 5358 N N . ILE B 1 179 ? -12.398 -21.594 -10.297 1 84.75 179 ILE B N 1
ATOM 5359 C CA . ILE B 1 179 ? -13.305 -20.734 -9.539 1 84.75 179 ILE B CA 1
ATOM 5360 C C . ILE B 1 179 ? -14.508 -20.359 -10.406 1 84.75 179 ILE B C 1
ATOM 5362 O O . ILE B 1 179 ? -15.648 -20.391 -9.938 1 84.75 179 ILE B O 1
ATOM 5366 N N . ARG B 1 180 ? -14.234 -20.109 -11.602 1 82.44 180 ARG B N 1
ATOM 5367 C CA . ARG B 1 180 ? -15.312 -19.781 -12.531 1 82.44 180 ARG B CA 1
ATOM 5368 C C . ARG B 1 180 ? -16.25 -20.969 -12.734 1 82.44 180 ARG B C 1
ATOM 5370 O O . ARG B 1 180 ? -17.469 -20.797 -12.789 1 82.44 180 ARG B O 1
ATOM 5377 N N . ILE B 1 181 ? -15.727 -22.047 -12.875 1 84.38 181 ILE B N 1
ATOM 5378 C CA . ILE B 1 181 ? -16.5 -23.266 -13.062 1 84.38 181 ILE B CA 1
ATOM 5379 C C . ILE B 1 181 ? -17.359 -23.516 -11.82 1 84.38 181 ILE B C 1
ATOM 5381 O O . ILE B 1 181 ? -18.531 -23.875 -11.922 1 84.38 181 ILE B O 1
ATOM 5385 N N . GLN B 1 182 ? -16.781 -23.297 -10.703 1 83.25 182 GLN B N 1
ATOM 5386 C CA . GLN B 1 182 ? -17.5 -23.484 -9.438 1 83.25 182 GLN B CA 1
ATOM 5387 C C . GLN B 1 182 ? -18.672 -22.5 -9.32 1 83.25 182 GLN B C 1
ATOM 5389 O O . GLN B 1 182 ? -19.766 -22.891 -8.914 1 83.25 182 GLN B O 1
ATOM 5394 N N . GLN B 1 183 ? -18.422 -21.375 -9.703 1 78.5 183 GLN B N 1
ATOM 5395 C CA . GLN B 1 183 ? -19.453 -20.344 -9.602 1 78.5 183 GLN B CA 1
ATOM 5396 C C . GLN B 1 183 ? -20.547 -20.562 -10.641 1 78.5 183 GLN B C 1
ATOM 5398 O O . GLN B 1 183 ? -21.703 -20.172 -10.414 1 78.5 183 GLN B O 1
ATOM 5403 N N . SER B 1 184 ? -20.25 -21.203 -11.742 1 78.25 184 SER B N 1
ATOM 5404 C CA . SER B 1 184 ? -21.219 -21.453 -12.805 1 78.25 184 SER B CA 1
ATOM 5405 C C . SER B 1 184 ? -22.094 -22.672 -12.477 1 78.25 184 SER B C 1
ATOM 5407 O O . SER B 1 184 ? -23.141 -22.859 -13.086 1 78.25 184 SER B O 1
ATOM 5409 N N . GLY B 1 185 ? -21.641 -23.406 -11.539 1 76.19 185 GLY B N 1
ATOM 5410 C CA . GLY B 1 185 ? -22.406 -24.562 -11.102 1 76.19 185 GLY B CA 1
ATOM 5411 C C . GLY B 1 185 ? -22.234 -25.766 -11.992 1 76.19 185 GLY B C 1
ATOM 5412 O O . GLY B 1 185 ? -22.984 -26.734 -11.898 1 76.19 185 GLY B O 1
ATOM 5413 N N . LEU B 1 186 ? -21.344 -25.703 -12.938 1 73.06 186 LEU B N 1
ATOM 5414 C CA . LEU B 1 186 ? -21.078 -26.844 -13.812 1 73.06 186 LEU B CA 1
ATOM 5415 C C . LEU B 1 186 ? -20.609 -28.047 -13 1 73.06 186 LEU B C 1
ATOM 5417 O O . LEU B 1 186 ? -19.688 -27.938 -12.18 1 73.06 186 LEU B O 1
ATOM 5421 N N . SER B 1 187 ? -21.234 -29.219 -13.273 1 67.12 187 SER B N 1
ATOM 5422 C CA . SER B 1 187 ? -20.906 -30.469 -12.578 1 67.12 187 SER B CA 1
ATOM 5423 C C . SER B 1 187 ? -20.828 -30.234 -11.07 1 67.12 187 SER B C 1
ATOM 5425 O O . SER B 1 187 ? -19.891 -30.703 -10.422 1 67.12 187 SER B O 1
ATOM 5427 N N . GLU B 1 188 ? -21.812 -29.438 -10.711 1 69.06 188 GLU B N 1
ATOM 5428 C CA . GLU B 1 188 ? -21.891 -29.078 -9.297 1 69.06 188 GLU B CA 1
ATOM 5429 C C . GLU B 1 188 ? -22.031 -30.328 -8.43 1 69.06 188 GLU B C 1
ATOM 5431 O O . GLU B 1 188 ? -22.688 -31.297 -8.828 1 69.06 188 GLU B O 1
ATOM 5436 N N . GLY B 1 189 ? -21.297 -30.516 -7.457 1 65.75 189 GLY B N 1
ATOM 5437 C CA . GLY B 1 189 ? -21.438 -31.609 -6.52 1 65.75 189 GLY B CA 1
ATOM 5438 C C . GLY B 1 189 ? -20.406 -32.688 -6.703 1 65.75 189 GLY B C 1
ATOM 5439 O O . GLY B 1 189 ? -20.359 -33.656 -5.934 1 65.75 189 GLY B O 1
ATOM 5440 N N . LYS B 1 190 ? -19.688 -32.594 -7.773 1 76.75 190 LYS B N 1
ATOM 5441 C CA . LYS B 1 190 ? -18.719 -33.656 -7.996 1 76.75 190 LYS B CA 1
ATOM 5442 C C . LYS B 1 190 ? -17.328 -33.25 -7.512 1 76.75 190 LYS B C 1
ATOM 5444 O O . LYS B 1 190 ? -16.406 -34.062 -7.527 1 76.75 190 LYS B O 1
ATOM 5449 N N . GLY B 1 191 ? -17.078 -32.031 -7.191 1 83.38 191 GLY B N 1
ATOM 5450 C CA . GLY B 1 191 ? -15.867 -31.578 -6.535 1 83.38 191 GLY B CA 1
ATOM 5451 C C . GLY B 1 191 ? -14.703 -31.406 -7.492 1 83.38 191 GLY B C 1
ATOM 5452 O O . GLY B 1 191 ? -13.539 -31.5 -7.086 1 83.38 191 GLY B O 1
ATOM 5453 N N . ILE B 1 192 ? -14.938 -31.266 -8.812 1 86.62 192 ILE B N 1
ATOM 5454 C CA . ILE B 1 192 ? -13.898 -31.172 -9.836 1 86.62 192 ILE B CA 1
ATOM 5455 C C . ILE B 1 192 ? -13.047 -29.938 -9.586 1 86.62 192 ILE B C 1
ATOM 5457 O O . ILE B 1 192 ? -11.82 -30.016 -9.547 1 86.62 192 ILE B O 1
ATOM 5461 N N . PRO B 1 193 ? -13.711 -28.766 -9.312 1 87.75 193 PRO B N 1
ATOM 5462 C CA . PRO B 1 193 ? -12.898 -27.578 -9.047 1 87.75 193 PRO B CA 1
ATOM 5463 C C . PRO B 1 193 ? -12.016 -27.719 -7.812 1 87.75 193 PRO B C 1
ATOM 5465 O O . PRO B 1 193 ? -10.844 -27.328 -7.832 1 87.75 193 PRO B O 1
ATOM 5468 N N . THR B 1 194 ? -12.484 -28.344 -6.801 1 86.12 194 THR B N 1
ATOM 5469 C CA . THR B 1 194 ? -11.75 -28.547 -5.559 1 86.12 194 THR B CA 1
ATOM 5470 C C . THR B 1 194 ? -10.555 -29.469 -5.781 1 86.12 194 THR B C 1
ATOM 5472 O O . THR B 1 194 ? -9.453 -29.188 -5.297 1 86.12 194 THR B O 1
ATOM 5475 N N . LEU B 1 195 ? -10.781 -30.469 -6.527 1 86.12 195 LEU B N 1
ATOM 5476 C CA . LEU B 1 195 ? -9.719 -31.438 -6.824 1 86.12 195 LEU B CA 1
ATOM 5477 C C . LEU B 1 195 ? -8.602 -30.766 -7.617 1 86.12 195 LEU B C 1
ATOM 5479 O O . LEU B 1 195 ? -7.422 -30.938 -7.301 1 86.12 195 LEU B O 1
ATOM 5483 N N . ASN B 1 196 ? -8.961 -30.031 -8.594 1 89.44 196 ASN B N 1
ATOM 5484 C CA . ASN B 1 196 ? -7.973 -29.375 -9.453 1 89.44 196 ASN B CA 1
ATOM 5485 C C . ASN B 1 196 ? -7.195 -28.312 -8.695 1 89.44 196 ASN B C 1
ATOM 5487 O O . ASN B 1 196 ? -5.984 -28.172 -8.883 1 89.44 196 ASN B O 1
ATOM 5491 N N . ILE B 1 197 ? -7.875 -27.578 -7.902 1 87.19 197 ILE B N 1
ATOM 5492 C CA . ILE B 1 197 ? -7.227 -26.531 -7.113 1 87.19 197 ILE B CA 1
ATOM 5493 C C . ILE B 1 197 ? -6.238 -27.156 -6.133 1 87.19 197 ILE B C 1
ATOM 5495 O O . ILE B 1 197 ? -5.098 -26.703 -6.016 1 87.19 197 ILE B O 1
ATOM 5499 N N . ALA B 1 198 ? -6.672 -28.188 -5.492 1 83.88 198 ALA B N 1
ATOM 5500 C CA . ALA B 1 198 ? -5.816 -28.891 -4.543 1 83.88 198 ALA B CA 1
ATOM 5501 C C . ALA B 1 198 ? -4.609 -29.516 -5.246 1 83.88 198 ALA B C 1
ATOM 5503 O O . ALA B 1 198 ? -3.482 -29.406 -4.758 1 83.88 198 ALA B O 1
ATOM 5504 N N . ALA B 1 199 ? -4.879 -30.094 -6.34 1 87.5 199 ALA B N 1
ATOM 5505 C CA . ALA B 1 199 ? -3.812 -30.734 -7.098 1 87.5 199 ALA B CA 1
ATOM 5506 C C . ALA B 1 199 ? -2.762 -29.734 -7.555 1 87.5 199 ALA B C 1
ATOM 5508 O O . ALA B 1 199 ? -1.562 -29.969 -7.406 1 87.5 199 ALA B O 1
ATOM 5509 N N . ALA B 1 200 ? -3.188 -28.641 -8.102 1 88.69 200 ALA B N 1
ATOM 5510 C CA . ALA B 1 200 ? -2.271 -27.609 -8.586 1 88.69 200 ALA B CA 1
ATOM 5511 C C . ALA B 1 200 ? -1.414 -27.062 -7.453 1 88.69 200 ALA B C 1
ATOM 5513 O O . ALA B 1 200 ? -0.225 -26.797 -7.637 1 88.69 200 ALA B O 1
ATOM 5514 N N . SER B 1 201 ? -1.999 -26.953 -6.332 1 82.88 201 SER B N 1
ATOM 5515 C CA . SER B 1 201 ? -1.293 -26.391 -5.184 1 82.88 201 SER B CA 1
ATOM 5516 C C . SER B 1 201 ? -0.285 -27.391 -4.617 1 82.88 201 SER B C 1
ATOM 5518 O O . SER B 1 201 ? 0.846 -27.016 -4.297 1 82.88 201 SER B O 1
ATOM 5520 N N . ILE B 1 202 ? -0.683 -28.594 -4.516 1 82.44 202 ILE B N 1
ATOM 5521 C CA . ILE B 1 202 ? 0.196 -29.625 -3.979 1 82.44 202 ILE B CA 1
ATOM 5522 C C . ILE B 1 202 ? 1.346 -29.875 -4.949 1 82.44 202 ILE B C 1
ATOM 5524 O O . ILE B 1 202 ? 2.486 -30.094 -4.531 1 82.44 202 ILE B O 1
ATOM 5528 N N . ASP B 1 203 ? 1.044 -29.859 -6.227 1 88.94 203 ASP B N 1
ATOM 5529 C CA . ASP B 1 203 ? 2.074 -30 -7.25 1 88.94 203 ASP B CA 1
ATOM 5530 C C . ASP B 1 203 ? 3.184 -28.969 -7.062 1 88.94 203 ASP B C 1
ATOM 5532 O O . ASP B 1 203 ? 4.367 -29.297 -7.207 1 88.94 203 ASP B O 1
ATOM 5536 N N . ASP B 1 204 ? 2.756 -27.812 -6.77 1 84.81 204 ASP B N 1
ATOM 5537 C CA . ASP B 1 204 ? 3.727 -26.734 -6.598 1 84.81 204 ASP B CA 1
ATOM 5538 C C . ASP B 1 204 ? 4.652 -27.016 -5.414 1 84.81 204 ASP B C 1
ATOM 5540 O O . ASP B 1 204 ? 5.859 -26.781 -5.492 1 84.81 204 ASP B O 1
ATOM 5544 N N . VAL B 1 205 ? 4.074 -27.531 -4.371 1 79.62 205 VAL B N 1
ATOM 5545 C CA . VAL B 1 205 ? 4.848 -27.812 -3.17 1 79.62 205 VAL B CA 1
ATOM 5546 C C . VAL B 1 205 ? 5.836 -28.953 -3.451 1 79.62 205 VAL B C 1
ATOM 5548 O O . VAL B 1 205 ? 7.008 -28.859 -3.086 1 79.62 205 VAL B O 1
ATOM 5551 N N . LEU B 1 206 ? 5.379 -29.922 -4.098 1 85.12 206 LEU B N 1
ATOM 5552 C CA . LEU B 1 206 ? 6.223 -31.062 -4.414 1 85.12 206 LEU B CA 1
ATOM 5553 C C . LEU B 1 206 ? 7.34 -30.672 -5.379 1 85.12 206 LEU B C 1
ATOM 5555 O O . LEU B 1 206 ? 8.484 -31.109 -5.219 1 85.12 206 LEU B O 1
ATOM 5559 N N . SER B 1 207 ? 6.961 -29.906 -6.273 1 91.06 207 SER B N 1
ATOM 5560 C CA . SER B 1 207 ? 7.918 -29.484 -7.293 1 91.06 207 SER B CA 1
ATOM 5561 C C . SER B 1 207 ? 9.047 -28.656 -6.68 1 91.06 207 SER B C 1
ATOM 5563 O O . SER B 1 207 ? 10.219 -28.953 -6.891 1 91.06 207 SER B O 1
ATOM 5565 N N . VAL B 1 208 ? 8.711 -27.672 -5.938 1 83.94 208 VAL B N 1
ATOM 5566 C CA . VAL B 1 208 ? 9.711 -26.781 -5.344 1 83.94 208 VAL B CA 1
ATOM 5567 C C . VAL B 1 208 ? 10.57 -27.562 -4.352 1 83.94 208 VAL B C 1
ATOM 5569 O O . VAL B 1 208 ? 11.789 -27.375 -4.305 1 83.94 208 VAL B O 1
ATOM 5572 N N . THR B 1 209 ? 9.953 -28.391 -3.605 1 81.44 209 THR B N 1
ATOM 5573 C CA . THR B 1 209 ? 10.68 -29.219 -2.643 1 81.44 209 THR B CA 1
ATOM 5574 C C . THR B 1 209 ? 11.656 -30.156 -3.355 1 81.44 209 THR B C 1
ATOM 5576 O O . THR B 1 209 ? 12.836 -30.219 -2.99 1 81.44 209 THR B O 1
ATOM 5579 N N . GLY B 1 210 ? 11.188 -30.875 -4.25 1 86.5 210 GLY B N 1
ATOM 5580 C CA . GLY B 1 210 ? 12.047 -31.766 -5.012 1 86.5 210 GLY B CA 1
ATOM 5581 C C . GLY B 1 210 ? 13.18 -31.047 -5.723 1 86.5 210 GLY B C 1
ATOM 5582 O O . GLY B 1 210 ? 14.32 -31.5 -5.711 1 86.5 210 GLY B O 1
ATOM 5583 N N . PHE B 1 211 ? 12.852 -29.938 -6.312 1 88.56 211 PHE B N 1
ATOM 5584 C CA . PHE B 1 211 ? 13.852 -29.141 -7.012 1 88.56 211 PHE B CA 1
ATOM 5585 C C . PHE B 1 211 ? 14.977 -28.734 -6.066 1 88.56 211 PHE B C 1
ATOM 5587 O O . PHE B 1 211 ? 16.156 -28.875 -6.398 1 88.56 211 PHE B O 1
ATOM 5594 N N . ASN B 1 212 ? 14.586 -28.266 -4.945 1 78.62 212 ASN B N 1
ATOM 5595 C CA . ASN B 1 212 ? 15.586 -27.797 -3.994 1 78.62 212 ASN B CA 1
ATOM 5596 C C . ASN B 1 212 ? 16.469 -28.938 -3.504 1 78.62 212 ASN B C 1
ATOM 5598 O O . ASN B 1 212 ? 17.672 -28.766 -3.316 1 78.62 212 ASN B O 1
ATOM 5602 N N . ILE B 1 213 ? 15.93 -30.062 -3.289 1 79.25 213 ILE B N 1
ATOM 5603 C CA . ILE B 1 213 ? 16.672 -31.234 -2.848 1 79.25 213 ILE B CA 1
ATOM 5604 C C . ILE B 1 213 ? 17.688 -31.641 -3.908 1 79.25 213 ILE B C 1
ATOM 5606 O O . ILE B 1 213 ? 18.875 -31.797 -3.607 1 79.25 213 ILE B O 1
ATOM 5610 N N . PHE B 1 214 ? 17.312 -31.703 -5.098 1 86.81 214 PHE B N 1
ATOM 5611 C CA . PHE B 1 214 ? 18.188 -32.219 -6.145 1 86.81 214 PHE B CA 1
ATOM 5612 C C . PHE B 1 214 ? 19.141 -31.141 -6.641 1 86.81 214 PHE B C 1
ATOM 5614 O O . PHE B 1 214 ? 20.203 -31.453 -7.168 1 86.81 214 PHE B O 1
ATOM 5621 N N . LEU B 1 215 ? 18.688 -29.875 -6.527 1 85.31 215 LEU B N 1
ATOM 5622 C CA . LEU B 1 215 ? 19.609 -28.797 -6.816 1 85.31 215 LEU B CA 1
ATOM 5623 C C . LEU B 1 215 ? 20.828 -28.844 -5.898 1 85.31 215 LEU B C 1
ATOM 5625 O O . LEU B 1 215 ? 21.953 -28.609 -6.34 1 85.31 215 LEU B O 1
ATOM 5629 N N . GLY B 1 216 ? 20.594 -29.109 -4.641 1 78.44 216 GLY B N 1
ATOM 5630 C CA . GLY B 1 216 ? 21.688 -29.25 -3.684 1 78.44 216 GLY B CA 1
ATOM 5631 C C . GLY B 1 216 ? 22.641 -30.375 -4.027 1 78.44 216 GLY B C 1
ATOM 5632 O O . GLY B 1 216 ? 23.844 -30.281 -3.752 1 78.44 216 GLY B O 1
ATOM 5633 N N . PHE B 1 217 ? 22.125 -31.406 -4.688 1 81.25 217 PHE B N 1
ATOM 5634 C CA . PHE B 1 217 ? 22.953 -32.531 -5.059 1 81.25 217 PHE B CA 1
ATOM 5635 C C . PHE B 1 217 ? 23.656 -32.312 -6.395 1 81.25 217 PHE B C 1
ATOM 5637 O O . PHE B 1 217 ? 24.75 -32.781 -6.625 1 81.25 217 PHE B O 1
ATOM 5644 N N . ALA B 1 218 ? 23 -31.578 -7.219 1 85.25 218 ALA B N 1
ATOM 5645 C CA . ALA B 1 218 ? 23.516 -31.375 -8.57 1 85.25 218 ALA B CA 1
ATOM 5646 C C . ALA B 1 218 ? 24.672 -30.359 -8.562 1 85.25 218 ALA B C 1
ATOM 5648 O O . ALA B 1 218 ? 25.656 -30.547 -9.281 1 85.25 218 ALA B O 1
ATOM 5649 N N . ILE B 1 219 ? 24.438 -29.281 -7.848 1 81.44 219 ILE B N 1
ATOM 5650 C CA . ILE B 1 219 ? 25.453 -28.234 -7.828 1 81.44 219 ILE B CA 1
ATOM 5651 C C . ILE B 1 219 ? 26.109 -28.172 -6.445 1 81.44 219 ILE B C 1
ATOM 5653 O O . ILE B 1 219 ? 25.422 -27.938 -5.445 1 81.44 219 ILE B O 1
ATOM 5657 N N . ASP B 1 220 ? 27.25 -28.578 -6.262 1 66 220 ASP B N 1
ATOM 5658 C CA . ASP B 1 220 ? 28 -28.547 -5.012 1 66 220 ASP B CA 1
ATOM 5659 C C . ASP B 1 220 ? 28.469 -27.141 -4.691 1 66 220 ASP B C 1
ATOM 5661 O O . ASP B 1 220 ? 29.469 -26.672 -5.246 1 66 220 ASP B O 1
ATOM 5665 N N . THR B 1 221 ? 27.5 -26.297 -4.371 1 57.97 221 THR B N 1
ATOM 5666 C CA . THR B 1 221 ? 28.016 -24.984 -3.988 1 57.97 221 THR B CA 1
ATOM 5667 C C . THR B 1 221 ? 28.656 -25.047 -2.6 1 57.97 221 THR B C 1
ATOM 5669 O O . THR B 1 221 ? 28.203 -25.812 -1.741 1 57.97 221 THR B O 1
ATOM 5672 N N . GLY B 1 222 ? 29.906 -24.891 -2.451 1 51.19 222 GLY B N 1
ATOM 5673 C CA . GLY B 1 222 ? 30.656 -24.875 -1.212 1 51.19 222 GLY B CA 1
ATOM 5674 C C . GLY B 1 222 ? 29.797 -24.641 0.014 1 51.19 222 GLY B C 1
ATOM 5675 O O . GLY B 1 222 ? 30.016 -25.25 1.058 1 51.19 222 GLY B O 1
ATOM 5676 N N . GLU B 1 223 ? 29.016 -23.812 -0.047 1 48.19 223 GLU B N 1
ATOM 5677 C CA . GLU B 1 223 ? 28.219 -23.422 1.114 1 48.19 223 GLU B CA 1
ATOM 5678 C C . GLU B 1 223 ? 27.156 -24.469 1.43 1 48.19 223 GLU B C 1
ATOM 5680 O O . GLU B 1 223 ? 26.859 -24.734 2.598 1 48.19 223 GLU B O 1
ATOM 5685 N N . HIS B 1 224 ? 26.469 -25 0.55 1 50.41 224 HIS B N 1
ATOM 5686 C CA . HIS B 1 224 ? 25.484 -26.047 0.772 1 50.41 224 HIS B CA 1
ATOM 5687 C C . HIS B 1 224 ? 26.141 -27.391 1.016 1 50.41 224 HIS B C 1
ATOM 5689 O O . HIS B 1 224 ? 25.453 -28.375 1.289 1 50.41 224 HIS B O 1
ATOM 5695 N N . SER B 1 225 ? 27.312 -27.5 0.679 1 49.09 225 SER B N 1
ATOM 5696 C CA . SER B 1 225 ? 28.094 -28.719 0.888 1 49.09 225 SER B CA 1
ATOM 5697 C C . SER B 1 225 ? 28.078 -29.141 2.354 1 49.09 225 SER B C 1
ATOM 5699 O O . SER B 1 225 ? 28.219 -30.328 2.664 1 49.09 225 SER B O 1
ATOM 5701 N N . GLU B 1 226 ? 28.062 -28.094 3.113 1 50.75 226 GLU B N 1
ATOM 5702 C CA . GLU B 1 226 ? 28.219 -28.547 4.492 1 50.75 226 GLU B CA 1
ATOM 5703 C C . GLU B 1 226 ? 26.953 -29.234 5.004 1 50.75 226 GLU B C 1
ATOM 5705 O O . GLU B 1 226 ? 26.938 -29.766 6.113 1 50.75 226 GLU B O 1
ATOM 5710 N N . MET B 1 227 ? 25.875 -28.953 4.398 1 54.56 227 MET B N 1
ATOM 5711 C CA . MET B 1 227 ? 24.719 -29.641 4.973 1 54.56 227 MET B CA 1
ATOM 5712 C C . MET B 1 227 ? 24.734 -31.125 4.594 1 54.56 227 MET B C 1
ATOM 5714 O O . MET B 1 227 ? 24.891 -31.469 3.42 1 54.56 227 MET B O 1
ATOM 5718 N N . SER B 1 228 ? 24.953 -31.984 5.527 1 60.81 228 SER B N 1
ATOM 5719 C CA . SER B 1 228 ? 24.938 -33.438 5.355 1 60.81 228 SER B CA 1
ATOM 5720 C C . SER B 1 228 ? 23.781 -33.875 4.469 1 60.81 228 SER B C 1
ATOM 5722 O O . SER B 1 228 ? 22.766 -33.188 4.379 1 60.81 228 SER B O 1
ATOM 5724 N N . THR B 1 229 ? 24.031 -34.719 3.49 1 63.34 229 THR B N 1
ATOM 5725 C CA . THR B 1 229 ? 23.062 -35.344 2.6 1 63.34 229 THR B CA 1
ATOM 5726 C C . THR B 1 229 ? 21.766 -35.625 3.34 1 63.34 229 THR B C 1
ATOM 5728 O O . THR B 1 229 ? 20.672 -35.469 2.795 1 63.34 229 THR B O 1
ATOM 5731 N N . THR B 1 230 ? 21.906 -35.969 4.566 1 64.06 230 THR B N 1
ATOM 5732 C CA . THR B 1 230 ? 20.75 -36.344 5.367 1 64.06 230 THR B CA 1
ATOM 5733 C C . THR B 1 230 ? 19.891 -35.125 5.684 1 64.06 230 THR B C 1
ATOM 5735 O O . THR B 1 230 ? 18.656 -35.188 5.648 1 64.06 230 THR B O 1
ATOM 5738 N N . MET B 1 231 ? 20.562 -34.062 5.848 1 65.06 231 MET B N 1
ATOM 5739 C CA . MET B 1 231 ? 19.828 -32.844 6.219 1 65.06 231 MET B CA 1
ATOM 5740 C C . MET B 1 231 ? 19.078 -32.281 5.02 1 65.06 231 MET B C 1
ATOM 5742 O O . MET B 1 231 ? 17.984 -31.766 5.16 1 65.06 231 MET B O 1
ATOM 5746 N N . LYS B 1 232 ? 19.609 -32.531 3.908 1 65.81 232 LYS B N 1
ATOM 5747 C CA . LYS B 1 232 ? 18.969 -32.031 2.701 1 65.81 232 LYS B CA 1
ATOM 5748 C C . LYS B 1 232 ? 17.688 -32.812 2.4 1 65.81 232 LYS B C 1
ATOM 5750 O O . LYS B 1 232 ? 16.688 -32.25 1.987 1 65.81 232 LYS B O 1
ATOM 5755 N N . LEU B 1 233 ? 17.797 -34.094 2.736 1 67 233 LEU B N 1
ATOM 5756 C CA . LEU B 1 233 ? 16.656 -34.969 2.473 1 67 233 LEU B CA 1
ATOM 5757 C C . LEU B 1 233 ? 15.539 -34.719 3.482 1 67 233 LEU B C 1
ATOM 5759 O O . LEU B 1 233 ? 14.359 -34.812 3.141 1 67 233 LEU B O 1
ATOM 5763 N N . LEU B 1 234 ? 15.914 -34.312 4.648 1 73.56 234 LEU B N 1
ATOM 5764 C CA . LEU B 1 234 ? 14.93 -34.125 5.699 1 73.56 234 LEU B CA 1
ATOM 5765 C C . LEU B 1 234 ? 14.273 -32.75 5.586 1 73.56 234 LEU B C 1
ATOM 5767 O O . LEU B 1 234 ? 13.203 -32.531 6.156 1 73.56 234 LEU B O 1
ATOM 5771 N N . GLN B 1 235 ? 14.898 -31.969 4.832 1 75.12 235 GLN B N 1
ATOM 5772 C CA . GLN B 1 235 ? 14.383 -30.609 4.688 1 75.12 235 GLN B CA 1
ATOM 5773 C C . GLN B 1 235 ? 13.047 -30.609 3.949 1 75.12 235 GLN B C 1
ATOM 5775 O O . GLN B 1 235 ? 12.18 -29.781 4.23 1 75.12 235 GLN B O 1
ATOM 5780 N N . GLY B 1 236 ? 12.844 -31.562 3.1 1 75.5 236 GLY B N 1
ATOM 5781 C CA . GLY B 1 236 ? 11.602 -31.641 2.348 1 75.5 236 GLY B CA 1
ATOM 5782 C C . GLY B 1 236 ? 10.391 -31.938 3.219 1 75.5 236 GLY B C 1
ATOM 5783 O O . GLY B 1 236 ? 9.523 -31.094 3.396 1 75.5 236 GLY B O 1
ATOM 5784 N N . PRO B 1 237 ? 10.43 -33.094 3.861 1 79.38 237 PRO B N 1
ATOM 5785 C CA . PRO B 1 237 ? 9.305 -33.438 4.738 1 79.38 237 PRO B CA 1
ATOM 5786 C C . PRO B 1 237 ? 9.109 -32.438 5.863 1 79.38 237 PRO B C 1
ATOM 5788 O O . PRO B 1 237 ? 7.973 -32.156 6.266 1 79.38 237 PRO B O 1
ATOM 5791 N N . LEU B 1 238 ? 10.141 -31.922 6.316 1 83.38 238 LEU B N 1
ATOM 5792 C CA . LEU B 1 238 ? 10.039 -30.938 7.391 1 83.38 238 LEU B CA 1
ATOM 5793 C C . LEU B 1 238 ? 9.312 -29.688 6.906 1 83.38 238 LEU B C 1
ATOM 5795 O O . LEU B 1 238 ? 8.531 -29.094 7.652 1 83.38 238 LEU B O 1
ATOM 5799 N N . GLN B 1 239 ? 9.586 -29.297 5.75 1 84.88 239 GLN B N 1
ATOM 5800 C CA . GLN B 1 239 ? 8.93 -28.125 5.188 1 84.88 239 GLN B CA 1
ATOM 5801 C C . GLN B 1 239 ? 7.426 -28.328 5.066 1 84.88 239 GLN B C 1
ATOM 5803 O O . GLN B 1 239 ? 6.641 -27.422 5.344 1 84.88 239 GLN B O 1
ATOM 5808 N N . ILE B 1 240 ? 7.125 -29.469 4.707 1 82.81 240 ILE B N 1
ATOM 5809 C CA . ILE B 1 240 ? 5.715 -29.797 4.543 1 82.81 240 ILE B CA 1
ATOM 5810 C C . ILE B 1 240 ? 5.02 -29.766 5.902 1 82.81 240 ILE B C 1
ATOM 5812 O O . ILE B 1 240 ? 3.957 -29.156 6.055 1 82.81 240 ILE B O 1
ATOM 5816 N N . ILE B 1 241 ? 5.645 -30.359 6.863 1 89.12 241 ILE B N 1
ATOM 5817 C CA . ILE B 1 241 ? 5.062 -30.438 8.195 1 89.12 241 ILE B CA 1
ATOM 5818 C C . ILE B 1 241 ? 4.934 -29.031 8.789 1 89.12 241 ILE B C 1
ATOM 5820 O O . ILE B 1 241 ? 3.889 -28.672 9.336 1 89.12 241 ILE B O 1
ATOM 5824 N N . LEU B 1 242 ? 5.949 -28.312 8.625 1 90.38 242 LEU B N 1
ATOM 5825 C CA . LEU B 1 242 ? 5.941 -26.953 9.172 1 90.38 242 LEU B CA 1
ATOM 5826 C C . LEU B 1 242 ? 4.902 -26.094 8.461 1 90.38 242 LEU B C 1
ATOM 5828 O O . LEU B 1 242 ? 4.234 -25.266 9.094 1 90.38 242 LEU B O 1
ATOM 5832 N N . GLY B 1 243 ? 4.852 -26.188 7.18 1 91.12 243 GLY B N 1
ATOM 5833 C CA . GLY B 1 243 ? 3.861 -25.438 6.414 1 91.12 243 GLY B CA 1
ATOM 5834 C C . GLY B 1 243 ? 2.434 -25.766 6.816 1 91.12 243 GLY B C 1
ATOM 5835 O O . GLY B 1 243 ? 1.633 -24.859 7.059 1 91.12 243 GLY B O 1
ATOM 5836 N N . ILE B 1 244 ? 2.195 -27.031 6.984 1 90.56 244 ILE B N 1
ATOM 5837 C CA . ILE B 1 244 ? 0.858 -27.469 7.367 1 90.56 244 ILE B CA 1
ATOM 5838 C C . ILE B 1 244 ? 0.557 -27.031 8.797 1 90.56 244 ILE B C 1
ATOM 5840 O O . ILE B 1 244 ? -0.536 -26.531 9.086 1 90.56 244 ILE B O 1
ATOM 5844 N N . ALA B 1 245 ? 1.5 -27.219 9.648 1 94.5 245 ALA B N 1
ATOM 5845 C CA . ALA B 1 245 ? 1.314 -26.844 11.047 1 94.5 245 ALA B CA 1
ATOM 5846 C C . ALA B 1 245 ? 0.997 -25.359 11.18 1 94.5 245 ALA B C 1
ATOM 5848 O O . ALA B 1 245 ? 0.041 -24.984 11.859 1 94.5 245 ALA B O 1
ATOM 5849 N N . PHE B 1 246 ? 1.777 -24.594 10.555 1 94.31 246 PHE B N 1
ATOM 5850 C CA . PHE B 1 246 ? 1.539 -23.156 10.602 1 94.31 246 PHE B CA 1
ATOM 5851 C C . PHE B 1 246 ? 0.17 -22.828 10.023 1 94.31 246 PHE B C 1
ATOM 5853 O O . PHE B 1 246 ? -0.562 -22 10.594 1 94.31 246 PHE B O 1
ATOM 5860 N N . GLY B 1 247 ? -0.116 -23.359 8.891 1 95 247 GLY B N 1
ATOM 5861 C CA . GLY B 1 247 ? -1.4 -23.094 8.258 1 95 247 GLY B CA 1
ATOM 5862 C C . GLY B 1 247 ? -2.582 -23.469 9.133 1 95 247 GLY B C 1
ATOM 5863 O O . GLY B 1 247 ? -3.545 -22.703 9.242 1 95 247 GLY B O 1
ATOM 5864 N N . LEU B 1 248 ? -2.455 -24.594 9.781 1 94.5 248 LEU B N 1
ATOM 5865 C CA . LEU B 1 248 ? -3.535 -25.062 10.641 1 94.5 248 LEU B CA 1
ATOM 5866 C C . LEU B 1 248 ? -3.689 -24.172 11.867 1 94.5 248 LEU B C 1
ATOM 5868 O O . LEU B 1 248 ? -4.805 -23.781 12.227 1 94.5 248 LEU B O 1
ATOM 5872 N N . ILE B 1 249 ? -2.633 -23.859 12.445 1 95.56 249 ILE B N 1
ATOM 5873 C CA . ILE B 1 249 ? -2.662 -23.047 13.656 1 95.56 249 ILE B CA 1
ATOM 5874 C C . ILE B 1 249 ? -3.209 -21.656 13.32 1 95.56 249 ILE B C 1
ATOM 5876 O O . ILE B 1 249 ? -4.121 -21.172 13.992 1 95.56 249 ILE B O 1
ATOM 5880 N N . MET B 1 250 ? -2.654 -21.094 12.344 1 94.38 250 MET B N 1
ATOM 5881 C CA . MET B 1 250 ? -3.08 -19.75 11.977 1 94.38 250 MET B CA 1
ATOM 5882 C C . MET B 1 250 ? -4.52 -19.75 11.484 1 94.38 250 MET B C 1
ATOM 5884 O O . MET B 1 250 ? -5.266 -18.797 11.727 1 94.38 250 MET B O 1
ATOM 5888 N N . GLY B 1 251 ? -4.859 -20.719 10.688 1 93.62 251 GLY B N 1
ATOM 5889 C CA . GLY B 1 251 ? -6.25 -20.828 10.273 1 93.62 251 GLY B CA 1
ATOM 5890 C C . GLY B 1 251 ? -7.215 -20.922 11.438 1 93.62 251 GLY B C 1
ATOM 5891 O O . GLY B 1 251 ? -8.289 -20.328 11.406 1 93.62 251 GLY B O 1
ATOM 5892 N N . PHE B 1 252 ? -6.793 -21.672 12.422 1 92.44 252 PHE B N 1
ATOM 5893 C CA . PHE B 1 252 ? -7.598 -21.812 13.625 1 92.44 252 PHE B CA 1
ATOM 5894 C C . PHE B 1 252 ? -7.719 -20.469 14.352 1 92.44 252 PHE B C 1
ATOM 5896 O O . PHE B 1 252 ? -8.789 -20.125 14.859 1 92.44 252 PHE B O 1
ATOM 5903 N N . ILE B 1 253 ? -6.734 -19.781 14.414 1 92.44 253 ILE B N 1
ATOM 5904 C CA . ILE B 1 253 ? -6.723 -18.469 15.062 1 92.44 253 ILE B CA 1
ATOM 5905 C C . ILE B 1 253 ? -7.668 -17.516 14.32 1 92.44 253 ILE B C 1
ATOM 5907 O O . ILE B 1 253 ? -8.375 -16.734 14.945 1 92.44 253 ILE B O 1
ATOM 5911 N N . LEU B 1 254 ? -7.727 -17.594 13.055 1 90.88 254 LEU B N 1
ATOM 5912 C CA . LEU B 1 254 ? -8.547 -16.719 12.219 1 90.88 254 LEU B CA 1
ATOM 5913 C C . LEU B 1 254 ? -10.031 -17.016 12.43 1 90.88 254 LEU B C 1
ATOM 5915 O O . LEU B 1 254 ? -10.891 -16.219 12.031 1 90.88 254 LEU B O 1
ATOM 5919 N N . TRP B 1 255 ? -10.305 -18.156 13.016 1 86.94 255 TRP B N 1
ATOM 5920 C CA . TRP B 1 255 ? -11.688 -18.484 13.336 1 86.94 255 TRP B CA 1
ATOM 5921 C C . TRP B 1 255 ? -12.234 -17.562 14.414 1 86.94 255 TRP B C 1
ATOM 5923 O O . TRP B 1 255 ? -13.43 -17.25 14.422 1 86.94 255 TRP B O 1
ATOM 5933 N N . TYR B 1 256 ? -11.32 -17.125 15.242 1 83.44 256 TYR B N 1
ATOM 5934 C CA . TYR B 1 256 ? -11.797 -16.438 16.438 1 83.44 256 TYR B CA 1
ATOM 5935 C C . TYR B 1 256 ? -11.391 -14.961 16.406 1 83.44 256 TYR B C 1
ATOM 5937 O O . TYR B 1 256 ? -11.977 -14.141 17.109 1 83.44 256 TYR B O 1
ATOM 5945 N N . ILE B 1 257 ? -10.344 -14.641 15.805 1 81.56 257 ILE B N 1
ATOM 5946 C CA . ILE B 1 257 ? -9.82 -13.281 15.734 1 81.56 257 ILE B CA 1
ATOM 5947 C C . ILE B 1 257 ? -10.094 -12.688 14.359 1 81.56 257 ILE B C 1
ATOM 5949 O O . ILE B 1 257 ? -9.781 -13.305 13.336 1 81.56 257 ILE B O 1
ATOM 5953 N N . PRO B 1 258 ? -10.805 -11.242 14.078 1 70.12 258 PRO B N 1
ATOM 5954 C CA . PRO B 1 258 ? -11.062 -10.227 15.094 1 70.12 258 PRO B CA 1
ATOM 5955 C C . PRO B 1 258 ? -12.438 -10.375 15.75 1 70.12 258 PRO B C 1
ATOM 5957 O O . PRO B 1 258 ? -13.406 -10.727 15.078 1 70.12 258 PRO B O 1
ATOM 5960 N N . GLU B 1 259 ? -13.219 -10.781 16.328 1 55.78 259 GLU B N 1
ATOM 5961 C CA . GLU B 1 259 ? -14.414 -11.375 16.906 1 55.78 259 GLU B CA 1
ATOM 5962 C C . GLU B 1 259 ? -15.648 -10.523 16.641 1 55.78 259 GLU B C 1
ATOM 5964 O O . GLU B 1 259 ? -16.75 -11.055 16.484 1 55.78 259 GLU B O 1
ATOM 5969 N N . HIS B 1 260 ? -15.875 -9.273 16.703 1 52.97 260 HIS B N 1
ATOM 5970 C CA . HIS B 1 260 ? -17.078 -9.219 17.516 1 52.97 260 HIS B CA 1
ATOM 5971 C C . HIS B 1 260 ? -18.172 -10.125 16.938 1 52.97 260 HIS B C 1
ATOM 5973 O O . HIS B 1 260 ? -18.828 -10.852 17.688 1 52.97 260 HIS B O 1
ATOM 5979 N N . TYR B 1 261 ? -19.234 -9.398 16.266 1 46.31 261 TYR B N 1
ATOM 5980 C CA . TYR B 1 261 ? -20.641 -9.75 16.109 1 46.31 261 TYR B CA 1
ATOM 5981 C C . TYR B 1 261 ? -20.828 -10.68 14.914 1 46.31 261 TYR B C 1
ATOM 5983 O O . TYR B 1 261 ? -20.344 -10.406 13.82 1 46.31 261 TYR B O 1
ATOM 5991 N N . ASP B 1 262 ? -20.781 -11.977 15.164 1 45.5 262 ASP B N 1
ATOM 5992 C CA . ASP B 1 262 ? -21.156 -13.195 14.469 1 45.5 262 ASP B CA 1
ATOM 5993 C C . ASP B 1 262 ? -22.219 -12.914 13.406 1 45.5 262 ASP B C 1
ATOM 5995 O O . ASP B 1 262 ? -22.422 -13.711 12.492 1 45.5 262 ASP B O 1
ATOM 5999 N N . ASN B 1 263 ? -23.359 -12.359 13.562 1 47.03 263 ASN B N 1
ATOM 6000 C CA . ASN B 1 263 ? -24.469 -12.719 12.688 1 47.03 263 ASN B CA 1
ATOM 6001 C C . ASN B 1 263 ? -24.328 -12.078 11.312 1 47.03 263 ASN B C 1
ATOM 6003 O O . ASN B 1 263 ? -23.672 -11.055 11.164 1 47.03 263 ASN B O 1
ATOM 6007 N N . CYS B 1 264 ? -24.359 -12.945 10.281 1 50.53 264 CYS B N 1
ATOM 6008 C CA . CYS B 1 264 ? -24.484 -12.531 8.891 1 50.53 264 CYS B CA 1
ATOM 6009 C C . CYS B 1 264 ? -25.078 -11.125 8.797 1 50.53 264 CYS B C 1
ATOM 6011 O O . CYS B 1 264 ? -25.562 -10.727 7.738 1 50.53 264 CYS B O 1
ATOM 6013 N N . ASP B 1 265 ? -25.141 -10.328 9.898 1 50.56 265 ASP B N 1
ATOM 6014 C CA . ASP B 1 265 ? -25.844 -9.055 9.828 1 50.56 265 ASP B CA 1
ATOM 6015 C C . ASP B 1 265 ? -24.938 -7.949 9.289 1 50.56 265 ASP B C 1
ATOM 6017 O O . ASP B 1 265 ? -23.719 -8.125 9.219 1 50.56 265 ASP B O 1
ATOM 6021 N N . ASP B 1 266 ? -25.484 -6.926 8.703 1 50.97 266 ASP B N 1
ATOM 6022 C CA . ASP B 1 266 ? -25 -5.715 8.039 1 50.97 266 ASP B CA 1
ATOM 6023 C C . ASP B 1 266 ? -23.797 -5.125 8.773 1 50.97 266 ASP B C 1
ATOM 6025 O O . ASP B 1 266 ? -22.922 -4.516 8.156 1 50.97 266 ASP B O 1
ATOM 6029 N N . ASP B 1 267 ? -23.734 -5.383 10.008 1 50.12 267 ASP B N 1
ATOM 6030 C CA . ASP B 1 267 ? -22.688 -4.773 10.82 1 50.12 267 ASP B CA 1
ATOM 6031 C C . ASP B 1 267 ? -21.359 -5.527 10.664 1 50.12 267 ASP B C 1
ATOM 6033 O O . ASP B 1 267 ? -20.312 -5.047 11.094 1 50.12 267 ASP B O 1
ATOM 6037 N N . SER B 1 268 ? -21.562 -6.688 10.148 1 51.47 268 SER B N 1
ATOM 6038 C CA . SER B 1 268 ? -20.406 -7.578 10.008 1 51.47 268 SER B CA 1
ATOM 6039 C C . SER B 1 268 ? -19.391 -7.023 9.016 1 51.47 268 SER B C 1
ATOM 6041 O O . SER B 1 268 ? -18.203 -7.348 9.094 1 51.47 268 SER B O 1
ATOM 6043 N N . LYS B 1 269 ? -19.797 -6.117 8.305 1 55.75 269 LYS B N 1
ATOM 6044 C CA . LYS B 1 269 ? -18.953 -5.562 7.266 1 55.75 269 LYS B CA 1
ATOM 6045 C C . LYS B 1 269 ? -17.859 -4.676 7.859 1 55.75 269 LYS B C 1
ATOM 6047 O O . LYS B 1 269 ? -16.797 -4.512 7.27 1 55.75 269 LYS B O 1
ATOM 6052 N N . LYS B 1 270 ? -18.219 -4.328 9.125 1 57.97 270 LYS B N 1
ATOM 6053 C CA . LYS B 1 270 ? -17.266 -3.408 9.758 1 57.97 270 LYS B CA 1
ATOM 6054 C C . LYS B 1 270 ? -15.953 -4.109 10.078 1 57.97 270 LYS B C 1
ATOM 6056 O O . LYS B 1 270 ? -14.898 -3.467 10.125 1 57.97 270 LYS B O 1
ATOM 6061 N N . HIS B 1 271 ? -16.078 -5.523 10.164 1 66.62 271 HIS B N 1
ATOM 6062 C CA . HIS B 1 271 ? -14.844 -6.172 10.602 1 66.62 271 HIS B CA 1
ATOM 6063 C C . HIS B 1 271 ? -14.195 -6.953 9.461 1 66.62 271 HIS B C 1
ATOM 6065 O O . HIS B 1 271 ? -13.344 -7.809 9.695 1 66.62 271 HIS B O 1
ATOM 6071 N N . HIS B 1 272 ? -14.586 -6.766 8.289 1 76.62 272 HIS B N 1
ATOM 6072 C CA . HIS B 1 272 ? -14.016 -7.434 7.125 1 76.62 272 HIS B CA 1
ATOM 6073 C C . HIS B 1 272 ? -12.562 -7.027 6.914 1 76.62 272 HIS B C 1
ATOM 6075 O O . HIS B 1 272 ? -11.703 -7.879 6.691 1 76.62 272 HIS B O 1
ATOM 6081 N N . VAL B 1 273 ? -12.312 -5.824 7.211 1 77.69 273 VAL B N 1
ATOM 6082 C CA . VAL B 1 273 ? -10.992 -5.285 6.883 1 77.69 273 VAL B CA 1
ATOM 6083 C C . VAL B 1 273 ? -9.945 -5.852 7.836 1 77.69 273 VAL B C 1
ATOM 6085 O O . VAL B 1 273 ? -8.914 -6.363 7.398 1 77.69 273 VAL B O 1
ATOM 6088 N N . PRO B 1 274 ? -10.281 -5.922 9.125 1 80.56 274 PRO B N 1
ATOM 6089 C CA . PRO B 1 274 ? -9.281 -6.488 10.023 1 80.56 274 PRO B CA 1
ATOM 6090 C C . PRO B 1 274 ? -9.023 -7.973 9.773 1 80.56 274 PRO B C 1
ATOM 6092 O O . PRO B 1 274 ? -7.895 -8.445 9.922 1 80.56 274 PRO B O 1
ATOM 6095 N N . ARG B 1 275 ? -10.086 -8.672 9.453 1 86.06 275 ARG B N 1
ATOM 6096 C CA . ARG B 1 275 ? -9.93 -10.094 9.148 1 86.06 275 ARG B CA 1
ATOM 6097 C C . ARG B 1 275 ? -9.078 -10.297 7.902 1 86.06 275 ARG B C 1
ATOM 6099 O O . ARG B 1 275 ? -8.188 -11.148 7.887 1 86.06 275 ARG B O 1
ATOM 6106 N N . PHE B 1 276 ? -9.383 -9.531 6.922 1 88.25 276 PHE B N 1
ATOM 6107 C CA . PHE B 1 276 ? -8.648 -9.602 5.668 1 88.25 276 PHE B CA 1
ATOM 6108 C C . PHE B 1 276 ? -7.184 -9.25 5.879 1 88.25 276 PHE B C 1
ATOM 6110 O O . PHE B 1 276 ? -6.297 -9.914 5.34 1 88.25 276 PHE B O 1
ATOM 6117 N N . LEU B 1 277 ? -6.926 -8.258 6.625 1 87.44 277 LEU B N 1
ATOM 6118 C CA . LEU B 1 277 ? -5.559 -7.801 6.863 1 87.44 277 LEU B CA 1
ATOM 6119 C C . LEU B 1 277 ? -4.754 -8.867 7.598 1 87.44 277 LEU B C 1
ATOM 6121 O O . LEU B 1 277 ? -3.576 -9.086 7.293 1 87.44 277 LEU B O 1
ATOM 6125 N N . LEU B 1 278 ? -5.387 -9.469 8.555 1 90.5 278 LEU B N 1
ATOM 6126 C CA . LEU B 1 278 ? -4.688 -10.516 9.297 1 90.5 278 LEU B CA 1
ATOM 6127 C C . LEU B 1 278 ? -4.359 -11.695 8.398 1 90.5 278 LEU B C 1
ATOM 6129 O O . LEU B 1 278 ? -3.266 -12.266 8.477 1 90.5 278 LEU B O 1
ATOM 6133 N N . LEU B 1 279 ? -5.316 -12.086 7.59 1 93 279 LEU B N 1
ATOM 6134 C CA . LEU B 1 279 ? -5.09 -13.156 6.629 1 93 279 LEU B CA 1
ATOM 6135 C C . LEU B 1 279 ? -3.928 -12.828 5.703 1 93 279 LEU B C 1
ATOM 6137 O O . LEU B 1 279 ? -3.033 -13.656 5.5 1 93 279 LEU B O 1
ATOM 6141 N N . LEU B 1 280 ? -3.945 -11.641 5.207 1 93.38 280 LEU B N 1
ATOM 6142 C CA . LEU B 1 280 ? -2.932 -11.203 4.254 1 93.38 280 LEU B CA 1
ATOM 6143 C C . LEU B 1 280 ? -1.558 -11.133 4.914 1 93.38 280 LEU B C 1
ATOM 6145 O O . LEU B 1 280 ? -0.573 -11.625 4.359 1 93.38 280 LEU B O 1
ATOM 6149 N N . MET B 1 281 ? -1.483 -10.594 6.078 1 92.62 281 MET B N 1
ATOM 6150 C CA . MET B 1 281 ? -0.197 -10.414 6.746 1 92.62 281 MET B CA 1
ATOM 6151 C C . MET B 1 281 ? 0.36 -11.75 7.219 1 92.62 281 MET B C 1
ATOM 6153 O O . MET B 1 281 ? 1.572 -11.969 7.188 1 92.62 281 MET B O 1
ATOM 6157 N N . ALA B 1 282 ? -0.522 -12.562 7.723 1 94.12 282 ALA B N 1
ATOM 6158 C CA . ALA B 1 282 ? -0.083 -13.898 8.094 1 94.12 282 ALA B CA 1
ATOM 6159 C C . ALA B 1 282 ? 0.46 -14.656 6.883 1 94.12 282 ALA B C 1
ATOM 6161 O O . ALA B 1 282 ? 1.464 -15.367 6.984 1 94.12 282 ALA B O 1
ATOM 6162 N N . GLY B 1 283 ? -0.24 -14.523 5.789 1 94.44 283 GLY B N 1
ATOM 6163 C CA . GLY B 1 283 ? 0.233 -15.141 4.559 1 94.44 283 GLY B CA 1
ATOM 6164 C C . GLY B 1 283 ? 1.567 -14.586 4.09 1 94.44 283 GLY B C 1
ATOM 6165 O O . GLY B 1 283 ? 2.441 -15.344 3.66 1 94.44 283 GLY B O 1
ATOM 6166 N N . MET B 1 284 ? 1.696 -13.32 4.156 1 93.56 284 MET B N 1
ATOM 6167 C CA . MET B 1 284 ? 2.955 -12.688 3.775 1 93.56 284 MET B CA 1
ATOM 6168 C C . MET B 1 284 ? 4.102 -13.188 4.648 1 93.56 284 MET B C 1
ATOM 6170 O O . MET B 1 284 ? 5.191 -13.469 4.152 1 93.56 284 MET B O 1
ATOM 6174 N N . PHE B 1 285 ? 3.848 -13.289 5.855 1 93.25 285 PHE B N 1
ATOM 6175 C CA . PHE B 1 285 ? 4.859 -13.797 6.773 1 93.25 285 PHE B CA 1
ATOM 6176 C C . PHE B 1 285 ? 5.223 -15.234 6.434 1 93.25 285 PHE B C 1
ATOM 6178 O O . PHE B 1 285 ? 6.398 -15.609 6.438 1 93.25 285 PHE B O 1
ATOM 6185 N N . ALA B 1 286 ? 4.219 -15.984 6.234 1 92.69 286 ALA B N 1
ATOM 6186 C CA . ALA B 1 286 ? 4.465 -17.391 5.91 1 92.69 286 ALA B CA 1
ATOM 6187 C C . ALA B 1 286 ? 5.32 -17.516 4.656 1 92.69 286 ALA B C 1
ATOM 6189 O O . ALA B 1 286 ? 6.273 -18.297 4.625 1 92.69 286 ALA B O 1
ATOM 6190 N N . LEU B 1 287 ? 4.984 -16.781 3.701 1 89.56 287 LEU B N 1
ATOM 6191 C CA . LEU B 1 287 ? 5.664 -16.891 2.416 1 89.56 287 LEU B CA 1
ATOM 6192 C C . LEU B 1 287 ? 7.078 -16.328 2.498 1 89.56 287 LEU B C 1
ATOM 6194 O O . LEU B 1 287 ? 8.047 -17.016 2.178 1 89.56 287 LEU B O 1
ATOM 6198 N N . PHE B 1 288 ? 7.234 -15.109 2.955 1 88.81 288 PHE B N 1
ATOM 6199 C CA . PHE B 1 288 ? 8.539 -14.461 2.979 1 88.81 288 PHE B CA 1
ATOM 6200 C C . PHE B 1 288 ? 9.375 -14.961 4.152 1 88.81 288 PHE B C 1
ATOM 6202 O O . PHE B 1 288 ? 10.602 -15.016 4.07 1 88.81 288 PHE B O 1
ATOM 6209 N N . GLY B 1 289 ? 8.711 -15.258 5.254 1 87.69 289 GLY B N 1
ATOM 6210 C CA . GLY B 1 289 ? 9.422 -15.828 6.383 1 87.69 289 GLY B CA 1
ATOM 6211 C C . GLY B 1 289 ? 10.047 -17.172 6.074 1 87.69 289 GLY B C 1
ATOM 6212 O O . GLY B 1 289 ? 11.164 -17.469 6.516 1 87.69 289 GLY B O 1
ATOM 6213 N N . SER B 1 290 ? 9.305 -17.953 5.363 1 87.88 290 SER B N 1
ATOM 6214 C CA . SER B 1 290 ? 9.836 -19.266 4.992 1 87.88 290 SER B CA 1
ATOM 6215 C C . SER B 1 290 ? 11.039 -19.125 4.055 1 87.88 290 SER B C 1
ATOM 6217 O O . SER B 1 290 ? 11.992 -19.891 4.141 1 87.88 290 SER B O 1
ATOM 6219 N N . ASN B 1 291 ? 10.977 -18.188 3.18 1 81.38 291 ASN B N 1
ATOM 6220 C CA . ASN B 1 291 ? 12.109 -17.922 2.295 1 81.38 291 ASN B CA 1
ATOM 6221 C C . ASN B 1 291 ? 13.344 -17.484 3.078 1 81.38 291 ASN B C 1
ATOM 6223 O O . ASN B 1 291 ? 14.469 -17.828 2.719 1 81.38 291 ASN B O 1
ATOM 6227 N N . TYR B 1 292 ? 13.078 -16.688 4.09 1 82 292 TYR B N 1
ATOM 6228 C CA . TYR B 1 292 ? 14.156 -16.172 4.926 1 82 292 TYR B CA 1
ATOM 6229 C C . TYR B 1 292 ? 14.906 -17.312 5.617 1 82 292 TYR B C 1
ATOM 6231 O O . TYR B 1 292 ? 16.125 -17.25 5.777 1 82 292 TYR B O 1
ATOM 6239 N N . VAL B 1 293 ? 14.211 -18.391 5.996 1 81.94 293 VAL B N 1
ATOM 6240 C CA . VAL B 1 293 ? 14.82 -19.516 6.695 1 81.94 293 VAL B CA 1
ATOM 6241 C C . VAL B 1 293 ? 15.203 -20.609 5.695 1 81.94 293 VAL B C 1
ATOM 6243 O O . VAL B 1 293 ? 15.469 -21.75 6.082 1 81.94 293 VAL B O 1
ATOM 6246 N N . GLU B 1 294 ? 15.07 -20.344 4.414 1 77.94 294 GLU B N 1
ATOM 6247 C CA . GLU B 1 294 ? 15.469 -21.234 3.328 1 77.94 294 GLU B CA 1
ATOM 6248 C C . GLU B 1 294 ? 14.562 -22.469 3.268 1 77.94 294 GLU B C 1
ATOM 6250 O O . GLU B 1 294 ? 15.039 -23.594 3.07 1 77.94 294 GLU B O 1
ATOM 6255 N N . MET B 1 295 ? 13.414 -22.359 3.672 1 82.38 295 MET B N 1
ATOM 6256 C CA . MET B 1 295 ? 12.367 -23.375 3.527 1 82.38 295 MET B CA 1
ATOM 6257 C C . MET B 1 295 ? 11.281 -22.891 2.572 1 82.38 295 MET B C 1
ATOM 6259 O O . MET B 1 295 ? 10.125 -22.75 2.973 1 82.38 295 MET B O 1
ATOM 6263 N N . GLU B 1 296 ? 11.531 -22.812 1.381 1 77.94 296 GLU B N 1
ATOM 6264 C CA . GLU B 1 296 ? 10.719 -22.141 0.374 1 77.94 296 GLU B CA 1
ATOM 6265 C C . GLU B 1 296 ? 9.406 -22.875 0.125 1 77.94 296 GLU B C 1
ATOM 6267 O O . GLU B 1 296 ? 8.398 -22.25 -0.22 1 77.94 296 GLU B O 1
ATOM 6272 N N . ALA B 1 297 ? 9.406 -24.172 0.367 1 79 297 ALA B N 1
ATOM 6273 C CA . ALA B 1 297 ? 8.211 -24.953 0.069 1 79 297 ALA B CA 1
ATOM 6274 C C . ALA B 1 297 ? 7.176 -24.812 1.186 1 79 297 ALA B C 1
ATOM 6276 O O . ALA B 1 297 ? 5.988 -25.078 0.977 1 79 297 ALA B O 1
ATOM 6277 N N . ALA B 1 298 ? 7.598 -24.453 2.309 1 86.62 298 ALA B N 1
ATOM 6278 C CA . ALA B 1 298 ? 6.707 -24.375 3.465 1 86.62 298 ALA B CA 1
ATOM 6279 C C . ALA B 1 298 ? 5.742 -23.203 3.34 1 86.62 298 ALA B C 1
ATOM 6281 O O . ALA B 1 298 ? 4.586 -23.297 3.754 1 86.62 298 ALA B O 1
ATOM 6282 N N . GLY B 1 299 ? 6.199 -22.141 2.801 1 88.62 299 GLY B N 1
ATOM 6283 C CA . GLY B 1 299 ? 5.414 -20.922 2.713 1 88.62 299 GLY B CA 1
ATOM 6284 C C . GLY B 1 299 ? 4.133 -21.094 1.921 1 88.62 299 GLY B C 1
ATOM 6285 O O . GLY B 1 299 ? 3.035 -20.922 2.457 1 88.62 299 GLY B O 1
ATOM 6286 N N . PRO B 1 300 ? 4.25 -21.484 0.687 1 86.38 300 PRO B N 1
ATOM 6287 C CA . PRO B 1 300 ? 3.055 -21.672 -0.141 1 86.38 300 PRO B CA 1
ATOM 6288 C C . PRO B 1 300 ? 2.061 -22.656 0.463 1 86.38 300 PRO B C 1
ATOM 6290 O O . PRO B 1 300 ? 0.85 -22.422 0.412 1 86.38 300 PRO B O 1
ATOM 6293 N N . LEU B 1 301 ? 2.559 -23.703 0.99 1 87.81 301 LEU B N 1
ATOM 6294 C CA . LEU B 1 301 ? 1.678 -24.688 1.61 1 87.81 301 LEU B CA 1
ATOM 6295 C C . LEU B 1 301 ? 0.973 -24.094 2.826 1 87.81 301 LEU B C 1
ATOM 6297 O O . LEU B 1 301 ? -0.218 -24.344 3.037 1 87.81 301 LEU B O 1
ATOM 6301 N N . ALA B 1 302 ? 1.718 -23.375 3.59 1 93.44 302 ALA B N 1
ATOM 6302 C CA . ALA B 1 302 ? 1.142 -22.734 4.766 1 93.44 302 ALA B CA 1
ATOM 6303 C C . ALA B 1 302 ? 0.007 -21.797 4.371 1 93.44 302 ALA B C 1
ATOM 6305 O O . ALA B 1 302 ? -1.042 -21.766 5.02 1 93.44 302 ALA B O 1
ATOM 6306 N N . VAL B 1 303 ? 0.213 -21.047 3.34 1 93.06 303 VAL B N 1
ATOM 6307 C CA . VAL B 1 303 ? -0.771 -20.078 2.869 1 93.06 303 VAL B CA 1
ATOM 6308 C C . VAL B 1 303 ? -2.039 -20.812 2.42 1 93.06 303 VAL B C 1
ATOM 6310 O O . VAL B 1 303 ? -3.148 -20.422 2.793 1 93.06 303 VAL B O 1
ATOM 6313 N N . LEU B 1 304 ? -1.897 -21.844 1.705 1 89.06 304 LEU B N 1
ATOM 6314 C CA . LEU B 1 304 ? -3.029 -22.609 1.201 1 89.06 304 LEU 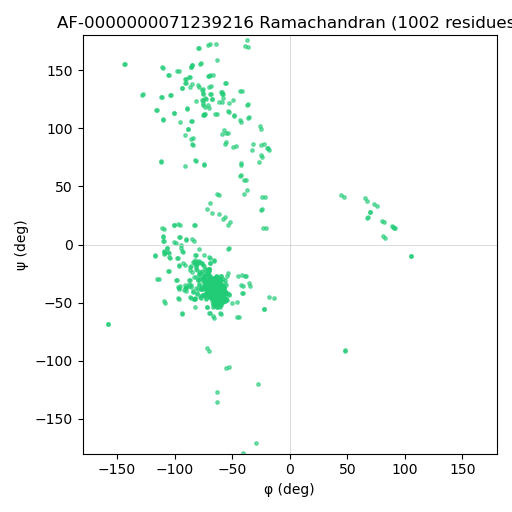B CA 1
ATOM 6315 C C . LEU B 1 304 ? -3.818 -23.234 2.35 1 89.06 304 LEU B C 1
ATOM 6317 O O . LEU B 1 304 ? -5.043 -23.109 2.406 1 89.06 304 LEU B O 1
ATOM 6321 N N . VAL B 1 305 ? -3.125 -23.875 3.229 1 91.31 305 VAL B N 1
ATOM 6322 C CA . VAL B 1 305 ? -3.758 -24.562 4.352 1 91.31 305 VAL B CA 1
ATOM 6323 C C . VAL B 1 305 ? -4.434 -23.547 5.266 1 91.31 305 VAL B C 1
ATOM 6325 O O . VAL B 1 305 ? -5.531 -23.797 5.773 1 91.31 305 VAL B O 1
ATOM 6328 N N . MET B 1 306 ? -3.771 -22.469 5.457 1 95.12 306 MET B N 1
ATOM 6329 C CA . MET B 1 306 ? -4.336 -21.406 6.297 1 95.12 306 MET B CA 1
ATOM 6330 C C . MET B 1 306 ? -5.656 -20.906 5.727 1 95.12 306 MET B C 1
ATOM 6332 O O . MET B 1 306 ? -6.652 -20.812 6.441 1 95.12 306 MET B O 1
ATOM 6336 N N . ALA B 1 307 ? -5.668 -20.562 4.504 1 92.88 307 ALA B N 1
ATOM 6337 C CA . ALA B 1 307 ? -6.875 -20.062 3.85 1 92.88 307 ALA B CA 1
ATOM 6338 C C . ALA B 1 307 ? -7.984 -21.125 3.875 1 92.88 307 ALA B C 1
ATOM 6340 O O . ALA B 1 307 ? -9.148 -20.797 4.102 1 92.88 307 ALA B O 1
ATOM 6341 N N . PHE B 1 308 ? -7.633 -22.344 3.676 1 90.06 308 PHE B N 1
ATOM 6342 C CA . PHE B 1 308 ? -8.594 -23.438 3.699 1 90.06 308 PHE B CA 1
ATOM 6343 C C . PHE B 1 308 ? -9.195 -23.609 5.09 1 90.06 308 PHE B C 1
ATOM 6345 O O . PHE B 1 308 ? -10.414 -23.719 5.23 1 90.06 308 PHE B O 1
ATOM 6352 N N . MET B 1 309 ? -8.32 -23.641 6.047 1 91.44 309 MET B N 1
ATOM 6353 C CA . MET B 1 309 ? -8.781 -23.781 7.426 1 91.44 309 MET B CA 1
ATOM 6354 C C . MET B 1 309 ? -9.672 -22.609 7.816 1 91.44 309 MET B C 1
ATOM 6356 O O . MET B 1 309 ? -10.703 -22.797 8.477 1 91.44 309 MET B O 1
ATOM 6360 N N . ALA B 1 310 ? -9.344 -21.484 7.449 1 91.19 310 ALA B N 1
ATOM 6361 C CA . ALA B 1 310 ? -10.125 -20.297 7.762 1 91.19 310 ALA B CA 1
ATOM 6362 C C . ALA B 1 310 ? -11.516 -20.375 7.125 1 91.19 310 ALA B C 1
ATOM 6364 O O . ALA B 1 310 ? -12.508 -20.016 7.754 1 91.19 310 ALA B O 1
ATOM 6365 N N . THR B 1 311 ? -11.578 -20.828 5.93 1 87.94 311 THR B N 1
ATOM 6366 C CA . THR B 1 311 ? -12.82 -20.828 5.168 1 87.94 311 THR B CA 1
ATOM 6367 C C . THR B 1 311 ? -13.844 -21.781 5.785 1 87.94 311 THR B C 1
ATOM 6369 O O . THR B 1 311 ? -15.047 -21.578 5.652 1 87.94 311 THR B O 1
ATOM 6372 N N . ILE B 1 312 ? -13.422 -22.844 6.422 1 86.62 312 ILE B N 1
ATOM 6373 C CA . ILE B 1 312 ? -14.312 -23.828 7.031 1 86.62 312 ILE B CA 1
ATOM 6374 C C . ILE B 1 312 ? -15.305 -23.125 7.957 1 86.62 312 ILE B C 1
ATOM 6376 O O . ILE B 1 312 ? -16.516 -23.359 7.883 1 86.62 312 ILE B O 1
ATOM 6380 N N . LYS B 1 313 ? -14.883 -22.219 8.711 1 84.62 313 LYS B N 1
ATOM 6381 C CA . LYS B 1 313 ? -15.758 -21.484 9.617 1 84.62 313 LYS B CA 1
ATOM 6382 C C . LYS B 1 313 ? -16.328 -20.234 8.953 1 84.62 313 LYS B C 1
ATOM 6384 O O . LYS B 1 313 ? -17.453 -19.844 9.227 1 84.62 313 LYS B O 1
ATOM 6389 N N . TRP B 1 314 ? -15.516 -19.609 8.164 1 84.06 314 TRP B N 1
ATOM 6390 C CA . TRP B 1 314 ? -15.938 -18.375 7.512 1 84.06 314 TRP B CA 1
ATOM 6391 C C . TRP B 1 314 ? -17.125 -18.625 6.594 1 84.06 314 TRP B C 1
ATOM 6393 O O . TRP B 1 314 ? -17.969 -17.734 6.402 1 84.06 314 TRP B O 1
ATOM 6403 N N . SER B 1 315 ? -17.172 -19.766 5.965 1 78.56 315 SER B N 1
ATOM 6404 C CA . SER B 1 315 ? -18.25 -20.094 5.051 1 78.56 315 SER B CA 1
ATOM 6405 C C . SER B 1 315 ? -19.594 -20.156 5.789 1 78.56 315 SER B C 1
ATOM 6407 O O . SER B 1 315 ? -20.641 -19.875 5.211 1 78.56 315 SER B O 1
ATOM 6409 N N . GLN B 1 316 ? -19.547 -20.453 7.02 1 75.31 316 GLN B N 1
ATOM 6410 C CA . GLN B 1 316 ? -20.75 -20.531 7.836 1 75.31 316 GLN B CA 1
ATOM 6411 C C . GLN B 1 316 ? -21.281 -19.141 8.164 1 75.31 316 GLN B C 1
ATOM 6413 O O . GLN B 1 316 ? -22.484 -18.938 8.32 1 75.31 316 GLN B O 1
ATOM 6418 N N . ASN B 1 317 ? -20.422 -18.141 8.195 1 72.56 317 ASN B N 1
ATOM 6419 C CA . ASN B 1 317 ? -20.812 -16.797 8.594 1 72.56 317 ASN B CA 1
ATOM 6420 C C . ASN B 1 317 ? -20.797 -15.836 7.41 1 72.56 317 ASN B C 1
ATOM 6422 O O . ASN B 1 317 ? -20.938 -14.625 7.586 1 72.56 317 ASN B O 1
ATOM 6426 N N . CYS B 1 318 ? -20.594 -16.281 6.203 1 69.5 318 CYS B N 1
ATOM 6427 C CA . CYS B 1 318 ? -20.609 -15.516 4.961 1 69.5 318 CYS B CA 1
ATOM 6428 C C . CYS B 1 318 ? -19.438 -14.547 4.898 1 69.5 318 CYS B C 1
ATOM 6430 O O . CYS B 1 318 ? -19.547 -13.461 4.328 1 69.5 318 CYS B O 1
ATOM 6432 N N . TRP B 1 319 ? -18.453 -14.914 5.652 1 72.69 319 TRP B N 1
ATOM 6433 C CA . TRP B 1 319 ? -17.281 -14.047 5.664 1 72.69 319 TRP B CA 1
ATOM 6434 C C . TRP B 1 319 ? -16.375 -14.328 4.469 1 72.69 319 TRP B C 1
ATOM 6436 O O . TRP B 1 319 ? -15.523 -13.508 4.117 1 72.69 319 TRP B O 1
ATOM 6446 N N . GLU B 1 320 ? -16.609 -15.406 3.824 1 78.62 320 GLU B N 1
ATOM 6447 C CA . GLU B 1 320 ? -15.727 -15.875 2.758 1 78.62 320 GLU B CA 1
ATOM 6448 C C . GLU B 1 320 ? -15.875 -15.023 1.502 1 78.62 320 GLU B C 1
ATOM 6450 O O . GLU B 1 320 ? -14.891 -14.734 0.816 1 78.62 320 GLU B O 1
ATOM 6455 N N . GLU B 1 321 ? -17.016 -14.539 1.284 1 76.5 321 GLU B N 1
ATOM 6456 C CA . GLU B 1 321 ? -17.281 -13.82 0.047 1 76.5 321 GLU B CA 1
ATOM 6457 C C . GLU B 1 321 ? -16.578 -12.469 0.028 1 76.5 321 GLU B C 1
ATOM 6459 O O . GLU B 1 321 ? -15.977 -12.094 -0.983 1 76.5 321 GLU B O 1
ATOM 6464 N N . ASP B 1 322 ? -16.594 -11.844 1.161 1 77.88 322 ASP B N 1
ATOM 6465 C CA . ASP B 1 322 ? -15.961 -10.523 1.232 1 77.88 322 ASP B CA 1
ATOM 6466 C C . ASP B 1 322 ? -14.445 -10.633 1.104 1 77.88 322 ASP B C 1
ATOM 6468 O O . ASP B 1 322 ? -13.82 -9.828 0.414 1 77.88 322 ASP B O 1
ATOM 6472 N N . ASN B 1 323 ? -13.93 -11.602 1.755 1 84.5 323 ASN B N 1
ATOM 6473 C CA . ASN B 1 323 ? -12.492 -11.805 1.681 1 84.5 323 ASN B CA 1
ATOM 6474 C C . ASN B 1 323 ? -12.055 -12.242 0.284 1 84.5 323 ASN B C 1
ATOM 6476 O O . ASN B 1 323 ? -11.023 -11.797 -0.216 1 84.5 323 ASN B O 1
ATOM 6480 N N . GLU B 1 324 ? -12.867 -13.023 -0.331 1 85 324 GLU B N 1
ATOM 6481 C CA . GLU B 1 324 ? -12.562 -13.469 -1.688 1 85 324 GLU B CA 1
ATOM 6482 C C . GLU B 1 324 ? -12.625 -12.312 -2.678 1 85 324 GLU B C 1
ATOM 6484 O O . GLU B 1 324 ? -11.812 -12.227 -3.6 1 85 324 GLU B O 1
ATOM 6489 N N . HIS B 1 325 ? -13.586 -11.508 -2.445 1 82 325 HIS B N 1
ATOM 6490 C CA . HIS B 1 325 ? -13.711 -10.352 -3.32 1 82 325 HIS B CA 1
ATOM 6491 C C . HIS B 1 325 ? -12.477 -9.453 -3.236 1 82 325 HIS B C 1
ATOM 6493 O O . HIS B 1 325 ? -11.969 -8.992 -4.258 1 82 325 HIS B O 1
ATOM 6499 N N . SER B 1 326 ? -12.047 -9.242 -2.057 1 84.94 326 SER B N 1
ATOM 6500 C CA . SER B 1 326 ? -10.859 -8.422 -1.865 1 84.94 326 SER B CA 1
ATOM 6501 C C . SER B 1 326 ? -9.641 -9.055 -2.527 1 84.94 326 SER B C 1
ATOM 6503 O O . SER B 1 326 ? -8.844 -8.359 -3.164 1 84.94 326 SER B O 1
ATOM 6505 N N . LEU B 1 327 ? -9.508 -10.305 -2.402 1 89.44 327 LEU B N 1
ATOM 6506 C CA . LEU B 1 327 ? -8.383 -11.016 -3 1 89.44 327 LEU B CA 1
ATOM 6507 C C . LEU B 1 327 ? -8.469 -10.992 -4.523 1 89.44 327 LEU B C 1
ATOM 6509 O O . LEU B 1 327 ? -7.449 -10.883 -5.207 1 89.44 327 LEU B O 1
ATOM 6513 N N . LYS B 1 328 ? -9.664 -11.047 -5.004 1 86 328 LYS B N 1
ATOM 6514 C CA . LYS B 1 328 ? -9.891 -11.016 -6.449 1 86 328 LYS B CA 1
ATOM 6515 C C . LYS B 1 328 ? -9.43 -9.695 -7.051 1 86 328 LYS B C 1
ATOM 6517 O O . LYS B 1 328 ? -8.797 -9.68 -8.109 1 86 328 LYS B O 1
ATOM 6522 N N . VAL B 1 329 ? -9.672 -8.695 -6.398 1 81.81 329 VAL B N 1
ATOM 6523 C CA . VAL B 1 329 ? -9.305 -7.367 -6.871 1 81.81 329 VAL B CA 1
ATOM 6524 C C . VAL B 1 329 ? -7.781 -7.238 -6.914 1 81.81 329 VAL B C 1
ATOM 6526 O O . VAL B 1 329 ? -7.223 -6.754 -7.898 1 81.81 329 VAL B O 1
ATOM 6529 N N . ILE B 1 330 ? -7.129 -7.664 -5.891 1 87.81 330 ILE B N 1
ATOM 6530 C CA . ILE B 1 330 ? -5.676 -7.605 -5.836 1 87.81 330 ILE B CA 1
ATOM 6531 C C . ILE B 1 330 ? -5.082 -8.484 -6.934 1 87.81 330 ILE B C 1
ATOM 6533 O O . ILE B 1 330 ? -4.098 -8.109 -7.578 1 87.81 330 ILE B O 1
ATOM 6537 N N . TRP B 1 331 ? -5.695 -9.555 -7.152 1 87.44 331 TRP B N 1
ATOM 6538 C CA . TRP B 1 331 ? -5.223 -10.492 -8.164 1 87.44 331 TRP B CA 1
ATOM 6539 C C . TRP B 1 331 ? -5.293 -9.875 -9.555 1 87.44 331 TRP B C 1
ATOM 6541 O O . TRP B 1 331 ? -4.414 -10.109 -10.391 1 87.44 331 TRP B O 1
ATOM 6551 N N . LEU B 1 332 ? -6.262 -9.109 -9.812 1 83.88 332 LEU B N 1
ATOM 6552 C CA . LEU B 1 332 ? -6.43 -8.492 -11.125 1 83.88 332 LEU B CA 1
ATOM 6553 C C . LEU B 1 332 ? -5.238 -7.609 -11.469 1 83.88 332 LEU B C 1
ATOM 6555 O O . LEU B 1 332 ? -4.824 -7.535 -12.625 1 83.88 332 LEU B O 1
ATOM 6559 N N . ILE B 1 333 ? -4.68 -7.051 -10.445 1 85.31 333 ILE B N 1
ATOM 6560 C CA . ILE B 1 333 ? -3.529 -6.18 -10.648 1 85.31 333 ILE B CA 1
ATOM 6561 C C . ILE B 1 333 ? -2.26 -7.02 -10.766 1 85.31 333 ILE B C 1
ATOM 6563 O O . ILE B 1 333 ? -1.472 -6.84 -11.695 1 85.31 333 ILE B O 1
ATOM 6567 N N . LEU B 1 334 ? -2.131 -7.926 -9.875 1 88.19 334 LEU B N 1
ATOM 6568 C CA . LEU B 1 334 ? -0.905 -8.719 -9.805 1 88.19 334 LEU B CA 1
ATOM 6569 C C . LEU B 1 334 ? -0.792 -9.648 -11.008 1 88.19 334 LEU B C 1
ATOM 6571 O O . LEU B 1 334 ? 0.313 -9.938 -11.469 1 88.19 334 LEU B O 1
ATOM 6575 N N . LYS B 1 335 ? -1.978 -10.094 -11.484 1 87.62 335 LYS B N 1
ATOM 6576 C CA . LYS B 1 335 ? -2.008 -10.984 -12.641 1 87.62 335 LYS B CA 1
ATOM 6577 C C . LYS B 1 335 ? -1.345 -10.336 -13.852 1 87.62 335 LYS B C 1
ATOM 6579 O O . LYS B 1 335 ? -0.613 -10.992 -14.594 1 87.62 335 LYS B O 1
ATOM 6584 N N . ARG B 1 336 ? -1.515 -9.086 -14.016 1 88.62 336 ARG B N 1
ATOM 6585 C CA . ARG B 1 336 ? -0.926 -8.336 -15.125 1 88.62 336 ARG B CA 1
ATOM 6586 C C . ARG B 1 336 ? 0.592 -8.273 -15 1 88.62 336 ARG B C 1
ATOM 6588 O O . ARG B 1 336 ? 1.31 -8.477 -15.984 1 88.62 336 ARG B O 1
ATOM 6595 N N . PHE B 1 337 ? 0.988 -8.094 -13.812 1 89.19 337 PHE B N 1
ATOM 6596 C CA . PHE B 1 337 ? 2.426 -8.031 -13.578 1 89.19 337 PHE B CA 1
ATOM 6597 C C . PHE B 1 337 ? 3.057 -9.414 -13.711 1 89.19 337 PHE B C 1
ATOM 6599 O O . PHE B 1 337 ? 4.109 -9.562 -14.336 1 89.19 337 PHE B O 1
ATOM 6606 N N . LEU B 1 338 ? 2.383 -10.344 -13.148 1 87.12 338 LEU B N 1
ATOM 6607 C CA . LEU B 1 338 ? 2.951 -11.688 -13.094 1 87.12 338 LEU B CA 1
ATOM 6608 C C . LEU B 1 338 ? 3.225 -12.227 -14.492 1 87.12 338 LEU B C 1
ATOM 6610 O O . LEU B 1 338 ? 4.359 -12.586 -14.812 1 87.12 338 LEU B O 1
ATOM 6614 N N . PHE B 1 339 ? 2.252 -12.156 -15.375 1 87.19 339 PHE B N 1
ATOM 6615 C CA . PHE B 1 339 ? 2.375 -12.812 -16.672 1 87.19 339 PHE B CA 1
ATOM 6616 C C . PHE B 1 339 ? 3.215 -11.969 -17.625 1 87.19 339 PHE B C 1
ATOM 6618 O O . PHE B 1 339 ? 3.934 -12.516 -18.469 1 87.19 339 PHE B O 1
ATOM 6625 N N . CYS B 1 340 ? 3.137 -10.742 -17.438 1 90.19 340 CYS B N 1
ATOM 6626 C CA . CYS B 1 340 ? 4.004 -9.891 -18.234 1 90.19 340 CYS B CA 1
ATOM 6627 C C . CYS B 1 340 ? 5.469 -10.109 -17.875 1 90.19 340 CYS B C 1
ATOM 6629 O O . CYS B 1 340 ? 6.328 -10.164 -18.766 1 90.19 340 CYS B O 1
ATOM 6631 N N . LEU B 1 341 ? 5.75 -10.203 -16.672 1 87.25 341 LEU B N 1
ATOM 6632 C CA . LEU B 1 341 ? 7.125 -10.398 -16.219 1 87.25 341 LEU B CA 1
ATOM 6633 C C . LEU B 1 341 ? 7.648 -11.766 -16.641 1 87.25 341 LEU B C 1
ATOM 6635 O O . LEU B 1 341 ? 8.82 -11.906 -17 1 87.25 341 LEU B O 1
ATOM 6639 N N . ILE B 1 342 ? 6.789 -12.742 -16.531 1 83.25 342 ILE B N 1
ATOM 6640 C CA . ILE B 1 342 ? 7.16 -14.07 -17.016 1 83.25 342 ILE B CA 1
ATOM 6641 C C . ILE B 1 342 ? 7.516 -13.992 -18.5 1 83.25 342 ILE B C 1
ATOM 6643 O O . ILE B 1 342 ? 8.516 -14.562 -18.938 1 83.25 342 ILE B O 1
ATOM 6647 N N . GLY B 1 343 ? 6.754 -13.273 -19.25 1 85.62 343 GLY B N 1
ATOM 6648 C CA . GLY B 1 343 ? 7.016 -13.109 -20.672 1 85.62 343 GLY B CA 1
ATOM 6649 C C . GLY B 1 343 ? 8.32 -12.391 -20.969 1 85.62 343 GLY B C 1
ATOM 6650 O O . GLY B 1 343 ? 9.047 -12.758 -21.891 1 85.62 343 GLY B O 1
ATOM 6651 N N . CYS B 1 344 ? 8.648 -11.461 -20.156 1 86.12 344 CYS B N 1
ATOM 6652 C CA . CYS B 1 344 ? 9.859 -10.664 -20.344 1 86.12 344 CYS B CA 1
ATOM 6653 C C . CYS B 1 344 ? 11.109 -11.531 -20.203 1 86.12 344 CYS B C 1
ATOM 6655 O O . CYS B 1 344 ? 12.156 -11.219 -20.766 1 86.12 344 CYS B O 1
ATOM 6657 N N . GLU B 1 345 ? 11.023 -12.523 -19.469 1 77.88 345 GLU B N 1
ATOM 6658 C CA . GLU B 1 345 ? 12.164 -13.398 -19.219 1 77.88 345 GLU B CA 1
ATOM 6659 C C . GLU B 1 345 ? 12.391 -14.352 -20.375 1 77.88 345 GLU B C 1
ATOM 6661 O O . GLU B 1 345 ? 13.453 -14.977 -20.484 1 77.88 345 GLU B O 1
ATOM 6666 N N . LEU B 1 346 ? 11.406 -14.422 -21.188 1 78.75 346 LEU B N 1
ATOM 6667 C CA . LEU B 1 346 ? 11.516 -15.297 -22.359 1 78.75 346 LEU B CA 1
ATOM 6668 C C . LEU B 1 346 ? 12.219 -14.578 -23.5 1 78.75 346 LEU B C 1
ATOM 6670 O O . LEU B 1 346 ? 11.555 -14.023 -24.391 1 78.75 346 LEU B O 1
ATOM 6674 N N . LYS B 1 347 ? 13.516 -14.68 -23.438 1 81.75 347 LYS B N 1
ATOM 6675 C CA . LYS B 1 347 ? 14.305 -14.039 -24.5 1 81.75 347 LYS B CA 1
ATOM 6676 C C . LYS B 1 347 ? 14.617 -15.023 -25.625 1 81.75 347 LYS B C 1
ATOM 6678 O O . LYS B 1 347 ? 15.07 -16.141 -25.359 1 81.75 347 LYS B O 1
ATOM 6683 N N . PHE B 1 348 ? 14.445 -14.594 -26.812 1 80.12 348 PHE B N 1
ATOM 6684 C CA . PHE B 1 348 ? 14.625 -15.453 -27.969 1 80.12 348 PHE B CA 1
ATOM 6685 C C . PHE B 1 348 ? 16.109 -15.641 -28.281 1 80.12 348 PHE B C 1
ATOM 6687 O O . PHE B 1 348 ? 16.5 -16.656 -28.859 1 80.12 348 PHE B O 1
ATOM 6694 N N . ASN B 1 349 ? 16.859 -14.711 -27.844 1 75.5 349 ASN B N 1
ATOM 6695 C CA . ASN B 1 349 ? 18.297 -14.789 -28.125 1 75.5 349 ASN B CA 1
ATOM 6696 C C . ASN B 1 349 ? 18.953 -15.914 -27.328 1 75.5 349 ASN B C 1
ATOM 6698 O O . ASN B 1 349 ? 20 -16.438 -27.734 1 75.5 349 ASN B O 1
ATOM 6702 N N . VAL B 1 350 ? 18.312 -16.312 -26.266 1 67.75 350 VAL B N 1
ATOM 6703 C CA . VAL B 1 350 ? 18.906 -17.344 -25.422 1 67.75 350 VAL B CA 1
ATOM 6704 C C . VAL B 1 350 ? 18.391 -18.719 -25.844 1 67.75 350 VAL B C 1
ATOM 6706 O O . VAL B 1 350 ? 18.938 -19.75 -25.422 1 67.75 350 VAL B O 1
ATOM 6709 N N . LEU B 1 351 ? 17.5 -18.734 -26.719 1 74.38 351 LEU B N 1
ATOM 6710 C CA . LEU B 1 351 ? 16.906 -20 -27.141 1 74.38 351 LEU B CA 1
ATOM 6711 C C . LEU B 1 351 ? 17.688 -20.625 -28.281 1 74.38 351 LEU B C 1
ATOM 6713 O O . LEU B 1 351 ? 17.719 -20.094 -29.391 1 74.38 351 LEU B O 1
ATOM 6717 N N . ASP B 1 352 ? 18.547 -21.609 -27.906 1 79.44 352 ASP B N 1
ATOM 6718 C CA . ASP B 1 352 ? 19.234 -22.422 -28.906 1 79.44 352 ASP B CA 1
ATOM 6719 C C . ASP B 1 352 ? 18.281 -23.406 -29.578 1 79.44 352 ASP B C 1
ATOM 6721 O O . ASP B 1 352 ? 17.641 -24.219 -28.906 1 79.44 352 ASP B O 1
ATOM 6725 N N . ALA B 1 353 ? 18.172 -23.422 -30.891 1 82.44 353 ALA B N 1
ATOM 6726 C CA . ALA B 1 353 ? 17.203 -24.203 -31.672 1 82.44 353 ALA B CA 1
ATOM 6727 C C . ALA B 1 353 ? 17.328 -25.688 -31.344 1 82.44 353 ALA B C 1
ATOM 6729 O O . ALA B 1 353 ? 16.312 -26.391 -31.266 1 82.44 353 ALA B O 1
ATOM 6730 N N . ASP B 1 354 ? 18.594 -26.109 -31.219 1 85.25 354 ASP B N 1
ATOM 6731 C CA . ASP B 1 354 ? 18.781 -27.531 -30.922 1 85.25 354 ASP B CA 1
ATOM 6732 C C . ASP B 1 354 ? 18.219 -27.891 -29.562 1 85.25 354 ASP B C 1
ATOM 6734 O O . ASP B 1 354 ? 17.594 -28.953 -29.391 1 85.25 354 ASP B O 1
ATOM 6738 N N . VAL B 1 355 ? 18.422 -27.047 -28.656 1 89.62 355 VAL B N 1
ATOM 6739 C CA . VAL B 1 355 ? 17.922 -27.266 -27.297 1 89.62 355 VAL B CA 1
ATOM 6740 C C . VAL B 1 355 ? 16.406 -27.141 -27.281 1 89.62 355 VAL B C 1
ATOM 6742 O O . VAL B 1 355 ? 15.727 -27.906 -26.594 1 89.62 355 VAL B O 1
ATOM 6745 N N . VAL B 1 356 ? 15.883 -26.312 -28.109 1 91.88 356 VAL B N 1
ATOM 6746 C CA . VAL B 1 356 ? 14.453 -26.047 -28.141 1 91.88 356 VAL B CA 1
ATOM 6747 C C . VAL B 1 356 ? 13.703 -27.297 -28.609 1 91.88 356 VAL B C 1
ATOM 6749 O O . VAL B 1 356 ? 12.727 -27.703 -27.969 1 91.88 356 VAL B O 1
ATOM 6752 N N . GLY B 1 357 ? 14.133 -27.812 -29.688 1 92.62 357 GLY B N 1
ATOM 6753 C CA . GLY B 1 357 ? 13.477 -29 -30.203 1 92.62 357 GLY B CA 1
ATOM 6754 C C . GLY B 1 357 ? 13.461 -30.156 -29.203 1 92.62 357 GLY B C 1
ATOM 6755 O O . GLY B 1 357 ? 12.43 -30.797 -29.016 1 92.62 357 GLY B O 1
ATOM 6756 N N . LYS B 1 358 ? 14.57 -30.422 -28.609 1 94.38 358 LYS B N 1
ATOM 6757 C CA . LYS B 1 358 ? 14.695 -31.5 -27.656 1 94.38 358 LYS B CA 1
ATOM 6758 C C . LYS B 1 358 ? 13.859 -31.234 -26.406 1 94.38 358 LYS B C 1
ATOM 6760 O O . LYS B 1 358 ? 13.242 -32.125 -25.844 1 94.38 358 LYS B O 1
ATOM 6765 N N . ALA B 1 359 ? 13.898 -30 -26.016 1 93.94 359 ALA B N 1
ATOM 6766 C CA . ALA B 1 359 ? 13.133 -29.625 -24.844 1 93.94 359 ALA B CA 1
ATOM 6767 C C . ALA B 1 359 ? 11.633 -29.781 -25.078 1 93.94 359 ALA B C 1
ATOM 6769 O O . ALA B 1 359 ? 10.906 -30.266 -24.203 1 93.94 359 ALA B O 1
ATOM 6770 N N . VAL B 1 360 ? 11.172 -29.406 -26.234 1 94.12 360 VAL B N 1
ATOM 6771 C CA . VAL B 1 360 ? 9.758 -29.531 -26.578 1 94.12 360 VAL B CA 1
ATOM 6772 C C . VAL B 1 360 ? 9.359 -31 -26.625 1 94.12 360 VAL B C 1
ATOM 6774 O O . VAL B 1 360 ? 8.273 -31.375 -26.172 1 94.12 360 VAL B O 1
ATOM 6777 N N . ALA B 1 361 ? 10.227 -31.75 -27.188 1 94.62 361 ALA B N 1
ATOM 6778 C CA . ALA B 1 361 ? 9.953 -33.188 -27.25 1 94.62 361 ALA B CA 1
ATOM 6779 C C . ALA B 1 361 ? 9.828 -33.781 -25.859 1 94.62 361 ALA B C 1
ATOM 6781 O O . ALA B 1 361 ? 8.898 -34.531 -25.578 1 94.62 361 ALA B O 1
ATOM 6782 N N . CYS B 1 362 ? 10.742 -33.469 -25.047 1 94.44 362 CYS B N 1
ATOM 6783 C CA . CYS B 1 362 ? 10.711 -33.969 -23.672 1 94.44 362 CYS B CA 1
ATOM 6784 C C . CYS B 1 362 ? 9.438 -33.5 -22.969 1 94.44 362 CYS B C 1
ATOM 6786 O O . CYS B 1 362 ? 8.805 -34.281 -22.25 1 94.44 362 CYS B O 1
ATOM 6788 N N . LEU B 1 363 ? 9.094 -32.281 -23.141 1 95.06 363 LEU B N 1
ATOM 6789 C CA . LEU B 1 363 ? 7.906 -31.688 -22.531 1 95.06 363 LEU B CA 1
ATOM 6790 C C . LEU B 1 363 ? 6.645 -32.406 -23.016 1 95.06 363 LEU B C 1
ATOM 6792 O O . LEU B 1 363 ? 5.773 -32.75 -22.219 1 95.06 363 LEU B O 1
ATOM 6796 N N . MET B 1 364 ? 6.551 -32.625 -24.297 1 95.62 364 MET B N 1
ATOM 6797 C CA . MET B 1 364 ? 5.363 -33.219 -24.891 1 95.62 364 MET B CA 1
ATOM 6798 C C . MET B 1 364 ? 5.191 -34.688 -24.422 1 95.62 364 MET B C 1
ATOM 6800 O O . MET B 1 364 ? 4.074 -35.094 -24.141 1 95.62 364 MET B O 1
ATOM 6804 N N . ILE B 1 365 ? 6.258 -35.344 -24.375 1 95.81 365 ILE B N 1
ATOM 6805 C CA . ILE B 1 365 ? 6.191 -36.719 -23.906 1 95.81 365 ILE B CA 1
ATOM 6806 C C . ILE B 1 365 ? 5.699 -36.75 -22.469 1 95.81 365 ILE B C 1
ATOM 6808 O O . ILE B 1 365 ? 4.855 -37.562 -22.109 1 95.81 365 ILE B O 1
ATOM 6812 N N . GLY B 1 366 ? 6.262 -35.906 -21.656 1 95.62 366 GLY B N 1
ATOM 6813 C CA . GLY B 1 366 ? 5.832 -35.812 -20.281 1 95.62 366 GLY B CA 1
ATOM 6814 C C . GLY B 1 366 ? 4.363 -35.469 -20.141 1 95.62 366 GLY B C 1
ATOM 6815 O O . GLY B 1 366 ? 3.641 -36.094 -19.359 1 95.62 366 GLY B O 1
ATOM 6816 N N . ILE B 1 367 ? 3.865 -34.5 -20.906 1 95.44 367 ILE B N 1
ATOM 6817 C CA . ILE B 1 367 ? 2.49 -34.031 -20.828 1 95.44 367 ILE B CA 1
ATOM 6818 C C . ILE B 1 367 ? 1.535 -35.125 -21.281 1 95.44 367 ILE B C 1
ATOM 6820 O O . ILE B 1 367 ? 0.502 -35.375 -20.656 1 95.44 367 ILE B O 1
ATOM 6824 N N . VAL B 1 368 ? 1.869 -35.781 -22.375 1 95.88 368 VAL B N 1
ATOM 6825 C CA . VAL B 1 368 ? 1.01 -36.812 -22.922 1 95.88 368 VAL B CA 1
ATOM 6826 C C . VAL B 1 368 ? 0.865 -37.938 -21.891 1 95.88 368 VAL B C 1
ATOM 6828 O O . VAL B 1 368 ? -0.244 -38.406 -21.641 1 95.88 368 VAL B O 1
ATOM 6831 N N . LEU B 1 369 ? 1.926 -38.344 -21.359 1 96.12 369 LEU B N 1
ATOM 6832 C CA . LEU B 1 369 ? 1.863 -39.406 -20.375 1 96.12 369 LEU B CA 1
ATOM 6833 C C . LEU B 1 369 ? 1.106 -38.969 -19.125 1 96.12 369 LEU B C 1
ATOM 6835 O O . LEU B 1 369 ? 0.396 -39.75 -18.5 1 96.12 369 LEU B O 1
ATOM 6839 N N . LYS B 1 370 ? 1.347 -37.75 -18.719 1 95.56 370 LYS B N 1
ATOM 6840 C CA . LYS B 1 370 ? 0.617 -37.219 -17.562 1 95.56 370 LYS B CA 1
ATOM 6841 C C . LYS B 1 370 ? -0.889 -37.25 -17.812 1 95.56 370 LYS B C 1
ATOM 6843 O O . LYS B 1 370 ? -1.667 -37.594 -16.922 1 95.56 370 LYS B O 1
ATOM 6848 N N . VAL B 1 371 ? -1.289 -36.844 -18.984 1 94.69 371 VAL B N 1
ATOM 6849 C CA . VAL B 1 371 ? -2.705 -36.812 -19.328 1 94.69 371 VAL B CA 1
ATOM 6850 C C . VAL B 1 371 ? -3.287 -38.219 -19.297 1 94.69 371 VAL B C 1
ATOM 6852 O O . VAL B 1 371 ? -4.375 -38.438 -18.766 1 94.69 371 VAL B O 1
ATOM 6855 N N . ILE B 1 372 ? -2.543 -39.125 -19.797 1 95.75 372 ILE B N 1
ATOM 6856 C CA . ILE B 1 372 ? -2.996 -40.5 -19.828 1 95.75 372 ILE B CA 1
ATOM 6857 C C . ILE B 1 372 ? -3.117 -41.031 -18.406 1 95.75 372 ILE B C 1
ATOM 6859 O O . ILE B 1 372 ? -4.141 -41.625 -18.047 1 95.75 372 ILE B O 1
ATOM 6863 N N . VAL B 1 373 ? -2.133 -40.844 -17.656 1 95.19 373 VAL B N 1
ATOM 6864 C CA . VAL B 1 373 ? -2.107 -41.375 -16.297 1 95.19 373 VAL B CA 1
ATOM 6865 C C . VAL B 1 373 ? -3.188 -40.688 -15.461 1 95.19 373 VAL B C 1
ATOM 6867 O O . VAL B 1 373 ? -3.848 -41.312 -14.641 1 95.19 373 VAL B O 1
ATOM 6870 N N . SER B 1 374 ? -3.332 -39.375 -15.633 1 93.31 374 SER B N 1
ATOM 6871 C CA . SER B 1 374 ? -4.363 -38.656 -14.906 1 93.31 374 SER B CA 1
ATOM 6872 C C . SER B 1 374 ? -5.754 -39.188 -15.234 1 93.31 374 SER B C 1
ATOM 6874 O O . SER B 1 374 ? -6.602 -39.312 -14.344 1 93.31 374 SER B O 1
ATOM 6876 N N . TYR B 1 375 ? -5.957 -39.469 -16.484 1 93.5 375 TYR B N 1
ATOM 6877 C CA . TYR B 1 375 ? -7.234 -40.031 -16.906 1 93.5 375 TYR B CA 1
ATOM 6878 C C . TYR B 1 375 ? -7.473 -41.375 -16.25 1 93.5 375 TYR B C 1
ATOM 6880 O O . TYR B 1 375 ? -8.594 -41.688 -15.836 1 93.5 375 TYR B O 1
ATOM 6888 N N . LEU B 1 376 ? -6.473 -42.125 -16.125 1 93 376 LEU B N 1
ATOM 6889 C CA . LEU B 1 376 ? -6.594 -43.469 -15.586 1 93 376 LEU B CA 1
ATOM 6890 C C . LEU B 1 376 ? -6.766 -43.469 -14.07 1 93 376 LEU B C 1
ATOM 6892 O O . LEU B 1 376 ? -7.543 -44.219 -13.523 1 93 376 LEU B O 1
ATOM 6896 N N . VAL B 1 377 ? -6.082 -42.594 -13.422 1 90.56 377 VAL B N 1
ATOM 6897 C CA . VAL B 1 377 ? -6.082 -42.594 -11.961 1 90.56 377 VAL B CA 1
ATOM 6898 C C . VAL B 1 377 ? -7.402 -42.031 -11.453 1 90.56 377 VAL B C 1
ATOM 6900 O O . VAL B 1 377 ? -7.785 -42.281 -10.297 1 90.56 377 VAL B O 1
ATOM 6903 N N . THR B 1 378 ? -8.023 -41.25 -12.25 1 88.5 378 THR B N 1
ATOM 6904 C CA . THR B 1 378 ? -9.297 -40.656 -11.844 1 88.5 378 THR B CA 1
ATOM 6905 C C . THR B 1 378 ? -10.438 -41.656 -12.086 1 88.5 378 THR B C 1
ATOM 6907 O O . THR B 1 378 ? -11.609 -41.312 -11.945 1 88.5 378 THR B O 1
ATOM 6910 N N . TYR B 1 379 ? -9.93 -42.844 -12.242 1 83.38 379 TYR B N 1
ATOM 6911 C CA . TYR B 1 379 ? -10.93 -43.906 -12.414 1 83.38 379 TYR B CA 1
ATOM 6912 C C . TYR B 1 379 ? -11.586 -44.25 -11.086 1 83.38 379 TYR B C 1
ATOM 6914 O O . TYR B 1 379 ? -10.906 -44.375 -10.062 1 83.38 379 TYR B O 1
ATOM 6922 N N . ASN B 1 380 ? -12.922 -44.125 -10.891 1 76.62 380 ASN B N 1
ATOM 6923 C CA . ASN B 1 380 ? -13.727 -44.594 -9.766 1 76.62 380 ASN B CA 1
ATOM 6924 C C . ASN B 1 380 ? -13.859 -43.531 -8.688 1 76.62 380 ASN B C 1
ATOM 6926 O O . ASN B 1 380 ? -13.945 -43.844 -7.5 1 76.62 380 ASN B O 1
ATOM 6930 N N . ILE B 1 381 ? -13.531 -42.406 -9.008 1 79.69 381 ILE B N 1
ATOM 6931 C CA . ILE B 1 381 ? -13.727 -41.375 -8 1 79.69 381 ILE B CA 1
ATOM 6932 C C . ILE B 1 381 ? -15.062 -40.688 -8.242 1 79.69 381 ILE B C 1
ATOM 6934 O O . ILE B 1 381 ? -15.273 -39.562 -7.77 1 79.69 381 ILE B O 1
ATOM 6938 N N . GLY B 1 382 ? -15.914 -41.281 -9 1 78.94 382 GLY B N 1
ATOM 6939 C CA . GLY B 1 382 ? -17.266 -40.75 -9.172 1 78.94 382 GLY B CA 1
ATOM 6940 C C . GLY B 1 382 ? -17.375 -39.781 -10.336 1 78.94 382 GLY B C 1
ATOM 6941 O O . GLY B 1 382 ? -18.328 -39 -10.406 1 78.94 382 GLY B O 1
ATOM 6942 N N . LEU B 1 383 ? -16.359 -39.781 -11.195 1 86.62 383 LEU B N 1
ATOM 6943 C CA . LEU B 1 383 ? -16.406 -38.906 -12.352 1 86.62 383 LEU B CA 1
ATOM 6944 C C . LEU B 1 383 ? -16.719 -39.688 -13.625 1 86.62 383 LEU B C 1
ATOM 6946 O O . LEU B 1 383 ? -16.344 -40.844 -13.742 1 86.62 383 LEU B O 1
ATOM 6950 N N . ASN B 1 384 ? -17.453 -39.031 -14.508 1 88.25 384 ASN B N 1
ATOM 6951 C CA . ASN B 1 384 ? -17.719 -39.625 -15.812 1 88.25 384 ASN B CA 1
ATOM 6952 C C . ASN B 1 384 ? -16.531 -39.469 -16.75 1 88.25 384 ASN B C 1
ATOM 6954 O O . ASN B 1 384 ? -15.547 -38.812 -16.422 1 88.25 384 ASN B O 1
ATOM 6958 N N . HIS B 1 385 ? -16.594 -40.156 -17.859 1 91.19 385 HIS B N 1
ATOM 6959 C CA . HIS B 1 385 ? -15.492 -40.156 -18.812 1 91.19 385 HIS B CA 1
ATOM 6960 C C . HIS B 1 385 ? -15.18 -38.75 -19.297 1 91.19 385 HIS B C 1
ATOM 6962 O O . HIS B 1 385 ? -14.008 -38.375 -19.453 1 91.19 385 HIS B O 1
ATOM 6968 N N . LYS B 1 386 ? -16.156 -37.938 -19.5 1 91.56 386 LYS B N 1
ATOM 6969 C CA . LYS B 1 386 ? -15.953 -36.594 -19.984 1 91.56 386 LYS B CA 1
ATOM 6970 C C . LYS B 1 386 ? -15.32 -35.719 -18.891 1 91.56 386 LYS B C 1
ATOM 6972 O O . LYS B 1 386 ? -14.43 -34.906 -19.172 1 91.56 386 LYS B O 1
ATOM 6977 N N . GLU B 1 387 ? -15.773 -35.938 -17.766 1 91.25 387 GLU B N 1
ATOM 6978 C CA . GLU B 1 387 ? -15.25 -35.188 -16.625 1 91.25 387 GLU B CA 1
ATOM 6979 C C . GLU B 1 387 ? -13.805 -35.562 -16.328 1 91.25 387 GLU B C 1
ATOM 6981 O O . GLU B 1 387 ? -12.984 -34.719 -15.992 1 91.25 387 GLU B O 1
ATOM 6986 N N . ARG B 1 388 ? -13.523 -36.844 -16.484 1 91.94 388 ARG B N 1
ATOM 6987 C CA . ARG B 1 388 ? -12.164 -37.344 -16.266 1 91.94 388 ARG B CA 1
ATOM 6988 C C . ARG B 1 388 ? -11.203 -36.75 -17.297 1 91.94 388 ARG B C 1
ATOM 6990 O O . ARG B 1 388 ? -10.07 -36.406 -16.984 1 91.94 388 ARG B O 1
ATOM 6997 N N . LEU B 1 389 ? -11.688 -36.656 -18.484 1 92.12 389 LEU B N 1
ATOM 6998 C CA . LEU B 1 389 ? -10.891 -36.062 -19.547 1 92.12 389 LEU B CA 1
ATOM 6999 C C . LEU B 1 389 ? -10.625 -34.562 -19.266 1 92.12 389 LEU B C 1
ATOM 7001 O O . LEU B 1 389 ? -9.531 -34.062 -19.516 1 92.12 389 LEU B O 1
ATOM 7005 N N . PHE B 1 390 ? -11.617 -33.906 -18.734 1 92.75 390 PHE B N 1
ATOM 7006 C CA . PHE B 1 390 ? -11.461 -32.5 -18.391 1 92.75 390 PHE B CA 1
ATOM 7007 C C . PHE B 1 390 ? -10.398 -32.312 -17.312 1 92.75 390 PHE B C 1
ATOM 7009 O O . PHE B 1 390 ? -9.547 -31.438 -17.406 1 92.75 390 PHE B O 1
ATOM 7016 N N . VAL B 1 391 ? -10.453 -33.188 -16.328 1 90.81 391 VAL B N 1
ATOM 7017 C CA . VAL B 1 391 ? -9.492 -33.094 -15.234 1 90.81 391 VAL B CA 1
ATOM 7018 C C . VAL B 1 391 ? -8.086 -33.344 -15.758 1 90.81 391 VAL B C 1
ATOM 7020 O O . VAL B 1 391 ? -7.141 -32.656 -15.383 1 90.81 391 VAL B O 1
ATOM 7023 N N . ALA B 1 392 ? -7.969 -34.25 -16.641 1 92.31 392 ALA B N 1
ATOM 7024 C CA . ALA B 1 392 ? -6.668 -34.625 -17.188 1 92.31 392 ALA B CA 1
ATOM 7025 C C . ALA B 1 392 ? -6.074 -33.438 -17.984 1 92.31 392 ALA B C 1
ATOM 7027 O O . ALA B 1 392 ? -4.887 -33.156 -17.859 1 92.31 392 ALA B O 1
ATOM 7028 N N . PHE B 1 393 ? -6.836 -32.75 -18.688 1 91.56 393 PHE B N 1
ATOM 7029 C CA . PHE B 1 393 ? -6.359 -31.641 -19.516 1 91.56 393 PHE B CA 1
ATOM 7030 C C . PHE B 1 393 ? -6.121 -30.391 -18.672 1 91.56 393 PHE B C 1
ATOM 7032 O O . PHE B 1 393 ? -5.301 -29.547 -19.031 1 91.56 393 PHE B O 1
ATOM 7039 N N . SER B 1 394 ? -6.812 -30.297 -17.578 1 92.12 394 SER B N 1
ATOM 7040 C CA . SER B 1 394 ? -6.668 -29.141 -16.719 1 92.12 394 SER B CA 1
ATOM 7041 C C . SER B 1 394 ? -5.309 -29.141 -16.016 1 92.12 394 SER B C 1
ATOM 7043 O O . SER B 1 394 ? -4.891 -28.109 -15.469 1 92.12 394 SER B O 1
ATOM 7045 N N . TRP B 1 395 ? -4.574 -30.203 -16.078 1 92 395 TRP B N 1
ATOM 7046 C CA . TRP B 1 395 ? -3.301 -30.312 -15.375 1 92 395 TRP B CA 1
ATOM 7047 C C . TRP B 1 395 ? -2.131 -30.078 -16.328 1 92 395 TRP B C 1
ATOM 7049 O O . TRP B 1 395 ? -0.977 -30.328 -15.969 1 92 395 TRP B O 1
ATOM 7059 N N . VAL B 1 396 ? -2.398 -29.531 -17.422 1 91.69 396 VAL B N 1
ATOM 7060 C CA . VAL B 1 396 ? -1.399 -29.359 -18.469 1 91.69 396 VAL B CA 1
ATOM 7061 C C . VAL B 1 396 ? -0.696 -28.016 -18.312 1 91.69 396 VAL B C 1
ATOM 7063 O O . VAL B 1 396 ? 0.524 -27.922 -18.469 1 91.69 396 VAL B O 1
ATOM 7066 N N . PRO B 1 397 ? -1.353 -27 -17.891 1 93 397 PRO B N 1
ATOM 7067 C CA . PRO B 1 397 ? -0.72 -25.672 -17.891 1 93 397 PRO B CA 1
ATOM 7068 C C . PRO B 1 397 ? 0.395 -25.562 -16.844 1 93 397 PRO B C 1
ATOM 7070 O O . PRO B 1 397 ? 0.239 -26.016 -15.711 1 93 397 PRO B O 1
ATOM 7073 N N . LYS B 1 398 ? 1.521 -24.953 -17.312 1 91.56 398 LYS B N 1
ATOM 7074 C CA . LYS B 1 398 ? 2.709 -24.703 -16.5 1 91.56 398 LYS B CA 1
ATOM 7075 C C . LYS B 1 398 ? 3.135 -23.234 -16.578 1 91.56 398 LYS B C 1
ATOM 7077 O O . LYS B 1 398 ? 3.26 -22.672 -17.672 1 91.56 398 LYS B O 1
ATOM 7082 N N . ALA B 1 399 ? 3.359 -22.562 -15.375 1 86.56 399 ALA B N 1
ATOM 7083 C CA . ALA B 1 399 ? 3.732 -21.156 -15.508 1 86.56 399 ALA B CA 1
ATOM 7084 C C . ALA B 1 399 ? 4.473 -20.656 -14.266 1 86.56 399 ALA B C 1
ATOM 7086 O O . ALA B 1 399 ? 5.707 -20.609 -14.25 1 86.56 399 ALA B O 1
ATOM 7087 N N . THR B 1 400 ? 3.869 -20.531 -13.133 1 79.81 400 THR B N 1
ATOM 7088 C CA . THR B 1 400 ? 4.34 -19.797 -11.961 1 79.81 400 THR B CA 1
ATOM 7089 C C . THR B 1 400 ? 5.602 -20.438 -11.391 1 79.81 400 THR B C 1
ATOM 7091 O O . THR B 1 400 ? 6.602 -19.75 -11.156 1 79.81 400 THR B O 1
ATOM 7094 N N . VAL B 1 401 ? 5.555 -21.703 -11.164 1 84.5 401 VAL B N 1
ATOM 7095 C CA . VAL B 1 401 ? 6.688 -22.391 -10.547 1 84.5 401 VAL B CA 1
ATOM 7096 C C . VAL B 1 401 ? 7.855 -22.438 -11.531 1 84.5 401 VAL B C 1
ATOM 7098 O O . VAL B 1 401 ? 9.008 -22.234 -11.148 1 84.5 401 VAL B O 1
ATOM 7101 N N . GLN B 1 402 ? 7.582 -22.719 -12.797 1 88.5 402 GLN B N 1
ATOM 7102 C CA . GLN B 1 402 ? 8.625 -22.766 -13.812 1 88.5 402 GLN B CA 1
ATOM 7103 C C . GLN B 1 402 ? 9.328 -21.422 -13.945 1 88.5 402 GLN B C 1
ATOM 7105 O O . GLN B 1 402 ? 10.555 -21.375 -14.117 1 88.5 402 GLN B O 1
ATOM 7110 N N . ALA B 1 403 ? 8.594 -20.438 -13.852 1 81.5 403 ALA B N 1
ATOM 7111 C CA . ALA B 1 403 ? 9.164 -19.094 -13.945 1 81.5 403 ALA B CA 1
ATOM 7112 C C . ALA B 1 403 ? 10.016 -18.781 -12.719 1 81.5 403 ALA B C 1
ATOM 7114 O O . ALA B 1 403 ? 11.008 -18.062 -12.812 1 81.5 403 ALA B O 1
ATOM 7115 N N . ALA B 1 404 ? 9.68 -19.328 -11.672 1 78.12 404 ALA B N 1
ATOM 7116 C CA . ALA B 1 404 ? 10.352 -19.016 -10.414 1 78.12 404 ALA B CA 1
ATOM 7117 C C . ALA B 1 404 ? 11.641 -19.812 -10.266 1 78.12 404 ALA B C 1
ATOM 7119 O O . ALA B 1 404 ? 12.68 -19.25 -9.898 1 78.12 404 ALA B O 1
ATOM 7120 N N . ILE B 1 405 ? 11.578 -21.078 -10.539 1 85.31 405 ILE B N 1
ATOM 7121 C CA . ILE B 1 405 ? 12.727 -21.922 -10.203 1 85.31 405 ILE B CA 1
ATOM 7122 C C . ILE B 1 405 ? 13.508 -22.25 -11.477 1 85.31 405 ILE B C 1
ATOM 7124 O O . ILE B 1 405 ? 14.648 -22.703 -11.414 1 85.31 405 ILE B O 1
ATOM 7128 N N . GLY B 1 406 ? 12.984 -21.984 -12.586 1 85.06 406 GLY B N 1
ATOM 7129 C CA . GLY B 1 406 ? 13.656 -22.266 -13.844 1 85.06 406 GLY B CA 1
ATOM 7130 C C . GLY B 1 406 ? 15.039 -21.656 -13.93 1 85.06 406 GLY B C 1
ATOM 7131 O O . GLY B 1 406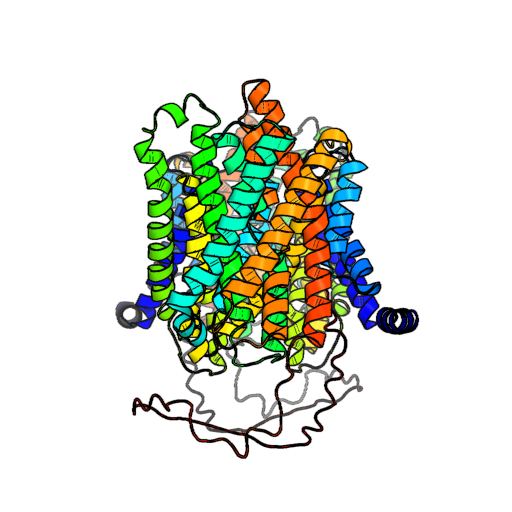 ? 16.016 -22.344 -14.203 1 85.06 406 GLY B O 1
ATOM 7132 N N . PRO B 1 407 ? 15.141 -20.406 -13.586 1 82.94 407 PRO B N 1
ATOM 7133 C CA . PRO B 1 407 ? 16.438 -19.75 -13.703 1 82.94 407 PRO B CA 1
ATOM 7134 C C . PRO B 1 407 ? 17.359 -20.047 -12.523 1 82.94 407 PRO B C 1
ATOM 7136 O O . PRO B 1 407 ? 18.547 -19.719 -12.562 1 82.94 407 PRO B O 1
ATOM 7139 N N . ALA B 1 408 ? 16.875 -20.656 -11.531 1 80.62 408 ALA B N 1
ATOM 7140 C CA . ALA B 1 408 ? 17.578 -20.797 -10.258 1 80.62 408 ALA B CA 1
ATOM 7141 C C . ALA B 1 408 ? 18.844 -21.625 -10.422 1 80.62 408 ALA B C 1
ATOM 7143 O O . ALA B 1 408 ? 19.891 -21.312 -9.852 1 80.62 408 ALA B O 1
ATOM 7144 N N . ALA B 1 409 ? 18.781 -22.656 -11.195 1 84.19 409 ALA B N 1
ATOM 7145 C CA . ALA B 1 409 ? 19.938 -23.531 -11.383 1 84.19 409 ALA B CA 1
ATOM 7146 C C . ALA B 1 409 ? 21.062 -22.812 -12.125 1 84.19 409 ALA B C 1
ATOM 7148 O O . ALA B 1 409 ? 22.234 -22.938 -11.766 1 84.19 409 ALA B O 1
ATOM 7149 N N . LEU B 1 410 ? 20.703 -22.094 -13.078 1 85.31 410 LEU B N 1
ATOM 7150 C CA . LEU B 1 410 ? 21.688 -21.359 -13.852 1 85.31 410 LEU B CA 1
ATOM 7151 C C . LEU B 1 410 ? 22.344 -20.266 -12.992 1 85.31 410 LEU B C 1
ATOM 7153 O O . LEU B 1 410 ? 23.531 -20 -13.133 1 85.31 410 LEU B O 1
ATOM 7157 N N . ALA B 1 411 ? 21.641 -19.703 -12.164 1 79.19 411 ALA B N 1
ATOM 7158 C CA . ALA B 1 411 ? 22.094 -18.594 -11.336 1 79.19 411 ALA B CA 1
ATOM 7159 C C . ALA B 1 411 ? 23.203 -19.047 -10.391 1 79.19 411 ALA B C 1
ATOM 7161 O O . ALA B 1 411 ? 24.078 -18.25 -10.031 1 79.19 411 ALA B O 1
ATOM 7162 N N . ILE B 1 412 ? 23.266 -20.266 -9.984 1 79.25 412 ILE B N 1
ATOM 7163 C CA . ILE B 1 412 ? 24.25 -20.719 -9 1 79.25 412 ILE B CA 1
ATOM 7164 C C . ILE B 1 412 ? 25.281 -21.625 -9.672 1 79.25 412 ILE B C 1
ATOM 7166 O O . ILE B 1 412 ? 26.188 -22.125 -9.016 1 79.25 412 ILE B O 1
ATOM 7170 N N . ALA B 1 413 ? 25.141 -21.766 -10.945 1 84.94 413 ALA B N 1
ATOM 7171 C CA . ALA B 1 413 ? 26.047 -22.641 -11.688 1 84.94 413 ALA B CA 1
ATOM 7172 C C . ALA B 1 413 ? 27.453 -22.047 -11.742 1 84.94 413 ALA B C 1
ATOM 7174 O O . ALA B 1 413 ? 27.625 -20.859 -12.023 1 84.94 413 ALA B O 1
ATOM 7175 N N . VAL B 1 414 ? 28.375 -22.844 -11.398 1 82.75 414 VAL B N 1
ATOM 7176 C CA . VAL B 1 414 ? 29.766 -22.375 -11.359 1 82.75 414 VAL B CA 1
ATOM 7177 C C . VAL B 1 414 ? 30.547 -23 -12.508 1 82.75 414 VAL B C 1
ATOM 7179 O O . VAL B 1 414 ? 31.203 -22.297 -13.273 1 82.75 414 VAL B O 1
ATOM 7182 N N . THR B 1 415 ? 30.438 -24.281 -12.633 1 89 415 THR B N 1
ATOM 7183 C CA . THR B 1 415 ? 31.188 -24.984 -13.664 1 89 415 THR B CA 1
ATOM 7184 C C . THR B 1 415 ? 30.531 -24.781 -15.031 1 89 415 THR B C 1
ATOM 7186 O O . THR B 1 415 ? 29.344 -24.5 -15.125 1 89 415 THR B O 1
ATOM 7189 N N . GLU B 1 416 ? 31.281 -24.922 -16.047 1 90 416 GLU B N 1
ATOM 7190 C CA . GLU B 1 416 ? 30.766 -24.766 -17.406 1 90 416 GLU B CA 1
ATOM 7191 C C . GLU B 1 416 ? 29.672 -25.781 -17.703 1 90 416 GLU B C 1
ATOM 7193 O O . GLU B 1 416 ? 28.703 -25.484 -18.375 1 90 416 GLU B O 1
ATOM 7198 N N . GLU B 1 417 ? 29.922 -26.969 -17.312 1 89.75 417 GLU B N 1
ATOM 7199 C CA . GLU B 1 417 ? 28.906 -28.016 -17.5 1 89.75 417 GLU B CA 1
ATOM 7200 C C . GLU B 1 417 ? 27.609 -27.641 -16.781 1 89.75 417 GLU B C 1
ATOM 7202 O O . GLU B 1 417 ? 26.516 -27.859 -17.328 1 89.75 417 GLU B O 1
ATOM 7207 N N . ASP B 1 418 ? 27.734 -27.125 -15.602 1 90.56 418 ASP B N 1
ATOM 7208 C CA . ASP B 1 418 ? 26.562 -26.703 -14.836 1 90.56 418 ASP B CA 1
ATOM 7209 C C . ASP B 1 418 ? 25.844 -25.547 -15.516 1 90.56 418 ASP B C 1
ATOM 7211 O O . ASP B 1 418 ? 24.609 -25.469 -15.484 1 90.56 418 ASP B O 1
ATOM 7215 N N . LYS B 1 419 ? 26.594 -24.719 -16.078 1 88.69 419 LYS B N 1
ATOM 7216 C CA . LYS B 1 419 ? 26 -23.578 -16.781 1 88.69 419 LYS B CA 1
ATOM 7217 C C . LYS B 1 419 ? 25.203 -24.047 -17.984 1 88.69 419 LYS B C 1
ATOM 7219 O O . LYS B 1 419 ? 24.125 -23.516 -18.25 1 88.69 419 LYS B O 1
ATOM 7224 N N . ILE B 1 420 ? 25.781 -24.969 -18.672 1 89.44 420 ILE B N 1
ATOM 7225 C CA . ILE B 1 420 ? 25.094 -25.5 -19.844 1 89.44 420 ILE B CA 1
ATOM 7226 C C . ILE B 1 420 ? 23.797 -26.172 -19.422 1 89.44 420 ILE B C 1
ATOM 7228 O O . ILE B 1 420 ? 22.75 -25.953 -20.016 1 89.44 420 ILE B O 1
ATOM 7232 N N . ASN B 1 421 ? 23.875 -27.016 -18.422 1 92.38 421 ASN B N 1
ATOM 7233 C CA . ASN B 1 421 ? 22.688 -27.703 -17.906 1 92.38 421 ASN B CA 1
ATOM 7234 C C . ASN B 1 421 ? 21.656 -26.703 -17.391 1 92.38 421 ASN B C 1
ATOM 7236 O O . ASN B 1 421 ? 20.453 -26.891 -17.625 1 92.38 421 ASN B O 1
ATOM 7240 N N . GLY B 1 422 ? 22.141 -25.734 -16.734 1 89.94 422 GLY B N 1
ATOM 7241 C CA . GLY B 1 422 ? 21.234 -24.703 -16.234 1 89.94 422 GLY B CA 1
ATOM 7242 C C . GLY B 1 422 ? 20.516 -23.969 -17.344 1 89.94 422 GLY B C 1
ATOM 7243 O O . GLY B 1 422 ? 19.328 -23.641 -17.219 1 89.94 422 GLY B O 1
ATOM 7244 N N . LYS B 1 423 ? 21.188 -23.719 -18.344 1 88 423 LYS B N 1
ATOM 7245 C CA . LYS B 1 423 ? 20.594 -23.047 -19.5 1 88 423 LYS B CA 1
ATOM 7246 C C . LYS B 1 423 ? 19.516 -23.906 -20.141 1 88 423 LYS B C 1
ATOM 7248 O O . LYS B 1 423 ? 18.5 -23.391 -20.625 1 88 423 LYS B O 1
ATOM 7253 N N . ILE B 1 424 ? 19.766 -25.125 -20.219 1 91.81 424 ILE B N 1
ATOM 7254 C CA . ILE B 1 424 ? 18.797 -26.062 -20.781 1 91.81 424 ILE B CA 1
ATOM 7255 C C . ILE B 1 424 ? 17.516 -26.047 -19.938 1 91.81 424 ILE B C 1
ATOM 7257 O O . ILE B 1 424 ? 16.406 -25.984 -20.484 1 91.81 424 ILE B O 1
ATOM 7261 N N . ILE B 1 425 ? 17.641 -26.078 -18.656 1 92.06 425 ILE B N 1
ATOM 7262 C CA . ILE B 1 425 ? 16.5 -26.078 -17.766 1 92.06 425 ILE B CA 1
ATOM 7263 C C . ILE B 1 425 ? 15.727 -24.766 -17.906 1 92.06 425 ILE B C 1
ATOM 7265 O O . ILE B 1 425 ? 14.5 -24.766 -17.953 1 92.06 425 ILE B O 1
ATOM 7269 N N . LEU B 1 426 ? 16.5 -23.75 -17.953 1 87.5 426 LEU B N 1
ATOM 7270 C CA . LEU B 1 426 ? 15.883 -22.453 -18.156 1 87.5 426 LEU B CA 1
ATOM 7271 C C . LEU B 1 426 ? 15.078 -22.422 -19.453 1 87.5 426 LEU B C 1
ATOM 7273 O O . LEU B 1 426 ? 13.945 -21.938 -19.469 1 87.5 426 LEU B O 1
ATOM 7277 N N . THR B 1 427 ? 15.617 -22.891 -20.453 1 87.38 427 THR B N 1
ATOM 7278 C CA . THR B 1 427 ? 14.961 -22.922 -21.766 1 87.38 427 THR B CA 1
ATOM 7279 C C . THR B 1 427 ? 13.727 -23.812 -21.719 1 87.38 427 THR B C 1
ATOM 7281 O O . THR B 1 427 ? 12.672 -23.438 -22.25 1 87.38 427 THR B O 1
ATOM 7284 N N . ALA B 1 428 ? 13.867 -24.922 -21.156 1 91.81 428 ALA B N 1
ATOM 7285 C CA . ALA B 1 428 ? 12.75 -25.859 -21.047 1 91.81 428 ALA B CA 1
ATOM 7286 C C . ALA B 1 428 ? 11.602 -25.25 -20.25 1 91.81 428 ALA B C 1
ATOM 7288 O O . ALA B 1 428 ? 10.438 -25.391 -20.609 1 91.81 428 ALA B O 1
ATOM 7289 N N . ALA B 1 429 ? 11.953 -24.641 -19.172 1 90.5 429 ALA B N 1
ATOM 7290 C CA . ALA B 1 429 ? 10.953 -23.969 -18.344 1 90.5 429 ALA B CA 1
ATOM 7291 C C . ALA B 1 429 ? 10.227 -22.875 -19.125 1 90.5 429 ALA B C 1
ATOM 7293 O O . ALA B 1 429 ? 9 -22.781 -19.094 1 90.5 429 ALA B O 1
ATOM 7294 N N . ALA B 1 430 ? 10.953 -22.125 -19.812 1 85.38 430 ALA B N 1
ATOM 7295 C CA . ALA B 1 430 ? 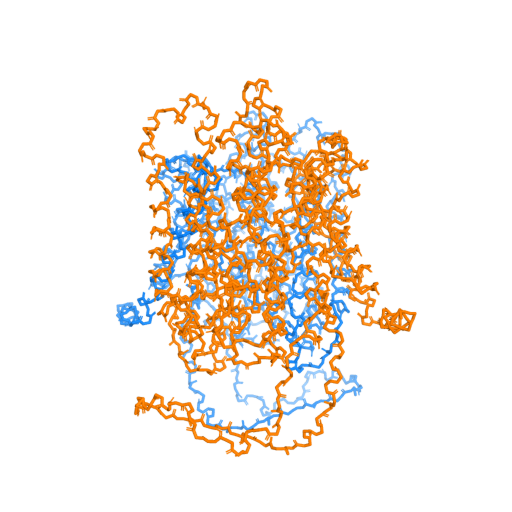10.391 -21.047 -20.625 1 85.38 430 ALA B CA 1
ATOM 7296 C C . ALA B 1 430 ? 9.445 -21.609 -21.688 1 85.38 430 ALA B C 1
ATOM 7298 O O . ALA B 1 430 ? 8.352 -21.062 -21.891 1 85.38 430 ALA B O 1
ATOM 7299 N N . LEU B 1 431 ? 9.852 -22.594 -22.297 1 88.38 431 LEU B N 1
ATOM 7300 C CA . LEU B 1 431 ? 9.047 -23.203 -23.359 1 88.38 431 LEU B CA 1
ATOM 7301 C C . LEU B 1 431 ? 7.781 -23.828 -22.781 1 88.38 431 LEU B C 1
ATOM 7303 O O . LEU B 1 431 ? 6.727 -23.812 -23.422 1 88.38 431 LEU B O 1
ATOM 7307 N N . SER B 1 432 ? 7.941 -24.438 -21.641 1 92.94 432 SER B N 1
ATOM 7308 C CA . SER B 1 432 ? 6.77 -25.031 -21 1 92.94 432 SER B CA 1
ATOM 7309 C C . SER B 1 432 ? 5.699 -23.969 -20.719 1 92.94 432 SER B C 1
ATOM 7311 O O . SER B 1 432 ? 4.508 -24.234 -20.891 1 92.94 432 SER B O 1
ATOM 7313 N N . ILE B 1 433 ? 6.07 -22.844 -20.312 1 88.25 433 ILE B N 1
ATOM 7314 C CA . ILE B 1 433 ? 5.141 -21.75 -20.047 1 88.25 433 ILE B CA 1
ATOM 7315 C C . ILE B 1 433 ? 4.496 -21.297 -21.359 1 88.25 433 ILE B C 1
ATOM 7317 O O . ILE B 1 433 ? 3.271 -21.188 -21.453 1 88.25 433 ILE B O 1
ATOM 7321 N N . LEU B 1 434 ? 5.34 -21.094 -22.328 1 84.94 434 LEU B N 1
ATOM 7322 C CA . LEU B 1 434 ? 4.918 -20.547 -23.609 1 84.94 434 LEU B CA 1
ATOM 7323 C C . LEU B 1 434 ? 3.904 -21.453 -24.297 1 84.94 434 LEU B C 1
ATOM 7325 O O . LEU B 1 434 ? 2.961 -20.984 -24.922 1 84.94 434 LEU B O 1
ATOM 7329 N N . ILE B 1 435 ? 4.047 -22.656 -24.094 1 89.44 435 ILE B N 1
ATOM 7330 C CA . ILE B 1 435 ? 3.23 -23.609 -24.844 1 89.44 435 ILE B CA 1
ATOM 7331 C C . ILE B 1 435 ? 2.023 -24.031 -24.016 1 89.44 435 ILE B C 1
ATOM 7333 O O . ILE B 1 435 ? 0.884 -23.969 -24.484 1 89.44 435 ILE B O 1
ATOM 7337 N N . THR B 1 436 ? 2.246 -24.344 -22.812 1 92.94 436 THR B N 1
ATOM 7338 C CA . THR B 1 436 ? 1.214 -25.031 -22.047 1 92.94 436 THR B CA 1
ATOM 7339 C C . THR B 1 436 ? 0.264 -24.031 -21.391 1 92.94 436 THR B C 1
ATOM 7341 O O . THR B 1 436 ? -0.915 -24.328 -21.188 1 92.94 436 THR B O 1
ATOM 7344 N N . ALA B 1 437 ? 0.781 -22.922 -21 1 87.62 437 ALA B N 1
ATOM 7345 C CA . ALA B 1 437 ? -0.093 -21.969 -20.328 1 87.62 437 ALA B CA 1
ATOM 7346 C C . ALA B 1 437 ? -1.221 -21.516 -21.25 1 87.62 437 ALA B C 1
ATOM 7348 O O . ALA B 1 437 ? -2.398 -21.625 -20.906 1 87.62 437 ALA B O 1
ATOM 7349 N N . PRO B 1 438 ? -0.908 -21.047 -22.438 1 85.94 438 PRO B N 1
ATOM 7350 C CA . PRO B 1 438 ? -1.984 -20.672 -23.359 1 85.94 438 PRO B CA 1
ATOM 7351 C C . PRO B 1 438 ? -2.859 -21.844 -23.781 1 85.94 438 PRO B C 1
ATOM 7353 O O . PRO B 1 438 ? -4.086 -21.734 -23.797 1 85.94 438 PRO B O 1
ATOM 7356 N N . LEU B 1 439 ? -2.254 -22.906 -24.062 1 88.38 439 LEU B N 1
ATOM 7357 C CA . LEU B 1 439 ? -3.006 -24.078 -24.5 1 88.38 439 LEU B CA 1
ATOM 7358 C C . LEU B 1 439 ? -3.912 -24.594 -23.375 1 88.38 439 LEU B C 1
ATOM 7360 O O . LEU B 1 439 ? -5.062 -24.953 -23.625 1 88.38 439 LEU B O 1
ATOM 7364 N N . GLY B 1 440 ? -3.342 -24.641 -22.234 1 89.31 440 GLY B N 1
ATOM 7365 C CA . GLY B 1 440 ? -4.141 -25.047 -21.094 1 89.31 440 GLY B CA 1
ATOM 7366 C C . GLY B 1 440 ? -5.332 -24.156 -20.844 1 89.31 440 GLY B C 1
ATOM 7367 O O . GLY B 1 440 ? -6.441 -24.625 -20.594 1 89.31 440 GLY B O 1
ATOM 7368 N N . ALA B 1 441 ? -5.09 -22.906 -20.922 1 86.75 441 ALA B N 1
ATOM 7369 C CA . ALA B 1 441 ? -6.164 -21.953 -20.703 1 86.75 441 ALA B CA 1
ATOM 7370 C C . ALA B 1 441 ? -7.246 -22.094 -21.781 1 86.75 441 ALA B C 1
ATOM 7372 O O . ALA B 1 441 ? -8.438 -22.078 -21.469 1 86.75 441 ALA B O 1
ATOM 7373 N N . ILE B 1 442 ? -6.828 -22.25 -22.984 1 86.88 442 ILE B N 1
ATOM 7374 C CA . ILE B 1 442 ? -7.766 -22.391 -24.094 1 86.88 442 ILE B CA 1
ATOM 7375 C C . ILE B 1 442 ? -8.547 -23.688 -23.938 1 86.88 442 ILE B C 1
ATOM 7377 O O . ILE B 1 442 ? -9.773 -23.703 -24.094 1 86.88 442 ILE B O 1
ATOM 7381 N N . PHE B 1 443 ? -7.875 -24.703 -23.625 1 88.31 443 PHE B N 1
ATOM 7382 C CA . PHE B 1 443 ? -8.508 -26.016 -23.484 1 88.31 443 PHE B CA 1
ATOM 7383 C C . PHE B 1 443 ? -9.539 -25.984 -22.359 1 88.31 443 PHE B C 1
ATOM 7385 O O . PHE B 1 443 ? -10.641 -26.516 -22.516 1 88.31 443 PHE B O 1
ATOM 7392 N N . MET B 1 444 ? -9.172 -25.422 -21.281 1 88.56 444 MET B N 1
ATOM 7393 C CA . MET B 1 444 ? -10.086 -25.406 -20.141 1 88.56 444 MET B CA 1
ATOM 7394 C C . MET B 1 444 ? -11.32 -24.562 -20.453 1 88.56 444 MET B C 1
ATOM 7396 O O . MET B 1 444 ? -12.438 -24.922 -20.078 1 88.56 444 MET B O 1
ATOM 7400 N N . ASP B 1 445 ? -11.102 -23.562 -21.156 1 82.5 445 ASP B N 1
ATOM 7401 C CA . ASP B 1 445 ? -12.227 -22.703 -21.516 1 82.5 445 ASP B CA 1
ATOM 7402 C C . ASP B 1 445 ? -13.133 -23.406 -22.531 1 82.5 445 ASP B C 1
ATOM 7404 O O . ASP B 1 445 ? -14.359 -23.312 -22.438 1 82.5 445 ASP B O 1
ATOM 7408 N N . PHE B 1 446 ? -12.531 -24.078 -23.422 1 83.25 446 PHE B N 1
ATOM 7409 C CA . PHE B 1 446 ? -13.281 -24.719 -24.5 1 83.25 446 PHE B CA 1
ATOM 7410 C C . PHE B 1 446 ? -13.906 -26.031 -24.016 1 83.25 446 PHE B C 1
ATOM 7412 O O . PHE B 1 446 ? -15.047 -26.344 -24.359 1 83.25 446 PHE B O 1
ATOM 7419 N N . LEU B 1 447 ? -13.266 -26.734 -23.25 1 86.25 447 LEU B N 1
ATOM 7420 C CA . LEU B 1 447 ? -13.688 -28.078 -22.859 1 86.25 447 LEU B CA 1
ATOM 7421 C C . LEU B 1 447 ? -14.656 -28.016 -21.688 1 86.25 447 LEU B C 1
ATOM 7423 O O . LEU B 1 447 ? -15.422 -28.953 -21.469 1 86.25 447 LEU B O 1
ATOM 7427 N N . CYS B 1 448 ? -14.562 -26.969 -20.984 1 83 448 CYS B N 1
ATOM 7428 C CA . CYS B 1 448 ? -15.43 -26.891 -19.812 1 83 448 CYS B CA 1
ATOM 7429 C C . CYS B 1 448 ? -16.906 -26.938 -20.234 1 83 448 CYS B C 1
ATOM 7431 O O . CYS B 1 448 ? -17.688 -27.641 -19.609 1 83 448 CYS B O 1
ATOM 7433 N N . THR B 1 449 ? -17.312 -26.328 -21.25 1 80.69 449 THR B N 1
ATOM 7434 C CA . THR B 1 449 ? -18.703 -26.266 -21.672 1 80.69 449 THR B CA 1
ATOM 7435 C C . THR B 1 449 ? -19.094 -27.531 -22.438 1 80.69 449 THR B C 1
ATOM 7437 O O . THR B 1 449 ? -20.266 -27.875 -22.5 1 80.69 449 THR B O 1
ATOM 7440 N N . ARG B 1 450 ? -18.078 -28.203 -22.875 1 83.38 450 ARG B N 1
ATOM 7441 C CA . ARG B 1 450 ? -18.375 -29.359 -23.719 1 83.38 450 ARG B CA 1
ATOM 7442 C C . ARG B 1 450 ? -18.328 -30.641 -22.906 1 83.38 450 ARG B C 1
ATOM 7444 O O . ARG B 1 450 ? -19.094 -31.578 -23.188 1 83.38 450 ARG B O 1
ATOM 7451 N N . LEU B 1 451 ? -17.547 -30.656 -21.953 1 86.62 451 LEU B N 1
ATOM 7452 C CA . LEU B 1 451 ? -17.312 -31.922 -21.25 1 86.62 451 LEU B CA 1
ATOM 7453 C C . LEU B 1 451 ? -18.031 -31.922 -19.906 1 86.62 451 LEU B C 1
ATOM 7455 O O . LEU B 1 451 ? -18.344 -33 -19.375 1 86.62 451 LEU B O 1
ATOM 7459 N N . LEU B 1 452 ? -18.328 -30.797 -19.375 1 85.75 452 LEU B N 1
ATOM 7460 C CA . LEU B 1 452 ? -18.938 -30.766 -18.062 1 85.75 452 LEU B CA 1
ATOM 7461 C C . LEU B 1 452 ? -20.453 -30.625 -18.156 1 85.75 452 LEU B C 1
ATOM 7463 O O . LEU B 1 452 ? -20.953 -30.047 -19.125 1 85.75 452 LEU B O 1
ATOM 7467 N N . THR B 1 453 ? -21.188 -31.234 -17.125 1 76.38 453 THR B N 1
ATOM 7468 C CA . THR B 1 453 ? -22.641 -31.297 -17.141 1 76.38 453 THR B CA 1
ATOM 7469 C C . THR B 1 453 ? -23.25 -30.094 -16.453 1 76.38 453 THR B C 1
ATOM 7471 O O . THR B 1 453 ? -22.781 -29.672 -15.383 1 76.38 453 THR B O 1
ATOM 7474 N N . LYS B 1 454 ? -24.25 -29.609 -17.016 1 68.81 454 LYS B N 1
ATOM 7475 C CA . LYS B 1 454 ? -25 -28.5 -16.469 1 68.81 454 LYS B CA 1
ATOM 7476 C C . LYS B 1 454 ? -25.938 -28.953 -15.352 1 68.81 454 LYS B C 1
ATOM 7478 O O . LYS B 1 454 ? -26.453 -30.078 -15.391 1 68.81 454 LYS B O 1
ATOM 7483 N N . PRO B 1 455 ? -26.031 -28.297 -14.273 1 61.09 455 PRO B N 1
ATOM 7484 C CA . PRO B 1 455 ? -26.953 -28.703 -13.219 1 61.09 455 PRO B CA 1
ATOM 7485 C C . PRO B 1 455 ? -28.391 -28.891 -13.734 1 61.09 455 PRO B C 1
ATOM 7487 O O . PRO B 1 455 ? -28.812 -28.172 -14.641 1 61.09 455 PRO B O 1
ATOM 7490 N N . ASP B 1 456 ? -28.969 -30.094 -13.734 1 49.34 456 ASP B N 1
ATOM 7491 C CA . ASP B 1 456 ? -30.375 -30.312 -14.07 1 49.34 456 ASP B CA 1
ATOM 7492 C C . ASP B 1 456 ? -31.281 -29.422 -13.203 1 49.34 456 ASP B C 1
ATOM 7494 O O . ASP B 1 456 ? -31.25 -29.516 -11.977 1 49.34 456 ASP B O 1
ATOM 7498 N N . ILE B 1 457 ? -31.719 -28.359 -13.516 1 45.41 457 ILE B N 1
ATOM 7499 C CA . ILE B 1 457 ? -32.781 -27.641 -12.797 1 45.41 457 ILE B CA 1
ATOM 7500 C C . ILE B 1 457 ? -33.875 -28.625 -12.375 1 45.41 457 ILE B C 1
ATOM 7502 O O . ILE B 1 457 ? -34.469 -28.469 -11.305 1 45.41 457 ILE B O 1
ATOM 7506 N N . ASN B 1 458 ? -34.344 -29.609 -13.141 1 37.5 458 ASN B N 1
ATOM 7507 C CA . ASN B 1 458 ? -35.531 -30.406 -12.852 1 37.5 458 ASN B CA 1
ATOM 7508 C C . ASN B 1 458 ? -35.25 -31.469 -11.797 1 37.5 458 ASN B C 1
ATOM 7510 O O . ASN B 1 458 ? -36.156 -32.125 -11.312 1 37.5 458 ASN B O 1
ATOM 7514 N N . ASP B 1 459 ? -34.125 -32.062 -11.578 1 37.03 459 ASP B N 1
ATOM 7515 C CA . ASP B 1 459 ? -34.031 -33.281 -10.773 1 37.03 459 ASP B CA 1
ATOM 7516 C C . ASP B 1 459 ? -34.188 -32.969 -9.289 1 37.03 459 ASP B C 1
ATOM 7518 O O . ASP B 1 459 ? -33.969 -33.844 -8.445 1 37.03 459 ASP B O 1
ATOM 7522 N N . ASN B 1 460 ? -34.219 -31.797 -8.688 1 35.34 460 ASN B N 1
ATOM 7523 C CA . ASN B 1 460 ? -34.625 -31.797 -7.285 1 35.34 460 ASN B CA 1
ATOM 7524 C C . ASN B 1 460 ? -35.969 -32.5 -7.078 1 35.34 460 ASN B C 1
ATOM 7526 O O . ASN B 1 460 ? -36.5 -32.531 -5.973 1 35.34 460 ASN B O 1
ATOM 7530 N N . ILE B 1 461 ? -36.906 -32.656 -7.984 1 32.22 461 ILE B N 1
ATOM 7531 C CA . ILE B 1 461 ? -38.156 -33.219 -7.445 1 32.22 461 ILE B CA 1
ATOM 7532 C C . ILE B 1 461 ? -37.938 -34.656 -7.07 1 32.22 461 ILE B C 1
ATOM 7534 O O . ILE B 1 461 ? -38.375 -35.125 -6.008 1 32.22 461 ILE B O 1
ATOM 7538 N N . ASN B 1 462 ? -37.531 -35.719 -7.871 1 29.78 462 ASN B N 1
ATOM 7539 C CA . ASN B 1 462 ? -37.875 -37.094 -7.539 1 29.78 462 ASN B CA 1
ATOM 7540 C C . ASN B 1 462 ? -36.75 -37.75 -6.715 1 29.78 462 ASN B C 1
ATOM 7542 O O . ASN B 1 462 ? -37.031 -38.719 -5.977 1 29.78 462 ASN B O 1
ATOM 7546 N N . ASN B 1 463 ? -35.438 -37.969 -7.02 1 29.36 463 ASN B N 1
ATOM 7547 C CA . ASN B 1 463 ? -34.656 -39.031 -6.449 1 29.36 463 ASN B CA 1
ATOM 7548 C C . ASN B 1 463 ? -34.125 -38.688 -5.066 1 29.36 463 ASN B C 1
ATOM 7550 O O . ASN B 1 463 ? -33.125 -37.969 -4.949 1 29.36 463 ASN B O 1
ATOM 7554 N N . ASN B 1 464 ? -34.875 -38.594 -3.854 1 29.47 464 ASN B N 1
ATOM 7555 C CA . ASN B 1 464 ? -34.75 -38.656 -2.402 1 29.47 464 ASN B CA 1
ATOM 7556 C C . ASN B 1 464 ? -33.812 -39.812 -1.987 1 29.47 464 ASN B C 1
ATOM 7558 O O . ASN B 1 464 ? -33.594 -40.031 -0.795 1 29.47 464 ASN B O 1
ATOM 7562 N N . ASN B 1 465 ? -33.719 -40.969 -2.615 1 26.2 465 ASN B N 1
ATOM 7563 C CA . ASN B 1 465 ? -33.312 -42.188 -1.891 1 26.2 465 ASN B CA 1
ATOM 7564 C C . ASN B 1 465 ? -31.859 -42.156 -1.48 1 26.2 465 ASN B C 1
ATOM 7566 O O . ASN B 1 465 ? -31.516 -42.469 -0.338 1 26.2 465 ASN B O 1
ATOM 7570 N N . ASN B 1 466 ? -30.828 -42.656 -2.246 1 26.42 466 ASN B N 1
ATOM 7571 C CA . ASN B 1 466 ? -29.75 -43.469 -1.734 1 26.42 466 ASN B CA 1
ATOM 7572 C C . ASN B 1 466 ? -28.609 -42.656 -1.169 1 26.42 466 ASN B C 1
ATOM 7574 O O . ASN B 1 466 ? -27.516 -43.156 -0.91 1 26.42 466 ASN B O 1
ATOM 7578 N N . MET B 1 467 ? -28.391 -41.344 -1.449 1 27.19 467 MET B N 1
ATOM 7579 C CA . MET B 1 467 ? -27.141 -41.031 -0.783 1 27.19 467 MET B CA 1
ATOM 7580 C C . MET B 1 467 ? -27.328 -40.938 0.727 1 27.19 467 MET B C 1
ATOM 7582 O O . MET B 1 467 ? -28.344 -40.375 1.192 1 27.19 467 MET B O 1
ATOM 7586 N N . PRO B 1 468 ? -26.688 -41.781 1.663 1 26.14 468 PRO B N 1
ATOM 7587 C CA . PRO B 1 468 ? -26.859 -41.75 3.117 1 26.14 468 PRO B CA 1
ATOM 7588 C C . PRO B 1 468 ? -26.859 -40.344 3.684 1 26.14 468 PRO B C 1
ATOM 7590 O O . PRO B 1 468 ? -26.078 -39.5 3.248 1 26.14 468 PRO B O 1
ATOM 7593 N N . ILE B 1 469 ? -28.047 -39.781 4.137 1 27.83 469 ILE B N 1
ATOM 7594 C CA . ILE B 1 469 ? -28.344 -38.656 5.035 1 27.83 469 ILE B CA 1
ATOM 7595 C C . ILE B 1 469 ? -27.391 -38.719 6.23 1 27.83 469 ILE B C 1
ATOM 7597 O O . ILE B 1 469 ? -27.469 -39.625 7.055 1 27.83 469 ILE B O 1
ATOM 7601 N N . ILE B 1 470 ? -26.078 -38.469 6.133 1 26.52 470 ILE B N 1
ATOM 7602 C CA . ILE B 1 470 ? -25.422 -38.375 7.426 1 26.52 470 ILE B CA 1
ATOM 7603 C C . ILE B 1 470 ? -26.203 -37.438 8.336 1 26.52 470 ILE B C 1
ATOM 7605 O O . ILE B 1 470 ? -26.359 -36.25 8.047 1 26.52 470 ILE B O 1
ATOM 7609 N N . MET B 1 471 ? -27.312 -37.875 9.094 1 23.91 471 MET B N 1
ATOM 7610 C CA . MET B 1 471 ? -28.25 -37.375 10.102 1 23.91 471 MET B CA 1
ATOM 7611 C C . MET B 1 471 ? -27.516 -36.75 11.281 1 23.91 471 MET B C 1
ATOM 7613 O O . MET B 1 471 ? -27.328 -37.406 12.312 1 23.91 471 MET B O 1
ATOM 7617 N N . ASN B 1 472 ? -26.281 -36.281 11.414 1 23.41 472 ASN B N 1
ATOM 7618 C CA . ASN B 1 472 ? -26.172 -35.781 12.773 1 23.41 472 ASN B CA 1
ATOM 7619 C C . ASN B 1 472 ? -27.203 -34.688 13.039 1 23.41 472 ASN B C 1
ATOM 7621 O O . ASN B 1 472 ? -27.531 -33.906 12.141 1 23.41 472 ASN B O 1
ATOM 7625 N N . ASN B 1 473 ? -28.203 -34.656 14.055 1 23.56 473 ASN B N 1
ATOM 7626 C CA . ASN B 1 473 ? -29.344 -34.031 14.734 1 23.56 473 ASN B CA 1
ATOM 7627 C C . ASN B 1 473 ? -29.125 -32.531 14.961 1 23.56 473 ASN B C 1
ATOM 7629 O O . ASN B 1 473 ? -30.016 -31.844 15.445 1 23.56 473 ASN B O 1
ATOM 7633 N N . THR B 1 474 ? -28.047 -31.922 15.5 1 22.39 474 THR B N 1
ATOM 7634 C CA . THR B 1 474 ? -28.391 -30.719 16.25 1 22.39 474 THR B CA 1
ATOM 7635 C C . THR B 1 474 ? -29 -29.656 15.344 1 22.39 474 THR B C 1
ATOM 7637 O O . THR B 1 474 ? -30.062 -29.125 15.641 1 22.39 474 THR B O 1
ATOM 7640 N N . HIS B 1 475 ? -28.391 -28.25 15.344 1 23.06 475 HIS B N 1
ATOM 7641 C CA . HIS B 1 475 ? -29.016 -26.953 15.18 1 23.06 475 HIS B CA 1
ATOM 7642 C C . HIS B 1 475 ? -29.656 -26.812 13.805 1 23.06 475 HIS B C 1
ATOM 7644 O O . HIS B 1 475 ? -29.281 -27.516 12.867 1 23.06 475 HIS B O 1
ATOM 7650 N N . THR B 1 476 ? -30.766 -25.703 13.727 1 21.31 476 THR B N 1
ATOM 7651 C CA . THR B 1 476 ? -31.922 -25.125 13.039 1 21.31 476 THR B CA 1
ATOM 7652 C C . THR B 1 476 ? -31.547 -24.688 11.625 1 21.31 476 THR B C 1
ATOM 7654 O O . THR B 1 476 ? -30.547 -23.969 11.438 1 21.31 476 THR B O 1
ATOM 7657 N N . SER B 1 477 ? -32.219 -25.203 10.57 1 23.09 477 SER B N 1
ATOM 7658 C CA . SER B 1 477 ? -32.312 -25.141 9.117 1 23.09 477 SER B CA 1
ATOM 7659 C C . SER B 1 477 ? -32.875 -23.797 8.648 1 23.09 477 SER B C 1
ATOM 7661 O O . SER B 1 477 ? -34.062 -23.656 8.453 1 23.09 477 SER B O 1
ATOM 7663 N N . ILE B 1 478 ? -32.656 -22.484 9.234 1 21.47 478 ILE B N 1
ATOM 7664 C CA . ILE B 1 478 ? -33.531 -21.438 8.742 1 21.47 478 ILE B CA 1
ATOM 7665 C C . ILE B 1 478 ? -33.406 -21.312 7.223 1 21.47 478 ILE B C 1
ATOM 7667 O O . ILE B 1 478 ? -32.312 -21.016 6.715 1 21.47 478 ILE B O 1
ATOM 7671 N N . ILE B 1 479 ? -34.406 -21.953 6.426 1 23.22 479 ILE B N 1
ATOM 7672 C CA . ILE B 1 479 ? -34.875 -21.984 5.043 1 23.22 479 ILE B CA 1
ATOM 7673 C C . ILE B 1 479 ? -35.375 -20.594 4.625 1 23.22 479 ILE B C 1
ATOM 7675 O O . ILE B 1 479 ? -36.094 -20.469 3.629 1 23.22 479 ILE B O 1
ATOM 7679 N N . ASN B 1 480 ? -35.062 -19.359 5.059 1 21.91 480 ASN B N 1
ATOM 7680 C CA . ASN B 1 480 ? -35.844 -18.266 4.5 1 21.91 480 ASN B CA 1
ATOM 7681 C C . ASN B 1 480 ? -35.781 -18.25 2.975 1 21.91 480 ASN B C 1
ATOM 7683 O O . ASN B 1 480 ? -34.719 -17.953 2.404 1 21.91 480 ASN B O 1
ATOM 7687 N N . ILE B 1 481 ? -36.75 -19.078 2.23 1 21.39 481 ILE B N 1
ATOM 7688 C CA . ILE B 1 481 ? -37.156 -19.141 0.834 1 21.39 481 ILE B CA 1
ATOM 7689 C C . ILE B 1 481 ? -37.812 -17.812 0.427 1 21.39 481 ILE B C 1
ATOM 7691 O O . ILE B 1 481 ? -38.969 -17.578 0.717 1 21.39 481 ILE B O 1
ATOM 7695 N N . ARG B 1 482 ? -37.438 -16.594 0.689 1 22.73 482 ARG B N 1
ATOM 7696 C CA . ARG B 1 482 ? -38.219 -15.445 0.243 1 22.73 482 ARG B CA 1
ATOM 7697 C C . ARG B 1 482 ? -38.75 -15.664 -1.168 1 22.73 482 ARG B C 1
ATOM 7699 O O . ARG B 1 482 ? -38.25 -16.516 -1.903 1 22.73 482 ARG B O 1
ATOM 7706 N N . ASN B 1 483 ? -39.594 -14.547 -1.837 1 21.55 483 ASN B N 1
ATOM 7707 C CA . ASN B 1 483 ? -40.531 -14.336 -2.928 1 21.55 483 ASN B CA 1
ATOM 7708 C C . ASN B 1 483 ? -39.969 -14.844 -4.258 1 21.55 483 ASN B C 1
ATOM 7710 O O . ASN B 1 483 ? -38.781 -14.656 -4.547 1 21.55 483 ASN B O 1
ATOM 7714 N N . SER B 1 484 ? -40.719 -15.828 -4.949 1 20.98 484 SER B N 1
ATOM 7715 C CA . SER B 1 484 ? -40.875 -16.422 -6.273 1 20.98 484 SER B CA 1
ATOM 7716 C C . SER B 1 484 ? -41.094 -15.352 -7.34 1 20.98 484 SER B C 1
ATOM 7718 O O . SER B 1 484 ? -42.156 -15.289 -7.949 1 20.98 484 SER B O 1
ATOM 7720 N N . LYS B 1 485 ? -41.188 -14.062 -7.102 1 24.53 485 LYS B N 1
ATOM 7721 C CA . LYS B 1 485 ? -41.469 -13.242 -8.281 1 24.53 485 LYS B CA 1
ATOM 7722 C C . LYS B 1 485 ? -40.719 -13.758 -9.5 1 24.53 485 LYS B C 1
ATOM 7724 O O . LYS B 1 485 ? -39.719 -14.484 -9.359 1 24.53 485 LYS B O 1
ATOM 7729 N N . ASN B 1 486 ? -41.156 -13.07 -10.773 1 22.56 486 ASN B N 1
ATOM 7730 C CA . ASN B 1 486 ? -40.875 -13.375 -12.172 1 22.56 486 ASN B CA 1
ATOM 7731 C C . ASN B 1 486 ? -39.438 -13.758 -12.406 1 22.56 486 ASN B C 1
ATOM 7733 O O . ASN B 1 486 ? -38.562 -12.883 -12.547 1 22.56 486 ASN B O 1
ATOM 7737 N N . LEU B 1 487 ? -39.094 -14.773 -11.742 1 24.62 487 LEU B N 1
ATOM 7738 C CA . LEU B 1 487 ? -37.812 -15.383 -12.102 1 24.62 487 LEU B CA 1
ATOM 7739 C C . LEU B 1 487 ? -37.781 -15.758 -13.578 1 24.62 487 LEU B C 1
ATOM 7741 O O . LEU B 1 487 ? -38.156 -16.875 -13.945 1 24.62 487 LEU B O 1
ATOM 7745 N N . ASP B 1 488 ? -38.656 -15.055 -14.461 1 23.36 488 ASP B N 1
ATOM 7746 C CA . ASP B 1 488 ? -38.25 -15.297 -15.844 1 23.36 488 ASP B CA 1
ATOM 7747 C C . ASP B 1 488 ? -36.75 -15.477 -15.945 1 23.36 488 ASP B C 1
ATOM 7749 O O . ASP B 1 488 ? -35.969 -14.609 -15.5 1 23.36 488 ASP B O 1
ATOM 7753 N N . SER B 1 489 ? -36.5 -16.672 -15.742 1 24.19 489 SER B N 1
ATOM 7754 C CA . SER B 1 489 ? -35.188 -17.297 -15.875 1 24.19 489 SER B CA 1
ATOM 7755 C C . SER B 1 489 ? -34.406 -16.734 -17.062 1 24.19 489 SER B C 1
ATOM 7757 O O . SER B 1 489 ? -34.812 -16.953 -18.219 1 24.19 489 SER B O 1
ATOM 7759 N N . PRO B 1 490 ? -34.188 -15.484 -17.156 1 27.44 490 PRO B N 1
ATOM 7760 C CA . PRO B 1 490 ? -33.5 -15.273 -18.438 1 27.44 490 PRO B CA 1
ATOM 7761 C C . PRO B 1 490 ? -32.531 -16.406 -18.781 1 27.44 490 PRO B C 1
ATOM 7763 O O . PRO B 1 490 ? -31.984 -17.047 -17.875 1 27.44 490 PRO B O 1
ATOM 7766 N N . ALA B 1 491 ? -32.781 -17.328 -19.797 1 24.5 491 ALA B N 1
ATOM 7767 C CA . ALA B 1 491 ? -31.859 -18.234 -20.453 1 24.5 491 ALA B CA 1
ATOM 7768 C C . ALA B 1 491 ? -30.406 -17.797 -20.219 1 24.5 491 ALA B C 1
ATOM 7770 O O . ALA B 1 491 ? -30.016 -16.703 -20.641 1 24.5 491 ALA B O 1
ATOM 7771 N N . LEU B 1 492 ? -29.984 -18.156 -19.125 1 26.59 492 LEU B N 1
ATOM 7772 C CA . LEU B 1 492 ? -28.531 -18.062 -18.922 1 26.59 492 LEU B CA 1
ATOM 7773 C C . LEU B 1 492 ? -27.781 -18.484 -20.172 1 26.59 492 LEU B C 1
ATOM 7775 O O . LEU B 1 492 ? -27.719 -19.672 -20.484 1 26.59 492 LEU B O 1
ATOM 7779 N N . SER B 1 493 ? -28.188 -18.062 -21.422 1 26.3 493 SER B N 1
ATOM 7780 C CA . SER B 1 493 ? -27.188 -18.25 -22.469 1 26.3 493 SER B CA 1
ATOM 7781 C C . SER B 1 493 ? -25.781 -18.281 -21.891 1 26.3 493 SER B C 1
ATOM 7783 O O . SER B 1 493 ? -25.375 -17.391 -21.156 1 26.3 493 SER B O 1
ATOM 7785 N N . VAL B 1 494 ? -25.406 -19.5 -21.469 1 27.27 494 VAL B N 1
ATOM 7786 C CA . VAL B 1 494 ? -24 -19.812 -21.25 1 27.27 494 VAL B CA 1
ATOM 7787 C C . VAL B 1 494 ? -23.109 -18.891 -22.094 1 27.27 494 VAL B C 1
ATOM 7789 O O . VAL B 1 494 ? -22.828 -19.203 -23.25 1 27.27 494 VAL B O 1
ATOM 7792 N N . LYS B 1 495 ? -23.531 -17.719 -22.344 1 29.09 495 LYS B N 1
ATOM 7793 C CA . LYS B 1 495 ? -22.531 -16.828 -22.938 1 29.09 495 LYS B CA 1
ATOM 7794 C C . LYS B 1 495 ? -21.141 -17.094 -22.359 1 29.09 495 LYS B C 1
ATOM 7796 O O . LYS B 1 495 ? -21 -17.406 -21.188 1 29.09 495 LYS B O 1
ATOM 7801 N N . ARG B 1 496 ? -20.281 -17.438 -23.375 1 28.03 496 ARG B N 1
ATOM 7802 C CA . ARG B 1 496 ? -18.844 -17.641 -23.188 1 28.03 496 ARG B CA 1
ATOM 7803 C C . ARG B 1 496 ? -18.328 -16.844 -21.984 1 28.03 496 ARG B C 1
ATOM 7805 O O . ARG B 1 496 ? -18.75 -15.703 -21.766 1 28.03 496 ARG B O 1
ATOM 7812 N N . PHE B 1 497 ? -18.156 -17.578 -20.938 1 31.34 497 PHE B N 1
ATOM 7813 C CA . PHE B 1 497 ? -17.453 -17.094 -19.766 1 31.34 497 PHE B CA 1
ATOM 7814 C C . PHE B 1 497 ? -16.484 -15.961 -20.125 1 31.34 497 PHE B C 1
ATOM 7816 O O . PHE B 1 497 ? -15.336 -16.219 -20.469 1 31.34 497 PHE B O 1
ATOM 7823 N N . THR B 1 498 ? -16.953 -15.125 -20.984 1 27.28 498 THR B N 1
ATOM 7824 C CA . THR B 1 498 ? -15.977 -14.055 -21.188 1 27.28 498 THR B CA 1
ATOM 7825 C C . THR B 1 498 ? -15.484 -13.516 -19.859 1 27.28 498 THR B C 1
ATOM 7827 O O . THR B 1 498 ? -16.266 -13.336 -18.922 1 27.28 498 THR B O 1
ATOM 7830 N N . VAL B 1 499 ? -14.211 -13.781 -19.578 1 31.05 499 VAL B N 1
ATOM 7831 C CA . VAL B 1 499 ? -13.266 -13.297 -18.562 1 31.05 499 VAL B CA 1
ATOM 7832 C C . VAL B 1 499 ? -13.68 -11.914 -18.094 1 31.05 499 VAL B C 1
ATOM 7834 O O . VAL B 1 499 ? -13.805 -10.984 -18.891 1 31.05 499 VAL B O 1
ATOM 7837 N N . ASP B 1 500 ? -14.672 -11.828 -17.266 1 31.27 500 ASP B N 1
ATOM 7838 C CA . ASP B 1 500 ? -15 -10.586 -16.578 1 31.27 500 ASP B CA 1
ATOM 7839 C C . ASP B 1 500 ? -13.758 -9.711 -16.422 1 31.27 500 ASP B C 1
ATOM 7841 O O . ASP B 1 500 ? -12.797 -10.094 -15.75 1 31.27 500 ASP B O 1
ATOM 7845 N N . LEU B 1 501 ? -13.344 -9.234 -17.359 1 29 501 LEU B N 1
ATOM 7846 C CA . LEU B 1 501 ? -12.289 -8.234 -17.5 1 29 501 LEU B CA 1
ATOM 7847 C C . LEU B 1 501 ? -12.195 -7.367 -16.25 1 29 501 LEU B C 1
ATOM 7849 O O . LEU B 1 501 ? -11.133 -7.273 -15.641 1 29 501 LEU B O 1
ATOM 7853 N N . ASP B 1 502 ? -12.43 -5.926 -16.531 1 30.66 502 ASP B N 1
ATOM 7854 C CA . ASP B 1 502 ? -11.797 -4.609 -16.5 1 30.66 502 ASP B CA 1
ATOM 7855 C C . ASP B 1 502 ? -12.125 -3.873 -15.203 1 30.66 502 ASP B C 1
ATOM 7857 O O . ASP B 1 502 ? -13.258 -3.916 -14.727 1 30.66 502 ASP B O 1
ATOM 7861 N N . LEU B 1 503 ? -11.195 -3.812 -14.375 1 29.86 503 LEU B N 1
ATOM 7862 C CA . LEU B 1 503 ? -11.086 -2.566 -13.625 1 29.86 503 LEU B CA 1
ATOM 7863 C C . LEU B 1 503 ? -11.633 -1.396 -14.438 1 29.86 503 LEU B C 1
ATOM 7865 O O . LEU B 1 503 ? -11.273 -1.227 -15.602 1 29.86 503 LEU B O 1
#

Organism: Dermatophagoides farinae (NCBI:txid6954)

Radius of gyration: 32.47 Å; Cα contacts (8 Å, |Δi|>4): 1430; chains: 2; bounding box: 73×87×74 Å

Foldseek 3Di:
DVVLVVVVVVVCPDPVVVVVVVVVVVVLVVVLVVCCVVVVVLSDPDARLVVLLSVLLVQLQVQLVVCLSVPFHSLLRLLVSLQVCLAPHDYDHDPVVLLVLLLLLLLLLLLLLLLPADVVQCVLCVVLLCLLQPVLLVLLLVLLLVLCCVQVVDDNLLSSLLSLLLSAFASLQLLVLLVLLQVQCWLNPLCLSNSLSVSNLVSLLSSVLSNQLSLCVVAVDVVSVVPPNVNSVVLSVVLLVLLLVLLQVLLVVLLPPPDDDQALDPCVVVCLVVSLVSLSVSLVCLQVVCVVVPSNSSNSSNNNSNSNSNSVNCVVRVSSVSSSVVSVVVSQSSSSSNSSNLSSLDYPVLDDPSLLVSLVVSSVSSLVVSLVVSLVSCPPSPDDNLSSNLSSLLRQAAGSSLSNCLQVQCVSDDDPVSNVSSSSSNSSSSVSNSPRSSVSNVCNLVSSVVRTHRPDPPPVPDDPDDDPPPPPDDDDPPPCPPDPPCCVVVPPPVPRVSPPDDD/DVVLVVVVVVVCPDPVVVVVVVVVVVVLVVVLVVCCVVVVVLSDPDARLVVLLSVLLVQLQVQLVVCLSVPFHSLLRLLVSLQVCLAPHDYDHDPVVLLVLLLLLLLLLLLLLLLPADVVQCVLCVVLLCLLQPVLLVLLLVLLLVLCCVQVVDDNLLSSLLSLLLSAFASLQLLVLLVVLQVQCWLNPLCLSNSLSVSNLVSLLSSVLSNQLSLCVVAVDVVSVVPPNVNSVVLSVVLLVLLLVLLQVLLVVLLPPPDDDQALDPCVVVCLVVSLVSLSVSLVCLQVVCVVVPSNSSNSSNNNSNSNSNSVNCVVRVSSVSSSVVSVVVSLSSSSSQSSNLSSLDYPVLDDPSLLVSLVVSSVSSLVVSLVVSLVSCPPSPDDSLSSNLSSLLRQAAGSSLSNCLQVQCVSDDDPVSNVSSSSSNSSSSVSNSPRSSVSNVCNLVSSVVRTHRPDPPPVPDDPDDDPPPPPDDDDPPPPPPDPPPCVVPPVPPPRPSPPDDD

pLDDT: mean 77.97, std 19.87, range [20.67, 97.5]

Nearest PDB structures (foldseek):
  7p1i-assembly1_B  TM=8.847E-01  e=3.060E-21  Bison bison
  7b4m-assembly1_A  TM=8.926E-01  e=1.830E-21  Homo sapiens
  4cz8-assembly1_B  TM=7.645E-01  e=3.992E-10  Pyrococcus abyssi GE5
  4czb-assembly1_A  TM=7.412E-01  e=1.199E-08  Methanocaldococcus jannaschii
  7egl-assembly1_A  TM=5.907E-01  e=5.426E-04  Synechocystis sp. PCC 6803 substr. Kazusa